Protein 7KHF (pdb70)

Organism: Plasmodium falciparum (isolate 3D7) (NCBI:txid36329)

B-factor: mean 60.52, std 22.47, range [22.82, 126.0]

Solvent-accessible surface area: 70057 Å² total; per-residue (Å²): 187,41,61,7,119,23,67,35,65,68,126,19,103,57,95,96,77,0,56,0,27,0,46,4,54,60,25,46,1,68,73,52,17,28,0,0,0,0,0,21,20,16,97,83,135,28,7,52,3,0,0,0,0,1,22,25,57,10,43,33,11,38,82,87,29,134,59,45,1,37,1,56,54,61,56,101,122,49,83,0,37,0,31,4,48,52,0,24,50,117,13,23,1,38,0,6,0,0,12,0,23,19,22,30,13,20,24,5,0,0,25,0,92,83,26,1,130,45,17,114,2,45,18,29,22,23,47,39,55,18,2,48,23,58,10,99,108,15,16,26,16,41,47,138,89,79,0,51,0,34,0,14,9,91,14,20,0,39,28,0,0,0,17,29,74,65,64,131,72,5,48,25,4,1,4,15,122,53,142,116,44,104,4,90,4,76,0,64,14,31,107,7,56,132,83,70,18,7,49,1,52,0,16,0,0,55,68,12,45,40,120,10,6,36,57,2,33,31,25,48,0,7,0,2,34,31,47,216,40,150,10,67,18,57,21,140,48,42,60,109,18,58,36,58,92,120,2,33,1,32,0,55,8,104,28,139,0,54,24,0,0,3,23,66,98,93,36,65,100,49,22,33,71,12,117,22,80,135,90,97,128,66,48,32,5,102,0,60,8,16,83,3,39,72,61,34,46,22,30,12,44,0,15,0,3,38,70,83,88,78,55,10,1,0,78,34,7,112,75,42,106,3,84,11,65,31,81,84,119,7,19,53,15,20,24,6,13,33,29,65,151,74,134,102,104,74,65,19,17,4,0,1,8,0,27,27,0,60,20,83,97,26,74,16,46,4,50,87,60,57,57,119,85,39,52,45,65,4,50,29,3,111,35,48,83,23,31,49,2,10,1,0,16,1,80,2,72,50,108,23,37,59,143,131,90,30,34,0,37,5,25,0,151,71,36,137,44,168,47,88,69,127,6,110,30,144,49,178,83,5,63,17,27,124,55,28,16,14,16,81,61,104,60,4,149,0,22,0,18,12,98,0,8,45,126,16,48,2,2,3,0,18,18,67,92,86,110,26,3,71,2,1,0,58,56,35,106,84,90,23,117,97,25,64,142,49,5,49,11,52,66,46,34,41,0,3,25,0,24,0,55,25,3,89,88,106,3,81,1,27,0,4,0,3,0,0,48,63,94,12,20,63,7,37,25,1,77,15,1,107,0,30,38,32,57,82,96,81,25,87,9,78,9,46,18,3,14,10,19,96,60,6,52,154,57,106,82,0,7,0,1,0,3,1,20,64,0,38,37,31,60,28,91,22,45,6,25,2,46,10,44,78,36,118,26,17,51,36,65,23,162,48,36,114,36,123,109,71,62,57,0,1,1,0,7,1,39,9,72,23,134,78,14,140,77,74,180,33,3,10,0,17,1,46,12,65,34,13,27,47,66,81,86,13,22,13,114,145,28,108,204,51,64,8,132,16,69,33,71,78,119,16,103,66,54,100,76,2,62,0,21,0,57,2,69,53,21,54,3,73,61,58,21,25,0,0,0,0,0,13,22,20,114,80,141,28,8,37,7,0,0,0,0,4,22,13,76,11,52,42,10,78,86,89,14,98,30,42,0,21,0,65,44,66,59,107,125,47,75,0,31,0,38,0,20,33,0,42,52,116,9,30,5,32,0,4,0,0,10,0,18,16,41,25,22,17,26,11,4,1,24,0,88,84,25,3,137,24,21,136,4,52,20,37,89,39,90,13,125,28,4,72,22,57,12,96,114,19,42,40,7,50,70,125,57,85,0,46,0,49,0,9,11,62,17,18,11,41,12,0,0,0,18,33,83,53,71,122,85,13,48,31,0,0,4,10,107,60,145,102,29,113,6,97,6,67,0,66,3,28,91,4,54,147,82,66,6,5,30,0,60,0,12,0,1,108,71,15,58,30,142,20,19,48,46,2,45,26,27,24,0,10,0,4,16,48,50,200,53,148,8,56,18,57,18,120,29,38,79,93,3,59,63,40,98,82,0,34,1,10,0,50,4,141,13,144,3,54,18,0,2,3,21,65,107,37,120,57,81,51,27,27,54,27,139,23,88,128,88,107,146,79,55,23,7,84,1,67,6,8,70,4,41,89,68,26,45,26,30,7,66,0,16,0,1,32,67,97,103,56,48,7,0,0,59,50,4,105,80,36,124,3,79,26,66,55,80,84,95,39,9,41,8,22,24,7,25,21,32,32,162,36,105,115,109,85,83,10,20,0,0,1,6,0,20,30,3,65,18,114,83,19,87,12,44,1,29,76,64,60,36,101,82,45,40,46,60,4,42,36,10,110,20,67,90,27,35,44,1,16,0,1,15,1,81,3,82,39,96,27,34,73,110,98,71,10,40,0,34,0,68,0,157,64,34,131,33,144,45,83,70,131,4,103,35,186,121,114,75,0,79,17,33,122,68,32,26,15,19,75,51,98,65,4,152,0,35,0,31,11,111,3,9,44,129,15,46,1,0,4,0,24,16,82,85,85,122,25,3,82,5,1,0,41,77,18,110,82,91,26,124,94,30,65,158,51,4,53,16,52,71,46,47,49,2,3,18,0,28,0,53,20,0,84,81,118,8,70,0,29,0,6,1,0,0,0,28,86,80,0,9,65,3,17,10,3,57,13,2,101,0,30,34,31,86,70,98,82,25,94,19,83,9,46,11,2,6,6,12,64,56,2,41,151,50,98,113,2,13,1,3,0,2,1,21,45,0,56,32,26,58,21,90,24,47,6,37,1,75,19,42,83,35,71,37,8,35,25,65,26,166,50,34,125,35,129,84,86,52,67,2,1,0,0,9,1,42,14,73,18,130,94,0,104,82,72,170,45,3,13,0,21,1,50,2,82,38,34,33,55,67,97,79,18,14,12,124,112,23,54,99,89,150,51,90,50,11,16,86,28,5,10,103,8,4,81,80,67,11,63,12,68,107,140,7,4,101,42,6,97,91,59,7,88,15,122,19,15,176,80,14,53,117,12,5,72,12,5,46,102,81,31,87,3,55,25,4,12,4,60,4,80,140,116,40,28,74,1,77,44,22,88,7,36,133,100,54,14,6,57,20,16,17,173,69,28,9,34,76,51,76,81,5,42,88,102,42,0,47,43,30,6,54,154,35,1,37,152,55,13,51,41,24,60,137,89,73,182,122,81,147,80,65,41,7,24,77,37,6,42,112,4,3,49,86,79,3,68,13,66,110,140,19,2,98,29,5,88,90,46,9,84,24,108,65,25,128,82,7,46,84,4,11,62,12,3,97,112,122,38,93,7,52,25,10,12,9,60,8,84,135,100,60,6,86,4,68,40,10,100,7,13,137,90,80,13,8,65,10,5,27,160,66,25,6,25,76,66,61,90,5,50,81,88,54,5,52,31,35,11,61,148,44,0,42,141,39,7,37,31,13,84,144,80,50,215

Radius of gyration: 41.98 Å; Cα contacts (8 Å, |Δi|>4): 3715; chains: 6; bounding box: 90×122×114 Å

Foldseek 3Di:
DKAKDKDFDAEDEQFAKTKIKIAIPDDAQCDPFKKKAKWWDAPPHDIDGAKMDHSDPDIDGDPVQPVFWDWDADRVHGMIIIMGGRHHQRRWGWMKMFMWGAPDPPDRDIDTDHIHDTDGHGYAHDQEWWWAKAWPDELEDEQFDKIWIKTKTFGQFFKKWKDFPPDDDTPDIDGFGRPPGMTMDTDIGDRHHQPPFGWMWMWTHNDPPDDIHDIYDTRTRAYEAPDDWDKAKDKPDDLEDAQFDWIKIKIKTADDFQKKWKDFGPDHDDTDIDGWDCDPNITMDMGTPHGGHQVPFGWMWMWTHHDV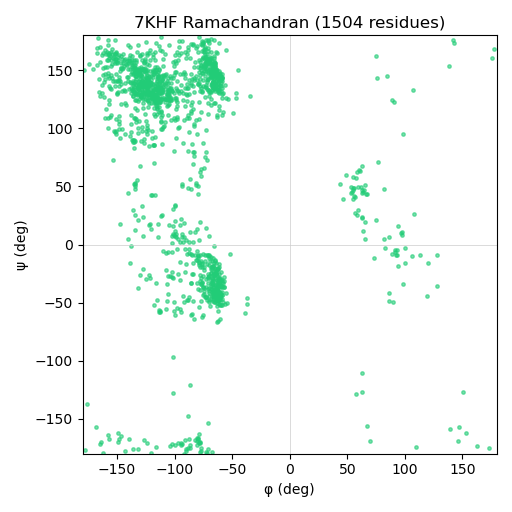DHRYIYHIYDIDGHGYDHDWDDWDKDWDFPLDLDPPDFKGKGWIKTQFGQDQDKDKDKPVNPPPPQKDKDHWDQDPVRTIMIMMIGIDTPVCQDPNWIKMWMADVVVGDIDIGTHRHD/DQAWEWQAADEAAFQAKDKIKTADPQQQPKWKWKWWDAPPGDIDTAAGGQFHGDDPHDPQWTKHDDHRMIMIIRGGDDQVRFTWMKMKICDNVRDHIHIHPTYTYHHDDPGFDDWDKDKDWFDPVQVVVQWTKIKIWTWFGPDFDKDKWKDFVNHTDDPAKDWDGWDADPVRGTIIMIMGIDGPVVLVPTAKMKIWMADSHDTDIDIDGSVPDD/DKAKDKDFDAEDEFQAKGKIKIAIPDDAQLDAFKKKAKKWDAVPDDIDGAWMQHNPGDIDGDVVQPPFWDKDDDGPRRMIIIIGGGDAQVRWGWMKMFMWGADDPPDRDTDTDHIHDTGTHGYDNDFDQAWAKDWPPDLEDEQFDKTKIKTWGQQQFFKKWKPFPPDDDTPDIGGFGCPVRITIDIDIHHTHHPPPWGWMKMWTHNDPPGDITDIHDTDTHAYEAPDDWAKAKDKPDDLEDEFFDWTKIKIWTQDDFFKKWKDFPPDDDDIDIDTWDDDDRTTMDIDTRHGDDQVPWGWMWMWTAHVVPRRYIHHIHDIRTRHYDHDFDAWDKDWDAQAQDPPPDFKGKTKIKTPFGAPPDKDKDKPPPPLPQAWDKAHWDQDPVRGIMTMIIRIGGPVCLVPPWIKMWMADPVVGDIDIGGYHHD/DFFKEWPAAAEAAAQAKDKTKIFGDQVQPKFKWKWWDAPPDDIDTADTRFADGDPPHDPQWGKHDDRGMIMIMRHRDHQVRFTWMKMKIAGNVRDDIHIYPTYTYHHDPDHWDDWDKDKDWFDPCVVVVQKTKIKIWIDFGPPFDKDKWKDFLNHTDDPAKDWDGWDQDPPRGTIIIIMGIDGVVVLQPTFKIKIWIADSRDIDIDMDGVVVDD/DVVQVQLLVQLLVLVCVQQVDDPVVSVVCCVPVHPVHLVALLVVLVVCCPVVVLVQQDWDADDPDHDTDRGPVPPPSRSVSVCPVAVDPPGDDDPVVVSVVSSVVSVVSSVVSSVVVD/DVLFVLLLVLLLVVCCVQQVDDPVPSCVVVVQDGDPCLLQLLSVLVVCVPPVVPVQQCWDADDPPHDIDGGDPNVDSSSVSCCVPQDDPPHDDDPVVVSVVVSVVSNVSSVVSVVPPD

Secondary structure (DSSP, 8-state):
--EEEEE--SEE-TT----EEEEEESS-TTSSS-EEEEEEE-SSS--EEEEEEESSS-EEE-GGGTTT--EEEETTTTEEEE------TT--EEEEEEEEEES-TTS--EEEEEE---EEEEE------S-EEEEES-SEE-SS-EEEEEEEESS---EEEEEETT-SS-SEEEE---BTTBEEEEEEEEE--GGG-EEEEEEEESSTTS---PPPPPEEEEE-S-SS--EEEEESS-SEEETTSEEEEEEEESS---EEEEEESSS-S--EEEE-EE-SSSEEEEEEEEE--SSS-EEEEE--B-TTSTTB--PPPPPEEEEEE------EEEEE-S-S---S-SEEEEEEEEEEE-SS-EEEEETTT---SS-EEPPPEE-TTS-EEEEEEEEEEHHHHHHS--EEEEEETTTTEEEEEE----/----B--S-EEE-TTS-EEEEEE-SSTTTS--EEEEE-SSS--EEEEETTTEE-TTS-TTEEEEEETTEEEEEETT--SS--SEEEEEEE-TTSSSEE----EEEEE-SS--B--EEEEEPPPTTTTTTT-EEEEEEEEEEBS-------EETTEE--SS-EEPPPB--SSSSEEEEEEEEE-HHHHHHSS-EEEEEEETTEEEEEEE-TTT--/--HHHHHHHHHHHHHHHHHT--HHHHTHHHHT--TTTSS-HHHHHHHHHHHT-GGGTS-B-SSSS---B--TTTTSHHHHHHHHHH-STTEE--TTHHHHHHHHHHHHHHHHHHHHH-/-THHHHHHHHHHHHHHHHHT--HHHHHHHHTTS-TTSSS-SHHHHHHHHHHTTGGGTS-B-SSSSS--B--S-SS-HHHHHHHHHHSSSS----TTTHHHHHHHHHHHHHHHHHHHH-/--EE------EE-TTS-EEEEE-EES--TTSTTEEEEEEE--TTS--EEEEEEESSS-EEE-GGGGGG--EEEETTTTEEEEEE-S--TTS-EE-EEEEEEEEETTEEEE---S-----EEEE---TTSPPEEEEES-SEE-TTS--EEEEEESS--SEEEEEETT-SS-SEEEE----SS-EEE--B--S--GGG-EEEEEEEESSTTS---PPPPPEEEEEE---SSBEEEEESS-SEE-SSS-EEEEEEESS----EEEEETT--SPPEEE--EEETTEEEEEEEEES--TTS-EEEEEE-B-SSSTTEE-BPPPPEEEEE-PPP----EEEE--S---SS-SB--EEEEEEEE-SS--EEEETTT---SSEEEEEEEE-TTS-EEEEEEE--BTTTSSS---EEEEE-GGG--EEEEE----/----B--S-EEE-TTS-EEEEEE-GGGGSS--EEEEE-TTS--EEEEESSS-B-SSS-SSEEEEEETTEEEEEE-S--TT--BEEEEEEE-SSS-SEEE-----EEE-SSPPB--EEEEEPPPHHHHHTT-EEEEEEEEEEBSS--EEEEEETTEE--SS-EEPPPB--TTS-EEEEEEEEE-HHHHTTSS-EEEEEE-TT--EEEEE-TTT--

InterPro domains:
  IPR006373 Variant surface antigen Rifin [PF02009] (32-377)
  IPR006373 Variant surface antigen Rifin [TIGR01477] (1-377)

CATH classification: 2.60.40.10 (+3 more: 2.60.40.10, 2.60.40.10, 2.60.40.10)

Nearest PDB structures (foldseek):
  7khf-assembly1_A  TM=1.002E+00  e=4.729E-77  Homo sapiens
  7kfk-assembly2_B  TM=9.580E-01  e=9.084E-27  Homo sapiens
  4ll9-assembly3_C  TM=9.289E-01  e=1.001E-25  Homo sapiens
  4lla-assembly3_C  TM=9.241E-01  e=3.419E-23  Homo sapiens
  6aed-assembly1_A  TM=6.465E-01  e=2.334E-25  Homo sapiens

Structure (mmCIF, N/CA/C/O backbone):
data_7KHF
#
_entry.id   7KHF
#
_cell.length_a   1.00
_cell.length_b   1.00
_cell.length_c   1.00
_cell.angle_alpha   90.00
_cell.angle_beta   90.00
_cell.angle_gamma   90.00
#
_symmetry.space_group_name_H-M   'P 1'
#
loop_
_entity.id
_entity.type
_entity.pdbx_description
1 polymer 'MDB1 Fab heavy chain'
2 polymer 'MDB1 Fab light chain'
3 polymer Rifin
4 branched 2-acetamido-2-deoxy-beta-D-glucopyranose-(1-4)-2-acetamido-2-deoxy-beta-D-glucopyranose
5 non-polymer 2-acetamido-2-deoxy-beta-D-glucopyranose
#
loop_
_atom_site.group_PDB
_atom_site.id
_atom_site.type_symbol
_atom_site.label_atom_id
_atom_site.label_alt_id
_atom_site.label_comp_id
_atom_site.label_asym_id
_atom_site.label_entity_id
_atom_site.label_seq_id
_atom_site.pdbx_PDB_ins_code
_atom_site.Cartn_x
_atom_site.Cartn_y
_atom_site.Cartn_z
_atom_site.occupancy
_atom_site.B_iso_or_equiv
_atom_site.auth_seq_id
_atom_site.auth_comp_id
_atom_site.auth_asym_id
_atom_site.auth_atom_id
_atom_site.pdbx_PDB_model_num
ATOM 1 N N . GLN A 1 1 ? 202.657 179.157 198.907 1.00 64.18 1 GLN H N 1
ATOM 2 C CA . GLN A 1 1 ? 203.005 177.802 198.502 1.00 64.18 1 GLN H CA 1
ATOM 3 C C . GLN A 1 1 ? 201.767 176.922 198.457 1.00 64.18 1 GLN H C 1
ATOM 4 O O . GLN A 1 1 ? 201.855 175.705 198.603 1.00 64.18 1 GLN H O 1
ATOM 10 N N . ILE A 1 2 ? 200.611 177.546 198.247 1.00 52.13 2 ILE H N 1
ATOM 11 C CA . ILE A 1 2 ? 199.352 176.813 198.231 1.00 52.13 2 ILE H CA 1
ATOM 12 C C . ILE A 1 2 ? 199.312 175.923 196.999 1.00 52.13 2 ILE H C 1
ATOM 13 O O . ILE A 1 2 ? 199.387 176.405 195.863 1.00 52.13 2 ILE H O 1
ATOM 18 N N . THR A 1 3 ? 199.196 174.619 197.216 1.00 52.35 3 THR H N 1
ATOM 19 C CA . THR A 1 3 ? 199.132 173.652 196.133 1.00 52.35 3 THR H CA 1
ATOM 20 C C . THR A 1 3 ? 197.952 172.722 196.354 1.00 52.35 3 THR H C 1
ATOM 21 O O . THR A 1 3 ? 197.573 172.431 197.491 1.00 52.35 3 THR H O 1
ATOM 25 N N . LEU A 1 4 ? 197.373 172.261 195.251 1.00 45.28 4 LEU H N 1
ATOM 26 C CA . LEU A 1 4 ? 196.289 171.291 195.274 1.00 45.28 4 LEU H CA 1
ATOM 27 C C . LEU A 1 4 ? 196.595 170.212 194.249 1.00 45.28 4 LEU H C 1
ATOM 28 O O . LEU A 1 4 ? 196.906 170.522 193.096 1.00 45.28 4 LEU H O 1
ATOM 33 N N . LYS A 1 5 ? 196.519 168.954 194.668 1.00 46.00 5 LYS H N 1
ATOM 34 C CA . LYS A 1 5 ? 196.884 167.821 193.822 1.00 46.00 5 LYS H CA 1
ATOM 35 C C . LYS A 1 5 ? 195.691 166.878 193.736 1.00 46.00 5 LYS H C 1
ATOM 36 O O . LYS A 1 5 ? 195.448 166.094 194.657 1.00 46.00 5 LYS H O 1
ATOM 42 N N . GLU A 1 6 ? 194.950 166.947 192.638 1.00 44.75 6 GLU H N 1
ATOM 43 C CA . GLU A 1 6 ? 193.845 166.024 192.440 1.00 44.75 6 GLU H CA 1
ATOM 44 C C . GLU A 1 6 ? 194.368 164.647 192.056 1.00 44.75 6 GLU H C 1
ATOM 45 O O . GLU A 1 6 ? 195.457 164.505 191.498 1.00 44.75 6 GLU H O 1
ATOM 51 N N . SER A 1 7 ? 193.575 163.626 192.366 1.00 50.86 7 SER H N 1
ATOM 52 C CA . SER A 1 7 ? 193.946 162.252 192.057 1.00 50.86 7 SER H CA 1
ATOM 53 C C . SER A 1 7 ? 192.708 161.380 192.175 1.00 50.86 7 SER H C 1
ATOM 54 O O . SER A 1 7 ? 192.025 161.413 193.201 1.00 50.86 7 SER H O 1
ATOM 57 N N . GLY A 1 8 ? 192.428 160.604 191.135 1.00 59.58 8 GLY H N 1
ATOM 58 C CA . GLY A 1 8 ? 191.276 159.737 191.134 1.00 59.58 8 GLY H CA 1
ATOM 59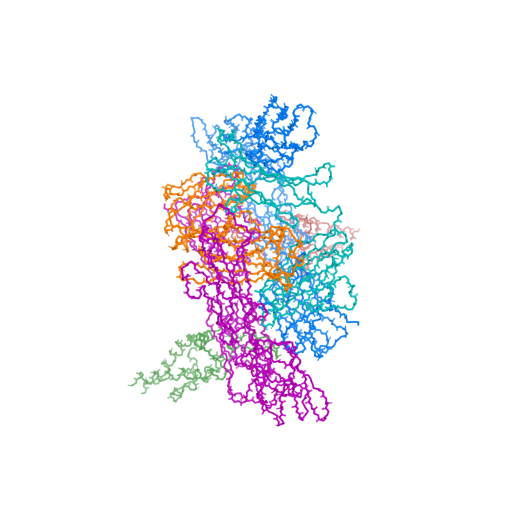 C C . GLY A 1 8 ? 191.182 158.899 189.878 1.00 59.58 8 GLY H C 1
ATOM 60 O O . GLY A 1 8 ? 192.058 158.940 189.009 1.00 59.58 8 GLY H O 1
ATOM 61 N N . PRO A 1 9 ? 190.116 158.110 189.765 1.00 58.07 9 PRO H N 1
ATOM 62 C CA . PRO A 1 9 ? 189.941 157.274 188.573 1.00 58.07 9 PRO H CA 1
ATOM 63 C C . PRO A 1 9 ? 189.858 158.116 187.310 1.00 58.07 9 PRO H C 1
ATOM 64 O O . PRO A 1 9 ? 189.273 159.200 187.299 1.00 58.07 9 PRO H O 1
ATOM 68 N N . THR A 1 10 ? 190.453 157.602 186.240 1.00 56.55 10 THR H N 1
ATOM 69 C CA . THR A 1 10 ? 190.450 158.273 184.948 1.00 56.55 10 THR H CA 1
ATOM 70 C C . THR A 1 10 ? 189.503 157.619 183.951 1.00 56.55 10 THR H C 1
ATOM 71 O O . THR A 1 10 ? 188.778 158.321 183.241 1.00 56.55 10 THR H O 1
ATOM 75 N N . LEU A 1 11 ? 189.478 156.292 183.889 1.00 61.73 11 LEU H N 1
ATOM 76 C CA . LEU A 1 11 ? 188.565 155.560 183.024 1.00 61.73 11 LEU H CA 1
ATOM 77 C C . LEU A 1 11 ? 187.449 154.962 183.867 1.00 61.73 11 LEU H C 1
ATOM 78 O O . LEU A 1 11 ? 187.713 154.346 184.904 1.00 61.73 11 LEU H O 1
ATOM 83 N N . VAL A 1 12 ? 186.209 155.143 183.421 1.00 64.23 12 VAL H N 1
ATOM 84 C CA . VAL A 1 12 ? 185.037 154.732 184.181 1.00 64.23 12 VAL H CA 1
ATOM 85 C C . VAL A 1 12 ? 183.910 154.385 183.217 1.00 64.23 12 VAL H C 1
ATOM 86 O O . VAL A 1 12 ? 183.782 154.978 182.142 1.00 64.23 12 VAL H O 1
ATOM 90 N N . GLU A 1 13 ? 183.092 153.410 183.605 1.00 70.21 13 GLU H N 1
ATOM 91 C CA . GLU A 1 13 ? 182.028 152.926 182.741 1.00 70.21 13 GLU H CA 1
ATOM 92 C C . GLU A 1 13 ? 180.909 153.959 182.628 1.00 70.21 13 GLU H C 1
ATOM 93 O O . GLU A 1 13 ? 180.962 155.046 183.206 1.00 70.21 13 GLU H O 1
ATOM 99 N N . ARG A 1 14 ? 179.876 153.599 181.867 1.00 66.59 14 ARG H N 1
ATOM 100 C CA . ARG A 1 14 ? 178.831 154.542 181.492 1.00 66.59 14 ARG H CA 1
ATOM 101 C C . ARG A 1 14 ? 177.733 154.697 182.533 1.00 66.59 14 ARG H C 1
ATOM 102 O O . ARG A 1 14 ? 176.875 155.567 182.369 1.00 66.59 14 ARG H O 1
ATOM 110 N N . THR A 1 15 ? 177.692 153.869 183.569 1.00 68.05 15 THR H N 1
ATOM 111 C CA . THR A 1 15 ? 176.681 154.034 184.608 1.00 68.05 15 THR H CA 1
ATOM 112 C C . THR A 1 15 ? 177.296 153.771 185.979 1.00 68.05 15 THR H C 1
ATOM 113 O O . THR A 1 15 ? 176.730 153.078 186.825 1.00 68.05 15 THR H O 1
ATOM 117 N N . GLN A 1 16 ? 178.481 154.320 186.212 1.00 65.19 16 GLN H N 1
ATOM 118 C CA . GLN A 1 16 ? 179.156 154.170 187.488 1.00 65.19 16 GLN H CA 1
ATOM 119 C C . GLN A 1 16 ? 179.483 155.549 188.038 1.00 65.19 16 GLN H C 1
ATOM 120 O O . GLN A 1 16 ? 179.283 156.569 187.378 1.00 65.19 16 GLN H O 1
ATOM 126 N N . THR A 1 17 ? 179.995 155.573 189.262 1.00 54.36 17 THR H N 1
ATOM 127 C CA . THR A 1 17 ? 180.204 156.814 189.990 1.00 54.36 17 THR H CA 1
ATOM 128 C C . THR A 1 17 ? 181.682 157.169 190.020 1.00 54.36 17 THR H C 1
ATOM 129 O O . THR A 1 17 ? 182.523 156.330 190.353 1.00 54.36 17 THR H O 1
ATOM 133 N N . LEU A 1 18 ? 181.987 158.414 189.676 1.00 48.55 18 LEU H N 1
ATOM 134 C CA . LEU A 1 18 ? 183.332 158.955 189.780 1.00 48.55 18 LEU H CA 1
ATOM 135 C C . LEU A 1 18 ? 183.587 159.422 191.204 1.00 48.55 18 LEU H C 1
ATOM 136 O O . LEU A 1 18 ? 182.694 159.964 191.856 1.00 48.55 18 LEU H O 1
ATOM 141 N N . THR A 1 19 ? 184.808 159.203 191.691 1.00 45.57 19 THR H N 1
ATOM 142 C CA . THR A 1 19 ? 185.193 159.644 193.036 1.00 45.57 19 THR H CA 1
ATOM 143 C C . THR A 1 19 ? 186.576 160.283 192.954 1.00 45.57 19 THR H C 1
ATOM 144 O O . THR A 1 19 ? 187.590 159.604 193.124 1.00 45.57 19 THR H O 1
ATOM 148 N N . LEU A 1 20 ? 186.613 161.587 192.710 1.00 40.50 20 LEU H N 1
ATOM 149 C CA . LEU A 1 20 ? 187.874 162.299 192.789 1.00 40.50 20 LEU H CA 1
ATOM 150 C C . LEU A 1 20 ? 188.210 162.602 194.245 1.00 40.50 20 LEU H C 1
ATOM 151 O O . LEU A 1 20 ? 187.368 162.501 195.138 1.00 40.50 20 LEU H O 1
ATOM 156 N N . THR A 1 21 ? 189.466 162.974 194.488 1.00 43.15 21 THR H N 1
ATOM 157 C CA . THR A 1 21 ? 189.910 163.250 195.852 1.00 43.15 21 THR H CA 1
ATOM 158 C C . THR A 1 21 ? 190.979 164.336 195.794 1.00 43.15 21 THR H C 1
ATOM 159 O O . THR A 1 21 ? 192.143 164.048 195.511 1.00 43.15 21 THR H O 1
ATOM 163 N N . CYS A 1 22 ? 190.579 165.571 196.069 1.00 45.09 22 CYS H N 1
ATOM 164 C CA . CYS A 1 22 ? 191.533 166.661 196.157 1.00 45.09 22 CYS H CA 1
ATOM 165 C C . CYS A 1 22 ? 192.399 166.499 197.399 1.00 45.09 22 CYS H C 1
ATOM 166 O O . CYS A 1 22 ? 192.036 165.814 198.356 1.00 45.09 22 CYS H O 1
ATOM 169 N N . THR A 1 23 ? 193.567 167.133 197.374 1.00 46.31 23 THR H N 1
ATOM 170 C CA . THR A 1 23 ? 194.474 167.101 198.518 1.00 46.31 23 THR H CA 1
ATOM 171 C C . THR A 1 23 ? 195.233 168.417 198.541 1.00 46.31 23 THR H C 1
ATOM 172 O O . THR A 1 23 ? 196.075 168.660 197.674 1.00 46.31 23 THR H O 1
ATOM 176 N N . PHE A 1 24 ? 194.940 169.257 199.526 1.00 48.24 24 PHE H N 1
ATOM 177 C CA . PHE A 1 24 ? 195.473 170.608 199.587 1.00 48.24 24 PHE H CA 1
ATOM 178 C C . PHE A 1 24 ? 196.382 170.766 200.794 1.00 48.24 24 PHE H C 1
ATOM 179 O O . PHE A 1 24 ? 196.075 170.275 201.884 1.00 48.24 24 PHE H O 1
ATOM 187 N N . SER A 1 25 ? 197.503 171.453 200.592 1.00 49.45 25 SER H N 1
ATOM 188 C CA . SER A 1 25 ? 198.466 171.715 201.651 1.00 49.45 25 SER H CA 1
ATOM 189 C C . SER A 1 25 ? 198.825 173.189 201.641 1.00 49.45 25 SER H C 1
ATOM 190 O O . SER A 1 25 ? 199.114 173.751 200.580 1.00 49.45 25 SER H O 1
ATOM 193 N N . GLY A 1 26 ? 198.820 173.809 202.816 1.00 45.84 26 GLY H N 1
ATOM 194 C CA . GLY A 1 26 ? 199.178 175.208 202.924 1.00 45.84 26 GLY H CA 1
ATOM 195 C C . GLY A 1 26 ? 198.145 176.037 203.655 1.00 45.84 26 GLY H C 1
ATOM 196 O O . GLY A 1 26 ? 198.490 176.974 204.378 1.00 45.84 26 GLY H O 1
ATOM 197 N N . PHE A 1 27 ? 196.871 175.704 203.474 1.00 42.41 27 PHE H N 1
ATOM 198 C CA . PHE A 1 27 ? 195.779 176.389 204.143 1.00 42.41 27 PHE H CA 1
ATOM 199 C C . PHE A 1 27 ? 194.839 175.359 204.744 1.00 42.41 27 PHE H C 1
ATOM 200 O O . PHE A 1 27 ? 194.698 174.250 204.226 1.00 42.41 27 PHE H O 1
ATOM 208 N N . SER A 1 28 ? 194.190 175.737 205.838 1.00 44.65 28 SER H N 1
ATOM 209 C CA . SER A 1 28 ? 193.273 174.856 206.542 1.00 44.65 28 SER H CA 1
ATOM 210 C C . SER A 1 28 ? 191.854 175.391 206.426 1.00 44.65 28 SER H C 1
ATOM 211 O O . SER A 1 28 ? 191.624 176.598 206.544 1.00 44.65 28 SER H O 1
ATOM 214 N N . LEU A 1 29 ? 190.901 174.484 206.207 1.00 40.02 29 LEU H N 1
ATOM 215 C CA . LEU A 1 29 ? 189.516 174.886 206.006 1.00 40.02 29 LEU H CA 1
ATOM 216 C C . LEU A 1 29 ? 188.884 175.488 207.250 1.00 40.02 29 LEU H C 1
ATOM 217 O O . LEU A 1 29 ? 187.795 176.059 207.151 1.00 40.02 29 LEU H O 1
ATOM 222 N N . THR A 1 30 ? 189.523 175.379 208.407 1.00 44.59 30 THR H N 1
ATOM 223 C CA . THR A 1 30 ? 188.989 175.986 209.614 1.00 44.59 30 THR H CA 1
ATOM 224 C C . THR A 1 30 ? 189.254 177.480 209.683 1.00 44.59 30 THR H C 1
ATOM 225 O O . THR A 1 30 ? 188.912 178.107 210.689 1.00 44.59 30 THR H O 1
ATOM 229 N N . THR A 1 31 ? 189.850 178.059 208.647 1.00 42.90 31 THR H N 1
ATOM 230 C CA . THR A 1 31 ? 190.112 179.489 208.588 1.00 42.90 31 THR H CA 1
ATOM 231 C C . THR A 1 31 ? 188.914 180.182 207.958 1.00 42.90 31 THR H C 1
ATOM 232 O O . THR A 1 31 ? 188.391 179.719 206.942 1.00 42.90 31 THR H O 1
ATOM 236 N N . ASP A 1 32 ? 188.481 181.281 208.566 1.00 44.68 32 ASP H N 1
ATOM 237 C CA . ASP A 1 32 ? 187.259 181.942 208.131 1.00 44.68 32 ASP H CA 1
ATOM 238 C C . ASP A 1 32 ? 187.406 182.520 206.730 1.00 44.68 32 ASP H C 1
ATOM 239 O O . ASP A 1 32 ? 188.447 183.078 206.374 1.00 44.68 32 ASP H O 1
ATOM 244 N N . GLY A 1 33 ? 186.347 182.386 205.935 1.00 35.51 33 GLY H N 1
ATOM 245 C CA . GLY A 1 33 ? 186.285 182.968 204.614 1.00 35.51 33 GLY H CA 1
ATOM 246 C C . GLY A 1 33 ? 186.774 182.084 203.487 1.00 35.51 33 GLY H C 1
ATOM 247 O O . GLY A 1 33 ? 186.665 182.485 202.325 1.00 35.51 33 GLY H O 1
ATOM 248 N N . LEU A 1 34 ? 187.300 180.903 203.784 1.00 31.95 34 LEU H N 1
ATOM 249 C CA . LEU A 1 34 ? 187.869 180.054 202.754 1.00 31.95 34 LEU H CA 1
ATOM 250 C C . LEU A 1 34 ? 186.812 179.118 202.178 1.00 31.95 34 LEU H C 1
ATOM 251 O O . LEU A 1 34 ? 185.631 179.181 202.521 1.00 31.95 34 LEU H O 1
ATOM 256 N N . GLY A 1 35 ? 187.247 178.242 201.285 1.00 28.45 35 GLY H N 1
ATOM 257 C CA . GLY A 1 35 ? 186.353 177.279 200.675 1.00 28.45 35 GLY H CA 1
ATOM 258 C C . GLY A 1 35 ? 187.100 176.486 199.626 1.00 28.45 35 GLY H C 1
ATOM 259 O O . GLY A 1 35 ? 188.154 176.901 199.137 1.00 28.45 35 GLY H O 1
ATOM 260 N N . VAL A 1 36 ? 186.536 175.332 199.292 1.00 26.37 36 VAL H N 1
ATOM 261 C CA . VAL A 1 36 ? 187.119 174.432 198.305 1.00 26.37 36 VAL H CA 1
ATOM 262 C C . VAL A 1 36 ? 186.008 173.939 197.392 1.00 26.37 36 VAL H C 1
ATOM 263 O O . VAL A 1 36 ? 184.914 173.611 197.859 1.00 26.37 36 VAL H O 1
ATOM 267 N N . GLY A 1 37 ? 186.278 173.898 196.090 1.00 26.70 37 GLY H N 1
ATOM 268 C CA . GLY A 1 37 ? 185.271 173.473 195.141 1.00 26.70 37 GLY H CA 1
ATOM 269 C C . GLY A 1 37 ? 185.897 172.844 193.918 1.00 26.70 37 GLY H C 1
ATOM 270 O O . GLY A 1 37 ? 187.119 172.813 193.769 1.00 26.70 37 GLY H O 1
ATOM 271 N N . TRP A 1 38 ? 185.040 172.348 193.031 1.00 30.08 38 TRP H N 1
ATOM 272 C CA . TRP A 1 38 ? 185.457 171.662 191.817 1.00 30.08 38 TRP H CA 1
ATOM 273 C C . TRP A 1 38 ? 184.909 172.376 190.593 1.00 30.08 38 TRP H C 1
ATOM 274 O O . TRP A 1 38 ? 183.746 172.780 190.570 1.00 30.08 38 TRP H O 1
ATOM 285 N N . ILE A 1 39 ? 185.748 172.519 189.573 1.00 29.51 39 ILE H N 1
ATOM 286 C CA . ILE A 1 39 ? 185.375 173.145 188.313 1.00 29.51 39 ILE H CA 1
ATOM 287 C C . ILE A 1 39 ? 185.644 172.160 187.187 1.00 29.51 39 ILE H C 1
ATOM 288 O O . ILE A 1 39 ? 186.688 171.501 187.165 1.00 29.51 39 ILE H O 1
ATOM 293 N N . ARG A 1 40 ? 184.707 172.065 186.254 1.00 35.23 40 ARG H N 1
ATOM 294 C CA . ARG A 1 40 ? 184.776 171.118 185.154 1.00 35.23 40 ARG H CA 1
ATOM 295 C C . ARG A 1 40 ? 184.946 171.863 183.842 1.00 35.23 40 ARG H C 1
ATOM 296 O O . ARG A 1 40 ? 184.331 172.910 183.635 1.00 35.23 40 ARG H O 1
ATOM 304 N N . GLN A 1 41 ? 185.780 171.328 182.960 1.00 39.06 41 GLN H N 1
ATOM 305 C CA . GLN A 1 41 ? 185.969 171.895 181.626 1.00 39.06 41 GLN H CA 1
ATOM 306 C C . GLN A 1 41 ? 185.963 170.784 180.591 1.00 39.06 41 GLN H C 1
ATOM 307 O O . GLN A 1 41 ? 186.929 169.997 180.528 1.00 39.06 41 GLN H O 1
ATOM 313 N N . PRO A 1 42 ? 184.927 170.678 179.767 1.00 42.77 42 PRO H N 1
ATOM 314 C CA . PRO A 1 42 ? 184.947 169.716 178.669 1.00 42.77 42 PRO H CA 1
ATOM 315 C C . PRO A 1 42 ? 186.047 170.061 177.685 1.00 42.77 42 PRO H C 1
ATOM 316 O O . PRO A 1 42 ? 186.593 171.173 177.728 1.00 42.77 42 PRO H O 1
ATOM 320 N N . PRO A 1 43 ? 186.421 169.138 176.800 1.00 45.59 43 PRO H N 1
ATOM 321 C CA . PRO A 1 43 ? 187.519 169.420 175.864 1.00 45.59 43 PRO H CA 1
ATOM 322 C C . PRO A 1 43 ? 187.200 170.602 174.963 1.00 45.59 43 PRO H C 1
ATOM 323 O O . PRO A 1 43 ? 186.266 170.560 174.159 1.00 45.59 43 PRO H O 1
ATOM 327 N N . GLY A 1 44 ? 187.990 171.663 175.103 1.00 48.88 44 GLY H N 1
ATOM 328 C CA . GLY A 1 44 ? 187.862 172.839 174.264 1.00 48.88 44 GLY H CA 1
ATOM 329 C C . GLY A 1 44 ? 186.548 173.581 174.393 1.00 48.88 44 GLY H C 1
ATOM 330 O O . GLY A 1 44 ? 185.946 173.956 173.384 1.00 48.88 44 GLY H O 1
ATOM 331 N N . LYS A 1 45 ? 186.090 173.804 175.622 1.00 49.18 45 LYS H N 1
ATOM 332 C CA . LYS A 1 45 ? 184.843 174.512 175.865 1.00 49.18 45 LYS H CA 1
ATOM 333 C C . LYS A 1 45 ? 185.001 175.382 177.105 1.00 49.18 45 LYS H C 1
ATOM 334 O O . LYS A 1 45 ? 186.072 175.446 177.714 1.00 49.18 45 LYS H O 1
ATOM 340 N N . ALA A 1 46 ? 183.918 176.054 177.479 1.00 43.72 46 ALA H N 1
ATOM 341 C CA . ALA A 1 46 ? 183.942 176.983 178.594 1.00 43.72 46 ALA H CA 1
ATOM 342 C C . ALA A 1 46 ? 183.878 176.243 179.924 1.00 43.72 46 ALA H C 1
ATOM 343 O O . ALA A 1 46 ? 183.430 175.098 180.008 1.00 43.72 46 ALA H O 1
ATOM 345 N N . LEU A 1 47 ? 184.327 176.921 180.973 1.00 35.74 47 LEU H N 1
ATOM 346 C CA . LEU A 1 47 ? 184.337 176.328 182.299 1.00 35.74 47 LEU H CA 1
ATOM 347 C C . LEU A 1 47 ? 182.923 176.226 182.855 1.00 35.74 47 LEU H C 1
ATOM 348 O O . LEU A 1 47 ? 182.048 177.034 182.542 1.00 35.74 47 LEU H O 1
ATOM 353 N N . GLU A 1 48 ? 182.704 175.206 183.680 1.00 37.04 48 GLU H N 1
ATOM 354 C CA . GLU A 1 48 ? 181.428 174.987 184.345 1.00 37.04 48 GLU H CA 1
ATOM 355 C C . GLU A 1 48 ? 181.681 174.739 185.821 1.00 37.04 48 GLU H C 1
ATOM 356 O O . GLU A 1 48 ? 182.514 173.902 186.176 1.00 37.04 48 GLU H O 1
ATOM 362 N N . TRP A 1 49 ? 180.970 175.464 186.673 1.00 34.00 49 TRP H N 1
ATOM 363 C CA . TRP A 1 49 ? 181.092 175.279 188.109 1.00 34.00 49 TRP H CA 1
ATOM 364 C C . TRP A 1 49 ? 180.289 174.061 188.541 1.00 34.00 49 TRP H C 1
ATOM 365 O O . TRP A 1 49 ? 179.173 173.844 188.067 1.00 34.00 49 TRP H O 1
ATOM 376 N N . LEU A 1 50 ? 180.859 173.256 189.438 1.00 32.99 50 LEU H N 1
ATOM 377 C CA . LEU A 1 50 ? 180.247 171.992 189.832 1.00 32.99 50 LEU H CA 1
ATOM 378 C C . LEU A 1 50 ? 179.778 171.982 191.281 1.00 32.99 50 LEU H C 1
ATOM 379 O O . LEU A 1 50 ? 178.597 171.747 191.543 1.00 32.99 50 LEU H O 1
ATOM 384 N N . ALA A 1 51 ? 180.671 172.220 192.233 1.00 29.58 51 ALA H N 1
ATOM 385 C CA . ALA A 1 51 ? 180.312 172.136 193.641 1.00 29.58 51 ALA H CA 1
ATOM 386 C C . ALA A 1 51 ? 181.286 172.983 194.437 1.00 29.58 51 ALA H C 1
ATOM 387 O O . ALA A 1 51 ? 182.347 173.366 193.946 1.00 29.58 51 ALA H O 1
ATOM 389 N N . LEU A 1 52 ? 180.913 173.269 195.680 1.00 27.71 52 LEU H N 1
ATOM 390 C CA . LEU A 1 52 ? 181.749 174.092 196.538 1.00 27.71 52 LEU H CA 1
ATOM 391 C C . LEU A 1 52 ? 181.338 173.873 197.983 1.00 27.71 52 LEU H C 1
ATOM 392 O O . LEU A 1 52 ? 180.148 173.761 198.280 1.00 27.71 52 LEU H O 1
ATOM 397 N N . ILE A 1 53 ? 182.324 173.807 198.871 1.00 28.37 53 ILE H N 1
ATOM 398 C CA . ILE A 1 53 ? 182.087 173.674 200.301 1.00 28.37 53 ILE H CA 1
ATOM 399 C C . ILE A 1 53 ? 182.898 174.738 201.025 1.00 28.37 53 ILE H C 1
ATOM 400 O O . ILE A 1 53 ? 184.097 174.894 200.770 1.00 28.37 53 ILE H O 1
ATOM 405 N N . TYR A 1 54 ? 182.244 175.483 201.907 1.00 30.36 54 TYR H N 1
ATOM 406 C CA . TYR A 1 54 ? 182.867 176.620 202.563 1.00 30.36 54 TYR H CA 1
ATOM 407 C C . TYR A 1 54 ? 183.523 176.181 203.867 1.00 30.36 54 TYR H C 1
ATOM 408 O O . TYR A 1 54 ? 183.672 174.990 204.146 1.00 30.36 54 TYR H O 1
ATOM 417 N N . TYR A 1 55 ? 183.911 177.151 204.692 1.00 36.46 55 TYR H N 1
ATOM 418 C CA . TYR A 1 55 ? 184.520 176.867 205.984 1.00 36.46 55 TYR H CA 1
ATOM 419 C C . TYR A 1 55 ? 183.428 176.527 206.983 1.00 36.46 55 TYR H C 1
ATOM 420 O O . TYR A 1 55 ? 183.397 177.057 208.096 1.00 36.46 55 TYR H O 1
ATOM 429 N N . ASP A 1 56 ? 182.551 175.609 206.609 1.00 42.19 56 ASP H N 1
ATOM 430 C CA . ASP A 1 56 ? 181.326 175.375 207.352 1.00 42.19 56 ASP H CA 1
ATOM 431 C C . ASP A 1 56 ? 180.748 174.044 206.895 1.00 42.19 56 ASP H C 1
ATOM 432 O O . ASP A 1 56 ? 181.383 173.294 206.147 1.00 42.19 56 ASP H O 1
ATOM 437 N N . ASP A 1 57 ? 179.534 173.748 207.346 1.00 46.84 57 ASP H N 1
ATOM 438 C CA . ASP A 1 57 ? 178.822 172.553 206.923 1.00 46.84 57 ASP H CA 1
ATOM 439 C C . ASP A 1 57 ? 177.885 172.839 205.758 1.00 46.84 57 ASP H C 1
ATOM 440 O O . ASP A 1 57 ? 176.931 172.089 205.529 1.00 46.84 57 ASP H O 1
ATOM 445 N N . VAL A 1 58 ? 178.140 173.911 205.015 1.00 36.31 58 VAL H N 1
ATOM 446 C CA . VAL A 1 58 ? 177.256 174.364 203.951 1.00 36.31 58 VAL H CA 1
ATOM 447 C C . VAL A 1 58 ? 177.854 173.960 202.614 1.00 36.31 58 VAL H C 1
ATOM 448 O O . VAL A 1 58 ? 179.056 174.127 202.384 1.00 36.31 58 VAL H O 1
ATOM 452 N N . ARG A 1 59 ? 177.023 173.392 201.750 1.00 33.87 59 ARG H N 1
ATOM 453 C CA . ARG A 1 59 ? 177.432 172.936 200.432 1.00 33.87 59 ARG H CA 1
ATOM 454 C C . ARG A 1 59 ? 176.528 173.576 199.396 1.00 33.87 59 ARG H C 1
ATOM 455 O O . ARG A 1 59 ? 175.310 173.629 199.582 1.00 33.87 59 ARG H O 1
ATOM 463 N N . ARG A 1 60 ? 177.116 174.058 198.309 1.00 36.92 60 ARG H N 1
ATOM 464 C CA . ARG A 1 60 ? 176.361 174.644 197.213 1.00 36.92 60 ARG H CA 1
ATOM 465 C C . ARG A 1 60 ? 176.636 173.857 195.944 1.00 36.92 60 ARG H C 1
ATOM 466 O O . ARG A 1 60 ? 177.795 173.601 195.611 1.00 36.92 60 ARG H O 1
ATOM 474 N N . TYR A 1 61 ? 175.575 173.474 195.244 1.00 34.97 61 TYR H N 1
ATOM 475 C CA . TYR A 1 61 ? 175.687 172.670 194.041 1.00 34.97 61 TYR H CA 1
ATOM 476 C C . TYR A 1 61 ? 175.162 173.437 192.839 1.00 34.97 61 TYR H C 1
ATOM 477 O O . TYR A 1 61 ? 174.386 174.385 192.969 1.00 34.97 61 TYR H O 1
ATOM 486 N N . ARG A 1 62 ? 175.594 173.010 191.664 1.00 37.73 62 ARG H N 1
ATOM 487 C CA . ARG A 1 62 ? 175.031 173.537 190.436 1.00 37.73 62 ARG H CA 1
ATOM 488 C C . ARG A 1 62 ? 173.547 173.197 190.386 1.00 37.73 62 ARG H C 1
ATOM 489 O O . ARG A 1 62 ? 173.176 172.043 190.632 1.00 37.73 62 ARG H O 1
ATOM 497 N N . PRO A 1 63 ? 172.672 174.158 190.087 1.00 37.43 63 PRO H N 1
ATOM 498 C CA . PRO A 1 63 ? 171.228 173.886 190.194 1.00 37.43 63 PRO H CA 1
ATOM 499 C C . PRO A 1 63 ? 170.747 172.747 189.316 1.00 37.43 63 PRO H C 1
ATOM 500 O O . PRO A 1 63 ? 169.852 171.998 189.721 1.00 37.43 63 PRO H O 1
ATOM 504 N N . SER A 1 64 ? 171.311 172.592 188.123 1.00 39.06 64 SER H N 1
ATOM 505 C CA . SER A 1 64 ? 170.862 171.559 187.202 1.00 39.06 64 SER H CA 1
ATOM 506 C C . SER A 1 64 ? 171.530 170.213 187.440 1.00 39.06 64 SER H C 1
ATOM 507 O O . SER A 1 64 ? 171.131 169.225 186.817 1.00 39.06 64 SER H O 1
ATOM 510 N N . LEU A 1 65 ? 172.533 170.148 188.314 1.00 40.91 65 LEU H N 1
ATOM 511 C CA . LEU A 1 65 ? 173.211 168.898 188.636 1.00 40.91 65 LEU H CA 1
ATOM 512 C C . LEU A 1 65 ? 173.125 168.576 190.121 1.00 40.91 65 LEU H C 1
ATOM 513 O O . LEU A 1 65 ? 173.899 167.755 190.618 1.00 40.91 65 LEU H O 1
ATOM 518 N N . LYS A 1 66 ? 172.197 169.205 190.839 1.00 42.35 66 LYS H N 1
ATOM 519 C CA . LYS A 1 66 ? 172.116 169.007 192.280 1.00 42.35 66 LYS H CA 1
ATOM 520 C C . LYS A 1 66 ? 171.734 167.579 192.631 1.00 42.35 66 LYS H C 1
ATOM 521 O O . LYS A 1 66 ? 172.046 167.106 193.728 1.00 42.35 66 LYS H O 1
ATOM 527 N N . SER A 1 67 ? 171.072 166.876 191.716 1.00 47.80 67 SER H N 1
ATOM 528 C CA . SER A 1 67 ? 170.542 165.555 192.018 1.00 47.80 67 SER H CA 1
ATOM 529 C C . SER A 1 67 ? 171.595 164.457 191.980 1.00 47.80 67 SER H C 1
ATOM 530 O O . SER A 1 67 ? 171.351 163.370 192.511 1.00 47.80 67 SER H O 1
ATOM 533 N N . ARG A 1 68 ? 172.754 164.710 191.380 1.00 48.76 68 ARG H N 1
ATOM 534 C CA . ARG A 1 68 ? 173.766 163.684 191.154 1.00 48.76 68 ARG H CA 1
ATOM 535 C C . ARG A 1 68 ? 175.146 164.191 191.540 1.00 48.76 68 ARG H C 1
ATOM 536 O O . ARG A 1 68 ? 176.119 164.043 190.801 1.00 48.76 68 ARG H O 1
ATOM 544 N N . LEU A 1 69 ? 175.250 164.801 192.716 1.00 40.23 69 LEU H N 1
ATOM 545 C CA . LEU A 1 69 ? 176.527 165.280 193.217 1.00 40.23 69 LEU H CA 1
ATOM 546 C C . LEU A 1 69 ? 176.547 165.113 194.726 1.00 40.23 69 LEU H C 1
ATOM 547 O O . LEU A 1 69 ? 175.500 165.127 195.376 1.00 40.23 69 LEU H O 1
ATOM 552 N N . THR A 1 70 ? 177.747 164.943 195.280 1.00 39.88 70 THR H N 1
ATOM 553 C CA . THR A 1 70 ? 177.900 164.844 196.731 1.00 39.88 70 THR H CA 1
ATOM 554 C C . THR A 1 70 ? 179.332 165.246 197.068 1.00 39.88 70 THR H C 1
ATOM 555 O O . THR A 1 70 ? 180.268 164.504 196.764 1.00 39.88 70 THR H O 1
ATOM 559 N N . ILE A 1 71 ? 179.487 166.401 197.693 1.00 33.03 71 ILE H N 1
ATOM 560 C CA . ILE A 1 71 ? 180.792 166.896 198.110 1.00 33.03 71 ILE H CA 1
ATOM 561 C C . ILE A 1 71 ? 180.915 166.750 199.616 1.00 33.03 71 ILE H C 1
ATOM 562 O O . ILE A 1 71 ? 179.974 167.043 200.363 1.00 33.03 71 ILE H O 1
ATOM 567 N N . THR A 1 72 ? 182.068 166.270 200.067 1.00 36.63 72 THR H N 1
ATOM 568 C CA . THR A 1 72 ? 182.301 166.082 201.487 1.00 36.63 72 THR H CA 1
ATOM 569 C C . THR A 1 72 ? 183.721 166.503 201.816 1.00 36.63 72 THR H C 1
ATOM 570 O O . THR A 1 72 ? 184.595 166.547 200.949 1.00 36.63 72 THR H O 1
ATOM 574 N N . LYS A 1 73 ? 183.942 166.810 203.087 1.00 44.04 73 LYS H N 1
ATOM 575 C CA . LYS A 1 73 ? 185.221 167.312 203.553 1.00 44.04 73 LYS H CA 1
ATOM 576 C C . LYS A 1 73 ? 185.716 166.446 204.698 1.00 44.04 73 LYS H C 1
ATOM 577 O O . LYS A 1 73 ? 184.947 165.730 205.342 1.00 44.04 73 LYS H O 1
ATOM 583 N N . ASP A 1 74 ? 187.022 166.511 204.934 1.00 59.28 74 ASP H N 1
ATOM 584 C CA . ASP A 1 74 ? 187.640 165.873 206.094 1.00 59.28 74 ASP H CA 1
ATOM 585 C C . ASP A 1 74 ? 188.751 166.808 206.561 1.00 59.28 74 ASP H C 1
ATOM 586 O O . ASP A 1 74 ? 189.870 166.760 206.045 1.00 59.28 74 ASP H O 1
ATOM 591 N N . THR A 1 75 ? 188.432 167.664 207.532 1.00 66.84 75 THR H N 1
ATOM 592 C CA . THR A 1 75 ? 189.372 168.704 207.933 1.00 66.84 75 THR H CA 1
ATOM 593 C C . THR A 1 75 ? 190.577 168.138 208.677 1.00 66.84 75 THR H C 1
ATOM 594 O O . THR A 1 75 ? 191.661 168.730 208.628 1.00 66.84 75 THR H O 1
ATOM 598 N N . SER A 1 76 ? 190.414 167.006 209.368 1.00 68.41 76 SER H N 1
ATOM 599 C CA . SER A 1 76 ? 191.532 166.417 210.101 1.00 68.41 76 SER H CA 1
ATOM 600 C C . SER A 1 76 ? 192.650 166.011 209.153 1.00 68.41 76 SER H C 1
ATOM 601 O O . SER A 1 76 ? 193.829 166.285 209.406 1.00 68.41 76 SER H O 1
ATOM 604 N N . LYS A 1 77 ? 192.294 165.361 208.053 1.00 61.51 77 LYS H N 1
ATOM 605 C CA . LYS A 1 77 ? 193.232 164.951 207.015 1.00 61.51 77 LYS H CA 1
ATOM 606 C C . LYS A 1 77 ? 192.794 165.653 205.737 1.00 61.51 77 LYS H C 1
ATOM 607 O O . LYS A 1 77 ? 191.882 165.183 205.051 1.00 61.51 77 LYS H O 1
ATOM 613 N N . ASN A 1 78 ? 193.445 166.775 205.427 1.00 54.78 78 ASN H N 1
ATOM 614 C CA . ASN A 1 78 ? 193.001 167.685 204.377 1.00 54.78 78 ASN H CA 1
ATOM 615 C C . ASN A 1 78 ? 192.691 166.954 203.078 1.00 54.78 78 ASN H C 1
ATOM 616 O O . ASN A 1 78 ? 193.598 166.421 202.434 1.00 54.78 78 ASN H O 1
ATOM 621 N N . ARG A 1 79 ? 191.421 166.941 202.682 1.00 47.28 79 ARG H N 1
ATOM 622 C CA . ARG A 1 79 ? 191.001 166.320 201.434 1.00 47.28 79 ARG H CA 1
ATOM 623 C C . ARG A 1 79 ? 189.523 166.598 201.220 1.00 47.28 79 ARG H C 1
ATOM 624 O O . ARG A 1 79 ? 188.780 166.835 202.174 1.00 47.28 79 ARG H O 1
ATOM 632 N N . VAL A 1 80 ? 189.112 166.569 199.956 1.00 39.22 80 VAL H N 1
ATOM 633 C CA . VAL A 1 80 ? 187.729 166.794 199.560 1.00 39.22 80 VAL H CA 1
ATOM 634 C C . VAL A 1 80 ? 187.359 165.736 198.532 1.00 39.22 80 VAL H C 1
ATOM 635 O O . VAL A 1 80 ? 188.139 165.463 197.614 1.00 39.22 80 VAL H O 1
ATOM 639 N N . VAL A 1 81 ? 186.183 165.139 198.685 1.00 37.04 81 VAL H N 1
ATOM 640 C CA . VAL A 1 81 ? 185.746 164.033 197.842 1.00 37.04 81 VAL H CA 1
ATOM 641 C C . VAL A 1 81 ? 184.504 164.464 197.080 1.00 37.04 81 VAL H C 1
ATOM 642 O O . VAL A 1 81 ? 183.509 164.874 197.688 1.00 37.04 81 VAL H O 1
ATOM 646 N N . LEU A 1 82 ? 184.555 164.357 195.758 1.00 36.63 82 LEU H N 1
ATOM 647 C CA . LEU A 1 82 ? 183.423 164.644 194.891 1.00 36.63 82 LEU H CA 1
ATOM 648 C C . LEU A 1 82 ? 182.964 163.358 194.224 1.00 36.63 82 LEU H C 1
ATOM 649 O O . LEU A 1 82 ? 183.789 162.571 193.754 1.00 36.63 82 LEU H O 1
ATOM 654 N N . THR A 1 83 ? 181.652 163.136 194.187 1.00 43.60 83 THR H N 1
ATOM 655 C CA . THR A 1 83 ? 181.088 161.903 193.636 1.00 43.60 83 THR H CA 1
ATOM 656 C C . THR A 1 83 ? 179.967 162.238 192.660 1.00 43.60 83 THR H C 1
ATOM 657 O O . THR A 1 83 ? 178.871 162.619 193.076 1.00 43.60 83 THR H O 1
ATOM 661 N N . VAL A 1 84 ? 180.237 162.084 191.370 1.00 49.37 84 VAL H N 1
ATOM 662 C CA . VAL A 1 84 ? 179.196 162.155 190.352 1.00 49.37 84 VAL H CA 1
ATOM 663 C C . VAL A 1 84 ? 178.633 160.755 190.153 1.00 49.37 84 VAL H C 1
ATOM 664 O O . VAL A 1 84 ? 179.383 159.776 190.123 1.00 49.37 84 VAL H O 1
ATOM 668 N N . THR A 1 85 ? 177.312 160.644 190.020 1.00 57.44 85 THR H N 1
ATOM 669 C CA . THR A 1 85 ? 176.651 159.352 190.157 1.00 57.44 85 THR H CA 1
ATOM 670 C C . THR A 1 85 ? 176.208 158.706 188.854 1.00 57.44 85 THR H C 1
ATOM 671 O O . THR A 1 85 ? 176.105 157.480 188.805 1.00 57.44 85 THR H O 1
ATOM 675 N N . ASP A 1 86 ? 175.920 159.473 187.809 1.00 65.95 86 ASP H N 1
ATOM 676 C CA . ASP A 1 86 ? 175.284 158.930 186.610 1.00 65.95 86 ASP H CA 1
ATOM 677 C C . ASP A 1 86 ? 175.969 159.432 185.347 1.00 65.95 86 ASP H C 1
ATOM 678 O O . ASP A 1 86 ? 175.327 159.933 184.423 1.00 65.95 86 ASP H O 1
ATOM 683 N N . MET A 1 87 ? 177.293 159.309 185.294 1.00 65.17 87 MET H N 1
ATOM 684 C CA . MET A 1 87 ? 178.054 159.902 184.201 1.00 65.17 87 MET H CA 1
ATOM 685 C C . MET A 1 87 ? 177.654 159.339 182.845 1.00 65.17 87 MET H C 1
ATOM 686 O O . MET A 1 87 ? 177.327 158.161 182.710 1.00 65.17 87 MET H O 1
ATOM 691 N N . ASP A 1 88 ? 177.687 160.208 181.842 1.00 67.04 88 ASP H N 1
ATOM 692 C CA . ASP A 1 88 ? 177.404 159.907 180.448 1.00 67.04 88 ASP H CA 1
ATOM 693 C C . ASP A 1 88 ? 178.633 160.278 179.628 1.00 67.04 88 ASP H C 1
ATOM 694 O O . ASP A 1 88 ? 179.529 160.955 180.145 1.00 67.04 88 ASP H O 1
ATOM 699 N N . PRO A 1 89 ? 178.730 159.864 178.364 1.00 66.44 89 PRO H N 1
ATOM 700 C CA . PRO A 1 89 ? 179.914 160.223 177.571 1.00 66.44 89 PRO H CA 1
ATOM 701 C C . PRO A 1 89 ? 180.041 161.713 177.292 1.00 66.44 89 PRO H C 1
ATOM 702 O O . PRO A 1 89 ? 181.001 162.135 176.641 1.00 66.44 89 PRO H O 1
ATOM 706 N N . VAL A 1 90 ? 179.088 162.521 177.760 1.00 61.27 90 VAL H N 1
ATOM 707 C CA . VAL A 1 90 ? 179.198 163.972 177.643 1.00 61.27 90 VAL H CA 1
ATOM 708 C C . VAL A 1 90 ? 179.780 164.616 178.891 1.00 61.27 90 VAL H C 1
ATOM 709 O O . VAL A 1 90 ? 180.177 165.791 178.837 1.00 61.27 90 VAL H O 1
ATOM 713 N N . ASP A 1 91 ? 179.835 163.900 180.010 1.00 55.24 91 ASP H N 1
ATOM 714 C CA . ASP A 1 91 ? 180.426 164.422 181.242 1.00 55.24 91 ASP H CA 1
ATOM 715 C C . ASP A 1 91 ? 181.896 164.041 181.361 1.00 55.24 91 ASP H C 1
ATOM 716 O O . ASP A 1 91 ? 182.340 163.509 182.374 1.00 55.24 91 ASP H O 1
ATOM 721 N N . ALA A 1 92 ? 182.664 164.323 180.317 1.00 49.15 92 ALA H N 1
ATOM 722 C CA . ALA A 1 92 ? 184.087 164.030 180.283 1.00 49.15 92 ALA H CA 1
ATOM 723 C C . ALA A 1 92 ? 184.854 165.317 180.033 1.00 49.15 92 ALA H C 1
ATOM 724 O O . ALA A 1 92 ? 184.460 166.127 179.190 1.00 49.15 92 ALA H O 1
ATOM 726 N N . GLY A 1 93 ? 185.947 165.502 180.762 1.00 41.18 93 GLY H N 1
ATOM 727 C CA . GLY A 1 93 ? 186.715 166.719 180.624 1.00 41.18 93 GLY H CA 1
ATOM 728 C C . GLY A 1 93 ? 187.978 166.732 181.452 1.00 41.18 93 GLY H C 1
ATOM 729 O O . GLY A 1 93 ? 188.702 165.736 181.505 1.00 41.18 93 GLY H O 1
ATOM 730 N N . THR A 1 94 ? 188.254 167.858 182.103 1.00 36.87 94 THR H N 1
ATOM 731 C CA . THR A 1 94 ? 189.479 168.037 182.881 1.00 36.87 94 THR H CA 1
ATOM 732 C C . THR A 1 94 ? 189.078 168.695 184.198 1.00 36.87 94 THR H C 1
ATOM 733 O O . THR A 1 94 ? 189.091 169.922 184.313 1.00 36.87 94 THR H O 1
ATOM 737 N N . TYR A 1 95 ? 188.726 167.882 185.188 1.00 34.41 95 TYR H N 1
ATOM 738 C CA . TYR A 1 95 ? 188.185 168.436 186.420 1.00 34.41 95 TYR H CA 1
ATOM 739 C C . TYR A 1 95 ? 189.283 169.114 187.226 1.00 34.41 95 TYR H C 1
ATOM 740 O O . TYR A 1 95 ? 190.383 168.580 187.381 1.00 34.41 95 TYR H O 1
ATOM 749 N N . PHE A 1 96 ? 188.975 170.295 187.746 1.00 29.37 96 PHE H N 1
ATOM 750 C CA . PHE A 1 96 ? 189.906 171.081 188.538 1.00 29.37 96 PHE H CA 1
ATOM 751 C C . PHE A 1 96 ? 189.455 171.107 189.988 1.00 29.37 96 PHE H C 1
ATOM 752 O O . PHE A 1 96 ? 188.258 171.115 190.278 1.00 29.37 96 PHE H O 1
ATOM 760 N N . CYS A 1 97 ? 190.420 171.112 190.900 1.00 32.48 97 CYS H N 1
ATOM 761 C CA . CYS A 1 97 ? 190.169 171.401 192.303 1.00 32.48 97 CYS H CA 1
ATOM 762 C C . CYS A 1 97 ? 190.733 172.776 192.602 1.00 32.48 97 CYS H C 1
ATOM 763 O O . CYS A 1 97 ? 191.912 173.029 192.348 1.00 32.48 97 CYS H O 1
ATOM 766 N N . VAL A 1 98 ? 189.899 173.662 193.136 1.00 28.08 98 VAL H N 1
ATOM 767 C CA . VAL A 1 98 ? 190.266 175.064 193.256 1.00 28.08 98 VAL H CA 1
ATOM 768 C C . VAL A 1 98 ? 190.092 175.550 194.684 1.00 28.08 98 VAL H C 1
ATOM 769 O O . VAL A 1 98 ? 189.255 175.053 195.442 1.00 28.08 98 VAL H O 1
ATOM 773 N N . HIS A 1 99 ? 190.905 176.535 195.041 1.00 29.71 99 HIS H N 1
ATOM 774 C CA . HIS A 1 99 ? 190.734 177.308 196.254 1.00 29.71 99 HIS H CA 1
ATOM 775 C C . HIS A 1 99 ? 189.512 178.210 196.109 1.00 29.71 99 HIS H C 1
ATOM 776 O O . HIS A 1 99 ? 188.881 178.276 195.053 1.00 29.71 99 HIS H O 1
ATOM 783 N N . ALA A 1 100 ? 189.165 178.907 197.185 1.00 28.68 100 ALA H N 1
ATOM 784 C CA . ALA A 1 100 ? 188.052 179.843 197.146 1.00 28.68 100 ALA H CA 1
ATOM 785 C C . ALA A 1 100 ? 188.267 180.904 198.210 1.00 28.68 100 ALA H C 1
ATOM 786 O O . ALA A 1 100 ? 189.143 180.783 199.066 1.00 28.68 100 ALA H O 1
ATOM 788 N N . SER A 1 101 ? 187.464 181.961 198.138 1.00 28.74 101 SER H N 1
ATOM 789 C CA . SER A 1 101 ? 187.501 183.011 199.146 1.00 28.74 101 SER H CA 1
ATOM 790 C C . SER A 1 101 ? 186.277 183.903 199.033 1.00 28.74 101 SER H C 1
ATOM 791 O O . SER A 1 101 ? 185.934 184.350 197.937 1.00 28.74 101 SER H O 1
ATOM 794 N N . LEU A 1 102 ? 185.612 184.168 200.149 1.00 29.39 102 LEU H N 1
ATOM 795 C CA . LEU A 1 102 ? 184.445 185.034 200.134 1.00 29.39 102 LEU H CA 1
ATOM 796 C C . LEU A 1 102 ? 184.862 186.481 199.923 1.00 29.39 102 LEU H C 1
ATOM 797 O O . LEU A 1 102 ? 185.851 186.948 200.495 1.00 29.39 102 LEU H O 1
ATOM 802 N N . PHE A 1 103 ? 184.112 187.187 199.077 1.00 33.06 103 PHE H N 1
ATOM 803 C CA . PHE A 1 103 ? 184.331 188.620 198.926 1.00 33.06 103 PHE H CA 1
ATOM 804 C C . PHE A 1 103 ? 184.052 189.344 200.231 1.00 33.06 103 PHE H C 1
ATOM 805 O O . PHE A 1 103 ? 184.896 190.086 200.743 1.00 33.06 103 PHE H O 1
ATOM 813 N N . ASN A 1 104 ? 182.874 189.111 200.795 1.00 41.31 104 ASN H N 1
ATOM 814 C CA . ASN A 1 104 ? 182.401 189.757 202.005 1.00 41.31 104 ASN H CA 1
ATOM 815 C C . ASN A 1 104 ? 181.124 189.059 202.430 1.00 41.31 104 ASN H C 1
ATOM 816 O O . ASN A 1 104 ? 180.402 188.512 201.594 1.00 41.31 104 ASN H O 1
ATOM 821 N N . LEU A 1 105 ? 180.861 189.063 203.729 1.00 45.36 105 LEU H N 1
ATOM 822 C CA . LEU A 1 105 ? 179.674 188.391 204.225 1.00 45.36 105 LEU H CA 1
ATOM 823 C C . LEU A 1 105 ? 178.423 189.109 203.737 1.00 45.36 105 LEU H C 1
ATOM 824 O O . LEU A 1 105 ? 178.427 190.317 203.496 1.00 45.36 105 LEU H O 1
ATOM 829 N N . GLY A 1 106 ? 177.344 188.352 203.580 1.00 47.60 106 GLY H N 1
ATOM 830 C CA . GLY A 1 106 ? 176.102 188.865 203.047 1.00 47.60 106 GLY H CA 1
ATOM 831 C C . GLY A 1 106 ? 175.806 188.425 201.632 1.00 47.60 106 GLY H C 1
ATOM 832 O O . GLY A 1 106 ? 174.693 188.659 201.146 1.00 47.60 106 GLY H O 1
ATOM 833 N N . SER A 1 107 ? 176.767 187.805 200.954 1.00 45.71 107 SER H N 1
ATOM 834 C CA . SER A 1 107 ? 176.532 187.229 199.635 1.00 45.71 107 SER H CA 1
ATOM 835 C C . SER A 1 107 ? 177.612 186.197 199.375 1.00 45.71 107 SER H C 1
ATOM 836 O O . SER A 1 107 ? 178.794 186.542 199.303 1.00 45.71 107 SER H O 1
ATOM 839 N N . ARG A 1 108 ? 177.214 184.936 199.227 1.00 41.94 108 ARG H N 1
ATOM 840 C CA . ARG A 1 108 ? 178.172 183.849 199.046 1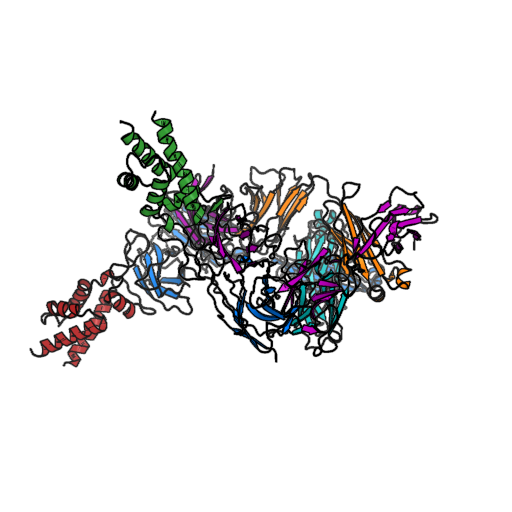.00 41.94 108 ARG H CA 1
ATOM 841 C C . ARG A 1 108 ? 178.697 183.823 197.610 1.00 41.94 108 ARG H C 1
ATOM 842 O O . ARG A 1 108 ? 178.521 182.867 196.857 1.00 41.94 108 ARG H O 1
ATOM 850 N N . ASN A 1 109 ? 179.357 184.912 197.244 1.00 38.15 109 ASN H N 1
ATOM 851 C CA . ASN A 1 109 ? 180.079 185.015 195.988 1.00 38.15 109 ASN H CA 1
ATOM 852 C C . ASN A 1 109 ? 181.568 184.921 196.270 1.00 38.15 109 ASN H C 1
ATOM 853 O O . ASN A 1 109 ? 182.077 185.589 197.172 1.00 38.15 109 ASN H O 1
ATOM 858 N N . VAL A 1 110 ? 182.266 184.085 195.506 1.00 30.47 110 VAL H N 1
ATOM 859 C CA . VAL A 1 110 ? 183.670 183.809 195.763 1.00 30.47 110 VAL H CA 1
ATOM 860 C C . VAL A 1 110 ? 184.474 183.979 194.485 1.00 30.47 110 VAL H C 1
ATOM 861 O O . VAL A 1 110 ? 183.934 184.006 193.379 1.00 30.47 110 VAL H O 1
ATOM 865 N N . TYR A 1 111 ? 185.787 184.108 194.655 1.00 30.10 111 TYR H N 1
ATOM 866 C CA . TYR A 1 111 ? 186.720 184.144 193.539 1.00 30.10 111 TYR H CA 1
ATOM 867 C C . TYR A 1 111 ? 187.789 183.085 193.754 1.00 30.10 111 TYR H C 1
ATOM 868 O O . TYR A 1 111 ? 188.451 183.071 194.794 1.00 30.10 111 TYR H O 1
ATOM 877 N N . PHE A 1 112 ? 187.955 182.205 192.774 1.00 28.06 112 PHE H N 1
ATOM 878 C CA . PHE A 1 112 ? 188.879 181.087 192.899 1.00 28.06 112 PHE H CA 1
ATOM 879 C C . PHE A 1 112 ? 190.284 181.543 192.538 1.00 28.06 112 PHE H C 1
ATOM 880 O O . PHE A 1 112 ? 190.539 181.929 191.395 1.00 28.06 112 PHE H O 1
ATOM 888 N N . ARG A 1 113 ? 191.203 181.486 193.502 1.00 31.66 113 ARG H N 1
ATOM 889 C CA . ARG A 1 113 ? 192.533 182.054 193.319 1.00 31.66 113 ARG H CA 1
ATOM 890 C C . ARG A 1 113 ? 193.588 181.009 192.971 1.00 31.66 113 ARG H C 1
ATOM 891 O O . ARG A 1 113 ? 194.209 181.087 191.909 1.00 31.66 113 ARG H O 1
ATOM 899 N N . TYR A 1 114 ? 193.809 180.030 193.843 1.00 32.79 114 TYR H N 1
ATOM 900 C CA . TYR A 1 114 ? 194.861 179.033 193.645 1.00 32.79 114 TYR H CA 1
ATOM 901 C C . TYR A 1 114 ? 194.246 177.791 193.018 1.00 32.79 114 TYR H C 1
ATOM 902 O O . TYR A 1 114 ? 193.640 176.969 193.708 1.00 32.79 114 TYR H O 1
ATOM 911 N N . TRP A 1 115 ? 194.419 177.645 191.711 1.00 29.37 115 TRP H N 1
ATOM 912 C CA . TRP A 1 115 ? 193.859 176.504 191.013 1.00 29.37 115 TRP H CA 1
ATOM 913 C C . TRP A 1 115 ? 194.793 175.306 191.117 1.00 29.37 115 TRP H C 1
ATOM 914 O O . TRP A 1 115 ? 195.920 175.398 191.603 1.00 29.37 115 TRP H O 1
ATOM 925 N N . GLY A 1 116 ? 194.302 174.157 190.648 1.00 33.11 116 GLY H N 1
ATOM 926 C CA . GLY A 1 116 ? 195.070 172.937 190.633 1.00 33.11 116 GLY H CA 1
ATOM 927 C C . GLY A 1 116 ? 195.361 172.512 189.204 1.00 33.11 116 GLY H C 1
ATOM 928 O O . GLY A 1 116 ? 194.835 173.078 188.242 1.00 33.11 116 GLY H O 1
ATOM 929 N N . GLN A 1 117 ? 196.218 171.507 189.075 1.00 39.08 117 GLN H N 1
ATOM 930 C CA . GLN A 1 117 ? 196.549 171.008 187.754 1.00 39.08 117 GLN H CA 1
ATOM 931 C C . GLN A 1 117 ? 195.379 170.211 187.187 1.00 39.08 117 GLN H C 1
ATOM 932 O O . GLN A 1 117 ? 194.410 169.896 187.879 1.00 39.08 117 GLN H O 1
ATOM 938 N N . GLY A 1 118 ? 195.476 169.884 185.904 1.00 40.37 118 GLY H N 1
ATOM 939 C CA . GLY A 1 118 ? 194.406 169.163 185.253 1.00 40.37 118 GLY H CA 1
ATOM 940 C C . GLY A 1 118 ? 194.228 167.762 185.805 1.00 40.37 118 GLY H C 1
ATOM 941 O O . GLY A 1 118 ? 195.096 167.203 186.474 1.00 40.37 118 GLY H O 1
ATOM 942 N N . THR A 1 119 ? 193.057 167.192 185.527 1.00 40.79 119 THR H N 1
ATOM 943 C CA . THR A 1 119 ? 192.760 165.814 185.922 1.00 40.79 119 THR H CA 1
ATOM 944 C C . THR A 1 119 ? 191.833 165.231 184.856 1.00 40.79 119 THR H C 1
ATOM 945 O O . THR A 1 119 ? 190.610 165.341 184.954 1.00 40.79 119 THR H O 1
ATOM 949 N N . LEU A 1 120 ? 192.428 164.596 183.854 1.00 42.08 120 LEU H N 1
ATOM 950 C CA . LEU A 1 120 ? 191.656 164.129 182.714 1.00 42.08 120 LEU H CA 1
ATOM 951 C C . LEU A 1 120 ? 190.759 162.971 183.123 1.00 42.08 120 LEU H C 1
ATOM 952 O O . LEU A 1 120 ? 191.201 162.038 183.796 1.00 42.08 120 LEU H O 1
ATOM 957 N N . VAL A 1 121 ? 189.492 163.037 182.725 1.00 46.10 121 VAL H N 1
ATOM 958 C CA . VAL A 1 121 ? 188.517 161.995 183.013 1.00 46.10 121 VAL H CA 1
ATOM 959 C C . VAL A 1 121 ? 187.825 161.611 181.716 1.00 46.10 121 VAL H C 1
ATOM 960 O O . VAL A 1 121 ? 187.306 162.478 181.006 1.00 46.10 121 VAL H O 1
ATOM 964 N N . SER A 1 122 ? 187.809 160.317 181.413 1.00 54.68 122 SER H N 1
ATOM 965 C CA . SER A 1 122 ? 187.192 159.806 180.200 1.00 54.68 122 SER H CA 1
ATOM 966 C C . SER A 1 122 ? 186.202 158.709 180.555 1.00 54.68 122 SER H C 1
ATOM 967 O O . SER A 1 122 ? 186.446 157.911 181.464 1.00 54.68 122 SER H O 1
ATOM 970 N N . VAL A 1 123 ? 185.085 158.676 179.835 1.00 60.62 123 VAL H N 1
ATOM 971 C CA . VAL A 1 123 ? 184.016 157.711 180.059 1.00 60.62 123 VAL H CA 1
ATOM 972 C C . VAL A 1 123 ? 183.879 156.841 178.820 1.00 60.62 123 VAL H C 1
ATOM 973 O O . VAL A 1 123 ? 183.751 157.356 177.703 1.00 60.62 123 VAL H O 1
ATOM 977 N N . SER A 1 124 ? 183.901 155.527 179.016 1.00 63.94 124 SER H N 1
ATOM 978 C CA . SER A 1 124 ? 183.786 154.591 177.907 1.00 63.94 124 SER H CA 1
ATOM 979 C C . SER A 1 124 ? 182.342 154.512 177.437 1.00 63.94 124 SER H C 1
ATOM 980 O O . SER A 1 124 ? 181.424 154.361 178.247 1.00 63.94 124 SER H O 1
ATOM 983 N N . SER A 1 125 ? 182.143 154.614 176.127 1.00 61.91 125 SER H N 1
ATOM 984 C CA . SER A 1 125 ? 180.805 154.495 175.569 1.00 61.91 125 SER H CA 1
ATOM 985 C C . SER A 1 125 ? 180.282 153.077 175.741 1.00 61.91 125 SER H C 1
ATOM 986 O O . SER A 1 125 ? 181.006 152.099 175.537 1.00 61.91 125 SER H O 1
ATOM 989 N N . GLY A 1 126 ? 179.015 152.970 176.117 1.00 58.56 126 GLY H N 1
ATOM 990 C CA . GLY A 1 126 ? 178.394 151.676 176.279 1.00 58.56 126 GLY H CA 1
ATOM 991 C C . GLY A 1 126 ? 178.074 151.037 174.945 1.00 58.56 126 GLY H C 1
ATOM 992 O O . GLY A 1 126 ? 178.229 151.627 173.876 1.00 58.56 126 GLY H O 1
ATOM 993 N N . VAL A 1 127 ? 177.606 149.795 175.014 1.00 53.01 127 VAL H N 1
ATOM 994 C CA . VAL A 1 127 ? 177.329 149.016 173.800 1.00 53.01 127 VAL H CA 1
ATOM 995 C C . VAL A 1 127 ? 175.894 149.341 173.397 1.00 53.01 127 VAL H C 1
ATOM 996 O O . VAL A 1 127 ? 174.942 148.599 173.642 1.00 53.01 127 VAL H O 1
ATOM 1000 N N . SER A 1 128 ? 175.744 150.472 172.739 1.00 48.81 128 SER H N 1
ATOM 1001 C CA . SER A 1 128 ? 174.472 150.889 172.163 1.00 48.81 128 SER H CA 1
ATOM 1002 C C . SER A 1 128 ? 174.616 151.351 170.725 1.00 48.81 128 SER H C 1
ATOM 1003 O O . SER A 1 128 ? 173.733 151.086 169.908 1.00 48.81 128 SER H O 1
ATOM 1006 N N . LYS A 1 129 ? 175.706 152.033 170.396 1.00 46.11 129 LYS H N 1
ATOM 1007 C CA . LYS A 1 129 ? 175.928 152.473 169.029 1.00 46.11 129 LYS H CA 1
ATOM 1008 C C . LYS A 1 129 ? 176.260 151.285 168.142 1.00 46.11 129 LYS H C 1
ATOM 1009 O O . LYS A 1 129 ? 176.993 150.377 168.541 1.00 46.11 129 LYS H O 1
ATOM 1015 N N . LYS A 1 130 ? 175.737 151.295 166.968 1.00 40.26 130 LYS H N 1
ATOM 1016 C CA . LYS A 1 130 ? 175.973 150.170 166.086 1.00 40.26 130 LYS H CA 1
ATOM 1017 C C . LYS A 1 130 ? 177.062 150.492 165.073 1.00 40.26 130 LYS H C 1
ATOM 1018 O O . LYS A 1 130 ? 177.200 151.638 164.639 1.00 40.26 130 LYS H O 1
ATOM 1024 N N . PRO A 1 131 ? 177.858 149.503 164.687 1.00 40.04 131 PRO H N 1
ATOM 1025 C CA . PRO A 1 131 ? 178.870 149.731 163.655 1.00 40.04 131 PRO H CA 1
ATOM 1026 C C . PRO A 1 131 ? 178.228 149.958 162.299 1.00 40.04 131 PRO H C 1
ATOM 1027 O O . PRO A 1 131 ? 177.096 149.550 162.037 1.00 40.04 131 PRO H O 1
ATOM 1031 N N . SER A 1 132 ? 178.973 150.623 161.427 1.00 42.40 132 SER H N 1
ATOM 1032 C CA . SER A 1 132 ? 178.544 150.872 160.059 1.00 42.40 132 SER H CA 1
ATOM 1033 C C . SER A 1 132 ? 179.370 150.009 159.120 1.00 42.40 132 SER H C 1
ATOM 1034 O O . SER A 1 132 ? 180.602 150.061 159.150 1.00 42.40 132 SER H O 1
ATOM 1037 N N . LEU A 1 133 ? 178.695 149.223 158.291 1.00 40.50 133 LEU H N 1
ATOM 1038 C CA . LEU A 1 133 ? 179.349 148.306 157.370 1.00 40.50 133 LEU H CA 1
ATOM 1039 C C . LEU A 1 133 ? 179.278 148.873 155.962 1.00 40.50 133 LEU H C 1
ATOM 1040 O O . LEU A 1 133 ? 178.188 149.166 155.463 1.00 40.50 133 LEU H O 1
ATOM 1045 N N . SER A 1 134 ? 180.436 149.029 155.327 1.00 45.95 134 SER H N 1
ATOM 1046 C CA . SER A 1 134 ? 180.510 149.537 153.968 1.00 45.95 134 SER H CA 1
ATOM 1047 C C . SER A 1 134 ? 181.505 148.705 153.178 1.00 45.95 134 SER H C 1
ATOM 1048 O O . SER A 1 134 ? 182.470 148.175 153.733 1.00 45.95 134 SER H O 1
ATOM 1051 N N . VAL A 1 135 ? 181.273 148.611 151.873 1.00 46.67 135 VAL H N 1
ATOM 1052 C CA . VAL A 1 135 ? 182.049 147.754 150.988 1.00 46.67 135 VAL H CA 1
ATOM 1053 C C . VAL A 1 135 ? 182.613 148.592 149.853 1.00 46.67 135 VAL H C 1
ATOM 1054 O O . VAL A 1 135 ? 181.963 149.529 149.378 1.00 46.67 135 VAL H O 1
ATOM 1058 N N . GLN A 1 136 ? 183.834 148.272 149.441 1.00 52.97 136 GLN H N 1
ATOM 1059 C CA . GLN A 1 136 ? 184.464 148.875 148.280 1.00 52.97 136 GLN H CA 1
ATOM 1060 C C . GLN A 1 136 ? 185.032 147.782 147.389 1.00 52.97 136 GLN H C 1
ATOM 1061 O O . GLN A 1 136 ? 185.476 146.744 147.888 1.00 52.97 136 GLN H O 1
ATOM 1067 N N . PRO A 1 137 ? 185.043 147.986 146.063 1.00 53.59 137 PRO H N 1
ATOM 1068 C CA . PRO A 1 137 ? 184.613 149.170 145.311 1.00 53.59 137 PRO H CA 1
ATOM 1069 C C . PRO A 1 137 ? 183.101 149.313 145.202 1.00 53.59 137 PRO H C 1
ATOM 1070 O O . PRO A 1 137 ? 182.587 150.428 145.239 1.00 53.59 137 PRO H O 1
ATOM 1074 N N . GLY A 1 138 ? 182.399 148.195 145.059 1.00 47.88 138 GLY H N 1
ATOM 1075 C CA . GLY A 1 138 ? 180.965 148.218 144.913 1.00 47.88 138 GLY H CA 1
ATOM 1076 C C . GLY A 1 138 ? 180.324 146.919 145.350 1.00 47.88 138 GLY H C 1
ATOM 1077 O O . GLY A 1 138 ? 180.965 145.866 145.390 1.00 47.88 138 GLY H O 1
ATOM 1078 N N . PRO A 1 139 ? 179.034 146.970 145.679 1.00 41.89 139 PRO H N 1
ATOM 1079 C CA . PRO A 1 139 ? 178.366 145.774 146.209 1.00 41.89 139 PRO H CA 1
ATOM 1080 C C . PRO A 1 139 ? 178.326 144.611 145.242 1.00 41.89 139 PRO H C 1
ATOM 1081 O O . PRO A 1 139 ? 178.135 143.474 145.685 1.00 41.89 139 PRO H O 1
ATOM 1085 N N . ILE A 1 140 ? 178.490 144.845 143.945 1.00 41.99 140 ILE H N 1
ATOM 1086 C CA . ILE A 1 140 ? 178.426 143.791 142.939 1.00 41.99 140 ILE H CA 1
ATOM 1087 C C . ILE A 1 140 ? 179.815 143.587 142.354 1.00 41.99 140 ILE H C 1
ATOM 1088 O O . ILE A 1 140 ? 180.496 144.555 141.997 1.00 41.99 140 ILE H O 1
ATOM 1093 N N . VAL A 1 141 ? 180.248 142.330 142.287 1.00 49.54 141 VAL H N 1
ATOM 1094 C CA . VAL A 1 141 ? 181.593 141.994 141.842 1.00 49.54 141 VAL H CA 1
ATOM 1095 C C . VAL A 1 141 ? 181.533 140.838 140.858 1.00 49.54 141 VAL H C 1
ATOM 1096 O O . VAL A 1 141 ? 180.625 140.004 140.902 1.00 49.54 141 VAL H O 1
ATOM 1100 N N . ALA A 1 142 ? 182.516 140.795 139.965 1.00 60.23 142 ALA H N 1
ATOM 1101 C CA . ALA A 1 142 ? 182.677 139.649 139.091 1.00 60.23 142 ALA H CA 1
ATOM 1102 C C . ALA A 1 142 ? 183.193 138.463 139.902 1.00 60.23 142 ALA H C 1
ATOM 1103 O O . ALA A 1 142 ? 183.821 138.645 140.946 1.00 60.23 142 ALA H O 1
ATOM 1105 N N . PRO A 1 143 ? 182.940 137.236 139.454 1.00 62.85 143 PRO H N 1
ATOM 1106 C CA . PRO A 1 143 ? 183.300 136.085 140.286 1.00 62.85 143 PRO H CA 1
ATOM 1107 C C . PRO A 1 143 ? 184.776 135.746 140.209 1.00 62.85 143 PRO H C 1
ATOM 1108 O O . PRO A 1 143 ? 185.136 134.571 140.098 1.00 62.85 143 PRO H O 1
ATOM 1112 N N . GLU A 1 144 ? 185.643 136.756 140.258 1.00 70.98 144 GLU H N 1
ATOM 1113 C CA . GLU A 1 144 ? 187.076 136.498 140.283 1.00 70.98 144 GLU H CA 1
ATOM 1114 C C . GLU A 1 144 ? 187.861 137.381 141.241 1.00 70.98 144 GLU H C 1
ATOM 1115 O O . GLU A 1 144 ? 189.007 137.042 141.544 1.00 70.98 144 GLU H O 1
ATOM 1121 N N . GLU A 1 145 ? 187.302 138.484 141.730 1.00 72.66 145 GLU H N 1
ATOM 1122 C CA . GLU A 1 145 ? 188.055 139.444 142.523 1.00 72.66 145 GLU H CA 1
ATOM 1123 C C . GLU A 1 145 ? 187.901 139.147 144.013 1.00 72.66 145 GLU H C 1
ATOM 1124 O O . GLU A 1 145 ? 187.357 138.117 144.417 1.00 72.66 145 GLU H O 1
ATOM 1130 N N . THR A 1 146 ? 188.393 140.060 144.844 1.00 71.74 146 THR H N 1
ATOM 1131 C CA . THR A 1 146 ? 188.294 139.956 146.290 1.00 71.74 146 THR H CA 1
ATOM 1132 C C . THR A 1 146 ? 187.712 141.248 146.837 1.00 71.74 146 THR H C 1
ATOM 1133 O O . THR A 1 146 ? 187.934 142.324 146.276 1.00 71.74 146 THR H O 1
ATOM 1137 N N . LEU A 1 147 ? 186.971 141.139 147.932 1.00 61.36 147 LEU H N 1
ATOM 1138 C CA . LEU A 1 147 ? 186.288 142.272 148.531 1.00 61.36 147 LEU H CA 1
ATOM 1139 C C . LEU A 1 147 ? 186.851 142.560 149.914 1.00 61.36 147 LEU H C 1
ATOM 1140 O O . LEU A 1 147 ? 187.360 141.666 150.595 1.00 61.36 147 LEU H O 1
ATOM 1145 N N . THR A 1 148 ? 186.755 143.823 150.326 1.00 58.47 148 THR H N 1
ATOM 1146 C CA . THR A 1 148 ? 187.253 144.273 151.625 1.00 58.47 148 THR H CA 1
ATOM 1147 C C . THR A 1 148 ? 186.140 145.051 152.318 1.00 58.47 148 THR H C 1
ATOM 1148 O O . THR A 1 148 ? 186.050 146.272 152.177 1.00 58.47 148 THR H O 1
ATOM 1152 N N . LEU A 1 149 ? 185.296 144.347 153.068 1.00 51.67 149 LEU H N 1
ATOM 1153 C CA . LEU A 1 149 ? 184.269 145.018 153.848 1.00 51.67 149 LEU H CA 1
ATOM 1154 C C . LEU A 1 149 ? 184.915 145.823 154.963 1.00 51.67 149 LEU H C 1
ATOM 1155 O O . LEU A 1 149 ? 185.861 145.369 155.608 1.00 51.67 149 LEU H O 1
ATOM 1160 N N . GLN A 1 150 ? 184.402 147.026 155.191 1.00 53.41 150 GLN H N 1
ATOM 1161 C CA . GLN A 1 150 ? 184.934 147.922 156.211 1.00 53.41 150 GLN H CA 1
ATOM 1162 C C . GLN A 1 150 ? 183.866 148.133 157.272 1.00 53.41 150 GLN H C 1
ATOM 1163 O O . GLN A 1 150 ? 182.779 148.635 156.970 1.00 53.41 150 GLN H O 1
ATOM 1169 N N . CYS A 1 151 ? 184.169 147.755 158.507 1.00 54.38 151 CYS H N 1
ATOM 1170 C CA . CYS A 1 151 ? 183.290 148.016 159.637 1.00 54.38 151 CYS H CA 1
ATOM 1171 C C . CYS A 1 151 ? 183.897 149.142 160.457 1.00 54.38 151 CYS H C 1
ATOM 1172 O O . CYS A 1 151 ? 185.020 149.015 160.953 1.00 54.38 151 CYS H O 1
ATOM 1175 N N . GLY A 1 152 ? 183.163 150.239 160.591 1.00 56.02 152 GLY H N 1
ATOM 1176 C CA . GLY A 1 152 ? 183.640 151.361 161.371 1.00 56.02 152 GLY H CA 1
ATOM 1177 C C . GLY A 1 152 ? 182.689 151.700 162.495 1.00 56.02 152 GLY H C 1
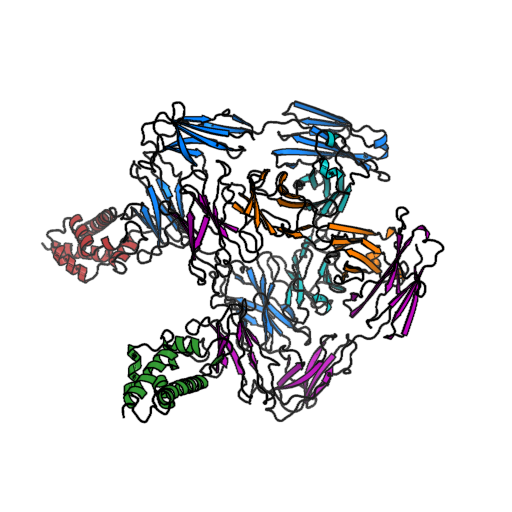ATOM 1178 O O . GLY A 1 152 ? 181.510 151.344 162.440 1.00 56.02 152 GLY H O 1
ATOM 1179 N N . SER A 1 153 ? 183.181 152.381 163.524 1.00 58.46 153 SER H N 1
ATOM 1180 C CA . SER A 1 153 ? 182.332 152.738 164.646 1.00 58.46 153 SER H CA 1
ATOM 1181 C C . SER A 1 153 ? 182.818 154.041 165.250 1.00 58.46 153 SER H C 1
ATOM 1182 O O . SER A 1 153 ? 183.975 154.433 165.088 1.00 58.46 153 SER H O 1
ATOM 1185 N N . ASP A 1 154 ? 181.913 154.705 165.963 1.00 62.59 154 ASP H N 1
ATOM 1186 C CA . ASP A 1 154 ? 182.228 155.978 166.593 1.00 62.59 154 ASP H CA 1
ATOM 1187 C C . ASP A 1 154 ? 182.051 155.833 168.099 1.00 62.59 154 ASP H C 1
ATOM 1188 O O . ASP A 1 154 ? 181.483 156.708 168.759 1.00 62.59 154 ASP H O 1
ATOM 1193 N N . ALA A 1 155 ? 182.513 154.713 168.647 1.00 60.42 155 ALA H N 1
ATOM 1194 C CA . ALA A 1 155 ? 182.430 154.489 170.081 1.00 60.42 155 ALA H CA 1
ATOM 1195 C C . ALA A 1 155 ? 183.687 153.868 170.669 1.00 60.42 155 ALA H C 1
ATOM 1196 O O . ALA A 1 155 ? 183.738 153.663 171.885 1.00 60.42 155 ALA H O 1
ATOM 1198 N N . GLY A 1 156 ? 184.696 153.566 169.859 1.00 58.53 156 GLY H N 1
ATOM 1199 C CA . GLY A 1 156 ? 185.926 153.000 170.371 1.00 58.53 156 GLY H CA 1
ATOM 1200 C C . GLY A 1 156 ? 185.862 151.505 170.599 1.00 58.53 156 GLY H C 1
ATOM 1201 O O . GLY A 1 156 ? 186.264 151.018 171.658 1.00 58.53 156 GLY H O 1
ATOM 1202 N N . TYR A 1 157 ? 185.356 150.765 169.620 1.00 51.02 157 TYR H N 1
ATOM 1203 C CA . TYR A 1 157 ? 185.338 149.315 169.711 1.00 51.02 157 TYR H CA 1
ATOM 1204 C C . TYR A 1 157 ? 186.711 148.753 169.375 1.00 51.02 157 TYR H C 1
ATOM 1205 O O . TYR A 1 157 ? 187.375 149.215 168.445 1.00 51.02 157 TYR H O 1
ATOM 1214 N N . ASN A 1 158 ? 187.134 147.748 170.136 1.00 55.49 158 ASN H N 1
ATOM 1215 C CA . ASN A 1 158 ? 188.434 147.127 169.928 1.00 55.49 158 ASN H CA 1
ATOM 1216 C C . ASN A 1 158 ? 188.381 145.883 169.059 1.00 55.49 158 ASN H C 1
ATOM 1217 O O . ASN A 1 158 ? 189.357 145.587 168.366 1.00 55.49 158 ASN H O 1
ATOM 1222 N N . ARG A 1 159 ? 187.281 145.139 169.084 1.00 54.71 159 ARG H N 1
ATOM 1223 C CA . ARG A 1 159 ? 187.169 143.905 168.325 1.00 54.71 159 ARG H CA 1
ATOM 1224 C C . ARG A 1 159 ? 185.889 143.913 167.508 1.00 54.71 159 ARG H C 1
ATOM 1225 O O . ARG A 1 159 ? 184.830 144.303 168.003 1.00 54.71 159 ARG H O 1
ATOM 1233 N N . PHE A 1 160 ? 185.993 143.467 166.261 1.00 47.52 160 PHE H N 1
ATOM 1234 C CA . PHE A 1 160 ? 184.866 143.387 165.346 1.00 47.52 160 PHE H CA 1
ATOM 1235 C C . PHE A 1 160 ? 184.713 141.960 164.848 1.00 47.52 160 PHE H C 1
ATOM 1236 O O . PHE A 1 160 ? 185.706 141.279 164.583 1.00 47.52 160 PHE H O 1
ATOM 1244 N N . VAL A 1 161 ? 183.470 141.510 164.719 1.00 44.03 161 VAL H N 1
ATOM 1245 C CA . VAL A 1 161 ? 183.171 140.175 164.224 1.00 44.03 161 VAL H CA 1
ATOM 1246 C C . VAL A 1 161 ? 182.158 140.285 163.096 1.00 44.03 161 VAL H C 1
ATOM 1247 O O . VAL A 1 161 ? 181.184 141.036 163.196 1.00 44.03 161 VAL H O 1
ATOM 1251 N N . LEU A 1 162 ? 182.401 139.552 162.014 1.00 44.62 162 LEU H N 1
ATOM 1252 C CA . LEU A 1 162 ? 181.588 139.602 160.806 1.00 44.62 162 LEU H CA 1
ATOM 1253 C C . LEU A 1 162 ? 180.733 138.349 160.707 1.00 44.62 162 LEU H C 1
ATOM 1254 O O . LEU A 1 162 ? 181.251 137.234 160.804 1.00 44.62 162 LEU H O 1
ATOM 1259 N N . TYR A 1 163 ? 179.438 138.529 160.480 1.00 46.51 163 TYR H N 1
ATOM 1260 C CA . TYR A 1 163 ? 178.495 137.424 160.405 1.00 46.51 163 TYR H CA 1
ATOM 1261 C C . TYR A 1 163 ? 177.789 137.450 159.063 1.00 46.51 163 TYR H C 1
ATOM 1262 O O . TYR A 1 163 ? 177.285 138.496 158.648 1.00 46.51 163 TYR H O 1
ATOM 1271 N N . LYS A 1 164 ? 177.738 136.304 158.396 1.00 46.94 164 LYS H N 1
ATOM 1272 C CA . LYS A 1 164 ? 176.955 136.145 157.179 1.00 46.94 164 LYS H CA 1
ATOM 1273 C C . LYS A 1 164 ? 175.719 135.335 157.521 1.00 46.94 164 LYS H C 1
ATOM 1274 O O . LYS A 1 164 ? 175.833 134.232 158.063 1.00 46.94 164 LYS H O 1
ATOM 1280 N N . ASP A 1 165 ? 174.547 135.876 157.212 1.00 50.28 165 ASP H N 1
ATOM 1281 C CA . ASP A 1 165 ? 173.318 135.159 157.509 1.00 50.28 165 ASP H CA 1
ATOM 1282 C C . ASP A 1 165 ? 173.215 133.913 156.646 1.00 50.28 165 ASP H C 1
ATOM 1283 O O . ASP A 1 165 ? 173.670 133.890 155.500 1.00 50.28 165 ASP H O 1
ATOM 1288 N N . GLY A 1 166 ? 172.615 132.871 157.207 1.00 55.87 166 GLY H N 1
ATOM 1289 C CA . GLY A 1 166 ? 172.585 131.567 156.598 1.00 55.87 166 GLY H CA 1
ATOM 1290 C C . GLY A 1 166 ? 173.607 130.602 157.158 1.00 55.87 166 GLY H C 1
ATOM 1291 O O . GLY A 1 166 ? 173.483 129.393 156.938 1.00 55.87 166 GLY H O 1
ATOM 1292 N N . GLU A 1 167 ? 174.606 131.102 157.875 1.00 61.45 167 GLU H N 1
ATOM 1293 C CA . GLU A 1 167 ? 175.615 130.270 158.506 1.00 61.45 167 GLU H CA 1
ATOM 1294 C C . GLU A 1 167 ? 175.497 130.363 160.021 1.00 61.45 167 GLU H C 1
ATOM 1295 O O . GLU A 1 167 ? 175.073 131.379 160.578 1.00 61.45 167 GLU H O 1
ATOM 1301 N N . ARG A 1 168 ? 175.882 129.276 160.683 1.00 73.24 168 ARG H N 1
ATOM 1302 C CA . ARG A 1 168 ? 175.692 129.142 162.120 1.00 73.24 168 ARG H CA 1
ATOM 1303 C C . ARG A 1 168 ? 176.738 129.888 162.935 1.00 73.24 168 ARG H C 1
ATOM 1304 O O . ARG A 1 168 ? 176.398 130.481 163.963 1.00 73.24 168 ARG H O 1
ATOM 1312 N N . ASP A 1 169 ? 177.993 129.888 162.503 1.00 66.52 169 ASP H N 1
ATOM 1313 C CA . ASP A 1 169 ? 179.077 130.476 163.274 1.00 66.52 169 ASP H CA 1
ATOM 1314 C C . ASP A 1 169 ? 179.629 131.703 162.563 1.00 66.52 169 ASP H C 1
ATOM 1315 O O . ASP A 1 169 ? 179.336 131.962 161.394 1.00 66.52 169 ASP H O 1
ATOM 1320 N N . PHE A 1 170 ? 180.441 132.460 163.293 1.00 55.11 170 PHE H N 1
ATOM 1321 C CA . PHE A 1 170 ? 180.985 133.703 162.770 1.00 55.11 170 PHE H CA 1
ATOM 1322 C C . PHE A 1 170 ? 181.958 133.436 161.631 1.00 55.11 170 PHE H C 1
ATOM 1323 O O . PHE A 1 170 ? 182.773 132.513 161.688 1.00 55.11 170 PHE H O 1
ATOM 1331 N N . LEU A 1 171 ? 181.867 134.257 160.585 1.00 50.15 171 LEU H N 1
ATOM 1332 C CA . LEU A 1 171 ? 182.700 134.048 159.408 1.00 50.15 171 LEU H CA 1
ATOM 1333 C C . LEU A 1 171 ? 184.141 134.466 159.662 1.00 50.15 171 LEU H C 1
ATOM 1334 O O . LEU A 1 171 ? 185.074 133.791 159.217 1.00 50.15 171 LEU H O 1
ATOM 1339 N N . GLN A 1 172 ? 184.343 135.574 160.366 1.00 51.67 172 GLN H N 1
ATOM 1340 C CA . GLN A 1 172 ? 185.680 136.108 160.575 1.00 51.67 172 GLN H CA 1
ATOM 1341 C C . GLN A 1 172 ? 185.658 136.995 161.808 1.00 51.67 172 GLN H C 1
ATOM 1342 O O . GLN A 1 172 ? 184.605 137.476 162.227 1.00 51.67 172 GLN H O 1
ATOM 1348 N N . LEU A 1 173 ? 186.834 137.201 162.390 1.00 53.70 173 LEU H N 1
ATOM 1349 C CA . LEU A 1 173 ? 186.969 138.037 163.572 1.00 53.70 173 LEU H CA 1
ATOM 1350 C C . LEU A 1 173 ? 188.272 138.809 163.474 1.00 53.70 173 LEU H C 1
ATOM 1351 O O . LEU A 1 173 ? 189.297 138.255 163.073 1.00 53.70 173 LEU H O 1
ATOM 1356 N N . ALA A 1 174 ? 188.233 140.084 163.850 1.00 53.55 174 ALA H N 1
ATOM 1357 C CA . ALA A 1 174 ? 189.408 140.933 163.731 1.00 53.55 174 ALA H CA 1
ATOM 1358 C C . ALA A 1 174 ? 189.330 142.051 164.753 1.00 53.55 174 ALA H C 1
ATOM 1359 O O . ALA A 1 174 ? 188.269 142.337 165.309 1.00 53.55 174 ALA H O 1
ATOM 1361 N N . GLY A 1 175 ? 190.468 142.686 164.984 1.00 57.89 175 GLY H N 1
ATOM 1362 C CA . GLY A 1 175 ? 190.543 143.780 165.932 1.00 57.89 175 GLY H CA 1
ATOM 1363 C C . GLY A 1 175 ? 191.321 144.938 165.352 1.00 57.89 175 GLY H C 1
ATOM 1364 O O . GLY A 1 175 ? 192.204 144.763 164.512 1.00 57.89 175 GLY H O 1
ATOM 1365 N N . ALA A 1 176 ? 190.976 146.136 165.810 1.00 62.96 176 ALA H N 1
ATOM 1366 C CA . ALA A 1 176 ? 191.643 147.352 165.375 1.00 62.96 176 ALA H CA 1
ATOM 1367 C C . ALA A 1 176 ? 191.855 148.257 166.575 1.00 62.96 176 ALA H C 1
ATOM 1368 O O . ALA A 1 176 ? 190.981 148.368 167.437 1.00 62.96 176 ALA H O 1
ATOM 1370 N N . GLN A 1 177 ? 193.017 148.898 166.625 1.00 72.30 177 GLN H N 1
ATOM 1371 C CA . GLN A 1 177 ? 193.330 149.766 167.748 1.00 72.30 177 GLN H CA 1
ATOM 1372 C C . GLN A 1 177 ? 192.426 150.995 167.735 1.00 72.30 177 GLN H C 1
ATOM 1373 O O . GLN A 1 177 ? 192.216 151.604 166.683 1.00 72.30 177 GLN H O 1
ATOM 1379 N N . PRO A 1 178 ? 191.892 151.387 168.881 1.00 73.85 178 PRO H N 1
ATOM 1380 C CA . PRO A 1 178 ? 190.954 152.513 168.919 1.00 73.85 178 PRO H CA 1
ATOM 1381 C C . PRO A 1 178 ? 191.646 153.854 168.764 1.00 73.85 178 PRO H C 1
ATOM 1382 O O . PRO A 1 178 ? 192.013 154.482 169.761 1.00 73.85 178 PRO H O 1
ATOM 1386 N N . GLN A 1 179 ? 191.841 154.294 167.521 1.00 83.59 179 GLN H N 1
ATOM 1387 C CA . GLN A 1 179 ? 192.390 155.618 167.251 1.00 83.59 179 GLN H CA 1
ATOM 1388 C C . GLN A 1 179 ? 191.545 156.686 167.937 1.00 83.59 179 GLN H C 1
ATOM 1389 O O . GLN A 1 179 ? 190.436 156.397 168.396 1.00 83.59 179 GLN H O 1
ATOM 1395 N N . ALA A 1 180 ? 192.066 157.917 167.998 1.00 87.84 180 ALA H N 1
ATOM 1396 C CA . ALA A 1 180 ? 191.503 158.987 168.821 1.00 87.84 180 ALA H CA 1
ATOM 1397 C C . ALA A 1 180 ? 189.979 158.985 168.876 1.00 87.84 180 ALA H C 1
ATOM 1398 O O . ALA A 1 180 ? 189.387 159.020 169.960 1.00 87.84 180 ALA H O 1
ATOM 1400 N N . GLY A 1 181 ? 189.325 158.935 167.720 1.00 82.62 181 GLY H N 1
ATOM 1401 C CA . GLY A 1 181 ? 187.877 158.917 167.714 1.00 82.62 181 GLY H CA 1
ATOM 1402 C C . GLY A 1 181 ? 187.248 157.717 167.038 1.00 82.62 181 GLY H C 1
ATOM 1403 O O . GLY A 1 181 ? 186.152 157.294 167.416 1.00 82.62 181 GLY H O 1
ATOM 1404 N N . LEU A 1 182 ? 187.933 157.142 166.055 1.00 74.51 182 LEU H N 1
ATOM 1405 C CA . LEU A 1 182 ? 187.344 156.120 165.207 1.00 74.51 182 LEU H CA 1
ATOM 1406 C C . LEU A 1 182 ? 188.231 154.886 165.168 1.00 74.51 182 LEU H C 1
ATOM 1407 O O . LEU A 1 182 ? 189.452 154.971 165.309 1.00 74.51 182 LEU H O 1
ATOM 1412 N N . SER A 1 183 ? 187.595 153.737 164.972 1.00 62.43 183 SER H N 1
ATOM 1413 C CA . SER A 1 183 ? 188.284 152.476 164.761 1.00 62.43 183 SER H CA 1
ATOM 1414 C C . SER A 1 183 ? 187.646 151.772 163.577 1.00 62.43 183 SER H C 1
ATOM 1415 O O . SER A 1 183 ? 186.445 151.905 163.335 1.00 62.43 183 SER H O 1
ATOM 1418 N N . GLN A 1 184 ? 188.455 151.023 162.835 1.00 61.26 184 GLN H N 1
ATOM 1419 C CA . GLN A 1 184 ? 187.971 150.423 161.601 1.00 61.26 184 GLN H CA 1
ATOM 1420 C C . GLN A 1 184 ? 188.697 149.117 161.331 1.00 61.26 184 GLN H C 1
ATOM 1421 O O . GLN A 1 184 ? 189.929 149.072 161.361 1.00 61.26 184 GLN H O 1
ATOM 1427 N N . ALA A 1 185 ? 187.932 148.066 161.064 1.00 59.45 185 ALA H N 1
ATOM 1428 C CA . ALA A 1 185 ? 188.466 146.778 160.655 1.00 59.45 185 ALA H CA 1
ATOM 1429 C C . ALA A 1 185 ? 188.363 146.632 159.143 1.00 59.45 185 ALA H C 1
ATOM 1430 O O . ALA A 1 185 ? 187.628 147.361 158.476 1.00 59.45 185 ALA H O 1
ATOM 1432 N N . ASN A 1 186 ? 189.116 145.681 158.604 1.00 69.00 186 ASN H N 1
ATOM 1433 C CA . ASN A 1 186 ? 189.266 145.549 157.159 1.00 69.00 186 ASN H CA 1
ATOM 1434 C C . ASN A 1 186 ? 189.143 144.092 156.729 1.00 69.00 186 ASN H C 1
ATOM 1435 O O . ASN A 1 186 ? 190.024 143.546 156.065 1.00 69.00 186 ASN H O 1
ATOM 1440 N N . PHE A 1 187 ? 188.061 143.435 157.145 1.00 56.80 187 PHE H N 1
ATOM 1441 C CA . PHE A 1 187 ? 187.798 142.059 156.734 1.00 56.80 187 PHE H CA 1
ATOM 1442 C C . PHE A 1 187 ? 187.985 141.892 155.234 1.00 56.80 187 PHE H C 1
ATOM 1443 O O . PHE A 1 187 ? 187.389 142.620 154.437 1.00 56.80 187 PHE H O 1
ATOM 1451 N N . THR A 1 188 ? 188.812 140.925 154.851 1.00 61.47 188 THR H N 1
ATOM 1452 C CA . THR A 1 188 ? 189.112 140.653 153.451 1.00 61.47 188 THR H CA 1
ATOM 1453 C C . THR A 1 188 ? 188.507 139.307 153.082 1.00 61.47 188 THR H C 1
ATOM 1454 O O . THR A 1 188 ? 188.918 138.271 153.612 1.00 61.47 188 THR H O 1
ATOM 1458 N N . LEU A 1 189 ? 187.537 139.324 152.176 1.00 65.62 189 LEU H N 1
ATOM 1459 C CA . LEU A 1 189 ? 187.004 138.082 151.649 1.00 65.62 189 LEU H CA 1
ATOM 1460 C C . LEU A 1 189 ? 188.017 137.434 150.712 1.00 65.62 189 LEU H C 1
ATOM 1461 O O . LEU A 1 189 ? 188.906 138.089 150.165 1.00 65.62 189 LEU H O 1
ATOM 1466 N N . GLY A 1 190 ? 187.876 136.126 150.532 1.00 77.04 190 GLY H N 1
ATOM 1467 C CA . GLY A 1 190 ? 188.731 135.401 149.624 1.00 77.04 190 GLY H CA 1
ATOM 1468 C C . GLY A 1 190 ? 188.297 135.609 148.190 1.00 77.04 190 GLY H C 1
ATOM 1469 O O . GLY A 1 190 ? 187.464 136.470 147.892 1.00 77.04 190 GLY H O 1
ATOM 1470 N N . PRO A 1 191 ? 188.867 134.838 147.266 1.00 79.09 191 PRO H N 1
ATOM 1471 C CA . PRO A 1 191 ? 188.393 134.888 145.875 1.00 79.09 191 PRO H CA 1
ATOM 1472 C C . PRO A 1 191 ? 186.937 134.457 145.802 1.00 79.09 191 PRO H C 1
ATOM 1473 O O . PRO A 1 191 ? 186.585 133.331 146.159 1.00 79.09 191 PRO H O 1
ATOM 1477 N N . VAL A 1 192 ? 186.084 135.371 145.335 1.00 69.44 192 VAL H N 1
ATOM 1478 C CA . VAL A 1 192 ? 184.648 135.150 145.421 1.00 69.44 192 VAL H CA 1
ATOM 1479 C C . VAL A 1 192 ? 184.222 134.023 144.488 1.00 69.44 192 VAL H C 1
ATOM 1480 O O . VAL A 1 192 ? 184.922 133.652 143.540 1.00 69.44 192 VAL H O 1
ATOM 1484 N N . SER A 1 193 ? 183.052 133.468 144.775 1.00 66.50 193 SER H N 1
ATOM 1485 C CA . SER A 1 193 ? 182.463 132.413 143.964 1.00 66.50 193 SER H CA 1
ATOM 1486 C C . SER A 1 193 ? 180.950 132.588 144.012 1.00 66.50 193 SER H C 1
ATOM 1487 O O . SER A 1 193 ? 180.449 133.639 144.423 1.00 66.50 193 SER H O 1
ATOM 1490 N N . ARG A 1 194 ? 180.215 131.558 143.594 1.00 65.00 194 ARG H N 1
ATOM 1491 C CA . ARG A 1 194 ? 178.761 131.662 143.575 1.00 65.00 194 ARG H CA 1
ATOM 1492 C C . ARG A 1 194 ? 178.200 131.844 144.978 1.00 65.00 194 ARG H C 1
ATOM 1493 O O . ARG A 1 194 ? 177.282 132.643 145.188 1.00 65.00 194 ARG H O 1
ATOM 1501 N N . SER A 1 195 ? 178.731 131.113 145.951 1.00 63.17 195 SER H N 1
ATOM 1502 C CA . SER A 1 195 ? 178.132 131.081 147.283 1.00 63.17 195 SER H CA 1
ATOM 1503 C C . SER A 1 195 ? 178.749 132.104 148.231 1.00 63.17 195 SER H C 1
ATOM 1504 O O . SER A 1 195 ? 179.132 131.773 149.350 1.00 63.17 195 SER H O 1
ATOM 1507 N N . TYR A 1 196 ? 178.833 133.362 147.794 1.00 59.00 196 TYR H N 1
ATOM 1508 C CA . TYR A 1 196 ? 179.101 134.488 148.685 1.00 59.00 196 TYR H CA 1
ATOM 1509 C C . TYR A 1 196 ? 177.990 135.525 148.653 1.00 59.00 196 TYR H C 1
ATOM 1510 O O . TYR A 1 196 ? 178.177 136.637 149.148 1.00 59.00 196 TYR H O 1
ATOM 1519 N N . GLY A 1 197 ? 176.841 135.195 148.084 1.00 52.46 197 GLY H N 1
ATOM 1520 C CA . GLY A 1 197 ? 175.702 136.079 148.145 1.00 52.46 197 GLY H CA 1
ATOM 1521 C C . GLY A 1 197 ? 175.014 135.979 149.493 1.00 52.46 197 GLY H C 1
ATOM 1522 O O . GLY A 1 197 ? 175.017 134.934 150.132 1.00 52.46 197 GLY H O 1
ATOM 1523 N N . GLY A 1 198 ? 174.439 137.084 149.929 1.00 47.24 198 GLY H N 1
ATOM 1524 C CA . GLY A 1 198 ? 173.709 137.102 151.177 1.00 47.24 198 GLY H CA 1
ATOM 1525 C C . GLY A 1 198 ? 173.858 138.440 151.869 1.00 47.24 198 GLY H C 1
ATOM 1526 O O . GLY A 1 198 ? 174.363 139.402 151.302 1.00 47.24 198 GLY H O 1
ATOM 1527 N N . GLN A 1 199 ? 173.410 138.471 153.117 1.00 44.25 199 GLN H N 1
ATOM 1528 C CA . GLN A 1 199 ? 173.386 139.683 153.926 1.00 44.25 199 GLN H CA 1
ATOM 1529 C C . GLN A 1 199 ? 174.451 139.565 155.009 1.00 44.25 199 GLN H C 1
ATOM 1530 O O . GLN A 1 199 ? 174.254 138.877 156.012 1.00 44.25 199 GLN H O 1
ATOM 1536 N N . TYR A 1 200 ? 175.576 140.239 154.803 1.00 42.15 200 TYR H N 1
ATOM 1537 C CA . TYR A 1 200 ? 176.623 140.293 155.809 1.00 42.15 200 TYR H CA 1
ATOM 1538 C C . TYR A 1 200 ? 176.314 141.377 156.830 1.00 42.15 200 TYR H C 1
ATOM 1539 O O . TYR A 1 200 ? 175.776 142.432 156.490 1.00 42.15 200 TYR H O 1
ATOM 1548 N N . ARG A 1 201 ? 176.648 141.110 158.088 1.00 41.25 201 ARG H N 1
ATOM 1549 C CA . ARG A 1 201 ? 176.509 142.099 159.143 1.00 41.25 201 ARG H CA 1
ATOM 1550 C C . ARG A 1 201 ? 177.634 141.889 160.141 1.00 41.25 201 ARG H C 1
ATOM 1551 O O . ARG A 1 201 ? 178.139 140.775 160.288 1.00 41.25 201 ARG H O 1
ATOM 1559 N N . CYS A 1 202 ? 178.037 142.963 160.819 1.00 42.74 202 CYS H N 1
ATOM 1560 C CA . CYS A 1 202 ? 179.121 142.876 161.786 1.00 42.74 202 CYS H CA 1
ATOM 1561 C C . CYS A 1 202 ? 178.755 143.593 163.074 1.00 42.74 202 CYS H C 1
ATOM 1562 O O . CYS A 1 202 ? 178.118 144.647 163.051 1.00 42.74 202 CYS H O 1
ATOM 1565 N N . TYR A 1 203 ? 179.178 143.017 164.194 1.00 41.53 203 TYR H N 1
ATOM 1566 C CA . TYR A 1 203 ? 178.919 143.534 165.525 1.00 41.53 203 TYR H CA 1
ATOM 1567 C C . TYR A 1 203 ? 180.182 144.198 166.067 1.00 41.53 203 TYR H C 1
ATOM 1568 O O . TYR A 1 203 ? 181.178 144.353 165.359 1.00 41.53 203 TYR H O 1
ATOM 1577 N N . GLY A 1 204 ? 180.151 144.599 167.334 1.00 47.64 204 GLY H N 1
ATOM 1578 C CA . GLY A 1 204 ? 181.318 145.204 167.949 1.00 47.64 204 GLY H CA 1
ATOM 1579 C C . GLY A 1 204 ? 181.315 145.013 169.449 1.00 47.64 204 GLY H C 1
ATOM 1580 O O . GLY A 1 204 ? 180.265 144.824 170.070 1.00 47.64 204 GLY H O 1
ATOM 1581 N N . ALA A 1 205 ? 182.512 145.059 170.030 1.00 53.69 205 ALA H N 1
ATOM 1582 C CA . ALA A 1 205 ? 182.660 144.906 171.470 1.00 53.69 205 ALA H CA 1
ATOM 1583 C C . ALA A 1 205 ? 183.988 145.501 171.904 1.00 53.69 205 ALA H C 1
ATOM 1584 O O . ALA A 1 205 ? 184.916 145.643 171.105 1.00 53.69 205 ALA H O 1
ATOM 1586 N N . HIS A 1 206 ? 184.068 145.839 173.193 1.00 58.69 206 HIS H N 1
ATOM 1587 C CA . HIS A 1 206 ? 185.275 146.454 173.733 1.00 58.69 206 HIS H CA 1
ATOM 1588 C C . HIS A 1 206 ? 186.382 145.438 173.977 1.00 58.69 206 HIS H C 1
ATOM 1589 O O . HIS A 1 206 ? 187.561 145.803 173.977 1.00 58.69 206 HIS H O 1
ATOM 1596 N N . ASN A 1 207 ? 186.026 144.180 174.202 1.00 68.88 207 ASN H N 1
ATOM 1597 C CA . ASN A 1 207 ? 186.986 143.085 174.251 1.00 68.88 207 ASN H CA 1
ATOM 1598 C C . ASN A 1 207 ? 186.217 141.802 173.973 1.00 68.88 207 ASN H C 1
ATOM 1599 O O . ASN A 1 207 ? 184.985 141.797 173.926 1.00 68.88 207 ASN H O 1
ATOM 1604 N N . LEU A 1 208 ? 186.944 140.702 173.806 1.00 66.75 208 LEU H N 1
ATOM 1605 C CA . LEU A 1 208 ? 186.307 139.449 173.424 1.00 66.75 208 LEU H CA 1
ATOM 1606 C C . LEU A 1 208 ? 185.625 138.754 174.590 1.00 66.75 208 LEU H C 1
ATOM 1607 O O . LEU A 1 208 ? 185.376 137.547 174.512 1.00 66.75 208 LEU H O 1
ATOM 1609 N N . SER A 1 209 ? 185.327 139.481 175.669 1.00 69.84 209 SER H N 1
ATOM 1610 C CA . SER A 1 209 ? 184.648 138.905 176.821 1.00 69.84 209 SER H CA 1
ATOM 1611 C C . SER A 1 209 ? 183.550 139.822 177.347 1.00 69.84 209 SER H C 1
ATOM 1612 O O . SER A 1 209 ? 183.247 139.804 178.544 1.00 69.84 209 SER H O 1
ATOM 1615 N N . SER A 1 210 ? 182.942 140.625 176.477 1.00 67.09 210 SER H N 1
ATOM 1616 C CA . SER A 1 210 ? 181.910 141.568 176.881 1.00 67.09 210 SER H CA 1
ATOM 1617 C C . SER A 1 210 ? 180.712 141.451 175.953 1.00 67.09 210 SER H C 1
ATOM 1618 O O . SER A 1 210 ? 180.754 140.766 174.930 1.00 67.09 210 SER H O 1
ATOM 1621 N N . GLU A 1 211 ? 179.633 142.135 176.323 1.00 60.36 211 GLU H N 1
ATOM 1622 C CA . GLU A 1 211 ? 178.410 142.079 175.537 1.00 60.36 211 GLU H CA 1
ATOM 1623 C C . GLU A 1 211 ? 178.601 142.797 174.209 1.00 60.36 211 GLU H C 1
ATOM 1624 O O . GLU A 1 211 ? 179.095 143.927 174.169 1.00 60.36 211 GLU H O 1
ATOM 1630 N N . TRP A 1 212 ? 178.207 142.140 173.124 1.00 51.59 212 TRP H N 1
ATOM 1631 C CA . TRP A 1 212 ? 178.336 142.719 171.798 1.00 51.59 212 TRP H CA 1
ATOM 1632 C C . TRP A 1 212 ? 177.242 143.748 171.555 1.00 51.59 212 TRP H C 1
ATOM 1633 O O . TRP A 1 212 ? 176.157 143.683 172.137 1.00 51.59 212 TRP H O 1
ATOM 1644 N N . SER A 1 213 ? 177.535 144.700 170.677 1.00 44.04 213 SER H N 1
ATOM 1645 C CA . SER A 1 213 ? 176.630 145.806 170.423 1.00 44.04 213 SER H CA 1
ATOM 1646 C C . SER A 1 213 ? 175.473 145.365 169.536 1.00 44.04 213 SER H C 1
ATOM 1647 O O . SER A 1 213 ? 175.327 144.192 169.188 1.00 44.04 213 SER H O 1
ATOM 1650 N N . ALA A 1 214 ? 174.639 146.328 169.165 1.00 39.88 214 ALA H N 1
ATOM 1651 C CA . ALA A 1 214 ? 173.530 146.052 168.275 1.00 39.88 214 ALA H CA 1
ATOM 1652 C C . ALA A 1 214 ? 174.055 145.720 166.881 1.00 39.88 214 ALA H C 1
ATOM 1653 O O . ALA A 1 214 ? 175.114 146.205 166.480 1.00 39.88 214 ALA H O 1
ATOM 1655 N N . PRO A 1 215 ? 173.340 144.888 166.128 1.00 36.46 215 PRO H N 1
ATOM 1656 C CA . PRO A 1 215 ? 173.843 144.475 164.817 1.00 36.46 215 PRO H CA 1
ATOM 1657 C C . PRO A 1 215 ? 173.941 145.649 163.863 1.00 36.46 215 PRO H C 1
ATOM 1658 O O . PRO A 1 215 ? 173.154 146.593 163.923 1.00 36.46 215 PRO H O 1
ATOM 1662 N N . SER A 1 216 ? 174.925 145.583 162.977 1.00 37.34 216 SER H N 1
ATOM 1663 C CA . SER A 1 216 ? 175.004 146.550 161.899 1.00 37.34 216 SER H CA 1
ATOM 1664 C C . SER A 1 216 ? 173.905 146.287 160.882 1.00 37.34 216 SER H C 1
ATOM 1665 O O . SER A 1 216 ? 173.340 145.195 160.815 1.00 37.34 216 SER H O 1
ATOM 1668 N N . ASP A 1 217 ? 173.594 147.306 160.096 1.00 37.35 217 ASP H N 1
ATOM 1669 C CA . ASP A 1 217 ? 172.583 147.143 159.066 1.00 37.35 217 ASP H CA 1
ATOM 1670 C C . ASP A 1 217 ? 173.080 146.169 158.002 1.00 37.35 217 ASP H C 1
ATOM 1671 O O . ASP A 1 217 ? 174.248 146.227 157.606 1.00 37.35 217 ASP H O 1
ATOM 1676 N N . PRO A 1 218 ? 172.228 145.266 157.523 1.00 36.35 218 PRO H N 1
ATOM 1677 C CA . PRO A 1 218 ? 172.680 144.272 156.547 1.00 36.35 218 PRO H CA 1
ATOM 1678 C C . PRO A 1 218 ? 173.230 144.928 155.294 1.00 36.35 218 PRO H C 1
ATOM 1679 O O . PRO A 1 218 ? 172.736 145.958 154.836 1.00 36.35 218 PRO H O 1
ATOM 1683 N N . LEU A 1 219 ? 174.273 144.317 154.749 1.00 38.32 219 LEU H N 1
ATOM 1684 C CA . LEU A 1 219 ? 174.881 144.744 153.500 1.00 38.32 219 LEU H CA 1
ATOM 1685 C C . LEU A 1 219 ? 174.691 143.652 152.462 1.00 38.32 219 LEU H C 1
ATOM 1686 O O . LEU A 1 219 ? 175.044 142.495 152.705 1.00 38.32 219 LEU H O 1
ATOM 1691 N N . ASP A 1 220 ? 174.138 144.015 151.311 1.00 42.25 220 ASP H N 1
ATOM 1692 C CA . ASP A 1 220 ? 173.853 143.053 150.256 1.00 42.25 220 ASP H CA 1
ATOM 1693 C C . ASP A 1 220 ? 175.046 142.959 149.317 1.00 42.25 220 ASP H C 1
ATOM 1694 O O . ASP A 1 220 ? 175.421 143.949 148.683 1.00 42.25 220 ASP H O 1
ATOM 1699 N N . ILE A 1 221 ? 175.634 141.771 149.222 1.00 42.96 221 ILE H N 1
ATOM 1700 C CA . ILE A 1 221 ? 176.703 141.492 148.274 1.00 42.96 221 ILE H CA 1
ATOM 1701 C C . ILE A 1 221 ? 176.120 140.629 147.169 1.00 42.96 221 ILE H C 1
ATOM 1702 O O . ILE A 1 221 ? 175.635 139.523 147.429 1.00 42.96 221 ILE H O 1
ATOM 1707 N N . LEU A 1 222 ? 176.164 141.129 145.942 1.00 44.19 222 LEU H N 1
ATOM 1708 C CA . LEU A 1 222 ? 175.657 140.412 144.784 1.00 44.19 222 LEU H CA 1
ATOM 1709 C C . LEU A 1 222 ? 176.821 139.999 143.900 1.00 44.19 222 LEU H C 1
ATOM 1710 O O . LEU A 1 222 ? 177.763 140.770 143.700 1.00 44.19 222 LEU H O 1
ATOM 1715 N N . ILE A 1 223 ? 176.761 138.781 143.374 1.00 49.26 223 ILE H N 1
ATOM 1716 C CA . ILE A 1 223 ? 177.811 138.239 142.523 1.00 49.26 223 ILE H CA 1
ATOM 1717 C C . ILE A 1 223 ? 177.247 138.048 141.127 1.00 49.26 223 ILE H C 1
ATOM 1718 O O . ILE A 1 223 ? 176.202 137.412 140.956 1.00 49.26 223 ILE H O 1
ATOM 1723 N N . ALA A 1 224 ? 177.935 138.600 140.135 1.00 50.00 224 ALA H N 1
ATOM 1724 C CA . ALA A 1 224 ? 177.486 138.581 138.752 1.00 50.00 224 ALA H CA 1
ATOM 1725 C C . ALA A 1 224 ? 178.131 137.435 137.984 1.00 50.00 224 ALA H C 1
ATOM 1726 O O . ALA A 1 224 ? 179.124 136.849 138.414 1.00 50.00 224 ALA H O 1
ATOM 1728 N N . GLY A 1 225 ? 177.545 137.119 136.834 1.00 52.32 225 GLY H N 1
ATOM 1729 C CA . GLY A 1 225 ? 178.125 136.140 135.940 1.00 52.32 225 GLY H CA 1
ATOM 1730 C C . GLY A 1 225 ? 177.629 134.722 136.087 1.00 52.32 225 GLY H C 1
ATOM 1731 O O . GLY A 1 225 ? 178.280 133.804 135.581 1.00 52.32 225 GLY H O 1
ATOM 1732 N N . GLN A 1 226 ? 176.504 134.501 136.762 1.00 55.99 226 GLN H N 1
ATOM 1733 C CA . GLN A 1 226 ? 175.969 133.158 136.941 1.00 55.99 226 GLN H CA 1
ATOM 1734 C C . GLN A 1 226 ? 174.670 132.930 136.182 1.00 55.99 226 GLN H C 1
ATOM 1735 O O . GLN A 1 226 ? 173.880 132.064 136.563 1.00 55.99 226 GLN H O 1
ATOM 1741 N N . PHE A 1 227 ? 174.439 133.681 135.112 1.00 60.50 227 PHE H N 1
ATOM 1742 C CA . PHE A 1 227 ? 173.301 133.463 134.236 1.00 60.50 227 PHE H CA 1
ATOM 1743 C C . PHE A 1 227 ? 173.789 133.471 132.796 1.00 60.50 227 PHE H C 1
ATOM 1744 O O . PHE A 1 227 ? 174.774 134.129 132.457 1.00 60.50 227 PHE H O 1
ATOM 1752 N N . TYR A 1 228 ? 173.089 132.726 131.943 1.00 74.36 228 TYR H N 1
ATOM 1753 C CA . TYR A 1 228 ? 173.566 132.519 130.580 1.00 74.36 228 TYR H CA 1
ATOM 1754 C C . TYR A 1 228 ? 173.274 133.719 129.682 1.00 74.36 228 TYR H C 1
ATOM 1755 O O . TYR A 1 228 ? 174.183 134.255 129.041 1.00 74.36 228 TYR H O 1
ATOM 1764 N N . ASP A 1 229 ? 172.015 134.145 129.621 1.00 67.40 229 ASP H N 1
ATOM 1765 C CA . ASP A 1 229 ? 171.624 135.218 128.717 1.00 67.40 229 ASP H CA 1
ATOM 1766 C C . ASP A 1 229 ? 172.232 136.553 129.137 1.00 67.40 229 ASP H C 1
ATOM 1767 O O . ASP A 1 229 ? 172.628 136.747 130.287 1.00 67.40 229 ASP H O 1
ATOM 1772 N N . ARG A 1 230 ? 172.321 137.471 128.181 1.00 57.79 230 ARG H N 1
ATOM 1773 C CA . ARG A 1 230 ? 172.954 138.762 128.400 1.00 57.79 230 ARG H CA 1
ATOM 1774 C C . ARG A 1 230 ? 171.952 139.898 128.231 1.00 57.79 230 ARG H C 1
ATOM 1775 O O . ARG A 1 230 ? 170.858 139.726 127.693 1.00 57.79 230 ARG H O 1
ATOM 1783 N N . VAL A 1 231 ? 172.350 141.080 128.696 1.00 48.32 231 VAL H N 1
ATOM 1784 C CA . VAL A 1 231 ? 171.525 142.276 128.616 1.00 48.32 231 VAL H CA 1
ATOM 1785 C C . VAL A 1 231 ? 172.318 143.375 127.924 1.00 48.32 231 VAL H C 1
ATOM 1786 O O . VAL A 1 231 ? 173.550 143.353 127.877 1.00 48.32 231 VAL H O 1
ATOM 1790 N N . SER A 1 232 ? 171.593 144.347 127.378 1.00 49.59 232 SER H N 1
ATOM 1791 C CA . SER A 1 232 ? 172.199 145.455 126.656 1.00 49.59 232 SER H CA 1
ATOM 1792 C C . SER A 1 232 ? 171.582 146.768 127.109 1.00 49.59 232 SER H C 1
ATOM 1793 O O . SER A 1 232 ? 170.410 146.822 127.486 1.00 49.59 232 SER H O 1
ATOM 1796 N N . LEU A 1 233 ? 172.380 147.829 127.058 1.00 45.50 233 LEU H N 1
ATOM 1797 C CA . LEU A 1 233 ? 171.975 149.142 127.537 1.00 45.50 233 LEU H CA 1
ATOM 1798 C C . LEU A 1 233 ? 172.120 150.174 126.430 1.00 45.50 233 LEU H C 1
ATOM 1799 O O . LEU A 1 233 ? 173.055 150.112 125.629 1.00 45.50 233 LEU H O 1
ATOM 1804 N N . SER A 1 234 ? 171.189 151.122 126.392 1.00 52.02 234 SER H N 1
ATOM 1805 C CA . SER A 1 234 ? 171.214 152.190 125.406 1.00 52.02 234 SER H CA 1
ATOM 1806 C C . SER A 1 234 ? 170.386 153.355 125.927 1.00 52.02 234 SER H C 1
ATOM 1807 O O . SER A 1 234 ? 169.454 153.162 126.709 1.00 52.02 234 SER H O 1
ATOM 1810 N N . VAL A 1 235 ? 170.726 154.560 125.478 1.00 55.18 235 VAL H N 1
ATOM 1811 C CA . VAL A 1 235 ? 170.079 155.785 125.934 1.00 55.18 235 VAL H CA 1
ATOM 1812 C C . VAL A 1 235 ? 169.217 156.343 124.813 1.00 55.18 235 VAL H C 1
ATOM 1813 O O . VAL A 1 235 ? 169.614 156.325 123.643 1.00 55.18 235 VAL H O 1
ATOM 1817 N N . GLN A 1 236 ? 168.022 156.816 125.170 1.00 65.56 236 GLN H N 1
ATOM 1818 C CA . GLN A 1 236 ? 167.095 157.321 124.158 1.00 65.56 236 GLN H CA 1
ATOM 1819 C C . GLN A 1 236 ? 167.613 158.561 123.439 1.00 65.56 236 GLN H C 1
ATOM 1820 O O . GLN A 1 236 ? 167.587 158.576 122.197 1.00 65.56 236 GLN H O 1
ATOM 1826 N N . PRO A 1 237 ? 168.082 159.608 124.110 1.00 66.31 237 PRO H N 1
ATOM 1827 C CA . PRO A 1 237 ? 168.743 160.701 123.395 1.00 66.31 237 PRO H CA 1
ATOM 1828 C C . PRO A 1 237 ? 170.164 160.290 123.023 1.00 66.31 237 PRO H C 1
ATOM 1829 O O . PRO A 1 237 ? 170.596 159.166 123.266 1.00 66.31 237 PRO H O 1
ATOM 1833 N N . GLY A 1 238 ? 170.888 161.223 122.418 1.00 77.25 238 GLY H N 1
ATOM 1834 C CA . GLY A 1 238 ? 172.281 160.975 122.093 1.00 77.25 238 GLY H CA 1
ATOM 1835 C C . GLY A 1 238 ? 173.115 160.905 123.371 1.00 77.25 238 GLY H C 1
ATOM 1836 O O . GLY A 1 238 ? 172.769 161.524 124.380 1.00 77.25 238 GLY H O 1
ATOM 1837 N N . PRO A 1 239 ? 174.212 160.144 123.359 1.00 74.43 239 PRO H N 1
ATOM 1838 C CA . PRO A 1 239 ? 175.052 160.070 124.565 1.00 74.43 239 PRO H CA 1
ATOM 1839 C C . PRO A 1 239 ? 175.553 161.422 125.035 1.00 74.43 239 PRO H C 1
ATOM 1840 O O . PRO A 1 239 ? 175.643 161.654 126.246 1.00 74.43 239 PRO H O 1
ATOM 1844 N N . THR A 1 240 ? 175.881 162.327 124.120 1.00 80.21 240 THR H N 1
ATOM 1845 C CA . THR A 1 240 ? 176.257 163.677 124.510 1.00 80.21 240 THR H CA 1
ATOM 1846 C C . THR A 1 240 ? 175.002 164.513 124.715 1.00 80.21 240 THR H C 1
ATOM 1847 O O . THR A 1 240 ? 174.105 164.517 123.868 1.00 80.21 240 THR H O 1
ATOM 1851 N N . VAL A 1 241 ? 174.940 165.222 125.841 1.00 72.35 241 VAL H N 1
ATOM 1852 C CA . VAL A 1 241 ? 173.766 165.995 126.209 1.00 72.35 241 VAL H CA 1
ATOM 1853 C C . VAL A 1 241 ? 174.214 167.377 126.665 1.00 72.35 241 VAL H C 1
ATOM 1854 O O . VAL A 1 241 ? 175.367 167.589 127.046 1.00 72.35 241 VAL H O 1
ATOM 1858 N N . ALA A 1 242 ? 173.283 168.330 126.612 1.00 70.82 242 ALA H N 1
ATOM 1859 C CA . ALA A 1 242 ? 173.579 169.737 126.852 1.00 70.82 242 ALA H CA 1
ATOM 1860 C C . ALA A 1 242 ? 173.216 170.188 128.264 1.00 70.82 242 ALA H C 1
ATOM 1861 O O . ALA A 1 242 ? 172.808 171.337 128.458 1.00 70.82 242 ALA H O 1
ATOM 1863 N N . SER A 1 243 ? 173.334 169.304 129.248 1.00 66.70 243 SER H N 1
ATOM 1864 C CA . SER A 1 243 ? 173.211 169.631 130.665 1.00 66.70 243 SER H CA 1
ATOM 1865 C C . SER A 1 243 ? 171.833 170.146 131.058 1.00 66.70 243 SER H C 1
ATOM 1866 O O . SER A 1 243 ? 171.671 170.669 132.165 1.00 66.70 243 SER H O 1
ATOM 1869 N N . GLY A 1 244 ? 170.836 170.032 130.187 1.00 66.02 244 GLY H N 1
ATOM 1870 C CA . GLY A 1 244 ? 169.501 170.459 130.555 1.00 66.02 244 GLY H CA 1
ATOM 1871 C C . GLY A 1 244 ? 168.385 169.649 129.932 1.00 66.02 244 GLY H C 1
ATOM 1872 O O . GLY A 1 244 ? 167.238 170.102 129.904 1.00 66.02 244 GLY H O 1
ATOM 1873 N N . GLU A 1 245 ? 168.690 168.453 129.438 1.00 68.36 245 GLU H N 1
ATOM 1874 C CA . GLU A 1 245 ? 167.748 167.693 128.634 1.00 68.36 245 GLU H CA 1
ATOM 1875 C C . GLU A 1 245 ? 167.318 166.419 129.346 1.00 68.36 245 GLU H C 1
ATOM 1876 O O . GLU A 1 245 ? 168.076 165.828 130.118 1.00 68.36 245 GLU H O 1
ATOM 1882 N N . ASN A 1 246 ? 166.082 166.015 129.073 1.00 78.20 246 ASN H N 1
ATOM 1883 C CA . ASN A 1 246 ? 165.563 164.723 129.499 1.00 78.20 246 ASN H CA 1
ATOM 1884 C C . ASN A 1 246 ? 166.477 163.617 129.001 1.00 78.20 246 ASN H C 1
ATOM 1885 O O . ASN A 1 246 ? 166.765 163.535 127.805 1.00 78.20 246 ASN H O 1
ATOM 1890 N N . VAL A 1 247 ? 166.938 162.763 129.907 1.00 56.09 247 VAL H N 1
ATOM 1891 C CA . VAL A 1 247 ? 167.734 161.602 129.532 1.00 56.09 247 VAL H CA 1
ATOM 1892 C C . VAL A 1 247 ? 167.112 160.373 130.174 1.00 56.09 247 VAL H C 1
ATOM 1893 O O . VAL A 1 247 ? 166.751 160.400 131.354 1.00 56.09 247 VAL H O 1
ATOM 1897 N N . THR A 1 248 ? 166.968 159.305 129.394 1.00 48.52 248 THR H N 1
ATOM 1898 C CA . THR A 1 248 ? 166.231 158.123 129.835 1.00 48.52 248 THR H CA 1
ATOM 1899 C C . THR A 1 248 ? 167.004 156.879 129.414 1.00 48.52 248 THR H C 1
ATOM 1900 O O . THR A 1 248 ? 166.879 156.421 128.277 1.00 48.52 248 THR H O 1
ATOM 1904 N N . LEU A 1 249 ? 167.790 156.334 130.335 1.00 45.79 249 LEU H N 1
ATOM 1905 C CA . LEU A 1 249 ? 168.507 155.100 130.069 1.00 45.79 249 LEU H CA 1
ATOM 1906 C C . LEU A 1 249 ? 167.531 153.939 129.942 1.00 45.79 249 LEU H C 1
ATOM 1907 O O . LEU A 1 249 ? 166.506 153.882 130.624 1.00 45.79 249 LEU H O 1
ATOM 1912 N N . LEU A 1 250 ? 167.858 153.008 129.054 1.00 49.83 250 LEU H N 1
ATOM 1913 C CA . LEU A 1 250 ? 167.008 151.864 128.768 1.00 49.83 250 LEU H CA 1
ATOM 1914 C C . LEU A 1 250 ? 167.813 150.584 128.905 1.00 49.83 250 LEU H C 1
ATOM 1915 O O . LEU A 1 250 ? 168.971 150.524 128.486 1.00 49.83 250 LEU H O 1
ATOM 1920 N N . CYS A 1 251 ? 167.200 149.567 129.501 1.00 57.61 251 CYS H N 1
ATOM 1921 C CA . CYS A 1 251 ? 167.789 148.237 129.595 1.00 57.61 251 CYS H CA 1
ATOM 1922 C C . CYS A 1 251 ? 166.861 147.253 128.902 1.00 57.61 251 CYS H C 1
ATOM 1923 O O . CYS A 1 251 ? 165.693 147.129 129.279 1.00 57.61 251 CYS H O 1
ATOM 1926 N N . GLN A 1 252 ? 167.380 146.553 127.898 1.00 62.48 252 GLN H N 1
ATOM 1927 C CA . GLN A 1 252 ? 166.578 145.668 127.070 1.00 62.48 252 GLN H CA 1
ATOM 1928 C C . GLN A 1 252 ? 167.336 144.372 126.852 1.00 62.48 252 GLN H C 1
ATOM 1929 O O . GLN A 1 252 ? 168.553 144.389 126.660 1.00 62.48 252 GLN H O 1
ATOM 1935 N N . SER A 1 253 ? 166.616 143.255 126.881 1.00 65.90 253 SER H N 1
ATOM 1936 C CA . SER A 1 253 ? 167.243 141.950 126.716 1.00 65.90 253 SER H CA 1
ATOM 1937 C C . SER A 1 253 ? 166.167 140.904 126.481 1.00 65.90 253 SER H C 1
ATOM 1938 O O . SER A 1 253 ? 164.982 141.135 126.732 1.00 65.90 253 SER H O 1
ATOM 1941 N N . GLN A 1 254 ? 166.602 139.738 126.012 1.00 64.12 254 GLN H N 1
ATOM 1942 C CA . GLN A 1 254 ? 165.764 138.548 126.013 1.00 64.12 254 GLN H CA 1
ATOM 1943 C C . GLN A 1 254 ? 165.779 137.948 127.413 1.00 64.12 254 GLN H C 1
ATOM 1944 O O . GLN A 1 254 ? 166.218 138.576 128.378 1.00 64.12 254 GLN H O 1
ATOM 1950 N N . GLY A 1 255 ? 165.286 136.727 127.543 1.00 69.43 255 GLY H N 1
ATOM 1951 C CA . GLY A 1 255 ? 165.328 136.031 128.808 1.00 69.43 255 GLY H CA 1
ATOM 1952 C C . GLY A 1 255 ? 164.300 136.558 129.793 1.00 69.43 255 GLY H C 1
ATOM 1953 O O . GLY A 1 255 ? 163.762 137.654 129.658 1.00 69.43 255 GLY H O 1
ATOM 1954 N N . TRP A 1 256 ? 164.026 135.745 130.807 1.00 65.45 256 TRP H N 1
ATOM 1955 C CA . TRP A 1 256 ? 163.021 136.085 131.808 1.00 65.45 256 TRP H CA 1
ATOM 1956 C C . TRP A 1 256 ? 163.695 136.609 133.075 1.00 65.45 256 TRP H C 1
ATOM 1957 O O . TRP A 1 256 ? 163.894 135.898 134.058 1.00 65.45 256 TRP H O 1
ATOM 1968 N N . MET A 1 257 ? 164.060 137.888 133.027 1.00 59.53 257 MET H N 1
ATOM 1969 C CA . MET A 1 257 ? 164.565 138.605 134.190 1.00 59.53 257 MET H CA 1
ATOM 1970 C C . MET A 1 257 ? 163.508 139.590 134.664 1.00 59.53 257 MET H C 1
ATOM 1971 O O . MET A 1 257 ? 163.014 140.401 133.877 1.00 59.53 257 MET H O 1
ATOM 1976 N N . GLN A 1 258 ? 163.169 139.522 135.950 1.00 53.86 258 GLN H N 1
ATOM 1977 C CA . GLN A 1 258 ? 162.128 140.362 136.520 1.00 53.86 258 GLN H CA 1
ATOM 1978 C C . GLN A 1 258 ? 162.687 141.496 137.369 1.00 53.86 258 GLN H C 1
ATOM 1979 O O . GLN A 1 258 ? 161.950 142.087 138.162 1.00 53.86 258 GLN H O 1
ATOM 1985 N N . THR A 1 259 ? 163.970 141.811 137.224 1.00 46.45 259 THR H N 1
ATOM 1986 C CA . THR A 1 259 ? 164.584 142.852 138.035 1.00 46.45 259 THR H CA 1
ATOM 1987 C C . THR A 1 259 ? 165.865 143.308 137.360 1.00 46.45 259 THR H C 1
ATOM 1988 O O . THR A 1 259 ? 166.723 142.482 137.043 1.00 46.45 259 THR H O 1
ATOM 1992 N N . PHE A 1 260 ? 165.995 144.612 137.148 1.00 41.44 260 PHE H N 1
ATOM 1993 C CA . PHE A 1 260 ? 167.153 145.177 136.477 1.00 41.44 260 PHE H CA 1
ATOM 1994 C C . PHE A 1 260 ? 167.893 146.117 137.414 1.00 41.44 260 PHE H C 1
ATOM 1995 O O . PHE A 1 260 ? 167.293 146.742 138.290 1.00 41.44 260 PHE H O 1
ATOM 2003 N N . LEU A 1 261 ? 169.205 146.205 137.230 1.00 37.22 261 LEU H N 1
ATOM 2004 C CA . LEU A 1 261 ? 170.042 147.098 138.013 1.00 37.22 261 LEU H CA 1
ATOM 2005 C C . LEU A 1 261 ? 170.835 148.009 137.094 1.00 37.22 261 LEU H C 1
ATOM 2006 O O . LEU A 1 261 ? 171.190 147.634 135.975 1.00 37.22 261 LEU H O 1
ATOM 2011 N N . LEU A 1 262 ? 171.114 149.212 137.583 1.00 39.78 262 LEU H N 1
ATOM 2012 C CA . LEU A 1 262 ? 171.851 150.220 136.828 1.00 39.78 262 LEU H CA 1
ATOM 2013 C C . LEU A 1 262 ? 172.896 150.815 137.756 1.00 39.78 262 LEU H C 1
ATOM 2014 O O . LEU A 1 262 ? 172.546 151.427 138.767 1.00 39.78 262 LEU H O 1
ATOM 2019 N N . THR A 1 263 ? 174.168 150.648 137.418 1.00 42.18 263 THR H N 1
ATOM 2020 C CA . THR A 1 263 ? 175.263 151.074 138.276 1.00 42.18 263 THR H CA 1
ATOM 2021 C C . THR A 1 263 ? 176.165 152.047 137.535 1.00 42.18 263 THR H C 1
ATOM 2022 O O . THR A 1 263 ? 176.396 151.901 136.332 1.00 42.18 263 THR H O 1
ATOM 2026 N N . LYS A 1 264 ? 176.681 153.031 138.262 1.00 49.27 264 LYS H N 1
ATOM 2027 C CA . LYS A 1 264 ? 177.598 154.022 137.717 1.00 49.27 264 LYS H CA 1
ATOM 2028 C C . LYS A 1 264 ? 178.975 153.786 138.315 1.00 49.27 264 LYS H C 1
ATOM 2029 O O . LYS A 1 264 ? 179.122 153.760 139.541 1.00 49.27 264 LYS H O 1
ATOM 2035 N N . GLU A 1 265 ? 179.975 153.622 137.458 1.00 53.00 265 GLU H N 1
ATOM 2036 C CA . GLU A 1 265 ? 181.322 153.356 137.937 1.00 53.00 265 GLU H CA 1
ATOM 2037 C C . GLU A 1 265 ? 181.869 154.555 138.699 1.00 53.00 265 GLU H C 1
ATOM 2038 O O . GLU A 1 265 ? 181.610 155.707 138.348 1.00 53.00 265 GLU H O 1
ATOM 2044 N N . GLY A 1 266 ? 182.629 154.274 139.751 1.00 56.18 266 GLY H N 1
ATOM 2045 C CA . GLY A 1 266 ? 183.242 155.301 140.560 1.00 56.18 266 GLY H CA 1
ATOM 2046 C C . GLY A 1 266 ? 182.423 155.747 141.749 1.00 56.18 266 GLY H C 1
ATOM 2047 O O . GLY A 1 266 ? 182.940 156.495 142.587 1.00 56.18 266 GLY H O 1
ATOM 2048 N N . ALA A 1 267 ? 181.173 155.313 141.853 1.00 60.99 267 ALA H N 1
ATOM 2049 C CA . ALA A 1 267 ? 180.311 155.669 142.968 1.00 60.99 267 ALA H CA 1
ATOM 2050 C C . ALA A 1 267 ? 179.971 154.424 143.772 1.00 60.99 267 ALA H C 1
ATOM 2051 O O . ALA A 1 267 ? 179.672 153.369 143.205 1.00 60.99 267 ALA H O 1
ATOM 2053 N N . ALA A 1 268 ? 180.020 154.553 145.094 1.00 70.91 268 ALA H N 1
ATOM 2054 C CA . ALA A 1 268 ? 179.691 153.460 145.998 1.00 70.91 268 ALA H CA 1
ATOM 2055 C C . ALA A 1 268 ? 178.215 153.435 146.367 1.00 70.91 268 ALA H C 1
ATOM 2056 O O . ALA A 1 268 ? 177.807 152.608 147.188 1.00 70.91 268 ALA H O 1
ATOM 2058 N N . ASP A 1 269 ? 177.412 154.317 145.780 1.00 66.91 269 ASP H N 1
ATOM 2059 C CA . ASP A 1 269 ? 176.001 154.399 146.110 1.00 66.91 269 ASP H CA 1
ATOM 2060 C C . ASP A 1 269 ? 175.276 153.124 145.692 1.00 66.91 269 ASP H C 1
ATOM 2061 O O . ASP A 1 269 ? 175.731 152.368 144.831 1.00 66.91 269 ASP H O 1
ATOM 2066 N N . ASP A 1 270 ? 174.137 152.889 146.328 1.00 52.59 270 ASP H N 1
ATOM 2067 C CA . ASP A 1 270 ? 173.390 151.670 146.077 1.00 52.59 270 ASP H CA 1
ATOM 2068 C C . ASP A 1 270 ? 172.890 151.650 144.636 1.00 52.59 270 ASP H C 1
ATOM 2069 O O . ASP A 1 270 ? 172.548 152.699 144.081 1.00 52.59 270 ASP H O 1
ATOM 2074 N N . PRO A 1 271 ? 172.860 150.488 143.995 1.00 43.74 271 PRO H N 1
ATOM 2075 C CA . PRO A 1 271 ? 172.352 150.417 142.626 1.00 43.74 271 PRO H CA 1
ATOM 2076 C C . PRO A 1 271 ? 170.855 150.650 142.580 1.00 43.74 271 PRO H C 1
ATOM 2077 O O . PRO A 1 271 ? 170.125 150.350 143.526 1.00 43.74 271 PRO H O 1
ATOM 2081 N N . TRP A 1 272 ? 170.398 151.190 141.458 1.00 38.52 272 TRP H N 1
ATOM 2082 C CA . TRP A 1 272 ? 168.973 151.313 141.216 1.00 38.52 272 TRP H CA 1
ATOM 2083 C C . TRP A 1 272 ? 168.396 149.971 140.797 1.00 38.52 272 TRP H C 1
ATOM 2084 O O . TRP A 1 272 ? 169.057 149.172 140.134 1.00 38.52 272 TRP H O 1
ATOM 2095 N N . ARG A 1 273 ? 167.157 149.720 141.202 1.00 39.94 273 ARG H N 1
ATOM 2096 C CA . ARG A 1 273 ? 166.499 148.458 140.901 1.00 39.94 273 ARG H CA 1
ATOM 2097 C C . ARG A 1 273 ? 165.083 148.730 140.428 1.00 39.94 273 ARG H C 1
ATOM 2098 O O . ARG A 1 273 ? 164.369 149.522 141.046 1.00 39.94 273 ARG H O 1
ATOM 2106 N N . LEU A 1 274 ? 164.680 148.082 139.339 1.00 45.09 274 LEU H N 1
ATOM 2107 C CA . LEU A 1 274 ? 163.339 148.239 138.797 1.00 45.09 274 LEU H CA 1
ATOM 2108 C C . LEU A 1 274 ? 162.844 146.905 138.263 1.00 45.09 274 LEU H C 1
ATOM 2109 O O . LEU A 1 274 ? 163.628 146.001 137.971 1.00 45.09 274 LEU H O 1
ATOM 2114 N N . ARG A 1 275 ? 161.527 146.792 138.141 1.00 52.22 275 ARG H N 1
ATOM 2115 C CA . ARG A 1 275 ? 160.912 145.615 137.554 1.00 52.22 275 ARG H CA 1
ATOM 2116 C C . ARG A 1 275 ? 160.796 145.780 136.043 1.00 52.22 275 ARG H C 1
ATOM 2117 O O . ARG A 1 275 ? 161.014 146.858 135.491 1.00 52.22 275 ARG H O 1
ATOM 2125 N N . SER A 1 276 ? 160.440 144.690 135.371 1.00 56.97 276 SER H N 1
ATOM 2126 C CA . SER A 1 276 ? 160.436 144.637 133.919 1.00 56.97 276 SER H CA 1
ATOM 2127 C C . SER A 1 276 ? 159.028 144.410 133.393 1.00 56.97 276 SER H C 1
ATOM 2128 O O . SER A 1 276 ? 158.196 143.779 134.048 1.00 56.97 276 SER H O 1
ATOM 2131 N N . THR A 1 277 ? 158.774 144.929 132.196 1.00 65.71 277 THR H N 1
ATOM 2132 C CA . THR A 1 277 ? 157.491 144.791 131.525 1.00 65.71 277 THR H CA 1
ATOM 2133 C C . THR A 1 277 ? 157.704 144.208 130.138 1.00 65.71 277 THR H C 1
ATOM 2134 O O . THR A 1 277 ? 158.636 144.595 129.429 1.00 65.71 277 THR H O 1
ATOM 2138 N N . TYR A 1 278 ? 156.831 143.286 129.749 1.00 71.74 278 TYR H N 1
ATOM 2139 C CA . TYR A 1 278 ? 156.998 142.541 128.505 1.00 71.74 278 TYR H CA 1
ATOM 2140 C C . TYR A 1 278 ? 156.444 143.378 127.359 1.00 71.74 278 TYR H C 1
ATOM 2141 O O . TYR A 1 278 ? 155.230 143.477 127.180 1.00 71.74 278 TYR H O 1
ATOM 2150 N N . GLN A 1 279 ? 157.332 143.993 126.579 1.00 78.72 279 GLN H N 1
ATOM 2151 C CA . GLN A 1 279 ? 156.937 144.825 125.447 1.00 78.72 279 GLN H CA 1
ATOM 2152 C C . GLN A 1 279 ? 157.672 144.364 124.198 1.00 78.72 279 GLN H C 1
ATOM 2153 O O . GLN A 1 279 ? 158.906 144.311 124.188 1.00 78.72 279 GLN H O 1
ATOM 2159 N N . SER A 1 280 ? 156.913 144.049 123.147 1.00 85.70 280 SER H N 1
ATOM 2160 C CA . SER A 1 280 ? 157.465 143.716 121.831 1.00 85.70 280 SER H CA 1
ATOM 2161 C C . SER A 1 280 ? 158.468 142.565 121.906 1.00 85.70 280 SER H C 1
ATOM 2162 O O . SER A 1 280 ? 159.577 142.643 121.373 1.00 85.70 280 SER H O 1
ATOM 2165 N N . GLN A 1 281 ? 158.068 141.488 122.583 1.00 82.88 281 GLN H N 1
ATOM 2166 C CA . GLN A 1 281 ? 158.879 140.281 122.736 1.00 82.88 281 GLN H CA 1
ATOM 2167 C C . GLN A 1 281 ? 160.226 140.562 123.392 1.00 82.88 281 GLN H C 1
ATOM 2168 O O . GLN A 1 281 ? 161.189 139.820 123.178 1.00 82.88 281 GLN H O 1
ATOM 2174 N N . LYS A 1 282 ? 160.321 141.626 124.183 1.00 74.40 282 LYS H N 1
ATOM 2175 C CA . LYS A 1 282 ? 161.563 141.990 124.849 1.00 74.40 282 LYS H CA 1
ATOM 2176 C C . LYS A 1 282 ? 161.254 142.406 126.275 1.00 74.40 282 LYS H C 1
ATOM 2177 O O . LYS A 1 282 ? 160.306 143.159 126.508 1.00 74.40 282 LYS H O 1
ATOM 2183 N N . TYR A 1 283 ? 162.044 141.916 127.224 1.00 66.16 283 TYR H N 1
ATOM 2184 C CA . TYR A 1 283 ? 161.929 142.355 128.607 1.00 66.16 283 TYR H CA 1
ATOM 2185 C C . TYR A 1 283 ? 162.743 143.628 128.781 1.00 66.16 283 TYR H C 1
ATOM 2186 O O . TYR A 1 283 ? 163.948 143.636 128.511 1.00 66.16 283 TYR H O 1
ATOM 2195 N N . GLN A 1 284 ? 162.100 144.705 129.223 1.00 62.63 284 GLN H N 1
ATOM 2196 C CA . GLN A 1 284 ? 162.789 145.977 129.354 1.00 62.63 284 GLN H CA 1
ATOM 2197 C C . GLN A 1 284 ? 162.334 146.709 130.604 1.00 62.63 284 GLN H C 1
ATOM 2198 O O . GLN A 1 284 ? 161.228 146.497 131.104 1.00 62.63 284 GLN H O 1
ATOM 2204 N N . ALA A 1 285 ? 163.213 147.573 131.099 1.00 53.15 285 ALA H N 1
ATOM 2205 C CA . ALA A 1 285 ? 162.912 148.510 132.167 1.00 53.15 285 ALA H CA 1
ATOM 2206 C C . ALA A 1 285 ? 163.446 149.872 131.763 1.00 53.15 285 ALA H C 1
ATOM 2207 O O . ALA A 1 285 ? 164.488 149.965 131.111 1.00 53.15 285 ALA H O 1
ATOM 2209 N N . GLU A 1 286 ? 162.731 150.925 132.139 1.00 50.01 286 GLU H N 1
ATOM 2210 C CA . GLU A 1 286 ? 163.042 152.273 131.690 1.00 50.01 286 GLU H CA 1
ATOM 2211 C C . GLU A 1 286 ? 163.407 153.137 132.888 1.00 50.01 286 GLU H C 1
ATOM 2212 O O . GLU A 1 286 ? 162.647 153.211 133.857 1.00 50.01 286 GLU H O 1
ATOM 2218 N N . PHE A 1 287 ? 164.562 153.798 132.812 1.00 44.52 287 PHE H N 1
ATOM 2219 C CA . PHE A 1 287 ? 165.110 154.557 133.932 1.00 44.52 287 PHE H CA 1
ATOM 2220 C C . PHE A 1 287 ? 165.056 156.045 133.625 1.00 44.52 287 PHE H C 1
ATOM 2221 O O . PHE A 1 287 ? 165.938 156.565 132.927 1.00 44.52 287 PHE H O 1
ATOM 2229 N N . PRO A 1 288 ? 164.071 156.775 134.121 1.00 44.48 288 PRO H N 1
ATOM 2230 C CA . PRO A 1 288 ? 164.007 158.220 133.869 1.00 44.48 288 PRO H CA 1
ATOM 2231 C C . PRO A 1 288 ? 164.962 158.973 134.779 1.00 44.48 288 PRO H C 1
ATOM 2232 O O . PRO A 1 288 ? 164.726 159.096 135.985 1.00 44.48 288 PRO H O 1
ATOM 2236 N N . MET A 1 289 ? 166.048 159.483 134.204 1.00 46.57 289 MET H N 1
ATOM 2237 C CA . MET A 1 289 ? 166.993 160.276 134.977 1.00 46.57 289 MET H CA 1
ATOM 2238 C C . MET A 1 289 ? 166.531 161.710 135.190 1.00 46.57 289 MET H C 1
ATOM 2239 O O . MET A 1 289 ? 167.133 162.419 136.001 1.00 46.57 289 MET H O 1
ATOM 2244 N N . GLY A 1 290 ? 165.496 162.157 134.489 1.00 51.68 290 GLY H N 1
ATOM 2245 C CA . GLY A 1 290 ? 165.033 163.517 134.615 1.00 51.68 290 GLY H CA 1
ATOM 2246 C C . GLY A 1 290 ? 166.057 164.494 134.081 1.00 51.68 290 GLY H C 1
ATOM 2247 O O . GLY A 1 290 ? 166.887 164.148 133.239 1.00 51.68 290 GLY H O 1
ATOM 2248 N N . PRO A 1 291 ? 166.013 165.739 134.549 1.00 54.98 291 PRO H N 1
ATOM 2249 C CA . PRO A 1 291 ? 167.056 166.695 134.168 1.00 54.98 291 PRO H CA 1
ATOM 2250 C C . PRO A 1 291 ? 168.416 166.193 134.614 1.00 54.98 291 PRO H C 1
ATOM 2251 O O . PRO A 1 291 ? 168.555 165.593 135.679 1.00 54.98 291 PRO H O 1
ATOM 2255 N N . VAL A 1 292 ? 169.422 166.436 133.784 1.00 59.07 292 VAL H N 1
ATOM 2256 C CA . VAL A 1 292 ? 170.766 165.929 134.013 1.00 59.07 292 VAL H CA 1
ATOM 2257 C C . VAL A 1 292 ? 171.731 167.103 134.066 1.00 59.07 292 VAL H C 1
ATOM 2258 O O . VAL A 1 292 ? 171.606 168.058 133.293 1.00 59.07 292 VAL H O 1
ATOM 2262 N N . THR A 1 293 ? 172.676 167.038 134.994 1.00 60.29 293 THR H N 1
ATOM 2263 C CA . THR A 1 293 ? 173.731 168.028 135.134 1.00 60.29 293 THR H CA 1
ATOM 2264 C C . THR A 1 293 ? 175.083 167.324 135.056 1.00 60.29 293 THR H C 1
ATOM 2265 O O . THR A 1 293 ? 175.169 166.140 134.722 1.00 60.29 293 THR H O 1
ATOM 2269 N N . SER A 1 294 ? 176.148 168.063 135.364 1.00 62.37 294 SER H N 1
ATOM 2270 C CA . SER A 1 294 ? 177.487 167.501 135.244 1.00 62.37 294 SER H CA 1
ATOM 2271 C C . SER A 1 294 ? 177.719 166.346 136.207 1.00 62.37 294 SER H C 1
ATOM 2272 O O . SER A 1 294 ? 178.623 165.537 135.975 1.00 62.37 294 SER H O 1
ATOM 2275 N N . ALA A 1 295 ? 176.930 166.248 137.278 1.00 58.40 295 ALA H N 1
ATOM 2276 C CA . ALA A 1 295 ? 177.139 165.181 138.250 1.00 58.40 295 ALA H CA 1
ATOM 2277 C C . ALA A 1 295 ? 176.885 163.809 137.637 1.00 58.40 295 ALA H C 1
ATOM 2278 O O . ALA A 1 295 ? 177.649 162.867 137.873 1.00 58.40 295 ALA H O 1
ATOM 2280 N N . HIS A 1 296 ? 175.823 163.676 136.842 1.00 55.98 296 HIS H N 1
ATOM 2281 C CA . HIS A 1 296 ? 175.472 162.393 136.233 1.00 55.98 296 HIS H CA 1
ATOM 2282 C C . HIS A 1 296 ? 176.382 162.099 135.039 1.00 55.98 296 HIS H C 1
ATOM 2283 O O . HIS A 1 296 ? 175.942 161.917 133.906 1.00 55.98 296 HIS H O 1
ATOM 2290 N N . ALA A 1 297 ? 177.678 162.046 135.316 1.00 52.90 297 ALA H N 1
ATOM 2291 C CA . ALA A 1 297 ? 178.680 161.780 134.299 1.00 52.90 297 ALA H CA 1
ATOM 2292 C C . ALA A 1 297 ? 179.456 160.524 134.662 1.00 52.90 297 ALA H C 1
ATOM 2293 O O . ALA A 1 297 ? 179.710 160.249 135.838 1.00 52.90 297 ALA H O 1
ATOM 2295 N N . GLY A 1 298 ? 179.827 159.766 133.647 1.00 52.60 298 GLY H N 1
ATOM 2296 C CA . GLY A 1 298 ? 180.557 158.538 133.843 1.00 52.60 298 GLY H CA 1
ATOM 2297 C C . GLY A 1 298 ? 180.035 157.473 132.914 1.00 52.60 298 GLY H C 1
ATOM 2298 O O . GLY A 1 298 ? 179.417 157.769 131.894 1.00 52.60 298 GLY H O 1
ATOM 2299 N N . THR A 1 299 ? 180.289 156.221 133.276 1.00 50.44 299 THR H N 1
ATOM 2300 C CA . THR A 1 299 ? 179.864 155.072 132.492 1.00 50.44 299 THR H CA 1
ATOM 2301 C C . THR A 1 299 ? 178.826 154.285 133.276 1.00 50.44 299 THR H C 1
ATOM 2302 O O . THR A 1 299 ? 179.023 154.004 134.462 1.00 50.44 299 THR H O 1
ATOM 2306 N N . TYR A 1 300 ? 177.730 153.932 132.617 1.00 46.72 300 TYR H N 1
ATOM 2307 C CA . TYR A 1 300 ? 176.642 153.187 133.231 1.00 46.72 300 TYR H CA 1
ATOM 2308 C C . TYR A 1 300 ? 176.551 151.813 132.590 1.00 46.72 300 TYR H C 1
ATOM 2309 O O . TYR A 1 300 ? 176.616 151.695 131.364 1.00 46.72 300 TYR H O 1
ATOM 2318 N N . ARG A 1 301 ? 176.396 150.783 133.412 1.00 45.33 301 ARG H N 1
ATOM 2319 C CA . ARG A 1 301 ? 176.279 149.416 132.929 1.00 45.33 301 ARG H CA 1
ATOM 2320 C C . ARG A 1 301 ? 175.082 148.741 133.581 1.00 45.33 301 ARG H C 1
ATOM 2321 O O . ARG A 1 301 ? 174.814 148.944 134.767 1.00 45.33 301 ARG H O 1
ATOM 2329 N N . CYS A 1 302 ? 174.363 147.943 132.801 1.00 43.40 302 CYS H N 1
ATOM 2330 C CA . CYS A 1 302 ? 173.139 147.304 133.255 1.00 43.40 302 CYS H CA 1
ATOM 2331 C C . CYS A 1 302 ? 173.410 145.898 133.773 1.00 43.40 302 CYS H C 1
ATOM 2332 O O . CYS A 1 302 ? 174.463 145.310 133.527 1.00 43.40 302 CYS H O 1
ATOM 2335 N N . TYR A 1 303 ? 172.432 145.359 134.497 1.00 39.40 303 TYR H N 1
ATOM 2336 C CA . TYR A 1 303 ? 172.521 144.019 135.055 1.00 39.40 303 TYR H CA 1
ATOM 2337 C C . TYR A 1 303 ? 171.128 143.413 135.108 1.00 39.40 303 TYR H C 1
ATOM 2338 O O . TYR A 1 303 ? 170.148 144.109 135.376 1.00 39.40 303 TYR H O 1
ATOM 2347 N N . GLY A 1 304 ? 171.046 142.110 134.863 1.00 41.15 304 GLY H N 1
ATOM 2348 C CA . GLY A 1 304 ? 169.804 141.385 135.002 1.00 41.15 304 GLY H CA 1
ATOM 2349 C C . GLY A 1 304 ? 169.719 140.703 136.356 1.00 41.15 304 GLY H C 1
ATOM 2350 O O . GLY A 1 304 ? 170.683 140.648 137.108 1.00 41.15 304 GLY H O 1
ATOM 2351 N N . SER A 1 305 ? 168.532 140.185 136.663 1.00 47.31 305 SER H N 1
ATOM 2352 C CA . SER A 1 305 ? 168.345 139.476 137.921 1.00 47.31 305 SER H CA 1
ATOM 2353 C C . SER A 1 305 ? 167.127 138.575 137.831 1.00 47.31 305 SER H C 1
ATOM 2354 O O . SER A 1 305 ? 166.284 138.724 136.946 1.00 47.31 305 SER H O 1
ATOM 2357 N N . GLN A 1 306 ? 167.046 137.638 138.771 1.00 55.02 306 GLN H N 1
ATOM 2358 C CA . GLN A 1 306 ? 165.890 136.767 138.911 1.00 55.02 306 GLN H CA 1
ATOM 2359 C C . GLN A 1 306 ? 165.549 136.648 140.387 1.00 55.02 306 GLN H C 1
ATOM 2360 O O . GLN A 1 306 ? 166.394 136.862 141.257 1.00 55.02 306 GLN H O 1
ATOM 2366 N N . SER A 1 307 ? 164.293 136.310 140.666 1.00 62.42 307 SER H N 1
ATOM 2367 C CA . SER A 1 307 ? 163.838 136.207 142.045 1.00 62.42 307 SER H CA 1
ATOM 2368 C C . SER A 1 307 ? 164.127 134.855 142.676 1.00 62.42 307 SER H C 1
ATOM 2369 O O . SER A 1 307 ? 164.230 134.777 143.905 1.00 62.42 307 SER H O 1
ATOM 2372 N N . SER A 1 308 ? 164.252 133.793 141.877 1.00 67.57 308 SER H N 1
ATOM 2373 C CA . SER A 1 308 ? 164.545 132.481 142.446 1.00 67.57 308 SER H CA 1
ATOM 2374 C C . SER A 1 308 ? 165.890 132.486 143.157 1.00 67.57 308 SER H C 1
ATOM 2375 O O . SER A 1 308 ? 166.032 131.910 144.241 1.00 67.57 308 SER H O 1
ATOM 2378 N N . LYS A 1 309 ? 166.888 133.132 142.562 1.00 63.58 309 LYS H N 1
ATOM 2379 C CA . LYS A 1 309 ? 168.182 133.334 143.203 1.00 63.58 309 LYS H CA 1
ATOM 2380 C C . LYS A 1 309 ? 168.318 134.812 143.526 1.00 63.58 309 LYS H C 1
ATOM 2381 O O . LYS A 1 309 ? 168.619 135.617 142.633 1.00 63.58 309 LYS H O 1
ATOM 2387 N N . PRO A 1 310 ? 168.109 135.223 144.776 1.00 60.58 310 PRO H N 1
ATOM 2388 C CA . PRO A 1 310 ? 168.036 136.661 145.066 1.00 60.58 310 PRO H CA 1
ATOM 2389 C C . PRO A 1 310 ? 169.342 137.401 144.854 1.00 60.58 310 PRO H C 1
ATOM 2390 O O . PRO A 1 310 ? 169.314 138.594 144.533 1.00 60.58 310 PRO H O 1
ATOM 2394 N N . TYR A 1 311 ? 170.483 136.741 145.018 1.00 53.78 311 TYR H N 1
ATOM 2395 C CA . TYR A 1 311 ? 171.779 137.408 145.010 1.00 53.78 311 TYR H CA 1
ATOM 2396 C C . TYR A 1 311 ? 172.663 136.939 143.860 1.00 53.78 311 TYR H C 1
ATOM 2397 O O . TYR A 1 311 ? 173.861 136.719 144.030 1.00 53.78 311 TYR H O 1
ATOM 2406 N N . LEU A 1 312 ? 172.085 136.786 142.674 1.00 51.64 312 LEU H N 1
ATOM 2407 C CA . LEU A 1 312 ? 172.837 136.413 141.485 1.00 51.64 312 LEU H CA 1
ATOM 2408 C C . LEU A 1 312 ? 172.421 137.311 140.332 1.00 51.64 312 LEU H C 1
ATOM 2409 O O . LEU A 1 312 ? 171.226 137.478 140.075 1.00 51.64 312 LEU H O 1
ATOM 2414 N N . LEU A 1 313 ? 173.400 137.881 139.639 1.00 43.99 313 LEU H N 1
ATOM 2415 C CA . LEU A 1 313 ? 173.150 138.809 138.550 1.00 43.99 313 LEU H CA 1
ATOM 2416 C C . LEU A 1 313 ? 173.712 138.261 137.248 1.00 43.99 313 LEU H C 1
ATOM 2417 O O . LEU A 1 313 ? 174.708 137.536 137.242 1.00 43.99 313 LEU H O 1
ATOM 2422 N N . THR A 1 314 ? 173.076 138.633 136.141 1.00 47.08 314 THR H N 1
ATOM 2423 C CA . THR A 1 314 ? 173.551 138.223 134.831 1.00 47.08 314 THR H CA 1
ATOM 2424 C C . THR A 1 314 ? 174.879 138.901 134.522 1.00 47.08 314 THR H C 1
ATOM 2425 O O . THR A 1 314 ? 175.386 139.725 135.284 1.00 47.08 314 THR H O 1
ATOM 2429 N N . HIS A 1 315 ? 175.448 138.553 133.379 1.00 46.40 315 HIS H N 1
ATOM 2430 C CA . HIS A 1 315 ? 176.767 139.044 133.042 1.00 46.40 315 HIS H CA 1
ATOM 2431 C C . HIS A 1 315 ? 176.674 140.536 132.717 1.00 46.40 315 HIS H C 1
ATOM 2432 O O . HIS A 1 315 ? 175.690 140.984 132.127 1.00 46.40 315 HIS H O 1
ATOM 2439 N N . PRO A 1 316 ? 177.666 141.328 133.118 1.00 43.89 316 PRO H N 1
ATOM 2440 C CA . PRO A 1 316 ? 177.566 142.781 132.942 1.00 43.89 316 PRO H CA 1
ATOM 2441 C C . PRO A 1 316 ? 177.420 143.175 131.482 1.00 43.89 316 PRO H C 1
ATOM 2442 O O . PRO A 1 316 ? 177.973 142.540 130.584 1.00 43.89 316 PRO H O 1
ATOM 2446 N N . SER A 1 317 ? 176.662 144.239 131.252 1.00 44.91 317 SER H N 1
ATOM 2447 C CA . SER A 1 317 ? 176.398 144.713 129.906 1.00 44.91 317 SER H CA 1
ATOM 2448 C C . SER A 1 317 ? 177.503 145.644 129.420 1.00 44.91 317 SER H C 1
ATOM 2449 O O . SER A 1 317 ? 178.398 146.038 130.168 1.00 44.91 317 SER H O 1
ATOM 2452 N N . ASP A 1 318 ? 177.421 146.000 128.142 1.00 48.72 318 ASP H N 1
ATOM 2453 C CA . ASP A 1 318 ? 178.406 146.891 127.552 1.00 48.72 318 ASP H CA 1
ATOM 2454 C C . ASP A 1 318 ? 178.301 148.280 128.172 1.00 48.72 318 ASP H C 1
ATOM 2455 O O . ASP A 1 318 ? 177.198 148.801 128.343 1.00 48.72 318 ASP H O 1
ATOM 2460 N N . PRO A 1 319 ? 179.424 148.897 128.523 1.00 48.00 319 PRO H N 1
ATOM 2461 C CA . PRO A 1 319 ? 179.376 150.259 129.058 1.00 48.00 319 PRO H CA 1
ATOM 2462 C C . PRO A 1 319 ? 178.833 151.231 128.027 1.00 48.00 319 PRO H C 1
ATOM 2463 O O . PRO A 1 319 ? 178.979 151.036 126.820 1.00 48.00 319 PRO H O 1
ATOM 2467 N N . LEU A 1 320 ? 178.182 152.285 128.517 1.00 50.63 320 LEU H N 1
ATOM 2468 C CA . LEU A 1 320 ? 177.681 153.358 127.658 1.00 50.63 320 LEU H CA 1
ATOM 2469 C C . LEU A 1 320 ? 177.992 154.681 128.351 1.00 50.63 320 LEU H C 1
ATOM 2470 O O . LEU A 1 320 ? 177.181 155.192 129.126 1.00 50.63 320 LEU H O 1
ATOM 2475 N N . GLU A 1 321 ? 179.162 155.233 128.052 1.00 59.18 321 GLU H N 1
ATOM 2476 C CA . GLU A 1 321 ? 179.627 156.429 128.739 1.00 59.18 321 GLU H CA 1
ATOM 2477 C C . GLU A 1 321 ? 178.744 157.621 128.401 1.00 59.18 321 GLU H C 1
ATOM 2478 O O . GLU A 1 321 ? 178.404 157.849 127.238 1.00 59.18 321 GLU H O 1
ATOM 2484 N N . LEU A 1 322 ? 178.377 158.383 129.425 1.00 59.56 322 LEU H N 1
ATOM 2485 C CA . LEU A 1 322 ? 177.542 159.565 129.284 1.00 59.56 322 LEU H CA 1
ATOM 2486 C C . LEU A 1 322 ? 178.373 160.797 129.606 1.00 59.56 322 LEU H C 1
ATOM 2487 O O . LEU A 1 322 ? 178.969 160.879 130.684 1.00 59.56 322 LEU H O 1
ATOM 2492 N N . VAL A 1 323 ? 178.411 161.749 128.678 1.00 63.39 323 VAL H N 1
ATOM 2493 C CA . VAL A 1 323 ? 179.195 162.969 128.833 1.00 63.39 323 VAL H CA 1
ATOM 2494 C C . VAL A 1 323 ? 178.241 164.150 128.878 1.00 63.39 323 VAL H C 1
ATOM 2495 O O . VAL A 1 323 ? 177.473 164.373 127.935 1.00 63.39 323 VAL H O 1
ATOM 2499 N N . VAL A 1 324 ? 178.300 164.910 129.967 1.00 64.75 324 VAL H N 1
ATOM 2500 C CA . VAL A 1 324 ? 177.416 166.042 130.206 1.00 64.75 324 VAL H CA 1
ATOM 2501 C C . VAL A 1 324 ? 178.269 167.278 130.442 1.00 64.75 324 VAL H C 1
ATOM 2502 O O . VAL A 1 324 ? 179.117 167.289 131.341 1.00 64.75 324 VAL H O 1
ATOM 2506 N N . SER A 1 325 ? 178.036 168.318 129.646 1.00 68.81 325 SER H N 1
ATOM 2507 C CA . SER A 1 325 ? 178.757 169.573 129.799 1.00 68.81 325 SER H CA 1
ATOM 2508 C C . SER A 1 325 ? 177.967 170.677 129.119 1.00 68.81 325 SER H C 1
ATOM 2509 O O . SER A 1 325 ? 177.371 170.468 128.060 1.00 68.81 325 SER H O 1
ATOM 2512 N N . ALA A 1 326 ? 177.982 171.856 129.730 1.00 68.01 326 ALA H N 1
ATOM 2513 C CA . ALA A 1 326 ? 177.260 172.983 129.167 1.00 68.01 326 ALA H CA 1
ATOM 2514 C C . ALA A 1 326 ? 177.939 173.468 127.891 1.00 68.01 326 ALA H C 1
ATOM 2515 O O . ALA A 1 326 ? 179.122 173.218 127.647 1.00 68.01 326 ALA H O 1
ATOM 2517 N N . SER A 1 327 ? 177.167 174.162 127.067 1.00 70.77 327 SER H N 1
ATOM 2518 C CA . SER A 1 327 ? 177.631 174.651 125.780 1.00 70.77 327 SER H CA 1
ATOM 2519 C C . SER A 1 327 ? 178.211 176.051 125.921 1.00 70.77 327 SER H C 1
ATOM 2520 O O . SER A 1 327 ? 177.760 176.846 126.748 1.00 70.77 327 SER H O 1
ATOM 2523 N N . THR A 1 328 ? 179.219 176.344 125.102 1.00 69.43 328 THR H N 1
ATOM 2524 C CA . THR A 1 328 ? 179.844 177.659 125.129 1.00 69.43 328 THR H CA 1
ATOM 2525 C C . THR A 1 328 ? 178.832 178.734 124.760 1.00 69.43 328 THR H C 1
ATOM 2526 O O . THR A 1 328 ? 178.054 178.579 123.816 1.00 69.43 328 THR H O 1
ATOM 2530 N N . LYS A 1 329 ? 178.843 179.830 125.513 1.00 61.48 329 LYS H N 1
ATOM 2531 C CA . LYS A 1 329 ? 177.854 180.884 125.345 1.00 61.48 329 LYS H CA 1
ATOM 2532 C C . LYS A 1 329 ? 178.431 182.217 124.904 1.00 61.48 329 LYS H C 1
ATOM 2533 O O . LYS A 1 329 ? 177.763 182.946 124.170 1.00 61.48 329 LYS H O 1
ATOM 2539 N N . GLY A 1 330 ? 179.641 182.562 125.324 1.00 59.55 330 GLY H N 1
ATOM 2540 C CA . GLY A 1 330 ? 180.227 183.823 124.943 1.00 59.55 330 GLY H CA 1
ATOM 2541 C C . GLY A 1 330 ? 179.773 184.941 125.857 1.00 59.55 330 GLY H C 1
ATOM 2542 O O . GLY A 1 330 ? 178.612 185.005 126.266 1.00 59.55 330 GLY H O 1
ATOM 2543 N N . PRO A 1 331 ? 180.624 185.939 126.179 1.00 55.40 331 PRO H N 1
ATOM 2544 C CA . PRO A 1 331 ? 180.215 186.915 127.136 1.00 55.40 331 PRO H CA 1
ATOM 2545 C C . PRO A 1 331 ? 179.228 187.942 126.623 1.00 55.40 331 PRO H C 1
ATOM 2546 O O . PRO A 1 331 ? 179.075 188.058 125.447 1.00 55.40 331 PRO H O 1
ATOM 2550 N N . SER A 1 332 ? 178.531 188.589 127.539 1.00 54.96 332 SER H N 1
ATOM 2551 C CA . SER A 1 332 ? 177.652 189.719 127.173 1.00 54.96 332 SER H CA 1
ATOM 2552 C C . SER A 1 332 ? 178.136 190.881 128.053 1.00 54.96 332 SER H C 1
ATOM 2553 O O . SER A 1 332 ? 177.884 190.803 129.243 1.00 54.96 332 SER H O 1
ATOM 2556 N N . VAL A 1 333 ? 178.833 191.892 127.532 1.00 50.77 333 VAL H N 1
ATOM 2557 C CA . VAL A 1 333 ? 179.412 192.925 128.426 1.00 50.77 333 VAL H CA 1
ATOM 2558 C C . VAL A 1 333 ? 178.337 193.931 128.769 1.00 50.77 333 VAL H C 1
ATOM 2559 O O . VAL A 1 333 ? 177.394 194.018 128.015 1.00 50.77 333 VAL H O 1
ATOM 2563 N N . PHE A 1 334 ? 178.471 194.660 129.870 1.00 54.48 334 PHE H N 1
ATOM 2564 C CA . PHE A 1 334 ? 177.461 195.646 130.304 1.00 54.48 334 PHE H CA 1
ATOM 2565 C C . PHE A 1 334 ? 178.182 196.750 131.064 1.00 54.48 334 PHE H C 1
ATOM 2566 O O . PHE A 1 334 ? 178.963 196.424 131.929 1.00 54.48 334 PHE H O 1
ATOM 2574 N N . PRO A 1 335 ? 177.970 198.042 130.771 1.00 54.12 335 PRO H N 1
ATOM 2575 C CA . PRO A 1 335 ? 178.630 199.114 131.460 1.00 54.12 335 PRO H CA 1
ATOM 2576 C C . PRO A 1 335 ? 178.077 199.326 132.855 1.00 54.12 335 PRO H C 1
ATOM 2577 O O . PRO A 1 335 ? 177.024 198.831 133.126 1.00 54.12 335 PRO H O 1
ATOM 2581 N N . LEU A 1 336 ? 178.889 199.873 133.759 1.00 50.34 336 LEU H N 1
ATOM 2582 C CA . LEU A 1 336 ? 178.423 200.203 135.136 1.00 50.34 336 LEU H CA 1
ATOM 2583 C C . LEU A 1 336 ? 179.083 201.500 135.608 1.00 50.34 336 LEU H C 1
ATOM 2584 O O . LEU A 1 336 ? 180.283 201.618 135.438 1.00 50.34 336 LEU H O 1
ATOM 2589 N N . ALA A 1 337 ? 178.313 202.431 136.153 1.00 62.94 337 ALA H N 1
ATOM 2590 C CA . ALA A 1 337 ? 178.876 203.693 136.651 1.00 62.94 337 ALA H CA 1
ATOM 2591 C C . ALA A 1 337 ? 178.164 204.044 137.928 1.00 62.94 337 ALA H C 1
ATOM 2592 O O . ALA A 1 337 ? 176.984 203.696 138.057 1.00 62.94 337 ALA H O 1
ATOM 2594 N N . PRO A 1 338 ? 178.804 204.753 138.861 1.00 70.79 338 PRO H N 1
ATOM 2595 C CA . PRO A 1 338 ? 178.211 204.962 140.150 1.00 70.79 338 PRO H CA 1
ATOM 2596 C C . PRO A 1 338 ? 176.963 205.826 140.087 1.00 70.79 338 PRO H C 1
ATOM 2597 O O . PRO A 1 338 ? 176.446 205.856 141.181 1.00 70.79 338 PRO H O 1
ATOM 2601 N N . CYS A 1 339 ? 176.814 206.702 139.082 1.00 87.46 339 CYS H N 1
ATOM 2602 C CA . CYS A 1 339 ? 175.636 207.578 138.810 1.00 87.46 339 CYS H CA 1
ATOM 2603 C C . CYS A 1 339 ? 175.468 208.604 139.928 1.00 87.46 339 CYS H C 1
ATOM 2604 O O . CYS A 1 339 ? 174.497 209.386 139.878 1.00 87.46 339 CYS H O 1
ATOM 2607 N N . SER A 1 340 ? 176.395 208.635 140.879 1.00 92.93 340 SER H N 1
ATOM 2608 C CA . SER A 1 340 ? 176.405 209.669 141.939 1.00 92.93 340 SER H CA 1
ATOM 2609 C C . SER A 1 340 ? 177.838 210.173 142.088 1.00 92.93 340 SER H C 1
ATOM 2610 O O . SER A 1 340 ? 178.574 209.615 142.918 1.00 92.93 340 SER H O 1
ATOM 2613 N N . ARG A 1 341 ? 178.242 211.117 141.234 1.00 109.54 341 ARG H N 1
ATOM 2614 C CA . ARG A 1 341 ? 179.631 211.628 141.256 1.00 109.54 341 ARG H CA 1
ATOM 2615 C C . ARG A 1 341 ? 179.718 212.710 142.333 1.00 109.54 341 ARG H C 1
ATOM 2616 O O . ARG A 1 341 ? 179.695 213.906 141.975 1.00 109.54 341 ARG H O 1
ATOM 2624 N N . SER A 1 342 ? 179.828 212.290 143.596 1.00 111.55 342 SER H N 1
ATOM 2625 C CA . SER A 1 342 ? 179.991 213.271 144.687 1.00 111.55 342 SER H CA 1
ATOM 2626 C C . SER A 1 342 ? 181.289 214.039 144.473 1.00 111.55 342 SER H C 1
ATOM 2627 O O . SER A 1 342 ? 182.335 213.417 144.262 1.00 111.55 342 SER H O 1
ATOM 2630 N N . THR A 1 343 ? 181.224 215.357 144.587 1.00 121.07 343 THR H N 1
ATOM 2631 C CA . THR A 1 343 ? 182.408 216.220 144.372 1.00 121.07 343 THR H CA 1
ATOM 2632 C C . THR A 1 343 ? 183.407 216.038 145.515 1.00 121.07 343 THR H C 1
ATOM 2633 O O . THR A 1 343 ? 184.557 216.498 145.347 1.00 121.07 343 THR H O 1
ATOM 2637 N N . SER A 1 344 ? 182.962 215.478 146.648 1.00 119.24 344 SER H N 1
ATOM 2638 C CA . SER A 1 344 ? 183.861 215.306 147.818 1.00 119.24 344 SER H CA 1
ATOM 2639 C C . SER A 1 344 ? 184.607 213.970 147.722 1.00 119.24 344 SER H C 1
ATOM 2640 O O . SER A 1 344 ? 184.601 213.214 148.720 1.00 119.24 344 SER H O 1
ATOM 2643 N N . GLU A 1 345 ? 185.201 213.685 146.557 1.00 105.73 345 GLU H N 1
ATOM 2644 C CA . GLU A 1 345 ? 186.024 212.464 146.406 1.00 105.73 345 GLU H CA 1
ATOM 2645 C C . GLU A 1 345 ? 186.979 212.669 145.241 1.00 105.73 345 GLU H C 1
ATOM 2646 O O . GLU A 1 345 ? 186.571 213.329 144.279 1.00 105.73 345 GLU H O 1
ATOM 2652 N N . SER A 1 346 ? 188.159 212.074 145.322 1.00 92.31 346 SER H N 1
ATOM 2653 C CA . SER A 1 346 ? 189.175 212.301 144.281 1.00 92.31 346 SER H CA 1
ATOM 2654 C C . SER A 1 346 ? 189.159 211.191 143.249 1.00 92.31 346 SER H C 1
ATOM 2655 O O . SER A 1 346 ? 189.618 211.452 142.159 1.00 92.31 346 SER H O 1
ATOM 2658 N N . THR A 1 347 ? 188.696 209.998 143.603 1.00 85.20 347 THR H N 1
ATOM 2659 C CA . THR A 1 347 ? 188.798 208.864 142.662 1.00 85.20 347 THR H CA 1
ATOM 2660 C C . THR A 1 347 ? 187.434 208.248 142.398 1.00 85.20 347 THR H C 1
ATOM 2661 O O . THR A 1 347 ? 186.704 208.009 143.360 1.00 85.20 347 THR H O 1
ATOM 2665 N N . ALA A 1 348 ? 187.117 208.029 141.130 1.00 70.18 348 ALA H N 1
ATOM 2666 C CA . ALA A 1 348 ? 185.831 207.401 140.776 1.00 70.18 348 ALA H CA 1
ATOM 2667 C C . ALA A 1 348 ? 186.000 205.884 140.721 1.00 70.18 348 ALA H C 1
ATOM 2668 O O . ALA A 1 348 ? 187.110 205.402 141.014 1.00 70.18 348 ALA H O 1
ATOM 2670 N N . ALA A 1 349 ? 184.936 205.167 140.374 1.00 56.04 349 ALA H N 1
ATOM 2671 C CA . ALA A 1 349 ? 185.021 203.706 140.359 1.00 56.04 349 ALA H CA 1
ATOM 2672 C C . ALA A 1 349 ? 184.440 203.169 139.057 1.00 56.04 349 ALA H C 1
ATOM 2673 O O . ALA A 1 349 ? 183.598 202.299 139.114 1.00 56.04 349 ALA H O 1
ATOM 2675 N N . LEU A 1 350 ? 184.949 203.623 137.925 1.00 54.97 350 LEU H N 1
ATOM 2676 C CA . LEU A 1 350 ? 184.417 203.161 136.644 1.00 54.97 350 LEU H CA 1
ATOM 2677 C C . LEU A 1 350 ? 184.781 201.713 136.479 1.00 54.97 350 LEU H C 1
ATOM 2678 O O . LEU A 1 350 ? 185.842 201.312 136.962 1.00 54.97 350 LEU H O 1
ATOM 2683 N N . GLY A 1 351 ? 183.886 200.962 135.854 1.00 53.17 351 GLY H N 1
ATOM 2684 C CA . GLY A 1 351 ? 184.133 199.537 135.607 1.00 53.17 351 GLY H CA 1
ATOM 2685 C C . GLY A 1 351 ? 183.171 198.920 134.637 1.00 53.17 351 GLY H C 1
ATOM 2686 O O . GLY A 1 351 ? 182.220 199.591 134.310 1.00 53.17 351 GLY H O 1
ATOM 2687 N N . CYS A 1 352 ? 183.414 197.714 134.173 1.00 54.48 352 CYS H N 1
ATOM 2688 C CA . CYS A 1 352 ? 182.656 196.917 133.330 1.00 54.48 352 CYS H CA 1
ATOM 2689 C C . CYS A 1 352 ? 182.395 195.604 133.724 1.00 54.48 352 CYS H C 1
ATOM 2690 O O . CYS A 1 352 ? 183.200 195.073 134.409 1.00 54.48 352 CYS H O 1
ATOM 2693 N N . LEU A 1 353 ? 181.233 195.013 133.426 1.00 49.63 353 LEU H N 1
ATOM 2694 C CA . LEU A 1 353 ? 180.810 193.694 133.973 1.00 49.63 353 LEU H CA 1
ATOM 2695 C C . LEU A 1 353 ? 180.647 192.671 132.865 1.00 49.63 353 LEU H C 1
ATOM 2696 O O . LEU A 1 353 ? 180.097 193.026 131.837 1.00 49.63 353 LEU H O 1
ATOM 2701 N N . VAL A 1 354 ? 181.123 191.457 133.063 1.00 46.53 354 VAL H N 1
ATOM 2702 C CA . VAL A 1 354 ? 180.965 190.388 132.054 1.00 46.53 354 VAL H CA 1
ATOM 2703 C C . VAL A 1 354 ? 179.945 189.454 132.651 1.00 46.53 354 VAL H C 1
ATOM 2704 O O . VAL A 1 354 ? 180.217 188.911 133.731 1.00 46.53 354 VAL H O 1
ATOM 2708 N N . LYS A 1 355 ? 178.843 189.214 131.969 1.00 51.59 355 LYS H N 1
ATOM 2709 C CA . LYS A 1 355 ? 177.749 188.520 132.673 1.00 51.59 355 LYS H CA 1
ATOM 2710 C C . LYS A 1 355 ? 177.677 187.017 132.504 1.00 51.59 355 LYS H C 1
ATOM 2711 O O . LYS A 1 355 ? 177.684 186.347 133.539 1.00 51.59 355 LYS H O 1
ATOM 2717 N N . ASP A 1 356 ? 177.620 186.505 131.289 1.00 53.05 356 ASP H N 1
ATOM 2718 C CA . ASP A 1 356 ? 177.462 185.044 131.158 1.00 53.05 356 ASP H CA 1
ATOM 2719 C C . ASP A 1 356 ? 178.476 184.456 130.188 1.00 53.05 356 ASP H C 1
ATOM 2720 O O . ASP A 1 356 ? 178.602 185.011 129.099 1.00 53.05 356 ASP H O 1
ATOM 2725 N N . TYR A 1 357 ? 179.244 183.469 130.619 1.00 55.49 357 TYR H N 1
ATOM 2726 C CA . TYR A 1 357 ? 180.144 182.772 129.681 1.00 55.49 357 TYR H CA 1
ATOM 2727 C C . TYR A 1 357 ? 180.595 181.452 130.284 1.00 55.49 357 TYR H C 1
ATOM 2728 O O . TYR A 1 357 ? 180.943 181.503 131.471 1.00 55.49 357 TYR H O 1
ATOM 2737 N N . PHE A 1 358 ? 180.629 180.346 129.531 1.00 63.45 358 PHE H N 1
ATOM 2738 C CA . PHE A 1 358 ? 180.982 179.061 130.186 1.00 63.45 358 PHE H CA 1
ATOM 2739 C C . PHE A 1 358 ? 182.464 178.776 130.132 1.00 63.45 358 PHE H C 1
ATOM 2740 O O . PHE A 1 358 ? 183.045 178.537 131.201 1.00 63.45 358 PHE H O 1
ATOM 2748 N N . PRO A 1 359 ? 183.156 178.872 128.997 1.00 65.00 359 PRO H N 1
ATOM 2749 C CA . PRO A 1 359 ? 184.560 178.545 129.028 1.00 65.00 359 PRO H CA 1
ATOM 2750 C C . PRO A 1 359 ? 185.311 179.440 130.011 1.00 65.00 359 PRO H C 1
ATOM 2751 O O . PRO A 1 359 ? 185.249 180.639 129.885 1.00 65.00 359 PRO H O 1
ATOM 2755 N N . GLU A 1 360 ? 186.130 178.837 130.857 1.00 65.39 360 GLU H N 1
ATOM 2756 C CA . GLU A 1 360 ? 186.714 179.613 131.970 1.00 65.39 360 GLU H CA 1
ATOM 2757 C C . GLU A 1 360 ? 187.627 180.780 131.636 1.00 65.39 360 GLU H C 1
ATOM 2758 O O . GLU A 1 360 ? 187.352 181.867 132.161 1.00 65.39 360 GLU H O 1
ATOM 2764 N N . PRO A 1 361 ? 188.649 180.780 130.759 1.00 63.09 361 PRO H N 1
ATOM 2765 C CA . PRO A 1 361 ? 189.452 182.001 130.579 1.00 63.09 361 PRO H CA 1
ATOM 2766 C C . PRO A 1 361 ? 188.809 183.201 129.867 1.00 63.09 361 PRO H C 1
ATOM 2767 O O . PRO A 1 361 ? 188.390 182.997 128.768 1.00 63.09 361 PRO H O 1
ATOM 2771 N N . VAL A 1 362 ? 188.723 184.390 130.489 1.00 58.12 362 VAL H N 1
ATOM 2772 C CA . VAL A 1 362 ? 188.253 185.641 129.815 1.00 58.12 362 VAL H CA 1
ATOM 2773 C C . VAL A 1 362 ? 189.156 186.720 130.344 1.00 58.12 362 VAL H C 1
ATOM 2774 O O . VAL A 1 362 ? 189.583 186.585 131.475 1.00 58.12 362 VAL H O 1
ATOM 2778 N N . THR A 1 363 ? 189.512 187.697 129.533 1.00 61.64 363 THR H N 1
ATOM 2779 C CA . THR A 1 363 ? 190.498 188.698 129.998 1.00 61.64 363 THR H CA 1
ATOM 2780 C C . THR A 1 363 ? 189.948 190.094 129.769 1.00 61.64 363 THR H C 1
ATOM 2781 O O . THR A 1 363 ? 189.388 190.318 128.699 1.00 61.64 363 THR H O 1
ATOM 2785 N N . VAL A 1 364 ? 190.100 191.004 130.716 1.00 57.17 364 VAL H N 1
ATOM 2786 C CA . VAL A 1 364 ? 189.617 192.362 130.402 1.00 57.17 364 VAL H CA 1
ATOM 2787 C C . VAL A 1 364 ? 190.837 193.250 130.359 1.00 57.17 364 VAL H C 1
ATOM 2788 O O . VAL A 1 364 ? 191.650 193.130 131.248 1.00 57.17 364 VAL H O 1
ATOM 2792 N N . SER A 1 365 ? 190.980 194.064 129.330 1.00 63.50 365 SER H N 1
ATOM 2793 C CA . SER A 1 365 ? 192.077 195.045 129.307 1.00 63.50 365 SER H CA 1
ATOM 2794 C C . SER A 1 365 ? 191.518 196.399 128.905 1.00 63.50 365 SER H C 1
ATOM 2795 O O . SER A 1 365 ? 190.716 196.434 127.970 1.00 63.50 365 SER H O 1
ATOM 2798 N N . TRP A 1 366 ? 191.952 197.466 129.560 1.00 62.95 366 TRP H N 1
ATOM 2799 C CA . TRP A 1 366 ? 191.353 198.798 129.331 1.00 62.95 366 TRP H CA 1
ATOM 2800 C C . TRP A 1 366 ? 192.125 199.645 128.313 1.00 62.95 366 TRP H C 1
ATOM 2801 O O . TRP A 1 366 ? 193.342 199.519 128.290 1.00 62.95 366 TRP H O 1
ATOM 2812 N N . ASN A 1 367 ? 191.445 200.490 127.521 1.00 71.10 367 ASN H N 1
ATOM 2813 C CA . ASN A 1 367 ? 192.086 201.356 126.502 1.00 71.10 367 ASN H CA 1
ATOM 2814 C C . ASN A 1 367 ? 193.089 200.533 125.696 1.00 71.10 367 ASN H C 1
ATOM 2815 O O . ASN A 1 367 ? 194.119 201.085 125.328 1.00 71.10 367 ASN H O 1
ATOM 2820 N N . SER A 1 368 ? 192.746 199.293 125.375 1.00 69.47 368 SER H N 1
ATOM 2821 C CA . SER A 1 368 ? 193.613 198.447 124.529 1.00 69.47 368 SER H CA 1
ATOM 2822 C C . SER A 1 368 ? 195.007 198.278 125.111 1.00 69.47 368 SER H C 1
ATOM 2823 O O . SER A 1 368 ? 195.962 198.714 124.483 1.00 69.47 368 SER H O 1
ATOM 2826 N N . GLY A 1 369 ? 195.106 197.767 126.325 1.00 70.30 369 GLY H N 1
ATOM 2827 C CA . GLY A 1 369 ? 196.415 197.399 126.880 1.00 70.30 369 GLY H CA 1
ATOM 2828 C C . GLY A 1 369 ? 197.060 198.487 127.684 1.00 70.30 369 GLY H C 1
ATOM 2829 O O . GLY A 1 369 ? 198.043 198.210 128.363 1.00 70.30 369 GLY H O 1
ATOM 2830 N N . ALA A 1 370 ? 196.491 199.681 127.649 1.00 71.16 370 ALA H N 1
ATOM 2831 C CA . ALA A 1 370 ? 197.040 200.793 128.453 1.00 71.16 370 ALA H CA 1
ATOM 2832 C C . ALA A 1 370 ? 196.430 200.826 129.859 1.00 71.16 370 ALA H C 1
ATOM 2833 O O . ALA A 1 370 ? 195.683 199.902 130.191 1.00 71.16 370 ALA H O 1
ATOM 2835 N N . LEU A 1 371 ? 196.761 201.845 130.654 1.00 69.83 371 LEU H N 1
ATOM 2836 C CA . LEU A 1 371 ? 196.166 201.995 132.006 1.00 69.83 371 LEU H CA 1
ATOM 2837 C C . LEU A 1 371 ? 196.393 200.711 132.812 1.00 69.83 371 LEU H C 1
ATOM 2838 O O . LEU A 1 371 ? 195.469 200.209 133.412 1.00 69.83 371 LEU H O 1
ATOM 2843 N N . THR A 1 372 ? 197.616 200.211 132.826 1.00 70.41 372 THR H N 1
ATOM 2844 C CA . THR A 1 372 ? 197.938 198.977 133.572 1.00 70.41 372 THR H CA 1
ATOM 2845 C C . THR A 1 372 ? 197.820 199.214 135.076 1.00 70.41 372 THR H C 1
ATOM 2846 O O . THR A 1 372 ? 197.770 198.218 135.806 1.00 70.41 372 THR H O 1
ATOM 2850 N N . SER A 1 373 ? 197.861 200.464 135.519 1.00 69.52 373 SER H N 1
ATOM 2851 C CA . SER A 1 373 ? 197.826 200.735 136.973 1.00 69.52 373 SER H CA 1
ATOM 2852 C C . SER A 1 373 ? 196.428 201.165 137.391 1.00 69.52 373 SER H C 1
ATOM 2853 O O . SER A 1 373 ? 195.778 201.856 136.606 1.00 69.52 373 SER H O 1
ATOM 2856 N N . GLY A 1 374 ? 195.994 200.747 138.579 1.00 61.35 374 GLY H N 1
ATOM 2857 C CA . GLY A 1 374 ? 194.679 201.146 139.087 1.00 61.35 374 GLY H CA 1
ATOM 2858 C C . GLY A 1 374 ? 193.582 200.236 138.599 1.00 61.35 374 GLY H C 1
ATOM 2859 O O . GLY A 1 374 ? 192.426 200.539 138.872 1.00 61.35 374 GLY H O 1
ATOM 2860 N N . VAL A 1 375 ? 193.934 199.160 137.911 1.00 57.18 375 VAL H N 1
ATOM 2861 C CA . VAL A 1 375 ? 192.893 198.248 137.380 1.00 57.18 375 VAL H CA 1
ATOM 2862 C C . VAL A 1 375 ? 192.846 197.004 138.246 1.00 57.18 375 VAL H C 1
ATOM 2863 O O . VAL A 1 375 ? 193.923 196.519 138.614 1.00 57.18 375 VAL H O 1
ATOM 2867 N N . HIS A 1 376 ? 191.643 196.560 138.609 1.00 50.19 376 HIS H N 1
ATOM 2868 C CA . HIS A 1 376 ? 191.500 195.335 139.423 1.00 50.19 376 HIS H CA 1
ATOM 2869 C C . HIS A 1 376 ? 190.529 194.410 138.725 1.00 50.19 376 HIS H C 1
ATOM 2870 O O . HIS A 1 376 ? 189.544 194.924 138.191 1.00 50.19 376 HIS H O 1
ATOM 2877 N N . THR A 1 377 ? 190.828 193.115 138.705 1.00 42.38 377 THR H N 1
ATOM 2878 C CA . THR A 1 377 ? 189.924 192.137 138.075 1.00 42.38 377 THR H CA 1
ATOM 2879 C C . THR A 1 377 ? 189.602 191.055 139.091 1.00 42.38 377 THR H C 1
ATOM 2880 O O . THR A 1 377 ? 190.501 190.287 139.414 1.00 42.38 377 THR H O 1
ATOM 2884 N N . PHE A 1 378 ? 188.358 190.991 139.532 1.00 39.07 378 PHE H N 1
ATOM 2885 C CA . PHE A 1 378 ? 187.956 190.042 140.580 1.00 39.07 378 PHE H CA 1
ATOM 2886 C C . PHE A 1 378 ? 187.794 188.665 139.994 1.00 39.07 378 PHE H C 1
ATOM 2887 O O . PHE A 1 378 ? 187.579 188.540 138.810 1.00 39.07 378 PHE H O 1
ATOM 2895 N N . PRO A 1 379 ? 187.901 187.608 140.803 1.00 38.18 379 PRO H N 1
ATOM 2896 C CA . PRO A 1 379 ? 187.851 186.292 140.271 1.00 38.18 379 PRO H CA 1
ATOM 2897 C C . PRO A 1 379 ? 186.473 185.926 139.763 1.00 38.18 379 PRO H C 1
ATOM 2898 O O . PRO A 1 379 ? 185.552 186.565 140.103 1.00 38.18 379 PRO H O 1
ATOM 2902 N N . ALA A 1 380 ? 186.417 184.908 138.936 1.00 39.15 380 ALA H N 1
ATOM 2903 C CA . ALA A 1 380 ? 185.143 184.530 138.312 1.00 39.15 380 ALA H CA 1
ATOM 2904 C C . ALA A 1 380 ? 184.139 184.033 139.329 1.00 39.15 380 ALA H C 1
ATOM 2905 O O . ALA A 1 380 ? 184.550 183.492 140.331 1.00 39.15 380 ALA H O 1
ATOM 2907 N N . VAL A 1 381 ? 182.865 184.239 139.047 1.00 41.44 381 VAL H N 1
ATOM 2908 C CA . VAL A 1 381 ? 181.806 183.789 139.970 1.00 41.44 381 VAL H CA 1
ATOM 2909 C C . VAL A 1 381 ? 181.003 182.712 139.281 1.00 41.44 381 VAL H C 1
ATOM 2910 O O . VAL A 1 381 ? 180.504 182.970 138.189 1.00 41.44 381 VAL H O 1
ATOM 2914 N N . LEU A 1 382 ? 180.879 181.553 139.907 1.00 44.68 382 LEU H N 1
ATOM 2915 C CA . LEU A 1 382 ? 180.156 180.433 139.267 1.00 44.68 382 LEU H CA 1
ATOM 2916 C C . LEU A 1 382 ? 178.702 180.553 139.649 1.00 44.68 382 LEU H C 1
ATOM 2917 O O . LEU A 1 382 ? 178.364 180.263 140.791 1.00 44.68 382 LEU H O 1
ATOM 2922 N N . GLN A 1 383 ? 177.889 180.923 138.679 1.00 48.78 383 GLN H N 1
ATOM 2923 C CA . GLN A 1 383 ? 176.461 181.125 138.963 1.00 48.78 383 GLN H CA 1
ATOM 2924 C C . GLN A 1 383 ? 175.797 179.769 139.138 1.00 48.78 383 GLN H C 1
ATOM 2925 O O . GLN A 1 383 ? 176.396 178.766 138.764 1.00 48.78 383 GLN H O 1
ATOM 2931 N N . SER A 1 384 ? 174.605 179.753 139.710 1.00 52.91 384 SER H N 1
ATOM 2932 C CA . SER A 1 384 ? 173.874 178.494 139.923 1.00 52.91 384 SER H CA 1
ATOM 2933 C C . SER A 1 384 ? 173.557 177.847 138.588 1.00 52.91 384 SER H C 1
ATOM 2934 O O . SER A 1 384 ? 173.529 176.625 138.546 1.00 52.91 384 SER H O 1
ATOM 2937 N N . SER A 1 385 ? 173.296 178.640 137.563 1.00 53.96 385 SER H N 1
ATOM 2938 C CA . SER A 1 385 ? 172.914 178.075 136.251 1.00 53.96 385 SER H CA 1
ATOM 2939 C C . SER A 1 385 ? 174.099 177.450 135.522 1.00 53.96 385 SER H C 1
ATOM 2940 O O . SER A 1 385 ? 173.880 176.826 134.486 1.00 53.96 385 SER H O 1
ATOM 2943 N N . GLY A 1 386 ? 175.311 177.629 136.023 1.00 54.93 386 GLY H N 1
ATOM 2944 C CA . GLY A 1 386 ? 176.492 177.007 135.405 1.00 54.93 386 GLY H CA 1
ATOM 2945 C C . GLY A 1 386 ? 177.260 177.923 134.480 1.00 54.93 386 GLY H C 1
ATOM 2946 O O . GLY A 1 386 ? 178.107 177.425 133.763 1.00 54.93 386 GLY H O 1
ATOM 2947 N N . LEU A 1 387 ? 176.955 179.214 134.465 1.00 53.38 387 LEU H N 1
ATOM 2948 C CA . LEU A 1 387 ? 177.700 180.171 133.623 1.00 53.38 387 LEU H CA 1
ATOM 2949 C C . LEU A 1 387 ? 178.494 181.149 134.483 1.00 53.38 387 LEU H C 1
ATOM 2950 O O . LEU A 1 387 ? 177.929 181.700 135.435 1.00 53.38 387 LEU H O 1
ATOM 2955 N N . TYR A 1 388 ? 179.755 181.364 134.156 1.00 52.38 388 TYR H N 1
ATOM 2956 C CA . TYR A 1 388 ? 180.606 182.208 135.009 1.00 52.38 388 TYR H CA 1
ATOM 2957 C C . TYR A 1 388 ? 180.277 183.695 134.872 1.00 52.38 388 TYR H C 1
ATOM 2958 O O . TYR A 1 388 ? 179.516 184.038 133.975 1.00 52.38 388 TYR H O 1
ATOM 2967 N N . SER A 1 389 ? 180.769 184.540 135.779 1.00 43.03 389 SER H N 1
ATOM 2968 C CA . SER A 1 389 ? 180.614 185.999 135.672 1.00 43.03 389 SER H CA 1
ATOM 2969 C C . SER A 1 389 ? 181.884 186.633 136.195 1.00 43.03 389 SER H C 1
ATOM 2970 O O . SER A 1 389 ? 182.588 186.006 136.966 1.00 43.03 389 SER H O 1
ATOM 2973 N N . LEU A 1 390 ? 182.151 187.850 135.815 1.00 40.99 390 LEU H N 1
ATOM 2974 C CA . LEU A 1 390 ? 183.401 188.542 136.093 1.00 40.99 390 LEU H CA 1
ATOM 2975 C C . LEU A 1 390 ? 183.093 189.995 136.425 1.00 40.99 390 LEU H C 1
ATOM 2976 O O . LEU A 1 390 ? 181.958 190.452 136.293 1.00 40.99 390 LEU H O 1
ATOM 2981 N N . SER A 1 391 ? 184.110 190.725 136.875 1.00 40.64 391 SER H N 1
ATOM 2982 C CA . SER A 1 391 ? 183.985 192.166 137.035 1.00 40.64 391 SER H CA 1
ATOM 2983 C C . SER A 1 391 ? 185.371 192.783 137.074 1.00 40.64 391 SER H C 1
ATOM 2984 O O . SER A 1 391 ? 186.318 192.176 137.576 1.00 40.64 391 SER H O 1
ATOM 2987 N N . SER A 1 392 ? 185.478 193.996 136.543 1.00 45.72 392 SER H N 1
ATOM 2988 C CA . SER A 1 392 ? 186.735 194.727 136.585 1.00 45.72 392 SER H CA 1
ATOM 2989 C C . SER A 1 392 ? 186.441 196.208 136.725 1.00 45.72 392 SER H C 1
ATOM 2990 O O . SER A 1 392 ? 185.600 196.742 135.998 1.00 45.72 392 SER H O 1
ATOM 2993 N N . VAL A 1 393 ? 187.131 196.862 137.653 1.00 48.74 393 VAL H N 1
ATOM 2994 C CA . VAL A 1 393 ? 186.952 198.284 137.899 1.00 48.74 393 VAL H CA 1
ATOM 2995 C C . VAL A 1 393 ? 188.309 198.963 137.882 1.00 48.74 393 VAL H C 1
ATOM 2996 O O . VAL A 1 393 ? 189.337 198.351 138.185 1.00 48.74 393 VAL H O 1
ATOM 3000 N N . VAL A 1 394 ? 188.305 200.242 137.525 1.00 57.14 394 VAL H N 1
ATOM 3001 C CA . VAL A 1 394 ? 189.503 201.068 137.510 1.00 57.14 394 VAL H CA 1
ATOM 3002 C C . VAL A 1 394 ? 189.219 202.325 138.317 1.00 57.14 394 VAL H C 1
ATOM 3003 O O . VAL A 1 394 ? 188.141 202.915 138.199 1.00 57.14 394 VAL H O 1
ATOM 3007 N N . THR A 1 395 ? 190.167 202.712 139.161 1.00 64.17 395 THR H N 1
ATOM 3008 C CA . THR A 1 395 ? 190.040 203.906 139.985 1.00 64.17 395 THR H CA 1
ATOM 3009 C C . THR A 1 395 ? 190.779 205.040 139.288 1.00 64.17 395 THR H C 1
ATOM 3010 O O . THR A 1 395 ? 192.013 205.056 139.254 1.00 64.17 395 THR H O 1
ATOM 3014 N N . VAL A 1 396 ? 190.027 205.983 138.735 1.00 77.90 396 VAL H N 1
ATOM 3015 C CA . VAL A 1 396 ? 190.612 207.093 137.990 1.00 77.90 396 VAL H CA 1
ATOM 3016 C C . VAL A 1 396 ? 190.362 208.388 138.755 1.00 77.90 396 VAL H C 1
ATOM 3017 O O . VAL A 1 396 ? 189.371 208.487 139.493 1.00 77.90 396 VAL H O 1
ATOM 3021 N N . PRO A 1 397 ? 191.227 209.390 138.626 1.00 86.23 397 PRO H N 1
ATOM 3022 C CA . PRO A 1 397 ? 191.049 210.625 139.395 1.00 86.23 397 PRO H CA 1
ATOM 3023 C C . PRO A 1 397 ? 189.802 211.388 138.976 1.00 86.23 397 PRO H C 1
ATOM 3024 O O . PRO A 1 397 ? 189.298 211.256 137.859 1.00 86.23 397 PRO H O 1
ATOM 3028 N N . SER A 1 398 ? 189.302 212.198 139.915 1.00 93.65 398 SER H N 1
ATOM 3029 C CA . SER A 1 398 ? 188.100 212.987 139.661 1.00 93.65 398 SER H CA 1
ATOM 3030 C C . SER A 1 398 ? 188.319 213.977 138.525 1.00 93.65 398 SER H C 1
ATOM 3031 O O . SER A 1 398 ? 187.424 214.195 137.700 1.00 93.65 398 SER H O 1
ATOM 3034 N N . SER A 1 399 ? 189.498 214.599 138.477 1.00 99.34 399 SER H N 1
ATOM 3035 C CA . SER A 1 399 ? 189.814 215.500 137.375 1.00 99.34 399 SER H CA 1
ATOM 3036 C C . SER A 1 399 ? 189.846 214.755 136.049 1.00 99.34 399 SER H C 1
ATOM 3037 O O . SER A 1 399 ? 189.391 215.275 135.024 1.00 99.34 399 SER H O 1
ATOM 3040 N N . SER A 1 400 ? 190.385 213.532 136.050 1.00 100.47 400 SER H N 1
ATOM 3041 C CA . SER A 1 400 ? 190.430 212.745 134.823 1.00 100.47 400 SER H CA 1
ATOM 3042 C C . SER A 1 400 ? 189.035 212.444 134.300 1.00 100.47 400 SER H C 1
ATOM 3043 O O . SER A 1 400 ? 188.850 212.284 133.089 1.00 100.47 400 SER H O 1
ATOM 3046 N N . LEU A 1 401 ? 188.046 212.361 135.184 1.00 100.76 401 LEU H N 1
ATOM 3047 C CA . LEU A 1 401 ? 186.672 212.223 134.729 1.00 100.76 401 LEU H CA 1
ATOM 3048 C C . LEU A 1 401 ? 186.278 213.491 133.988 1.00 100.76 401 LEU H C 1
ATOM 3049 O O . LEU A 1 401 ? 186.328 214.590 134.546 1.00 100.76 401 LEU H O 1
ATOM 3054 N N . GLY A 1 402 ? 185.893 213.335 132.730 1.00 95.49 402 GLY H N 1
ATOM 3055 C CA . GLY A 1 402 ? 185.643 214.469 131.869 1.00 95.49 402 GLY H CA 1
ATOM 3056 C C . GLY A 1 402 ? 185.926 214.097 130.433 1.00 95.49 402 GLY H C 1
ATOM 3057 O O . GLY A 1 402 ? 185.404 213.093 129.941 1.00 95.49 402 GLY H O 1
ATOM 3058 N N . THR A 1 403 ? 186.755 214.877 129.750 1.00 93.67 403 THR H N 1
ATOM 3059 C CA . THR A 1 403 ? 187.112 214.560 128.368 1.00 93.67 403 THR H CA 1
ATOM 3060 C C . THR A 1 403 ? 188.300 213.600 128.325 1.00 93.67 403 THR H C 1
ATOM 3061 O O . THR A 1 403 ? 189.341 213.873 127.732 1.00 93.67 403 THR H O 1
ATOM 3065 N N . LYS A 1 404 ? 188.151 212.457 128.994 1.00 91.90 404 LYS H N 1
ATOM 3066 C CA . LYS A 1 404 ? 189.146 211.388 128.981 1.00 91.90 404 LYS H CA 1
ATOM 3067 C C . LYS A 1 404 ? 188.410 210.078 128.740 1.00 91.90 404 LYS H C 1
ATOM 3068 O O . LYS A 1 404 ? 187.740 209.567 129.641 1.00 91.90 404 LYS H O 1
ATOM 3074 N N . THR A 1 405 ? 188.532 209.539 127.530 1.00 85.34 405 THR H N 1
ATOM 3075 C CA . THR A 1 405 ? 187.798 208.336 127.168 1.00 85.34 405 THR H CA 1
ATOM 3076 C C . THR A 1 405 ? 188.286 207.140 127.973 1.00 85.34 405 THR H C 1
ATOM 3077 O O . THR A 1 405 ? 189.489 206.936 128.148 1.00 85.34 405 THR H O 1
ATOM 3081 N N . TYR A 1 406 ? 187.338 206.347 128.467 1.00 80.63 406 TYR H N 1
ATOM 3082 C CA . TYR A 1 406 ? 187.637 205.099 129.154 1.00 80.63 406 TYR H CA 1
ATOM 3083 C C . TYR A 1 406 ? 186.803 203.990 128.541 1.00 80.63 406 TYR H C 1
ATOM 3084 O O . TYR A 1 406 ? 185.592 204.150 128.360 1.00 80.63 406 TYR H O 1
ATOM 3093 N N . THR A 1 407 ? 187.475 202.905 128.166 1.00 73.95 407 THR H N 1
ATOM 3094 C CA . THR A 1 407 ? 186.758 201.809 127.487 1.00 73.95 407 THR H CA 1
ATOM 3095 C C . THR A 1 407 ? 187.447 200.487 127.804 1.00 73.95 407 THR H C 1
ATOM 3096 O O . THR A 1 407 ? 188.676 200.488 127.842 1.00 73.95 407 THR H O 1
ATOM 3100 N N . CYS A 1 408 ? 186.685 199.410 128.031 1.00 72.07 408 CYS H N 1
ATOM 3101 C CA . CYS A 1 408 ? 187.275 198.108 128.446 1.00 72.07 408 CYS H CA 1
ATOM 3102 C C . CYS A 1 408 ? 187.078 197.086 127.349 1.00 72.07 408 CYS H C 1
ATOM 3103 O O . CYS A 1 408 ? 185.965 196.978 126.863 1.00 72.07 408 CYS H O 1
ATOM 3106 N N . ASN A 1 409 ? 188.138 196.393 126.970 1.00 69.89 409 ASN H N 1
ATOM 3107 C CA . ASN A 1 409 ? 188.046 195.454 125.836 1.00 69.89 409 ASN H CA 1
ATOM 3108 C C . ASN A 1 409 ? 188.165 194.038 126.390 1.00 69.89 409 ASN H C 1
ATOM 3109 O O . ASN A 1 409 ? 189.098 193.812 127.139 1.00 69.89 409 ASN H O 1
ATOM 3114 N N . VAL A 1 410 ? 187.285 193.115 126.009 1.00 66.01 410 VAL H N 1
ATOM 3115 C CA . VAL A 1 410 ? 187.281 191.765 126.624 1.00 66.01 410 VAL H CA 1
ATOM 3116 C C . VAL A 1 410 ? 187.412 190.730 125.522 1.00 66.01 410 VAL H C 1
ATOM 3117 O O . VAL A 1 410 ? 187.286 191.114 124.371 1.00 66.01 410 VAL H O 1
ATOM 3121 N N . ASP A 1 411 ? 187.730 189.486 125.864 1.00 72.61 411 ASP H N 1
ATOM 3122 C CA . ASP A 1 411 ? 187.932 188.416 124.859 1.00 72.61 411 ASP H CA 1
ATOM 3123 C C . ASP A 1 411 ? 187.586 187.064 125.469 1.00 72.61 411 ASP H C 1
ATOM 3124 O O . ASP A 1 411 ? 187.694 186.965 126.682 1.00 72.61 411 ASP H O 1
ATOM 3129 N N . HIS A 1 412 ? 187.265 186.052 124.657 1.00 69.78 412 HIS H N 1
ATOM 3130 C CA . HIS A 1 412 ? 186.875 184.697 125.139 1.00 69.78 412 HIS H CA 1
ATOM 3131 C C . HIS A 1 412 ? 187.225 183.712 124.033 1.00 69.78 412 HIS H C 1
ATOM 3132 O O . HIS A 1 412 ? 186.296 183.230 123.380 1.00 69.78 412 HIS H O 1
ATOM 3139 N N . LYS A 1 413 ? 188.503 183.426 123.825 1.00 72.82 413 LYS H N 1
ATOM 3140 C CA . LYS A 1 413 ? 188.992 182.606 122.719 1.00 72.82 413 LYS H CA 1
ATOM 3141 C C . LYS A 1 413 ? 188.076 181.437 122.378 1.00 72.82 413 LYS H C 1
ATOM 3142 O O . LYS A 1 413 ? 187.810 181.226 121.183 1.00 72.82 413 LYS H O 1
ATOM 3148 N N . PRO A 1 414 ? 187.566 180.648 123.332 1.00 71.57 414 PRO H N 1
ATOM 3149 C CA . PRO A 1 414 ? 186.735 179.496 122.944 1.00 71.57 414 PRO H CA 1
ATOM 3150 C C . PRO A 1 414 ? 185.469 179.866 122.194 1.00 71.57 414 PRO H C 1
ATOM 3151 O O . PRO A 1 414 ? 184.865 178.988 121.568 1.00 71.57 414 PRO H O 1
ATOM 3155 N N . SER A 1 415 ? 185.035 181.123 122.242 1.00 73.24 415 SER H N 1
ATOM 3156 C CA . SER A 1 415 ? 183.876 181.564 121.480 1.00 73.24 415 SER H CA 1
ATOM 3157 C C . SER A 1 415 ? 184.229 182.492 120.329 1.00 73.24 415 SER H C 1
ATOM 3158 O O . SER A 1 415 ? 183.333 182.876 119.571 1.00 73.24 415 SER H O 1
ATOM 3161 N N . ASN A 1 416 ? 185.497 182.869 120.242 1.00 77.38 416 ASN H N 1
ATOM 3162 C CA . ASN A 1 416 ? 185.948 183.792 119.171 1.00 77.38 416 ASN H CA 1
ATOM 3163 C C . ASN A 1 416 ? 185.181 185.111 119.261 1.00 77.38 416 ASN H C 1
ATOM 3164 O O . ASN A 1 416 ? 184.666 185.548 118.223 1.00 77.38 416 ASN H O 1
ATOM 3169 N N . THR A 1 417 ? 185.109 185.713 120.453 1.00 74.19 417 THR H N 1
ATOM 3170 C CA . THR A 1 417 ? 184.342 186.970 120.634 1.00 74.19 417 THR H CA 1
ATOM 3171 C C . THR A 1 417 ? 185.168 188.074 121.280 1.00 74.19 417 THR H C 1
ATOM 3172 O O . THR A 1 417 ? 185.617 187.863 122.412 1.00 74.19 417 THR H O 1
ATOM 3176 N N . LYS A 1 418 ? 185.308 189.218 120.608 1.00 74.00 418 LYS H N 1
ATOM 3177 C CA . LYS A 1 418 ? 185.965 190.394 121.219 1.00 74.00 418 LYS H CA 1
ATOM 3178 C C . LYS A 1 418 ? 184.896 191.478 121.215 1.00 74.00 418 LYS H C 1
ATOM 3179 O O . LYS A 1 418 ? 184.330 191.722 120.151 1.00 74.00 418 LYS H O 1
ATOM 3185 N N . VAL A 1 419 ? 184.600 192.055 122.372 1.00 70.00 419 VAL H N 1
ATOM 3186 C CA . VAL A 1 419 ? 183.584 193.133 122.446 1.00 70.00 419 VAL H CA 1
ATOM 3187 C C . VAL A 1 419 ? 184.162 194.303 123.225 1.00 70.00 419 VAL H C 1
ATOM 3188 O O . VAL A 1 419 ? 184.866 194.066 124.190 1.00 70.00 419 VAL H O 1
ATOM 3192 N N . ASP A 1 420 ? 183.927 195.516 122.756 1.00 70.58 420 ASP H N 1
ATOM 3193 C CA . ASP A 1 420 ? 184.492 196.699 123.425 1.00 70.58 420 ASP H CA 1
ATOM 3194 C C . ASP A 1 420 ? 183.340 197.606 123.837 1.00 70.58 420 ASP H C 1
ATOM 3195 O O . ASP A 1 420 ? 182.543 197.949 122.968 1.00 70.58 420 ASP H O 1
ATOM 3200 N N . LYS A 1 421 ? 183.270 197.990 125.112 1.00 67.61 421 LYS H N 1
ATOM 3201 C CA . LYS A 1 421 ? 182.153 198.814 125.621 1.00 67.61 421 LYS H CA 1
ATOM 3202 C C . LYS A 1 421 ? 182.757 200.030 126.298 1.00 67.61 421 LYS H C 1
ATOM 3203 O O . LYS A 1 421 ? 183.695 199.849 127.060 1.00 67.61 421 LYS H O 1
ATOM 3209 N N . ARG A 1 422 ? 182.231 201.215 126.017 1.00 75.01 422 ARG H N 1
ATOM 3210 C CA . ARG A 1 422 ? 182.804 202.445 126.606 1.00 75.01 422 ARG H CA 1
ATOM 3211 C C . ARG A 1 422 ? 181.978 202.853 127.825 1.00 75.01 422 ARG H C 1
ATOM 3212 O O . ARG A 1 422 ? 180.775 203.083 127.660 1.00 75.01 422 ARG H O 1
ATOM 3220 N N . VAL A 1 423 ? 182.609 202.975 128.994 1.00 70.17 423 VAL H N 1
ATOM 3221 C CA . VAL A 1 423 ? 181.853 203.228 130.220 1.00 70.17 423 VAL H CA 1
ATOM 3222 C C . VAL A 1 423 ? 181.795 204.740 130.422 1.00 70.17 423 VAL H C 1
ATOM 3223 O O . VAL A 1 423 ? 182.620 205.345 131.103 1.00 70.17 423 VAL H O 1
ATOM 3227 N N . GLU A 1 424 ? 180.785 205.358 129.823 1.00 79.08 424 GLU H N 1
ATOM 3228 C CA . GLU A 1 424 ? 180.583 206.791 129.967 1.00 79.08 424 GLU H CA 1
ATOM 3229 C C . GLU A 1 424 ? 179.981 207.092 131.333 1.00 79.08 424 GLU H C 1
ATOM 3230 O O . GLU A 1 424 ? 179.003 206.461 131.741 1.00 79.08 424 GLU H O 1
ATOM 3236 N N . SER A 1 425 ? 180.570 208.051 132.040 1.00 79.26 425 SER H N 1
ATOM 3237 C CA . SER A 1 425 ? 180.060 208.424 133.351 1.00 79.26 425 SER H CA 1
ATOM 3238 C C . SER A 1 425 ? 178.765 209.212 133.217 1.00 79.26 425 SER H C 1
ATOM 3239 O O . SER A 1 425 ? 178.656 210.123 132.393 1.00 79.26 425 SER H O 1
ATOM 3242 N N . LYS A 1 426 ? 177.784 208.86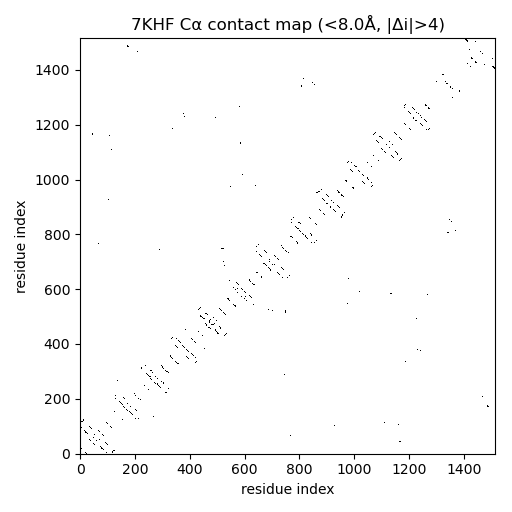4 134.042 1.00 79.98 426 LYS H N 1
ATOM 3243 C CA . LYS A 1 426 ? 176.482 209.518 134.001 1.00 79.98 426 LYS H CA 1
ATOM 3244 C C . LYS A 1 426 ? 176.489 210.819 134.796 1.00 79.98 426 LYS H C 1
ATOM 3245 O O . LYS A 1 426 ? 175.782 211.768 134.457 1.00 79.98 426 LYS H O 1
ATOM 3251 N N . SER B 2 1 ? 175.638 173.258 153.553 1.00 69.59 1 SER L N 1
ATOM 3252 C CA . SER B 2 1 ? 174.322 173.050 152.961 1.00 69.59 1 SER L CA 1
ATOM 3253 C C . SER B 2 1 ? 173.381 172.376 153.947 1.00 69.59 1 SER L C 1
ATOM 3254 O O . SER B 2 1 ? 172.200 172.196 153.663 1.00 69.59 1 SER L O 1
ATOM 3257 N N . TYR B 2 2 ? 173.912 172.014 155.116 1.00 72.51 2 TYR L N 1
ATOM 3258 C CA . TYR B 2 2 ? 173.134 171.282 156.106 1.00 72.51 2 TYR L CA 1
ATOM 3259 C C . TYR B 2 2 ? 172.015 172.116 156.714 1.00 72.51 2 TYR L C 1
ATOM 3260 O O . TYR B 2 2 ? 171.165 171.561 157.416 1.00 72.51 2 TYR L O 1
ATOM 3269 N N . ASP B 2 3 ? 171.994 173.422 156.469 1.00 67.91 3 ASP L N 1
ATOM 3270 C CA . ASP B 2 3 ? 170.955 174.301 156.981 1.00 67.91 3 ASP L CA 1
ATOM 3271 C C . ASP B 2 3 ? 170.203 174.930 155.819 1.00 67.91 3 ASP L C 1
ATOM 3272 O O . ASP B 2 3 ? 170.819 175.419 154.867 1.00 67.91 3 ASP L O 1
ATOM 3277 N N . LEU B 2 4 ? 168.876 174.905 155.896 1.00 47.00 4 LEU L N 1
ATOM 3278 C CA . LEU B 2 4 ? 168.007 175.649 154.993 1.00 47.00 4 LEU L CA 1
ATOM 3279 C C . LEU B 2 4 ? 167.356 176.752 155.815 1.00 47.00 4 LEU L C 1
ATOM 3280 O O . LEU B 2 4 ? 166.530 176.473 156.689 1.00 47.00 4 LEU L O 1
ATOM 3285 N N . THR B 2 5 ? 167.730 177.997 155.543 1.00 40.04 5 THR L N 1
ATOM 3286 C CA . THR B 2 5 ? 167.312 179.120 156.367 1.00 40.04 5 THR L CA 1
ATOM 3287 C C . THR B 2 5 ? 166.015 179.727 155.855 1.00 40.04 5 THR L C 1
ATOM 3288 O O . THR B 2 5 ? 165.780 179.797 154.647 1.00 40.04 5 THR L O 1
ATOM 3292 N N . GLN B 2 6 ? 165.178 180.160 156.785 1.00 35.34 6 GLN L N 1
ATOM 3293 C CA . GLN B 2 6 ? 163.928 180.842 156.497 1.00 35.34 6 GLN L CA 1
ATOM 3294 C C . GLN B 2 6 ? 163.784 182.012 157.452 1.00 35.34 6 GLN L C 1
ATOM 3295 O O . GLN B 2 6 ? 164.419 182.036 158.512 1.00 35.34 6 GLN L O 1
ATOM 3301 N N . PRO B 2 7 ? 162.966 182.998 157.106 1.00 35.74 7 PRO L N 1
ATOM 3302 C CA . PRO B 2 7 ? 162.658 184.065 158.051 1.00 35.74 7 PRO L CA 1
ATOM 3303 C C . PRO B 2 7 ? 162.035 183.494 159.310 1.00 35.74 7 PRO L C 1
ATOM 3304 O O . PRO B 2 7 ? 161.274 182.521 159.248 1.00 35.74 7 PRO L O 1
ATOM 3308 N N . PRO B 2 8 ? 162.344 184.053 160.477 1.00 38.49 8 PRO L N 1
ATOM 3309 C CA . PRO B 2 8 ? 161.723 183.535 161.701 1.00 38.49 8 PRO L CA 1
ATOM 3310 C C . PRO B 2 8 ? 160.228 183.776 161.762 1.00 38.49 8 PRO L C 1
ATOM 3311 O O . PRO B 2 8 ? 159.507 182.965 162.355 1.00 38.49 8 PRO L O 1
ATOM 3315 N N . SER B 2 9 ? 159.736 184.862 161.170 1.00 38.77 9 SER L N 1
ATOM 3316 C CA . SER B 2 9 ? 158.314 185.167 161.209 1.00 38.77 9 SER L CA 1
ATOM 3317 C C . SER B 2 9 ? 157.978 186.181 160.129 1.00 38.77 9 SER L C 1
ATOM 3318 O O . SER B 2 9 ? 158.781 187.058 159.807 1.00 38.77 9 SER L O 1
ATOM 3321 N N . VAL B 2 10 ? 156.777 186.047 159.576 1.00 41.53 10 VAL L N 1
ATOM 3322 C CA . VAL B 2 10 ? 156.242 186.972 158.587 1.00 41.53 10 VAL L CA 1
ATOM 3323 C C . VAL B 2 10 ? 154.794 187.257 158.947 1.00 41.53 10 VAL L C 1
ATOM 3324 O O . VAL B 2 10 ? 154.006 186.326 159.141 1.00 41.53 10 VAL L O 1
ATOM 3328 N N . SER B 2 11 ? 154.444 188.535 159.040 1.00 48.35 11 SER L N 1
ATOM 3329 C CA . SER B 2 11 ? 153.086 188.955 159.350 1.00 48.35 11 SER L CA 1
ATOM 3330 C C . SER B 2 11 ? 152.596 189.909 158.274 1.00 48.35 11 SER L C 1
ATOM 3331 O O . SER B 2 11 ? 153.351 190.763 157.801 1.00 48.35 11 SER L O 1
ATOM 3334 N N . VAL B 2 12 ? 151.334 189.762 157.886 1.00 51.58 12 VAL L N 1
ATOM 3335 C CA . VAL B 2 12 ? 150.778 190.553 156.796 1.00 51.58 12 VAL L CA 1
ATOM 3336 C C . VAL B 2 12 ? 149.292 190.770 157.046 1.00 51.58 12 VAL L C 1
ATOM 3337 O O . VAL B 2 12 ? 148.588 189.871 157.513 1.00 51.58 12 VAL L O 1
ATOM 3341 N N . SER B 2 13 ? 148.824 191.978 156.743 1.00 55.96 13 SER L N 1
ATOM 3342 C CA . SER B 2 13 ? 147.413 192.304 156.854 1.00 55.96 13 SER L CA 1
ATOM 3343 C C . SER B 2 13 ? 146.627 191.630 155.730 1.00 55.96 13 SER L C 1
ATOM 3344 O O . SER B 2 13 ? 147.191 191.287 154.690 1.00 55.96 13 SER L O 1
ATOM 3347 N N . PRO B 2 14 ? 145.323 191.424 155.920 1.00 52.83 14 PRO L N 1
ATOM 3348 C CA . PRO B 2 14 ? 144.543 190.686 154.918 1.00 52.83 14 PRO L CA 1
ATOM 3349 C C . PRO B 2 14 ? 144.556 191.370 153.561 1.00 52.83 14 PRO L C 1
ATOM 3350 O O . PRO B 2 14 ? 144.557 192.597 153.460 1.00 52.83 14 PRO L O 1
ATOM 3354 N N . GLY B 2 15 ? 144.559 190.554 152.509 1.00 51.81 15 GLY L N 1
ATOM 3355 C CA . GLY B 2 15 ? 144.514 191.040 151.151 1.00 51.81 15 GLY L CA 1
ATOM 3356 C C . GLY B 2 15 ? 145.857 191.271 150.496 1.00 51.81 15 GLY L C 1
ATOM 3357 O O . GLY B 2 15 ? 145.896 191.558 149.294 1.00 51.81 15 GLY L O 1
ATOM 3358 N N . GLN B 2 16 ? 146.956 191.149 151.231 1.00 52.45 16 GLN L N 1
ATOM 3359 C CA . GLN B 2 16 ? 148.285 191.401 150.694 1.00 52.45 16 GLN L CA 1
ATOM 3360 C C . GLN B 2 16 ? 149.075 190.103 150.624 1.00 52.45 16 GLN L C 1
ATOM 3361 O O . GLN B 2 16 ? 149.068 189.309 151.568 1.00 52.45 16 GLN L O 1
ATOM 3367 N N . THR B 2 17 ? 149.757 189.894 149.503 1.00 45.71 17 THR L N 1
ATOM 3368 C CA . THR B 2 17 ? 150.530 188.678 149.317 1.00 45.71 17 THR L CA 1
ATOM 3369 C C . THR B 2 17 ? 151.702 188.639 150.284 1.00 45.71 17 THR L C 1
ATOM 3370 O O . THR B 2 17 ? 152.358 189.652 150.531 1.00 45.71 17 THR L O 1
ATOM 3374 N N . ALA B 2 18 ? 151.969 187.459 150.829 1.00 43.90 18 ALA L N 1
ATOM 3375 C CA . ALA B 2 18 ? 153.100 187.237 151.716 1.00 43.90 18 ALA L CA 1
ATOM 3376 C C . ALA B 2 18 ? 154.093 186.322 151.021 1.00 43.90 18 ALA L C 1
ATOM 3377 O O . ALA B 2 18 ? 153.701 185.309 150.436 1.00 43.90 18 ALA L O 1
ATOM 3379 N N . ARG B 2 19 ? 155.371 186.677 151.082 1.00 39.38 19 ARG L N 1
ATOM 3380 C CA . ARG B 2 19 ? 156.415 185.945 150.383 1.00 39.38 19 ARG L CA 1
ATOM 3381 C C . ARG B 2 19 ? 157.344 185.293 151.391 1.00 39.38 19 ARG L C 1
ATOM 3382 O O . ARG B 2 19 ? 157.883 185.966 152.273 1.00 39.38 19 ARG L O 1
ATOM 3390 N N . ILE B 2 20 ? 157.531 183.987 151.247 1.00 33.30 20 ILE L N 1
ATOM 3391 C CA . ILE B 2 20 ? 158.368 183.190 152.131 1.00 33.30 20 ILE L CA 1
ATOM 3392 C C . ILE B 2 20 ? 159.481 182.583 151.294 1.00 33.30 20 ILE L C 1
ATOM 3393 O O . ILE B 2 20 ? 159.210 181.941 150.274 1.00 33.30 20 ILE L O 1
ATOM 3398 N N . THR B 2 21 ? 160.723 182.782 151.715 1.00 34.01 21 THR L N 1
ATOM 3399 C CA . THR B 2 21 ? 161.877 182.335 150.952 1.00 34.01 21 THR L CA 1
ATOM 3400 C C . THR B 2 21 ? 162.635 181.254 151.707 1.00 34.01 21 THR L C 1
ATOM 3401 O O . THR B 2 21 ? 162.709 181.274 152.937 1.00 34.01 21 THR L O 1
ATOM 3405 N N . CYS B 2 22 ? 163.189 180.306 150.957 1.00 38.72 22 CYS L N 1
ATOM 3406 C CA . CYS B 2 22 ? 163.931 179.174 151.501 1.00 38.72 22 CYS L CA 1
ATOM 3407 C C . CYS B 2 22 ? 165.269 179.115 150.783 1.00 38.72 22 CYS L C 1
ATOM 3408 O O . CYS B 2 22 ? 165.354 178.577 149.676 1.00 38.72 22 CYS L O 1
ATOM 3411 N N . SER B 2 23 ? 166.309 179.662 151.398 1.00 40.08 23 SER L N 1
ATOM 3412 C CA . SER B 2 23 ? 167.605 179.799 150.753 1.00 40.08 23 SER L CA 1
ATOM 3413 C C . SER B 2 23 ? 168.573 178.769 151.310 1.00 40.08 23 SER L C 1
ATOM 3414 O O . SER B 2 23 ? 168.680 178.606 152.528 1.00 40.08 23 SER L O 1
ATOM 3417 N N . GLY B 2 24 ? 169.274 178.087 150.417 1.00 40.04 24 GLY L N 1
ATOM 3418 C CA . GLY B 2 24 ? 170.279 177.125 150.814 1.00 40.04 24 GLY L CA 1
ATOM 3419 C C . GLY B 2 24 ? 171.153 176.783 149.633 1.00 40.04 24 GLY L C 1
ATOM 3420 O O . GLY B 2 24 ? 170.755 176.947 148.476 1.00 40.04 24 GLY L O 1
ATOM 3421 N N . ASP B 2 25 ? 172.359 176.310 149.940 1.00 43.31 25 ASP L N 1
ATOM 3422 C CA . ASP B 2 25 ? 173.310 176.009 148.878 1.00 43.31 25 ASP L CA 1
ATOM 3423 C C . ASP B 2 25 ? 172.858 174.822 148.037 1.00 43.31 25 ASP L C 1
ATOM 3424 O O . ASP B 2 25 ? 173.110 174.788 146.829 1.00 43.31 25 ASP L O 1
ATOM 3429 N N . SER B 2 26 ? 172.182 173.853 148.648 1.00 42.28 26 SER L N 1
ATOM 3430 C CA . SER B 2 26 ? 171.798 172.635 147.948 1.00 42.28 26 SER L CA 1
ATOM 3431 C C . SER B 2 26 ? 170.585 172.811 147.048 1.00 42.28 26 SER L C 1
ATOM 3432 O O . SER B 2 26 ? 170.270 171.897 146.282 1.00 42.28 26 SER L O 1
ATOM 3435 N N . LEU B 2 27 ? 169.899 173.950 147.113 1.00 39.36 27 LEU L N 1
ATOM 3436 C CA . LEU B 2 27 ? 168.730 174.159 146.269 1.00 39.36 27 LEU L CA 1
ATOM 3437 C C . LEU B 2 27 ? 169.084 174.332 144.801 1.00 39.36 27 LEU L C 1
ATOM 3438 O O . LEU B 2 27 ? 168.176 174.363 143.965 1.00 39.36 27 LEU L O 1
ATOM 3443 N N . ALA B 2 28 ? 170.369 174.460 144.469 1.00 40.51 28 ALA L N 1
ATOM 3444 C CA . ALA B 2 28 ? 170.753 174.680 143.080 1.00 40.51 28 ALA L CA 1
ATOM 3445 C C . ALA B 2 28 ? 170.444 173.468 142.214 1.00 40.51 28 ALA L C 1
ATOM 3446 O O . ALA B 2 28 ? 169.960 173.612 141.087 1.00 40.51 28 ALA L O 1
ATOM 3448 N N . ARG B 2 29 ? 170.714 172.265 142.720 1.00 44.22 29 ARG L N 1
ATOM 3449 C CA . ARG B 2 29 ? 170.624 171.055 141.914 1.00 44.22 29 ARG L CA 1
ATOM 3450 C C . ARG B 2 29 ? 169.664 170.019 142.483 1.00 44.22 29 ARG L C 1
ATOM 3451 O O . ARG B 2 29 ? 169.732 168.851 142.087 1.00 44.22 29 ARG L O 1
ATOM 3459 N N . GLN B 2 30 ? 168.781 170.400 143.400 1.00 36.75 30 GLN L N 1
ATOM 3460 C CA . GLN B 2 30 ? 167.781 169.489 143.935 1.00 36.75 30 GLN L CA 1
ATOM 3461 C C . GLN B 2 30 ? 166.431 170.184 143.983 1.00 36.75 30 GLN L C 1
ATOM 3462 O O . GLN B 2 30 ? 166.342 171.409 144.052 1.00 36.75 30 GLN L O 1
ATOM 3468 N N . PHE B 2 31 ? 165.376 169.384 143.938 1.00 31.39 31 PHE L N 1
ATOM 3469 C CA . PHE B 2 31 ? 164.035 169.936 143.955 1.00 31.39 31 PHE L CA 1
ATOM 3470 C C . PHE B 2 31 ? 163.623 170.297 145.378 1.00 31.39 31 PHE L C 1
ATOM 3471 O O . PHE B 2 31 ? 164.305 169.981 146.353 1.00 31.39 31 PHE L O 1
ATOM 3479 N N . ALA B 2 32 ? 162.486 170.978 145.490 1.00 29.77 32 ALA L N 1
ATOM 3480 C CA . ALA B 2 32 ? 161.990 171.439 146.774 1.00 29.77 32 ALA L CA 1
ATOM 3481 C C . ALA B 2 32 ? 160.483 171.256 146.831 1.00 29.77 32 ALA L C 1
ATOM 3482 O O . ALA B 2 32 ? 159.817 171.115 145.806 1.00 29.77 32 ALA L O 1
ATOM 3484 N N . SER B 2 33 ? 159.951 171.254 148.049 1.00 27.58 33 SER L N 1
ATOM 3485 C CA . SER B 2 33 ? 158.514 171.174 148.248 1.00 27.58 33 SER L CA 1
ATOM 3486 C C . SER B 2 33 ? 158.151 171.980 149.484 1.00 27.58 33 SER L C 1
ATOM 3487 O O . SER B 2 33 ? 158.982 172.198 150.366 1.00 27.58 33 SER L O 1
ATOM 3490 N N . TRP B 2 34 ? 156.898 172.420 149.543 1.00 22.82 34 TRP L N 1
ATOM 3491 C CA . TRP B 2 34 ? 156.434 173.324 150.586 1.00 22.82 34 TRP L CA 1
ATOM 3492 C C . TRP B 2 34 ? 155.313 172.683 151.386 1.00 22.82 34 TRP L C 1
ATOM 3493 O O . TRP B 2 34 ? 154.339 172.193 150.809 1.00 22.82 34 TRP L O 1
ATOM 3504 N N . TYR B 2 35 ? 155.431 172.723 152.707 1.00 33.36 35 TYR L N 1
ATOM 3505 C CA . TYR B 2 35 ? 154.470 172.098 153.600 1.00 33.36 35 TYR L CA 1
ATOM 3506 C C . TYR B 2 35 ? 153.815 173.144 154.488 1.00 33.36 35 TYR L C 1
ATOM 3507 O O . TYR B 2 35 ? 154.439 174.135 154.869 1.00 33.36 35 TYR L O 1
ATOM 3516 N N . GLN B 2 36 ? 152.550 172.909 154.816 1.00 24.50 36 GLN L N 1
ATOM 3517 C CA . GLN B 2 36 ? 151.791 173.754 155.725 1.00 24.50 36 GLN L CA 1
ATOM 3518 C C . GLN B 2 36 ? 151.338 172.921 156.910 1.00 24.50 36 GLN L C 1
ATOM 3519 O O . GLN B 2 36 ? 150.742 171.857 156.726 1.00 24.50 36 GLN L O 1
ATOM 3525 N N . GLN B 2 37 ? 151.609 173.400 158.117 1.00 34.47 37 GLN L N 1
ATOM 3526 C CA . GLN B 2 37 ? 151.216 172.702 159.338 1.00 34.47 37 GLN L CA 1
ATOM 3527 C C . GLN B 2 37 ? 150.385 173.646 160.194 1.00 34.47 37 GLN L C 1
ATOM 3528 O O . GLN B 2 37 ? 150.934 174.471 160.929 1.00 34.47 37 GLN L O 1
ATOM 3534 N N . LYS B 2 38 ? 149.066 173.522 160.108 1.00 41.00 38 LYS L N 1
ATOM 3535 C CA . LYS B 2 38 ? 148.201 174.282 160.990 1.00 41.00 38 LYS L CA 1
ATOM 3536 C C . LYS B 2 38 ? 148.397 173.802 162.425 1.00 41.00 38 LYS L C 1
ATOM 3537 O O . LYS B 2 38 ? 148.799 172.659 162.650 1.00 41.00 38 LYS L O 1
ATOM 3543 N N . PRO B 2 39 ? 148.151 174.660 163.412 1.00 43.15 39 PRO L N 1
ATOM 3544 C CA . PRO B 2 39 ? 148.370 174.249 164.803 1.00 43.15 39 PRO L CA 1
ATOM 3545 C C . PRO B 2 39 ? 147.516 173.046 165.168 1.00 43.15 39 PRO L C 1
ATOM 3546 O O . PRO B 2 39 ? 146.330 172.979 164.840 1.00 43.15 39 PRO L O 1
ATOM 3550 N N . GLY B 2 40 ? 148.133 172.093 165.859 1.00 46.68 40 GLY L N 1
ATOM 3551 C CA . GLY B 2 40 ? 147.419 170.901 166.287 1.00 46.68 40 GLY L CA 1
ATOM 3552 C C . GLY B 2 40 ? 146.891 170.047 165.156 1.00 46.68 40 GLY L C 1
ATOM 3553 O O . GLY B 2 40 ? 145.740 169.596 165.208 1.00 46.68 40 GLY L O 1
ATOM 3554 N N . GLN B 2 41 ? 147.702 169.815 164.129 1.00 42.53 41 GLN L N 1
ATOM 3555 C CA . GLN B 2 41 ? 147.296 168.995 162.997 1.00 42.53 41 GLN L CA 1
ATOM 3556 C C . GLN B 2 41 ? 148.530 168.301 162.439 1.00 42.53 41 GLN L C 1
ATOM 3557 O O . GLN B 2 41 ? 149.609 168.335 163.037 1.00 42.53 41 GLN L O 1
ATOM 3563 N N . SER B 2 42 ? 148.367 167.674 161.285 1.00 37.64 42 SER L N 1
ATOM 3564 C CA . SER B 2 42 ? 149.453 167.063 160.549 1.00 37.64 42 SER L CA 1
ATOM 3565 C C . SER B 2 42 ? 149.781 167.899 159.323 1.00 37.64 42 SER L C 1
ATOM 3566 O O . SER B 2 42 ? 148.869 168.425 158.677 1.00 37.64 42 SER L O 1
ATOM 3569 N N . PRO B 2 43 ? 151.056 168.046 158.981 1.00 31.85 43 PRO L N 1
ATOM 3570 C CA . PRO B 2 43 ? 151.419 168.895 157.843 1.00 31.85 43 PRO L CA 1
ATOM 3571 C C . PRO B 2 43 ? 150.801 168.400 156.547 1.00 31.85 43 PRO L C 1
ATOM 3572 O O . PRO B 2 43 ? 150.651 167.199 156.324 1.00 31.85 43 PRO L O 1
ATOM 3576 N N . VAL B 2 44 ? 150.434 169.347 155.692 1.00 27.13 44 VAL L N 1
ATOM 3577 C CA . VAL B 2 44 ? 149.778 169.074 154.422 1.00 27.13 44 VAL L CA 1
ATOM 3578 C C . VAL B 2 44 ? 150.673 169.590 153.311 1.00 27.13 44 VAL L C 1
ATOM 3579 O O . VAL B 2 44 ? 151.119 170.740 153.358 1.00 27.13 44 VAL L O 1
ATOM 3583 N N . LEU B 2 45 ? 150.938 168.750 152.319 1.00 26.10 45 LEU L N 1
ATOM 3584 C CA . LEU B 2 45 ? 151.765 169.178 151.201 1.00 26.10 45 LEU L CA 1
ATOM 3585 C C . LEU B 2 45 ? 151.037 170.244 150.397 1.00 26.10 45 LEU L C 1
ATOM 3586 O O . LEU B 2 45 ? 149.814 170.205 150.257 1.00 26.10 45 LEU L O 1
ATOM 3591 N N . LEU B 2 46 ? 151.792 171.209 149.874 1.00 28.28 46 LEU L N 1
ATOM 3592 C CA . LEU B 2 46 ? 151.223 172.272 149.057 1.00 28.28 46 LEU L CA 1
ATOM 3593 C C . LEU B 2 46 ? 151.693 172.211 147.610 1.00 28.28 46 LEU L C 1
ATOM 3594 O O . LEU B 2 46 ? 150.867 172.124 146.700 1.00 28.28 46 LEU L O 1
ATOM 3599 N N . ILE B 2 47 ? 152.998 172.265 147.365 1.00 30.28 47 ILE L N 1
ATOM 3600 C CA . ILE B 2 47 ? 153.544 172.189 146.016 1.00 30.28 47 ILE L CA 1
ATOM 3601 C C . ILE B 2 47 ? 154.741 171.247 146.030 1.00 30.28 47 ILE L C 1
ATOM 3602 O O . ILE B 2 47 ? 155.636 171.388 146.869 1.00 30.28 47 ILE L O 1
ATOM 3607 N N . TYR B 2 48 ? 154.743 170.266 145.132 1.00 30.24 48 TYR L N 1
ATOM 3608 C CA . TYR B 2 48 ? 155.768 169.226 145.123 1.00 30.24 48 TYR L CA 1
ATOM 3609 C C . TYR B 2 48 ? 156.549 169.295 143.814 1.00 30.24 48 TYR L C 1
ATOM 3610 O O . TYR B 2 48 ? 156.470 168.423 142.957 1.00 30.24 48 TYR L O 1
ATOM 3619 N N . LYS B 2 49 ? 157.334 170.353 143.689 1.00 33.51 49 LYS L N 1
ATOM 3620 C CA . LYS B 2 49 ? 158.437 170.554 142.759 1.00 33.51 49 LYS L CA 1
ATOM 3621 C C . LYS B 2 49 ? 158.818 172.000 142.976 1.00 33.51 49 LYS L C 1
ATOM 3622 O O . LYS B 2 49 ? 158.275 172.649 143.873 1.00 33.51 49 LYS L O 1
ATOM 3628 N N . ASN B 2 50 ? 159.742 172.521 142.188 1.00 33.76 50 ASN L N 1
ATOM 3629 C CA . ASN B 2 50 ? 159.974 173.952 142.258 1.00 33.76 50 ASN L CA 1
ATOM 3630 C C . ASN B 2 50 ? 158.682 174.732 142.021 1.00 33.76 50 ASN L C 1
ATOM 3631 O O . ASN B 2 50 ? 158.401 175.698 142.737 1.00 33.76 50 ASN L O 1
ATOM 3636 N N . ILE B 2 51 ? 157.860 174.312 141.055 1.00 34.84 51 ILE L N 1
ATOM 3637 C CA . ILE B 2 51 ? 156.745 175.162 140.640 1.00 34.84 51 ILE L CA 1
ATOM 3638 C C . ILE B 2 51 ? 155.366 174.510 140.692 1.00 34.84 51 ILE L C 1
ATOM 3639 O O . ILE B 2 51 ? 154.365 175.202 140.900 1.00 34.84 51 ILE L O 1
ATOM 3644 N N . GLU B 2 52 ? 155.276 173.197 140.501 1.00 37.47 52 GLU L N 1
ATOM 3645 C CA . GLU B 2 52 ? 153.964 172.593 140.295 1.00 37.47 52 GLU L CA 1
ATOM 3646 C C . GLU B 2 52 ? 153.255 172.311 141.612 1.00 37.47 52 GLU L C 1
ATOM 3647 O O . GLU B 2 52 ? 153.882 172.108 142.651 1.00 37.47 52 GLU L O 1
ATOM 3653 N N . ARG B 2 53 ? 151.925 172.301 141.550 1.00 36.92 53 ARG L N 1
ATOM 3654 C CA . ARG B 2 53 ? 151.059 172.300 142.721 1.00 36.92 53 ARG L CA 1
ATOM 3655 C C . ARG B 2 53 ? 150.076 171.138 142.668 1.00 36.92 53 ARG L C 1
ATOM 3656 O O . ARG B 2 53 ? 149.670 170.698 141.589 1.00 36.92 53 ARG L O 1
ATOM 3664 N N . LEU B 2 54 ? 149.684 170.657 143.847 1.00 37.21 54 LEU L N 1
ATOM 3665 C CA . LEU B 2 54 ? 148.677 169.614 143.946 1.00 37.21 54 LEU L CA 1
ATOM 3666 C C . LEU B 2 54 ? 147.336 170.113 143.413 1.00 37.21 54 LEU L C 1
ATOM 3667 O O . LEU B 2 54 ? 147.121 171.310 143.210 1.00 37.21 54 LEU L O 1
ATOM 3672 N N . SER B 2 55 ? 146.422 169.171 143.182 1.00 39.18 55 SER L N 1
ATOM 3673 C CA . SER B 2 55 ? 145.122 169.535 142.630 1.00 39.18 55 SER L CA 1
ATOM 3674 C C . SER B 2 55 ? 144.219 170.195 143.665 1.00 39.18 55 SER L C 1
ATOM 3675 O O . SER B 2 55 ? 143.556 171.192 143.364 1.00 39.18 55 SER L O 1
ATOM 3678 N N . ALA B 2 56 ? 144.182 169.661 144.886 1.00 38.71 56 ALA L N 1
ATOM 3679 C CA . ALA B 2 56 ? 143.183 170.106 145.853 1.00 38.71 56 ALA L CA 1
ATOM 3680 C C . ALA B 2 56 ? 143.512 171.473 146.438 1.00 38.71 56 ALA L C 1
ATOM 3681 O O . ALA B 2 56 ? 142.603 172.193 146.865 1.00 38.71 56 ALA L O 1
ATOM 3683 N N . ILE B 2 57 ? 144.785 171.840 146.481 1.00 38.96 57 ILE L N 1
ATOM 3684 C CA . ILE B 2 57 ? 145.196 173.100 147.114 1.00 38.96 57 ILE L CA 1
ATOM 3685 C C . ILE B 2 57 ? 144.633 174.273 146.322 1.00 38.96 57 ILE L C 1
ATOM 3686 O O . ILE B 2 57 ? 144.648 174.238 145.079 1.00 38.96 57 ILE L O 1
ATOM 3691 N N . PRO B 2 58 ? 144.121 175.315 146.978 1.00 42.24 58 PRO L N 1
ATOM 3692 C CA . PRO B 2 58 ? 143.520 176.439 146.248 1.00 42.24 58 PRO L CA 1
ATOM 3693 C C . PRO B 2 58 ? 144.516 177.134 145.333 1.00 42.24 58 PRO L C 1
ATOM 3694 O O . PRO B 2 58 ? 145.716 176.855 145.325 1.00 42.24 58 PRO L O 1
ATOM 3698 N N . GLU B 2 59 ? 143.987 178.067 144.543 1.00 45.81 59 GLU L N 1
ATOM 3699 C CA . GLU B 2 59 ? 144.775 178.795 143.557 1.00 45.81 59 GLU L CA 1
ATOM 3700 C C . GLU B 2 59 ? 145.679 179.853 144.170 1.00 45.81 59 GLU L C 1
ATOM 3701 O O . GLU B 2 59 ? 146.492 180.438 143.448 1.00 45.81 59 GLU L O 1
ATOM 3707 N N . ARG B 2 60 ? 145.549 180.129 145.466 1.00 44.14 60 ARG L N 1
ATOM 3708 C CA . ARG B 2 60 ? 146.368 181.166 146.079 1.00 44.14 60 ARG L CA 1
ATOM 3709 C C . ARG B 2 60 ? 147.838 180.768 146.106 1.00 44.14 60 ARG L C 1
ATOM 3710 O O . ARG B 2 60 ? 148.711 181.556 145.730 1.00 44.14 60 ARG L O 1
ATOM 3718 N N . PHE B 2 61 ? 148.129 179.543 146.533 1.00 39.10 61 PHE L N 1
ATOM 3719 C CA . PHE B 2 61 ? 149.503 179.115 146.765 1.00 39.10 61 PHE L CA 1
ATOM 3720 C C . PHE B 2 61 ? 150.175 178.817 145.432 1.00 39.10 61 PHE L C 1
ATOM 3721 O O . PHE B 2 61 ? 149.793 177.873 144.736 1.00 39.10 61 PHE L O 1
ATOM 3729 N N . SER B 2 62 ? 151.179 179.614 145.078 1.00 38.43 62 SER L N 1
ATOM 3730 C CA . SER B 2 62 ? 151.980 179.367 143.889 1.00 38.43 62 SER L CA 1
ATOM 3731 C C . SER B 2 62 ? 153.445 179.563 144.232 1.00 38.43 62 SER L C 1
ATOM 3732 O O . SER B 2 62 ? 153.799 180.499 144.952 1.00 38.43 62 SER L O 1
ATOM 3735 N N . GLY B 2 63 ? 154.293 178.688 143.708 1.00 35.80 63 GLY L N 1
ATOM 3736 C CA . GLY B 2 63 ? 155.702 178.731 144.041 1.00 35.80 63 GLY L CA 1
ATOM 3737 C C . GLY B 2 63 ? 156.581 179.188 142.899 1.00 35.80 63 GLY L C 1
ATOM 3738 O O . GLY B 2 63 ? 156.177 179.128 141.736 1.00 35.80 63 GLY L O 1
ATOM 3739 N N . SER B 2 64 ? 157.786 179.651 143.217 1.00 35.52 64 SER L N 1
ATOM 3740 C CA . SER B 2 64 ? 158.716 180.111 142.200 1.00 35.52 64 SER L CA 1
ATOM 3741 C C . SER B 2 64 ? 160.130 179.778 142.642 1.00 35.52 64 SER L C 1
ATOM 3742 O O . SER B 2 64 ? 160.396 179.561 143.825 1.00 35.52 64 SER L O 1
ATOM 3745 N N . THR B 2 65 ? 161.038 179.743 141.672 1.00 37.39 65 THR L N 1
ATOM 3746 C CA . THR B 2 65 ? 162.437 179.442 141.923 1.00 37.39 65 THR L CA 1
ATOM 3747 C C . THR B 2 65 ? 163.315 180.534 141.336 1.00 37.39 65 THR L C 1
ATOM 3748 O O . THR B 2 65 ? 162.958 181.175 140.345 1.00 37.39 65 THR L O 1
ATOM 3752 N N . SER B 2 66 ? 164.461 180.755 141.975 1.00 38.68 66 SER L N 1
ATOM 3753 C CA . SER B 2 66 ? 165.414 181.754 141.499 1.00 38.68 66 SER L CA 1
ATOM 3754 C C . SER B 2 66 ? 166.774 181.443 142.105 1.00 38.68 66 SER L C 1
ATOM 3755 O O . SER B 2 66 ? 166.967 181.634 143.308 1.00 38.68 66 SER L O 1
ATOM 3758 N N . GLY B 2 67 ? 167.705 180.978 141.279 1.00 39.51 67 GLY L N 1
ATOM 3759 C CA . GLY B 2 67 ? 169.053 180.733 141.764 1.00 39.51 67 GLY L CA 1
ATOM 3760 C C . GLY B 2 67 ? 169.077 179.664 142.836 1.00 39.51 67 GLY L C 1
ATOM 3761 O O . GLY B 2 67 ? 168.570 178.553 142.652 1.00 39.51 67 GLY L O 1
ATOM 3762 N N . THR B 2 68 ? 169.678 179.997 143.978 1.00 38.09 68 THR L N 1
ATOM 3763 C CA . THR B 2 68 ? 169.804 179.076 145.099 1.00 38.09 68 THR L CA 1
ATOM 3764 C C . THR B 2 68 ? 168.752 179.320 146.172 1.00 38.09 68 THR L C 1
ATOM 3765 O O . THR B 2 68 ? 169.029 179.143 147.361 1.00 38.09 68 THR L O 1
ATOM 3769 N N . SER B 2 69 ? 167.551 179.735 145.781 1.00 36.78 69 SER L N 1
ATOM 3770 C CA . SER B 2 69 ? 166.477 179.937 146.739 1.00 36.78 69 SER L CA 1
ATOM 3771 C C . SER B 2 69 ? 165.138 179.778 146.039 1.00 36.78 69 SER L C 1
ATOM 3772 O O . SER B 2 69 ? 164.983 180.183 144.885 1.00 36.78 69 SER L O 1
ATOM 3775 N N . VAL B 2 70 ? 164.175 179.197 146.748 1.00 33.86 70 VAL L N 1
ATOM 3776 C CA . VAL B 2 70 ? 162.817 179.025 146.255 1.00 33.86 70 VAL L CA 1
ATOM 3777 C C . VAL B 2 70 ? 161.887 179.805 147.166 1.00 33.86 70 VAL L C 1
ATOM 3778 O O . VAL B 2 70 ? 162.147 179.928 148.367 1.00 33.86 70 VAL L O 1
ATOM 3782 N N . THR B 2 71 ? 160.815 180.346 146.599 1.00 32.37 71 THR L N 1
ATOM 3783 C CA . THR B 2 71 ? 159.929 181.221 147.347 1.00 32.37 71 THR L CA 1
ATOM 3784 C C . THR B 2 71 ? 158.469 180.879 147.091 1.00 32.37 71 THR L C 1
ATOM 3785 O O . THR B 2 71 ? 158.093 180.449 145.999 1.00 32.37 71 THR L O 1
ATOM 3789 N N . LEU B 2 72 ? 157.654 181.090 148.118 1.00 33.77 72 LEU L N 1
ATOM 3790 C CA . LEU B 2 72 ? 156.220 180.856 148.087 1.00 33.77 72 LEU L CA 1
ATOM 3791 C C . LEU B 2 72 ? 155.487 182.188 148.128 1.00 33.77 72 LEU L C 1
ATOM 3792 O O . LEU B 2 72 ? 155.945 183.143 148.758 1.00 33.77 72 LEU L O 1
ATOM 3797 N N . THR B 2 73 ? 154.348 182.256 147.444 1.00 38.27 73 THR L N 1
ATOM 3798 C CA . THR B 2 73 ? 153.548 183.478 147.385 1.00 38.27 73 THR L CA 1
ATOM 3799 C C . THR B 2 73 ? 152.111 183.138 147.764 1.00 38.27 73 THR L C 1
ATOM 3800 O O . THR B 2 73 ? 151.354 182.622 146.939 1.00 38.27 73 THR L O 1
ATOM 3804 N N . ILE B 2 74 ? 151.731 183.446 149.001 1.00 39.68 74 ILE L N 1
ATOM 3805 C CA . ILE B 2 74 ? 150.368 183.213 149.474 1.00 39.68 74 ILE L CA 1
ATOM 3806 C C . ILE B 2 74 ? 149.552 184.424 149.038 1.00 39.68 74 ILE L C 1
ATOM 3807 O O . ILE B 2 74 ? 149.379 185.385 149.784 1.00 39.68 74 ILE L O 1
ATOM 3812 N N . SER B 2 75 ? 149.038 184.376 147.814 1.00 45.47 75 SER L N 1
ATOM 3813 C CA . SER B 2 75 ? 148.283 185.504 147.288 1.00 45.47 75 SER L CA 1
ATOM 3814 C C . SER B 2 75 ? 146.952 185.634 148.014 1.00 45.47 75 SER L C 1
ATOM 3815 O O . SER B 2 75 ? 146.215 184.656 148.160 1.00 45.47 75 SER L O 1
ATOM 3818 N N . GLY B 2 76 ? 146.644 186.846 148.464 1.00 49.29 76 GLY L N 1
ATOM 3819 C CA . GLY B 2 76 ? 145.404 187.091 149.171 1.00 49.29 76 GLY L CA 1
ATOM 3820 C C . GLY B 2 76 ? 145.295 186.329 150.474 1.00 49.29 76 GLY L C 1
ATOM 3821 O O . GLY B 2 76 ? 144.467 185.423 150.598 1.00 49.29 76 GLY L O 1
ATOM 3822 N N . VAL B 2 77 ? 146.129 186.684 151.453 1.00 49.82 77 VAL L N 1
ATOM 3823 C CA . VAL B 2 77 ? 146.107 185.996 152.737 1.00 49.82 77 VAL L CA 1
ATOM 3824 C C . VAL B 2 77 ? 144.747 186.172 153.388 1.00 49.82 77 VAL L C 1
ATOM 3825 O O . VAL B 2 77 ? 144.205 187.281 153.446 1.00 49.82 77 VAL L O 1
ATOM 3829 N N . GLN B 2 78 ? 144.184 185.073 153.874 1.00 55.04 78 GLN L N 1
ATOM 3830 C CA . GLN B 2 78 ? 142.930 185.093 154.610 1.00 55.04 78 GLN L CA 1
ATOM 3831 C C . GLN B 2 78 ? 143.176 184.629 156.038 1.00 55.04 78 GLN L C 1
ATOM 3832 O O . GLN B 2 78 ? 144.272 184.193 156.395 1.00 55.04 78 GLN L O 1
ATOM 3838 N N . ALA B 2 79 ? 142.134 184.723 156.862 1.00 57.92 79 ALA L N 1
ATOM 3839 C CA . ALA B 2 79 ? 142.282 184.400 158.274 1.00 57.92 79 ALA L CA 1
ATOM 3840 C C . ALA B 2 79 ? 142.578 182.928 158.513 1.00 57.92 79 ALA L C 1
ATOM 3841 O O . ALA B 2 79 ? 143.058 182.574 159.593 1.00 57.92 79 ALA L O 1
ATOM 3843 N N . GLU B 2 80 ? 142.305 182.064 157.538 1.00 60.14 80 GLU L N 1
ATOM 3844 C CA . GLU B 2 80 ? 142.532 180.635 157.678 1.00 60.14 80 GLU L CA 1
ATOM 3845 C C . GLU B 2 80 ? 143.879 180.197 157.116 1.00 60.14 80 GLU L C 1
ATOM 3846 O O . GLU B 2 80 ? 144.084 179.002 156.880 1.00 60.14 80 GLU L O 1
ATOM 3852 N N . ASP B 2 81 ? 144.797 181.134 156.891 1.00 51.92 81 ASP L N 1
ATOM 3853 C CA . ASP B 2 81 ? 146.137 180.823 156.414 1.00 51.92 81 ASP L CA 1
ATOM 3854 C C . ASP B 2 81 ? 147.192 181.092 157.478 1.00 51.92 81 ASP L C 1
ATOM 3855 O O . ASP B 2 81 ? 148.352 181.355 157.159 1.00 51.92 81 ASP L O 1
ATOM 3860 N N . GLU B 2 82 ? 146.798 181.036 158.743 1.00 50.99 82 GLU L N 1
ATOM 3861 C CA . GLU B 2 82 ? 147.717 181.226 159.857 1.00 50.99 82 GLU L CA 1
ATOM 3862 C C . GLU B 2 82 ? 148.255 179.863 160.270 1.00 50.99 82 GLU L C 1
ATOM 3863 O O . GLU B 2 82 ? 147.536 179.062 160.873 1.00 50.99 82 GLU L O 1
ATOM 3869 N N . ALA B 2 83 ? 149.515 179.600 159.947 1.00 41.63 83 ALA L N 1
ATOM 3870 C CA . ALA B 2 83 ? 150.123 178.304 160.206 1.00 41.63 83 ALA L CA 1
ATOM 3871 C C . ALA B 2 83 ? 151.634 178.446 160.088 1.00 41.63 83 ALA L C 1
ATOM 3872 O O . ALA B 2 83 ? 152.164 179.557 159.999 1.00 41.63 83 ALA L O 1
ATOM 3874 N N . ASP B 2 84 ? 152.331 177.317 160.099 1.00 38.14 84 ASP L N 1
ATOM 3875 C CA . ASP B 2 84 ? 153.768 177.266 159.876 1.00 38.14 84 ASP L CA 1
ATOM 3876 C C . ASP B 2 84 ? 154.027 176.656 158.509 1.00 38.14 84 ASP L C 1
ATOM 3877 O O . ASP B 2 84 ? 153.426 175.637 158.161 1.00 38.14 84 ASP L O 1
ATOM 3882 N N . TYR B 2 85 ? 154.911 177.276 157.737 1.00 31.49 85 TYR L N 1
ATOM 3883 C CA . TYR B 2 85 ? 155.207 176.838 156.380 1.00 31.49 85 TYR L CA 1
ATOM 3884 C C . TYR B 2 85 ? 156.646 176.352 156.320 1.00 31.49 85 TYR L C 1
ATOM 3885 O O . TYR B 2 85 ? 157.570 177.109 156.628 1.00 31.49 85 TYR L O 1
ATOM 3894 N N . PHE B 2 86 ? 156.833 175.102 155.915 1.00 27.17 86 PHE L N 1
ATOM 3895 C CA . PHE B 2 86 ? 158.139 174.463 155.909 1.00 27.17 86 PHE L CA 1
ATOM 3896 C C . PHE B 2 86 ? 158.625 174.234 154.487 1.00 27.17 86 PHE L C 1
ATOM 3897 O O . PHE B 2 86 ? 157.871 174.316 153.517 1.00 27.17 86 PHE L O 1
ATOM 3905 N N . CYS B 2 87 ? 159.910 173.926 154.385 1.00 32.38 87 CYS L N 1
ATOM 3906 C CA . CYS B 2 87 ? 160.604 173.759 153.122 1.00 32.38 87 CYS L CA 1
ATOM 3907 C C . CYS B 2 87 ? 161.390 172.461 153.168 1.00 32.38 87 CYS L C 1
ATOM 3908 O O . CYS B 2 87 ? 161.865 172.051 154.228 1.00 32.38 87 CYS L O 1
ATOM 3911 N N . GLN B 2 88 ? 161.516 171.803 152.022 1.00 31.69 88 GLN L N 1
ATOM 3912 C CA . GLN B 2 88 ? 162.253 170.551 151.954 1.00 31.69 88 GLN L CA 1
ATOM 3913 C C . GLN B 2 88 ? 163.188 170.550 150.758 1.00 31.69 88 GLN L C 1
ATOM 3914 O O . GLN B 2 88 ? 162.900 171.151 149.724 1.00 31.69 88 GLN L O 1
ATOM 3920 N N . SER B 2 89 ? 164.314 169.867 150.915 1.00 36.87 89 SER L N 1
ATOM 3921 C CA . SER B 2 89 ? 165.275 169.661 149.846 1.00 36.87 89 SER L CA 1
ATOM 3922 C C . SER B 2 89 ? 166.100 168.433 150.209 1.00 36.87 89 SER L C 1
ATOM 3923 O O . SER B 2 89 ? 165.705 167.647 151.076 1.00 36.87 89 SER L O 1
ATOM 3926 N N . ALA B 2 90 ? 167.237 168.261 149.550 1.00 38.81 90 ALA L N 1
ATOM 3927 C CA . ALA B 2 90 ? 168.147 167.176 149.870 1.00 38.81 90 ALA L CA 1
ATOM 3928 C C . ALA B 2 90 ? 169.557 167.730 149.999 1.00 38.81 90 ALA L C 1
ATOM 3929 O O . ALA B 2 90 ? 169.785 168.937 149.912 1.00 38.81 90 ALA L O 1
ATOM 3931 N N . ASP B 2 91 ? 170.512 166.832 150.215 1.00 49.44 91 ASP L N 1
ATOM 3932 C CA . ASP B 2 91 ? 171.910 167.219 150.221 1.00 49.44 91 ASP L CA 1
ATOM 3933 C C . ASP B 2 91 ? 172.378 167.507 148.795 1.00 49.44 91 ASP L C 1
ATOM 3934 O O . ASP B 2 91 ? 171.639 167.341 147.823 1.00 49.44 91 ASP L O 1
ATOM 3939 N N . ASP B 2 92 ? 173.631 167.951 148.675 1.00 54.75 92 ASP L N 1
ATOM 3940 C CA . ASP B 2 92 ? 174.170 168.289 147.361 1.00 54.75 92 ASP L CA 1
ATOM 3941 C C . ASP B 2 92 ? 174.193 167.075 146.443 1.00 54.75 92 ASP L C 1
ATOM 3942 O O . ASP B 2 92 ? 173.813 167.159 145.271 1.00 54.75 92 ASP L O 1
ATOM 3947 N N . SER B 2 93 ? 174.636 165.931 146.962 1.00 55.00 93 SER L N 1
ATOM 3948 C CA . SER B 2 93 ? 174.845 164.763 146.116 1.00 55.00 93 SER L CA 1
ATOM 3949 C C . SER B 2 93 ? 173.551 164.033 145.785 1.00 55.00 93 SER L C 1
ATOM 3950 O O . SER B 2 93 ? 173.527 163.242 144.837 1.00 55.00 93 SER L O 1
ATOM 3953 N N . GLY B 2 94 ? 172.489 164.270 146.542 1.00 48.19 94 GLY L N 1
ATOM 3954 C CA . GLY B 2 94 ? 171.264 163.513 146.393 1.00 48.19 94 GLY L CA 1
ATOM 3955 C C . GLY B 2 94 ? 171.271 162.446 147.459 1.00 48.19 94 GLY L C 1
ATOM 3956 O O . GLY B 2 94 ? 171.849 161.373 147.277 1.00 48.19 94 GLY L O 1
ATOM 3957 N N . SER B 2 95 ? 170.638 162.741 148.584 1.00 46.33 95 SER L N 1
ATOM 3958 C CA . SER B 2 95 ? 170.936 162.007 149.802 1.00 46.33 95 SER L CA 1
ATOM 3959 C C . SER B 2 95 ? 169.920 162.304 150.889 1.00 46.33 95 SER L C 1
ATOM 3960 O O . SER B 2 95 ? 168.767 162.646 150.615 1.00 46.33 95 SER L O 1
ATOM 3963 N N . TYR B 2 96 ? 170.353 162.084 152.122 1.00 41.13 96 TYR L N 1
ATOM 3964 C CA . TYR B 2 96 ? 169.650 162.470 153.332 1.00 41.13 96 TYR L CA 1
ATOM 3965 C C . TYR B 2 96 ? 168.892 163.778 153.130 1.00 41.13 96 TYR L C 1
ATOM 3966 O O . TYR B 2 96 ? 169.466 164.775 152.692 1.00 41.13 96 TYR L O 1
ATOM 3975 N N . SER B 2 97 ? 167.598 163.774 153.449 1.00 36.63 97 SER L N 1
ATOM 3976 C CA . SER B 2 97 ? 166.758 164.941 153.209 1.00 36.63 97 SER L CA 1
ATOM 3977 C C . SER B 2 97 ? 166.924 165.982 154.316 1.00 36.63 97 SER L C 1
ATOM 3978 O O . SER B 2 97 ? 167.516 165.727 155.366 1.00 36.63 97 SER L O 1
ATOM 3981 N N . LEU B 2 98 ? 166.380 167.174 154.069 1.00 35.40 98 LEU L N 1
ATOM 3982 C CA . LEU B 2 98 ? 166.503 168.299 154.984 1.00 35.40 98 LEU L CA 1
ATOM 3983 C C . LEU B 2 98 ? 165.168 169.013 155.109 1.00 35.40 98 LEU L C 1
ATOM 3984 O O . LEU B 2 98 ? 164.357 169.007 154.182 1.00 35.40 98 LEU L O 1
ATOM 3989 N N . PHE B 2 99 ? 164.956 169.648 156.258 1.00 29.64 99 PHE L N 1
ATOM 3990 C CA . PHE B 2 99 ? 163.776 170.461 156.515 1.00 29.64 99 PHE L CA 1
ATOM 3991 C C . PHE B 2 99 ? 164.207 171.835 157.002 1.00 29.64 99 PHE L C 1
ATOM 3992 O O . PHE B 2 99 ? 165.127 171.952 157.815 1.00 29.64 99 PHE L O 1
ATOM 4000 N N . GLY B 2 100 ? 163.534 172.870 156.521 1.00 32.92 100 GLY L N 1
ATOM 4001 C CA . GLY B 2 100 ? 163.885 174.219 156.906 1.00 32.92 100 GLY L CA 1
ATOM 4002 C C . GLY B 2 100 ? 163.411 174.570 158.300 1.00 32.92 100 GLY L C 1
ATOM 4003 O O . GLY B 2 100 ? 162.725 173.803 158.969 1.00 32.92 100 GLY L O 1
ATOM 4004 N N . THR B 2 101 ? 163.800 175.765 158.748 1.00 35.04 101 THR L N 1
ATOM 4005 C CA . THR B 2 101 ? 163.382 176.222 160.069 1.00 35.04 101 THR L CA 1
ATOM 4006 C C . THR B 2 101 ? 161.891 176.534 160.101 1.00 35.04 101 THR L C 1
ATOM 4007 O O . THR B 2 101 ? 161.222 176.289 161.110 1.00 35.04 101 THR L O 1
ATOM 4011 N N . GLY B 2 102 ? 161.357 177.091 159.021 1.00 34.14 102 GLY L N 1
ATOM 4012 C CA . GLY B 2 102 ? 159.926 177.296 158.918 1.00 34.14 102 GLY L CA 1
ATOM 4013 C C . GLY B 2 102 ? 159.430 178.611 159.478 1.00 34.14 102 GLY L C 1
ATOM 4014 O O . GLY B 2 102 ? 159.655 178.919 160.650 1.00 34.14 102 GLY L O 1
ATOM 4015 N N . THR B 2 103 ? 158.733 179.383 158.652 1.00 36.34 103 THR L N 1
ATOM 4016 C CA . THR B 2 103 ? 158.208 180.678 159.058 1.00 36.34 103 THR L CA 1
ATOM 4017 C C . THR B 2 103 ? 156.913 180.485 159.837 1.00 36.34 103 THR L C 1
ATOM 4018 O O . THR B 2 103 ? 156.551 179.374 160.227 1.00 36.34 103 THR L O 1
ATOM 4022 N N . ARG B 2 104 ? 156.197 181.580 160.081 1.00 40.95 104 ARG L N 1
ATOM 4023 C CA . ARG B 2 104 ? 154.888 181.513 160.725 1.00 40.95 104 ARG L CA 1
ATOM 4024 C C . ARG B 2 104 ? 154.071 182.695 160.215 1.00 40.95 104 ARG L C 1
ATOM 4025 O O . ARG B 2 104 ? 154.175 183.798 160.756 1.00 40.95 104 ARG L O 1
ATOM 4033 N N . VAL B 2 105 ? 153.267 182.462 159.183 1.00 40.63 105 VAL L N 1
ATOM 4034 C CA . VAL B 2 105 ? 152.423 183.523 158.657 1.00 40.63 105 VAL L CA 1
ATOM 4035 C C . VAL B 2 105 ? 151.326 183.831 159.663 1.00 40.63 105 VAL L C 1
ATOM 4036 O O . VAL B 2 105 ? 150.613 182.931 160.120 1.00 40.63 105 VAL L O 1
ATOM 4040 N N . SER B 2 106 ? 151.191 185.104 160.021 1.00 49.30 106 SER L N 1
ATOM 4041 C CA . SER B 2 106 ? 150.173 185.540 160.966 1.00 49.30 106 SER L CA 1
ATOM 4042 C C . SER B 2 106 ? 149.443 186.742 160.392 1.00 49.30 106 SER L C 1
ATOM 4043 O O . SER B 2 106 ? 150.076 187.669 159.880 1.00 49.30 106 SER L O 1
ATOM 4046 N N . VAL B 2 107 ? 148.121 186.723 160.477 1.00 54.71 107 VAL L N 1
ATOM 4047 C CA . VAL B 2 107 ? 147.306 187.825 159.984 1.00 54.71 107 VAL L CA 1
ATOM 4048 C C . VAL B 2 107 ? 147.188 188.885 161.068 1.00 54.71 107 VAL L C 1
ATOM 4049 O O . VAL B 2 107 ? 146.999 188.569 162.248 1.00 54.71 107 VAL L O 1
ATOM 4053 N N . LEU B 2 108 ? 147.307 190.148 160.674 1.00 62.06 108 LEU L N 1
ATOM 4054 C CA . LEU B 2 108 ? 147.295 191.262 161.609 1.00 62.06 108 LEU L CA 1
ATOM 4055 C C . LEU B 2 108 ? 145.908 191.886 161.719 1.00 62.06 108 LEU L C 1
ATOM 4056 O O . LEU B 2 108 ? 144.966 191.528 161.009 1.00 62.06 108 LEU L O 1
ATOM 4061 N N . GLY B 2 109 ? 145.804 192.846 162.633 1.00 69.96 109 GLY L N 1
ATOM 4062 C CA . GLY B 2 109 ? 144.601 193.629 162.827 1.00 69.96 109 GLY L CA 1
ATOM 4063 C C . GLY B 2 109 ? 144.742 194.985 162.170 1.00 69.96 109 GLY L C 1
ATOM 4064 O O . GLY B 2 109 ? 144.497 195.126 160.969 1.00 69.96 109 GLY L O 1
ATOM 4065 N N . GLN B 2 110 ? 145.119 195.994 162.950 1.00 69.94 110 GLN L N 1
ATOM 4066 C CA . GLN B 2 110 ? 145.430 197.289 162.374 1.00 69.94 110 GLN L CA 1
ATOM 4067 C C . GLN B 2 110 ? 146.589 197.142 161.391 1.00 69.94 110 GLN L C 1
ATOM 4068 O O . GLN B 2 110 ? 147.467 196.297 161.579 1.00 69.94 110 GLN L O 1
ATOM 4074 N N . PRO B 2 111 ? 146.611 197.939 160.327 1.00 65.95 111 PRO L N 1
ATOM 4075 C CA . PRO B 2 111 ? 147.693 197.819 159.347 1.00 65.95 111 PRO L CA 1
ATOM 4076 C C . PRO B 2 111 ? 149.044 198.111 159.980 1.00 65.95 111 PRO L C 1
ATOM 4077 O O . PRO B 2 111 ? 149.156 198.888 160.930 1.00 65.95 111 PRO L O 1
ATOM 4081 N N . LYS B 2 112 ? 150.074 197.460 159.446 1.00 63.70 112 LYS L N 1
ATOM 4082 C CA . LYS B 2 112 ? 151.423 197.635 159.963 1.00 63.70 112 LYS L CA 1
ATOM 4083 C C . LYS B 2 112 ? 151.894 199.068 159.758 1.00 63.70 112 LYS L C 1
ATOM 4084 O O . LYS B 2 112 ? 151.620 199.688 158.728 1.00 63.70 112 LYS L O 1
ATOM 4090 N N . ALA B 2 113 ? 152.602 199.598 160.751 1.00 59.06 113 ALA L N 1
ATOM 4091 C CA . ALA B 2 113 ? 153.157 200.943 160.683 1.00 59.06 113 ALA L CA 1
ATOM 4092 C C . ALA B 2 113 ? 154.628 200.897 161.064 1.00 59.06 113 ALA L C 1
ATOM 4093 O O . ALA B 2 113 ? 154.983 200.349 162.111 1.00 59.06 113 ALA L O 1
ATOM 4095 N N . ASN B 2 114 ? 155.473 201.474 160.221 1.00 53.22 114 ASN L N 1
ATOM 4096 C CA . ASN B 2 114 ? 156.907 201.456 160.452 1.00 53.22 114 ASN L CA 1
ATOM 4097 C C . ASN B 2 114 ? 157.299 202.480 161.514 1.00 53.22 114 ASN L C 1
ATOM 4098 O O . ASN B 2 114 ? 156.648 203.517 161.658 1.00 53.22 114 ASN L O 1
ATOM 4103 N N . PRO B 2 115 ? 158.361 202.212 162.268 1.00 48.06 115 PRO L N 1
ATOM 4104 C CA . PRO B 2 115 ? 158.781 203.145 163.316 1.00 48.06 115 PRO L CA 1
ATOM 4105 C C . PRO B 2 115 ? 159.342 204.429 162.732 1.00 48.06 115 PRO L C 1
ATOM 4106 O O . PRO B 2 115 ? 159.748 204.495 161.572 1.00 48.06 115 PRO L O 1
ATOM 4110 N N . THR B 2 116 ? 159.352 205.466 163.565 1.00 41.76 116 THR L N 1
ATOM 4111 C CA . THR B 2 116 ? 159.999 206.738 163.244 1.00 41.76 116 THR L CA 1
ATOM 4112 C C . THR B 2 116 ? 161.012 207.020 164.347 1.00 41.76 116 THR L C 1
ATOM 4113 O O . THR B 2 116 ? 160.646 207.521 165.412 1.00 41.76 116 THR L O 1
ATOM 4117 N N . VAL B 2 117 ? 162.278 206.711 164.094 1.00 37.52 117 VAL L N 1
ATOM 4118 C CA . VAL B 2 117 ? 163.320 206.838 165.104 1.00 37.52 117 VAL L CA 1
ATOM 4119 C C . VAL B 2 117 ? 164.042 208.163 164.923 1.00 37.52 117 VAL L C 1
ATOM 4120 O O . VAL B 2 117 ? 164.430 208.527 163.808 1.00 37.52 117 VAL L O 1
ATOM 4124 N N . THR B 2 118 ? 164.213 208.889 166.021 1.00 37.00 118 THR L N 1
ATOM 4125 C CA . THR B 2 118 ? 164.971 210.129 166.045 1.00 37.00 118 THR L CA 1
ATOM 4126 C C . THR B 2 118 ? 166.101 209.985 167.049 1.00 37.00 118 THR L C 1
ATOM 4127 O O . THR B 2 118 ? 165.867 209.588 168.193 1.00 37.00 118 THR L O 1
ATOM 4131 N N . LEU B 2 119 ? 167.316 210.301 166.624 1.00 38.16 119 LEU L N 1
ATOM 4132 C CA . LEU B 2 119 ? 168.508 210.136 167.440 1.00 38.16 119 LEU L CA 1
ATOM 4133 C C . LEU B 2 119 ? 169.039 211.503 167.840 1.00 38.16 119 LEU L C 1
ATOM 4134 O O . LEU B 2 119 ? 169.184 212.386 166.991 1.00 38.16 119 LEU L O 1
ATOM 4139 N N . PHE B 2 120 ? 169.324 211.677 169.127 1.00 42.79 120 PHE L N 1
ATOM 4140 C CA . PHE B 2 120 ? 169.793 212.954 169.650 1.00 42.79 120 PHE L CA 1
ATOM 4141 C C . PHE B 2 120 ? 171.193 212.801 170.224 1.00 42.79 120 PHE L C 1
ATOM 4142 O O . PHE B 2 120 ? 171.400 211.972 171.125 1.00 42.79 120 PHE L O 1
ATOM 4150 N N . PRO B 2 121 ? 172.169 213.570 169.763 1.00 45.36 121 PRO L N 1
ATOM 4151 C CA . PRO B 2 121 ? 173.505 213.492 170.328 1.00 45.36 121 PRO L CA 1
ATOM 4152 C C . PRO B 2 121 ? 173.536 214.126 171.704 1.00 45.36 121 PRO L C 1
ATOM 4153 O O . PRO B 2 121 ? 172.636 214.902 172.053 1.00 45.36 121 PRO L O 1
ATOM 4157 N N . PRO B 2 122 ? 174.544 213.820 172.515 1.00 50.73 122 PRO L N 1
ATOM 4158 C CA . PRO B 2 122 ? 174.683 214.517 173.795 1.00 50.73 122 PRO L CA 1
ATOM 4159 C C . PRO B 2 122 ? 174.913 216.001 173.573 1.00 50.73 122 PRO L C 1
ATOM 4160 O O . PRO B 2 122 ? 175.613 216.407 172.645 1.00 50.73 122 PRO L O 1
ATOM 4164 N N . SER B 2 123 ? 174.320 216.813 174.439 1.00 60.77 123 SER L N 1
ATOM 4165 C CA . SER B 2 123 ? 174.476 218.251 174.334 1.00 60.77 123 SER L CA 1
ATOM 4166 C C . SER B 2 123 ? 175.887 218.671 174.723 1.00 60.77 123 SER L C 1
ATOM 4167 O O . SER B 2 123 ? 176.655 217.907 175.310 1.00 60.77 123 SER L O 1
ATOM 4170 N N . SER B 2 124 ? 176.221 219.917 174.389 1.00 68.53 124 SER L N 1
ATOM 4171 C CA . SER B 2 124 ? 177.472 220.492 174.861 1.00 68.53 124 SER L CA 1
ATOM 4172 C C . SER B 2 124 ? 177.498 220.613 176.376 1.00 68.53 124 SER L C 1
ATOM 4173 O O . SER B 2 124 ? 178.580 220.606 176.972 1.00 68.53 124 SER L O 1
ATOM 4176 N N . GLU B 2 125 ? 176.331 220.719 177.010 1.00 67.38 125 GLU L N 1
ATOM 4177 C CA . GLU B 2 125 ? 176.261 220.799 178.461 1.00 67.38 125 GLU L CA 1
ATOM 4178 C C . GLU B 2 125 ? 176.524 219.453 179.124 1.00 67.38 125 GLU L C 1
ATOM 4179 O O . GLU B 2 125 ? 176.912 219.421 180.297 1.00 67.38 125 GLU L O 1
ATOM 4185 N N . GLU B 2 126 ? 176.343 218.348 178.395 1.00 68.73 126 GLU L N 1
ATOM 4186 C CA . GLU B 2 126 ? 176.654 217.030 178.941 1.00 68.73 126 GLU L CA 1
ATOM 4187 C C . GLU B 2 126 ? 178.096 216.960 179.414 1.00 68.73 126 GLU L C 1
ATOM 4188 O O . GLU B 2 126 ? 178.378 216.558 180.548 1.00 68.73 126 GLU L O 1
ATOM 4194 N N . LEU B 2 127 ? 179.026 217.360 178.547 1.00 72.51 127 LEU L N 1
ATOM 4195 C CA . LEU B 2 127 ? 180.438 217.081 178.763 1.00 72.51 127 LEU L CA 1
ATOM 4196 C C . LEU B 2 127 ? 181.014 217.849 179.944 1.00 72.51 127 LEU L C 1
ATOM 4197 O O . LEU B 2 127 ? 182.007 217.404 180.530 1.00 72.51 127 LEU L O 1
ATOM 4202 N N . GLN B 2 128 ? 180.421 218.987 180.306 1.00 76.37 128 GLN L N 1
ATOM 4203 C CA . GLN B 2 128 ? 180.879 219.701 181.491 1.00 76.37 128 GLN L CA 1
ATOM 4204 C C . GLN B 2 128 ? 180.654 218.873 182.748 1.00 76.37 128 GLN L C 1
ATOM 4205 O O . GLN B 2 128 ? 181.508 218.842 183.640 1.00 76.37 128 GLN L O 1
ATOM 4211 N N . ALA B 2 129 ? 179.517 218.192 182.833 1.00 75.09 129 ALA L N 1
ATOM 4212 C CA . ALA B 2 129 ? 179.223 217.327 183.965 1.00 75.09 129 ALA L CA 1
ATOM 4213 C C . ALA B 2 129 ? 179.901 215.969 183.862 1.00 75.09 129 ALA L C 1
ATOM 4214 O O . ALA B 2 129 ? 179.542 215.061 184.617 1.00 75.09 129 ALA L O 1
ATOM 4216 N N . ASN B 2 130 ? 180.859 215.817 182.948 1.00 75.03 130 ASN L N 1
ATOM 4217 C CA . ASN B 2 130 ? 181.608 214.574 182.772 1.00 75.03 130 ASN L CA 1
ATOM 4218 C C . ASN B 2 130 ? 180.660 213.405 182.504 1.00 75.03 130 ASN L C 1
ATOM 4219 O O . ASN B 2 130 ? 180.822 212.301 183.025 1.00 75.03 130 ASN L O 1
ATOM 4224 N N . LYS B 2 131 ? 179.647 213.662 181.682 1.00 69.79 131 LYS L N 1
ATOM 4225 C CA . LYS B 2 131 ? 178.687 212.638 181.305 1.00 69.79 131 LYS L CA 1
ATOM 4226 C C . LYS B 2 131 ? 178.341 212.808 179.834 1.00 69.79 131 LYS L C 1
ATOM 4227 O O . LYS B 2 131 ? 178.478 213.892 179.265 1.00 69.79 131 LYS L O 1
ATOM 4233 N N . ALA B 2 132 ? 177.886 211.719 179.220 1.00 58.47 132 ALA L N 1
ATOM 4234 C CA . ALA B 2 132 ? 177.487 211.752 177.816 1.00 58.47 132 ALA L CA 1
ATOM 4235 C C . ALA B 2 132 ? 176.517 210.612 177.569 1.00 58.47 132 ALA L C 1
ATOM 4236 O O . ALA B 2 132 ? 176.868 209.449 177.785 1.00 58.47 132 ALA L O 1
ATOM 4238 N N . THR B 2 133 ? 175.307 210.937 177.123 1.00 49.19 133 THR L N 1
ATOM 4239 C CA . THR B 2 133 ? 174.286 209.936 176.848 1.00 49.19 133 THR L CA 1
ATOM 4240 C C . THR B 2 133 ? 173.671 210.181 175.483 1.00 49.19 133 THR L C 1
ATOM 4241 O O . THR B 2 133 ? 173.354 211.322 175.135 1.00 49.19 133 THR L O 1
ATOM 4245 N N . LEU B 2 134 ? 173.495 209.108 174.721 1.00 41.96 134 LEU L N 1
ATOM 4246 C CA . LEU B 2 134 ? 172.785 209.145 173.453 1.00 41.96 134 LEU L CA 1
ATOM 4247 C C . LEU B 2 134 ? 171.391 208.582 173.671 1.00 41.96 134 LEU L C 1
ATOM 4248 O O . LEU B 2 134 ? 171.236 207.529 174.297 1.00 41.96 134 LEU L O 1
ATOM 4253 N N . VAL B 2 135 ? 170.381 209.285 173.173 1.00 36.52 135 VAL L N 1
ATOM 4254 C CA . VAL B 2 135 ? 168.990 208.901 173.370 1.00 36.52 135 VAL L CA 1
ATOM 4255 C C . VAL B 2 135 ? 168.373 208.572 172.019 1.00 36.52 135 VAL L C 1
ATOM 4256 O O . VAL B 2 135 ? 168.493 209.350 171.068 1.00 36.52 135 VAL L O 1
ATOM 4260 N N . CYS B 2 136 ? 167.740 207.407 171.933 1.00 37.12 136 CYS L N 1
ATOM 4261 C CA . CYS B 2 136 ? 167.077 206.936 170.724 1.00 37.12 136 CYS L CA 1
ATOM 4262 C C . CYS B 2 136 ? 165.599 206.774 171.035 1.00 37.12 136 CYS L C 1
ATOM 4263 O O . CYS B 2 136 ? 165.236 206.021 171.943 1.00 37.12 136 CYS L O 1
ATOM 4266 N N . LEU B 2 137 ? 164.750 207.471 170.290 1.00 36.71 137 LEU L N 1
ATOM 4267 C CA . LEU B 2 137 ? 163.321 207.499 170.562 1.00 36.71 137 LEU L CA 1
ATOM 4268 C C . LEU B 2 137 ? 162.553 206.864 169.415 1.00 36.71 137 LEU L C 1
ATOM 4269 O O . LEU B 2 137 ? 162.699 207.278 168.262 1.00 36.71 137 LEU L O 1
ATOM 4274 N N . ILE B 2 138 ? 161.724 205.877 169.738 1.00 41.06 138 ILE L N 1
ATOM 4275 C CA . ILE B 2 138 ? 160.943 205.138 168.756 1.00 41.06 138 ILE L CA 1
ATOM 4276 C C . ILE B 2 138 ? 159.473 205.333 169.087 1.00 41.06 138 ILE L C 1
ATOM 4277 O O . ILE B 2 138 ? 159.047 205.060 170.214 1.00 41.06 138 ILE L O 1
ATOM 4282 N N . SER B 2 139 ? 158.697 205.786 168.108 1.00 46.65 139 SER L N 1
ATOM 4283 C CA . SER B 2 139 ? 157.293 206.084 168.335 1.00 46.65 139 SER L CA 1
ATOM 4284 C C . SER B 2 139 ? 156.480 205.748 167.095 1.00 46.65 139 SER L C 1
ATOM 4285 O O . SER B 2 139 ? 156.993 205.729 165.975 1.00 46.65 139 SER L O 1
ATOM 4288 N N . ASP B 2 140 ? 155.190 205.494 167.317 1.00 52.00 140 ASP L N 1
ATOM 4289 C CA . ASP B 2 140 ? 154.219 205.238 166.254 1.00 52.00 140 ASP L CA 1
ATOM 4290 C C . ASP B 2 140 ? 154.600 204.012 165.423 1.00 52.00 140 ASP L C 1
ATOM 4291 O O . ASP B 2 140 ? 154.869 204.098 164.225 1.00 52.00 140 ASP L O 1
ATOM 4296 N N . PHE B 2 141 ? 154.610 202.857 166.082 1.00 51.47 141 PHE L N 1
ATOM 4297 C CA . PHE B 2 141 ? 154.825 201.591 165.399 1.00 51.47 141 PHE L CA 1
ATOM 4298 C C . PHE B 2 141 ? 153.860 200.551 165.948 1.00 51.47 141 PHE L C 1
ATOM 4299 O O . PHE B 2 141 ? 153.372 200.663 167.073 1.00 51.47 141 PHE L O 1
ATOM 4307 N N . TYR B 2 142 ? 153.586 199.530 165.132 1.00 57.27 142 TYR L N 1
ATOM 4308 C CA . TYR B 2 142 ? 152.671 198.465 165.518 1.00 57.27 142 TYR L CA 1
ATOM 4309 C C . TYR B 2 142 ? 152.991 197.228 164.702 1.00 57.27 142 TYR L C 1
ATOM 4310 O O . TYR B 2 142 ? 153.206 197.350 163.490 1.00 57.27 142 TYR L O 1
ATOM 4319 N N . PRO B 2 143 ? 153.021 196.031 165.306 1.00 54.11 143 PRO L N 1
ATOM 4320 C CA . PRO B 2 143 ? 152.787 195.722 166.719 1.00 54.11 143 PRO L CA 1
ATOM 4321 C C . PRO B 2 143 ? 153.987 196.023 167.605 1.00 54.11 143 PRO L C 1
ATOM 4322 O O . PRO B 2 143 ? 155.027 196.444 167.108 1.00 54.11 143 PRO L O 1
ATOM 4326 N N . GLY B 2 144 ? 153.837 195.797 168.906 1.00 51.06 144 GLY L N 1
ATOM 4327 C CA . GLY B 2 144 ? 154.874 196.126 169.863 1.00 51.06 144 GLY L CA 1
ATOM 4328 C C . GLY B 2 144 ? 155.966 195.088 170.004 1.00 51.06 144 GLY L C 1
ATOM 4329 O O . GLY B 2 144 ? 155.989 194.331 170.978 1.00 51.06 144 GLY L O 1
ATOM 4330 N N . ALA B 2 145 ? 156.880 195.037 169.037 1.00 49.85 145 ALA L N 1
ATOM 4331 C CA . ALA B 2 145 ? 158.022 194.129 169.113 1.00 49.85 145 ALA L CA 1
ATOM 4332 C C . ALA B 2 145 ? 159.188 194.798 168.392 1.00 49.85 145 ALA L C 1
ATOM 4333 O O . ALA B 2 145 ? 159.219 194.831 167.160 1.00 49.85 145 ALA L O 1
ATOM 4335 N N . VAL B 2 146 ? 160.136 195.330 169.163 1.00 44.04 146 VAL L N 1
ATOM 4336 C C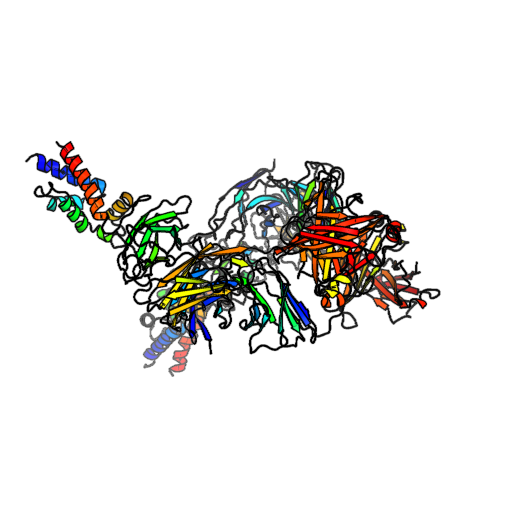A . VAL B 2 146 ? 161.308 195.994 168.614 1.00 44.04 146 VAL L CA 1
ATOM 4337 C C . VAL B 2 146 ? 162.551 195.439 169.287 1.00 44.04 146 VAL L C 1
ATOM 4338 O O . VAL B 2 146 ? 162.491 194.824 170.352 1.00 44.04 146 VAL L O 1
ATOM 4342 N N . THR B 2 147 ? 163.691 195.665 168.642 1.00 42.17 147 THR L N 1
ATOM 4343 C CA . THR B 2 147 ? 164.978 195.263 169.196 1.00 42.17 147 THR L CA 1
ATOM 4344 C C . THR B 2 147 ? 166.013 196.273 168.730 1.00 42.17 147 THR L C 1
ATOM 4345 O O . THR B 2 147 ? 166.398 196.263 167.558 1.00 42.17 147 THR L O 1
ATOM 4349 N N . VAL B 2 148 ? 166.458 197.134 169.630 1.00 37.28 148 VAL L N 1
ATOM 4350 C CA . VAL B 2 148 ? 167.433 198.160 169.289 1.00 37.28 148 VAL L CA 1
ATOM 4351 C C . VAL B 2 148 ? 168.827 197.568 169.388 1.00 37.28 148 VAL L C 1
ATOM 4352 O O . VAL B 2 148 ? 169.112 196.744 170.263 1.00 37.28 148 VAL L O 1
ATOM 4356 N N . ALA B 2 149 ? 169.697 197.974 168.472 1.00 38.28 149 ALA L N 1
ATOM 4357 C CA . ALA B 2 149 ? 171.079 197.519 168.446 1.00 38.28 149 ALA L CA 1
ATOM 4358 C C . ALA B 2 149 ? 171.971 198.732 168.268 1.00 38.28 149 ALA L C 1
ATOM 4359 O O . ALA B 2 149 ? 171.907 199.402 167.234 1.00 38.28 149 ALA L O 1
ATOM 4361 N N . TRP B 2 150 ? 172.796 199.012 169.266 1.00 37.15 150 TRP L N 1
ATOM 4362 C CA . TRP B 2 150 ? 173.671 200.173 169.255 1.00 37.15 150 TRP L CA 1
ATOM 4363 C C . TRP B 2 150 ? 175.019 199.769 168.684 1.00 37.15 150 TRP L C 1
ATOM 4364 O O . TRP B 2 150 ? 175.652 198.835 169.183 1.00 37.15 150 TRP L O 1
ATOM 4375 N N . LYS B 2 151 ? 175.455 200.465 167.641 1.00 40.37 151 LYS L N 1
ATOM 4376 C CA . LYS B 2 151 ? 176.732 200.176 167.013 1.00 40.37 151 LYS L CA 1
ATOM 4377 C C . LYS B 2 151 ? 177.581 201.432 166.966 1.00 40.37 151 LYS L C 1
ATOM 4378 O O . LYS B 2 151 ? 177.082 202.520 166.668 1.00 40.37 151 LYS L O 1
ATOM 4384 N N . ALA B 2 152 ? 178.867 201.274 167.266 1.00 45.91 152 ALA L N 1
ATOM 4385 C CA . ALA B 2 152 ? 179.851 202.345 167.174 1.00 45.91 152 ALA L CA 1
ATOM 4386 C C . ALA B 2 152 ? 180.859 201.958 166.104 1.00 45.91 152 ALA L C 1
ATOM 4387 O O . ALA B 2 152 ? 181.622 201.004 166.285 1.00 45.91 152 ALA L O 1
ATOM 4389 N N . ASP B 2 153 ? 180.864 202.698 164.995 1.00 52.31 153 ASP L N 1
ATOM 4390 C CA . ASP B 2 153 ? 181.682 202.364 163.829 1.00 52.31 153 ASP L CA 1
ATOM 4391 C C . ASP B 2 153 ? 181.403 200.943 163.354 1.00 52.31 153 ASP L C 1
ATOM 4392 O O . ASP B 2 153 ? 182.311 200.209 162.961 1.00 52.31 153 ASP L O 1
ATOM 4397 N N . GLY B 2 154 ? 180.137 200.547 163.398 1.00 46.90 154 GLY L N 1
ATOM 4398 C CA . GLY B 2 154 ? 179.742 199.231 162.946 1.00 46.90 154 GLY L CA 1
ATOM 4399 C C . GLY B 2 154 ? 179.860 198.156 164.006 1.00 46.90 154 GLY L C 1
ATOM 4400 O O . GLY B 2 154 ? 178.976 197.305 164.129 1.00 46.90 154 GLY L O 1
ATOM 4401 N N . SER B 2 155 ? 180.942 198.177 164.773 1.00 45.66 155 SER L N 1
ATOM 4402 C CA . SER B 2 155 ? 181.144 197.149 165.781 1.00 45.66 155 SER L CA 1
ATOM 4403 C C . SER B 2 155 ? 180.070 197.254 166.860 1.00 45.66 155 SER L C 1
ATOM 4404 O O . SER B 2 155 ? 179.775 198.352 167.337 1.00 45.66 155 SER L O 1
ATOM 4407 N N . PRO B 2 156 ? 179.466 196.139 167.256 1.00 40.43 156 PRO L N 1
ATOM 4408 C CA . PRO B 2 156 ? 178.375 196.197 168.232 1.00 40.43 156 PRO L CA 1
ATOM 4409 C C . PRO B 2 156 ? 178.851 196.702 169.582 1.00 40.43 156 PRO L C 1
ATOM 4410 O O . PRO B 2 156 ? 179.996 196.491 169.985 1.00 40.43 156 PRO L O 1
ATOM 4414 N N . VAL B 2 157 ? 177.948 197.383 170.282 1.00 37.55 157 VAL L N 1
ATOM 4415 C CA . VAL B 2 157 ? 178.206 197.907 171.616 1.00 37.55 157 VAL L CA 1
ATOM 4416 C C . VAL B 2 157 ? 177.125 197.380 172.546 1.00 37.55 157 VAL L C 1
ATOM 4417 O O . VAL B 2 157 ? 175.933 197.512 172.253 1.00 37.55 157 VAL L O 1
ATOM 4421 N N . LYS B 2 158 ? 177.539 196.778 173.659 1.00 42.34 158 LYS L N 1
ATOM 4422 C CA . LYS B 2 158 ? 176.605 196.221 174.628 1.00 42.34 158 LYS L CA 1
ATOM 4423 C C . LYS B 2 158 ? 176.989 196.611 176.048 1.00 42.34 158 LYS L C 1
ATOM 4424 O O . LYS B 2 158 ? 176.653 195.910 177.003 1.00 42.34 158 LYS L O 1
ATOM 4430 N N . ALA B 2 159 ? 177.688 197.730 176.204 1.00 42.78 159 ALA L N 1
ATOM 4431 C CA . ALA B 2 159 ? 178.169 198.192 177.502 1.00 42.78 159 ALA L CA 1
ATOM 4432 C C . ALA B 2 159 ? 177.507 199.530 177.801 1.00 42.78 159 ALA L C 1
ATOM 4433 O O . ALA B 2 159 ? 178.007 200.586 177.409 1.00 42.78 159 ALA L O 1
ATOM 4435 N N . GLY B 2 160 ? 176.382 199.482 178.504 1.00 44.49 160 GLY L N 1
ATOM 4436 C CA . GLY B 2 160 ? 175.657 200.676 178.894 1.00 44.49 160 GLY L CA 1
ATOM 4437 C C . GLY B 2 160 ? 174.307 200.846 178.236 1.00 44.49 160 GLY L C 1
ATOM 4438 O O . GLY B 2 160 ? 173.556 201.747 178.633 1.00 44.49 160 GLY L O 1
ATOM 4439 N N . VAL B 2 161 ? 173.953 200.028 177.247 1.00 42.11 161 VAL L N 1
ATOM 4440 C CA . VAL B 2 161 ? 172.655 200.162 176.602 1.00 42.11 161 VAL L CA 1
ATOM 4441 C C . VAL B 2 161 ? 171.558 199.788 177.588 1.00 42.11 161 VAL L C 1
ATOM 4442 O O . VAL B 2 161 ? 171.661 198.790 178.312 1.00 42.11 161 VAL L O 1
ATOM 4446 N N . GLU B 2 162 ? 170.522 200.620 177.660 1.00 45.26 162 GLU L N 1
ATOM 4447 C CA . GLU B 2 162 ? 169.367 200.365 178.514 1.00 45.26 162 GLU L CA 1
ATOM 4448 C C . GLU B 2 162 ? 168.112 200.631 177.703 1.00 45.26 162 GLU L C 1
ATOM 4449 O O . GLU B 2 162 ? 167.947 201.728 177.163 1.00 45.26 162 GLU L O 1
ATOM 4455 N N . THR B 2 163 ? 167.232 199.640 177.618 1.00 45.30 163 THR L N 1
ATOM 4456 C CA . THR B 2 163 ? 166.060 199.712 176.758 1.00 45.30 163 THR L CA 1
ATOM 4457 C C . THR B 2 163 ? 164.805 199.474 177.577 1.00 45.30 163 THR L C 1
ATOM 4458 O O . THR B 2 163 ? 164.756 198.544 178.387 1.00 45.30 163 THR L O 1
ATOM 4462 N N . THR B 2 164 ? 163.795 200.310 177.366 1.00 44.50 164 THR L N 1
ATOM 4463 C CA . THR B 2 164 ? 162.504 200.088 177.989 1.00 44.50 164 THR L CA 1
ATOM 4464 C C . THR B 2 164 ? 161.652 199.158 177.137 1.00 44.50 164 THR L C 1
ATOM 4465 O O . THR B 2 164 ? 161.900 198.961 175.946 1.00 44.50 164 THR L O 1
ATOM 4469 N N . LYS B 2 165 ? 160.644 198.574 177.766 1.00 45.11 165 LYS L N 1
ATOM 4470 C CA . LYS B 2 165 ? 159.688 197.762 177.040 1.00 45.11 165 LYS L CA 1
ATOM 4471 C C . LYS B 2 165 ? 158.716 198.654 176.280 1.00 45.11 165 LYS L C 1
ATOM 4472 O O . LYS B 2 165 ? 158.496 199.807 176.655 1.00 45.11 165 LYS L O 1
ATOM 4478 N N . PRO B 2 166 ? 158.130 198.152 175.197 1.00 44.97 166 PRO L N 1
ATOM 4479 C CA . PRO B 2 166 ? 157.109 198.930 174.492 1.00 44.97 166 PRO L CA 1
ATOM 4480 C C . PRO B 2 166 ? 155.918 199.209 175.392 1.00 44.97 166 PRO L C 1
ATOM 4481 O O . PRO B 2 166 ? 155.549 198.396 176.240 1.00 44.97 166 PRO L O 1
ATOM 4485 N N . SER B 2 167 ? 155.315 200.378 175.201 1.00 48.79 167 SER L N 1
ATOM 4486 C CA . SER B 2 167 ? 154.160 200.793 175.980 1.00 48.79 167 SER L CA 1
ATOM 4487 C C . SER B 2 167 ? 153.096 201.361 175.056 1.00 48.79 167 SER L C 1
ATOM 4488 O O . SER B 2 167 ? 153.396 201.863 173.972 1.00 48.79 167 SER L O 1
ATOM 4491 N N . LYS B 2 168 ? 151.849 201.281 175.502 1.00 55.13 168 LYS L N 1
ATOM 4492 C CA . LYS B 2 168 ? 150.730 201.751 174.700 1.00 55.13 168 LYS L CA 1
ATOM 4493 C C . LYS B 2 168 ? 150.687 203.272 174.671 1.00 55.13 168 LYS L C 1
ATOM 4494 O O . LYS B 2 168 ? 151.034 203.938 175.648 1.00 55.13 168 LYS L O 1
ATOM 4500 N N . GLN B 2 169 ? 150.270 203.821 173.537 1.00 60.24 169 GLN L N 1
ATOM 4501 C CA . GLN B 2 169 ? 150.018 205.244 173.397 1.00 60.24 169 GLN L CA 1
ATOM 4502 C C . GLN B 2 169 ? 148.517 205.506 173.440 1.00 60.24 169 GLN L C 1
ATOM 4503 O O . GLN B 2 169 ? 147.714 204.615 173.731 1.00 60.24 169 GLN L O 1
ATOM 4509 N N . SER B 2 170 ? 148.127 206.746 173.151 1.00 68.24 170 SER L N 1
ATOM 4510 C CA . SER B 2 170 ? 146.715 207.071 173.012 1.00 68.24 170 SER L CA 1
ATOM 4511 C C . SER B 2 170 ? 146.153 206.650 171.662 1.00 68.24 170 SER L C 1
ATOM 4512 O O . SER B 2 170 ? 144.930 206.603 171.503 1.00 68.24 170 SER L O 1
ATOM 4515 N N . ASN B 2 171 ? 147.014 206.340 170.695 1.00 69.69 171 ASN L N 1
ATOM 4516 C CA . ASN B 2 171 ? 146.592 205.987 169.348 1.00 69.69 171 ASN L CA 1
ATOM 4517 C C . ASN B 2 171 ? 146.586 204.485 169.110 1.00 69.69 171 ASN L C 1
ATOM 4518 O O . ASN B 2 171 ? 146.388 204.052 167.971 1.00 69.69 171 ASN L O 1
ATOM 4523 N N . ASN B 2 172 ? 146.801 203.688 170.155 1.00 67.97 172 ASN L N 1
ATOM 4524 C CA . ASN B 2 172 ? 146.951 202.238 170.060 1.00 67.97 172 ASN L CA 1
ATOM 4525 C C . ASN B 2 172 ? 148.165 201.831 169.231 1.00 67.97 172 ASN L C 1
ATOM 4526 O O . ASN B 2 172 ? 148.205 200.724 168.688 1.00 67.97 172 ASN L O 1
ATOM 4531 N N . LYS B 2 173 ? 149.161 202.705 169.116 1.00 59.75 173 LYS L N 1
ATOM 4532 C CA . LYS B 2 173 ? 150.441 202.378 168.504 1.00 59.75 173 LYS L CA 1
ATOM 4533 C C . LYS B 2 173 ? 151.535 202.521 169.552 1.00 59.75 173 LYS L C 1
ATOM 4534 O O . LYS B 2 173 ? 151.644 203.564 170.199 1.00 59.75 173 LYS L O 1
ATOM 4540 N N . TYR B 2 174 ? 152.353 201.485 169.700 1.00 53.18 174 TYR L N 1
ATOM 4541 C CA . TYR B 2 174 ? 153.309 201.417 170.793 1.00 53.18 174 TYR L CA 1
ATOM 4542 C C . TYR B 2 174 ? 154.445 202.422 170.593 1.00 53.18 174 TYR L C 1
ATOM 4543 O O . TYR B 2 174 ? 154.596 203.032 169.533 1.00 53.18 174 TYR L O 1
ATOM 4552 N N . ALA B 2 175 ? 155.245 202.600 171.644 1.00 49.21 175 ALA L N 1
ATOM 4553 C CA . ALA B 2 175 ? 156.400 203.489 171.601 1.00 49.21 175 ALA L CA 1
ATOM 4554 C C . ALA B 2 175 ? 157.396 203.064 172.669 1.00 49.21 175 ALA L C 1
ATOM 4555 O O . ALA B 2 175 ? 156.998 202.651 173.759 1.00 49.21 175 ALA L O 1
ATOM 4557 N N . ALA B 2 176 ? 158.685 203.174 172.356 1.00 42.26 176 ALA L N 1
ATOM 4558 C CA . ALA B 2 176 ? 159.730 202.774 173.289 1.00 42.26 176 ALA L CA 1
ATOM 4559 C C . ALA B 2 176 ? 160.997 203.564 173.002 1.00 42.26 176 ALA L C 1
ATOM 4560 O O . ALA B 2 176 ? 161.177 204.109 171.912 1.00 42.26 176 ALA L O 1
ATOM 4562 N N . SER B 2 177 ? 161.887 203.604 173.991 1.00 41.74 177 SER L N 1
ATOM 4563 C CA . SER B 2 177 ? 163.096 204.411 173.931 1.00 41.74 177 SER L CA 1
ATOM 4564 C C . SER B 2 177 ? 164.297 203.582 174.360 1.00 41.74 177 SER L C 1
ATOM 4565 O O . SER B 2 177 ? 164.162 202.505 174.943 1.00 41.74 177 SER L O 1
ATOM 4568 N N . SER B 2 178 ? 165.488 204.097 174.063 1.00 37.74 178 SER L N 1
ATOM 4569 C CA . SER B 2 178 ? 166.729 203.424 174.416 1.00 37.74 178 SER L CA 1
ATOM 4570 C C . SER B 2 178 ? 167.802 204.464 174.697 1.00 37.74 178 SER L C 1
ATOM 4571 O O . SER B 2 178 ? 167.945 205.429 173.947 1.00 37.74 178 SER L O 1
ATOM 4574 N N . TYR B 2 179 ? 168.563 204.254 175.768 1.00 38.54 179 TYR L N 1
ATOM 4575 C CA . TYR B 2 179 ? 169.562 205.208 176.229 1.00 38.54 179 TYR L CA 1
ATOM 4576 C C . TYR B 2 179 ? 170.917 204.525 176.317 1.00 38.54 179 TYR L C 1
ATOM 4577 O O . TYR B 2 179 ? 171.015 203.402 176.819 1.00 38.54 179 TYR L O 1
ATOM 4586 N N . LEU B 2 180 ? 171.955 205.206 175.845 1.00 41.42 180 LEU L N 1
ATOM 4587 C CA . LEU B 2 180 ? 173.324 204.713 175.914 1.00 41.42 180 LEU L CA 1
ATOM 4588 C C . LEU B 2 180 ? 174.156 205.636 176.790 1.00 41.42 180 LEU L C 1
ATOM 4589 O O . LEU B 2 180 ? 174.096 206.859 176.643 1.00 41.42 180 LEU L O 1
ATOM 4594 N N . SER B 2 181 ? 174.934 205.051 177.695 1.00 47.87 181 SER L N 1
ATOM 4595 C CA . SER B 2 181 ? 175.747 205.802 178.644 1.00 47.87 181 SER L CA 1
ATOM 4596 C C . SER B 2 181 ? 177.198 205.775 178.184 1.00 47.87 181 SER L C 1
ATOM 4597 O O . SER B 2 181 ? 177.762 204.699 177.965 1.00 47.87 181 SER L O 1
ATOM 4600 N N . LEU B 2 182 ? 177.799 206.954 178.047 1.00 55.08 182 LEU L N 1
ATOM 4601 C CA . LEU B 2 182 ? 179.144 207.089 177.507 1.00 55.08 182 LEU L CA 1
ATOM 4602 C C . LEU B 2 182 ? 179.966 208.062 178.334 1.00 55.08 182 LEU L C 1
ATOM 4603 O O . LEU B 2 182 ? 179.468 209.110 178.754 1.00 55.08 182 LEU L O 1
ATOM 4608 N N . THR B 2 183 ? 181.230 207.715 178.555 1.00 60.37 183 THR L N 1
ATOM 4609 C CA . THR B 2 183 ? 182.170 208.672 179.103 1.00 60.37 183 THR L CA 1
ATOM 4610 C C . THR B 2 183 ? 182.575 209.667 178.018 1.00 60.37 183 THR L C 1
ATOM 4611 O O . THR B 2 183 ? 182.651 209.311 176.841 1.00 60.37 183 THR L O 1
ATOM 4615 N N . PRO B 2 184 ? 182.850 210.918 178.388 1.00 64.05 184 PRO L N 1
ATOM 4616 C CA . PRO B 2 184 ? 183.148 211.930 177.363 1.00 64.05 184 PRO L CA 1
ATOM 4617 C C . PRO B 2 184 ? 184.351 211.592 176.509 1.00 64.05 184 PRO L C 1
ATOM 4618 O O . PRO B 2 184 ? 184.458 212.092 175.383 1.00 64.05 184 PRO L O 1
ATOM 4622 N N . GLU B 2 185 ? 185.273 210.772 177.010 1.00 67.67 185 GLU L N 1
ATOM 4623 C CA . GLU B 2 185 ? 186.425 210.394 176.201 1.00 67.67 185 GLU L CA 1
ATOM 4624 C C . GLU B 2 185 ? 186.027 209.465 175.062 1.00 67.67 185 GLU L C 1
ATOM 4625 O O . GLU B 2 185 ? 186.544 209.590 173.946 1.00 67.67 185 GLU L O 1
ATOM 4631 N N . GLN B 2 186 ? 185.118 208.523 175.321 1.00 61.66 186 GLN L N 1
ATOM 4632 C CA . GLN B 2 186 ? 184.698 207.605 174.267 1.00 61.66 186 GLN L CA 1
ATOM 4633 C C . GLN B 2 186 ? 183.979 208.341 173.147 1.00 61.66 186 GLN L C 1
ATOM 4634 O O . GLN B 2 186 ? 184.215 208.069 171.965 1.00 61.66 186 GLN L O 1
ATOM 4640 N N . TRP B 2 187 ? 183.104 209.283 173.496 1.00 59.92 187 TRP L N 1
ATOM 4641 C CA . TRP B 2 187 ? 182.303 209.956 172.484 1.00 59.92 187 TRP L CA 1
ATOM 4642 C C . TRP B 2 187 ? 183.137 210.823 171.554 1.00 59.92 187 TRP L C 1
ATOM 4643 O O . TRP B 2 187 ? 182.660 211.181 170.474 1.00 59.92 187 TRP L O 1
ATOM 4654 N N . LYS B 2 188 ? 184.359 211.177 171.942 1.00 62.00 188 LYS L N 1
ATOM 4655 C CA . LYS B 2 188 ? 185.229 211.986 171.102 1.00 62.00 188 LYS L CA 1
ATOM 4656 C C . LYS B 2 188 ? 186.285 211.152 170.392 1.00 62.00 188 LYS L C 1
ATOM 4657 O O . LYS B 2 188 ? 187.263 211.706 169.882 1.00 62.00 188 LYS L O 1
ATOM 4663 N N . SER B 2 189 ? 186.110 209.833 170.349 1.00 61.58 189 SER L N 1
ATOM 4664 C CA . SER B 2 189 ? 187.074 208.941 169.721 1.00 61.58 189 SER L CA 1
ATOM 4665 C C . SER B 2 189 ? 186.517 208.280 168.467 1.00 61.58 189 SER L C 1
ATOM 4666 O O . SER B 2 189 ? 187.100 208.415 167.389 1.00 61.58 189 SER L O 1
ATOM 4669 N N . HIS B 2 190 ? 185.399 207.567 168.576 1.00 56.08 190 HIS L N 1
ATOM 4670 C CA . HIS B 2 190 ? 184.847 206.869 167.427 1.00 56.08 190 HIS L CA 1
ATOM 4671 C C . HIS B 2 190 ? 184.267 207.856 166.419 1.00 56.08 190 HIS L C 1
ATOM 4672 O O . HIS B 2 190 ? 183.897 208.984 166.750 1.00 56.08 190 HIS L O 1
ATOM 4679 N N . ARG B 2 191 ? 184.199 207.413 165.164 1.00 58.50 191 ARG L N 1
ATOM 4680 C CA . ARG B 2 191 ? 183.777 208.306 164.090 1.00 58.50 191 ARG L CA 1
ATOM 4681 C C . ARG B 2 191 ? 182.280 208.584 164.137 1.00 58.50 191 ARG L C 1
ATOM 4682 O O . ARG B 2 191 ? 181.857 209.734 163.984 1.00 58.50 191 ARG L O 1
ATOM 4690 N N . SER B 2 192 ? 181.461 207.553 164.333 1.00 55.07 192 SER L N 1
ATOM 4691 C CA . SER B 2 192 ? 180.017 207.737 164.282 1.00 55.07 192 SER L CA 1
ATOM 4692 C C . SER B 2 192 ? 179.323 206.621 165.046 1.00 55.07 192 SER L C 1
ATOM 4693 O O . SER B 2 192 ? 179.778 205.476 165.033 1.00 55.07 192 SER L O 1
ATOM 4696 N N . TYR B 2 193 ? 178.213 206.961 165.692 1.00 49.32 193 TYR L N 1
ATOM 4697 C CA . TYR B 2 193 ? 177.377 206.003 166.398 1.00 49.32 193 TYR L CA 1
ATOM 4698 C C . TYR B 2 193 ? 176.032 205.890 165.699 1.00 49.32 193 TYR L C 1
ATOM 4699 O O . TYR B 2 193 ? 175.512 206.878 165.172 1.00 49.32 193 TYR L O 1
ATOM 4708 N N . SER B 2 194 ? 175.471 204.686 165.698 1.00 42.34 194 SER L N 1
ATOM 4709 C CA . SER B 2 194 ? 174.227 204.410 164.998 1.00 42.34 194 SER L CA 1
ATOM 4710 C C . SER B 2 194 ? 173.295 203.624 165.903 1.00 42.34 194 SER L C 1
ATOM 4711 O O . SER B 2 194 ? 173.727 202.690 166.583 1.00 42.34 194 SER L O 1
ATOM 4714 N N . CYS B 2 195 ? 172.020 204.001 165.903 1.00 40.70 195 CYS L N 1
ATOM 4715 C CA . CYS B 2 195 ? 170.977 203.315 166.657 1.00 40.70 195 CYS L CA 1
ATOM 4716 C C . CYS B 2 195 ? 170.101 202.569 165.664 1.00 40.70 195 CYS L C 1
ATOM 4717 O O . CYS B 2 195 ? 169.299 203.184 164.958 1.00 40.70 195 CYS L O 1
ATOM 4720 N N . GLN B 2 196 ? 170.246 201.251 165.614 1.00 40.60 196 GLN L N 1
ATOM 4721 C CA . GLN B 2 196 ? 169.513 200.430 164.664 1.00 40.60 196 GLN L CA 1
ATOM 4722 C C . GLN B 2 196 ? 168.321 199.783 165.346 1.00 40.60 196 GLN L C 1
ATOM 4723 O O . GLN B 2 196 ? 168.475 199.107 166.368 1.00 40.60 196 GLN L O 1
ATOM 4729 N N . VAL B 2 197 ? 167.142 199.980 164.769 1.00 43.22 197 VAL L N 1
ATOM 4730 C CA . VAL B 2 197 ? 165.908 199.377 165.250 1.00 43.22 197 VAL L CA 1
ATOM 4731 C C . VAL B 2 197 ? 165.442 198.360 164.221 1.00 43.22 197 VAL L C 1
ATOM 4732 O O . VAL B 2 197 ? 165.478 198.624 163.014 1.00 43.22 197 VAL L O 1
ATOM 4736 N N . THR B 2 198 ? 165.054 197.182 164.693 1.00 48.34 198 THR L N 1
ATOM 4737 C CA . THR B 2 198 ? 164.565 196.111 163.834 1.00 48.34 198 THR L CA 1
ATOM 4738 C C . THR B 2 198 ? 163.124 195.815 164.217 1.00 48.34 198 THR L C 1
ATOM 4739 O O . THR B 2 198 ? 162.862 195.293 165.304 1.00 48.34 198 THR L O 1
ATOM 4743 N N . HIS B 2 199 ? 162.197 196.130 163.319 1.00 53.31 199 HIS L N 1
ATOM 4744 C CA . HIS B 2 199 ? 160.788 195.827 163.527 1.00 53.31 199 HIS L CA 1
ATOM 4745 C C . HIS B 2 199 ? 160.574 194.352 163.208 1.00 53.31 199 HIS L C 1
ATOM 4746 O O . HIS B 2 199 ? 161.543 193.587 163.194 1.00 53.31 199 HIS L O 1
ATOM 4753 N N . GLU B 2 200 ? 159.327 193.922 163.001 1.00 58.75 200 GLU L N 1
ATOM 4754 C CA . GLU B 2 200 ? 159.083 192.513 162.699 1.00 58.75 200 GLU L CA 1
ATOM 4755 C C . GLU B 2 200 ? 159.921 192.056 161.508 1.00 58.75 200 GLU L C 1
ATOM 4756 O O . GLU B 2 200 ? 160.616 191.038 161.582 1.00 58.75 200 GLU L O 1
ATOM 4762 N N . GLY B 2 201 ? 159.877 192.794 160.404 1.00 56.11 201 GLY L N 1
ATOM 4763 C CA . GLY B 2 201 ? 160.968 192.742 159.454 1.00 56.11 201 GLY L CA 1
ATOM 4764 C C . GLY B 2 201 ? 161.297 194.127 158.946 1.00 56.11 201 GLY L C 1
ATOM 4765 O O . GLY B 2 201 ? 160.508 194.715 158.201 1.00 56.11 201 GLY L O 1
ATOM 4766 N N . SER B 2 202 ? 162.466 194.643 159.311 1.00 53.24 202 SER L N 1
ATOM 4767 C CA . SER B 2 202 ? 162.923 195.964 158.899 1.00 53.24 202 SER L CA 1
ATOM 4768 C C . SER B 2 202 ? 164.268 196.215 159.563 1.00 53.24 202 SER L C 1
ATOM 4769 O O . SER B 2 202 ? 164.684 195.483 160.465 1.00 53.24 202 SER L O 1
ATOM 4772 N N . THR B 2 203 ? 164.942 197.265 159.105 1.00 48.20 203 THR L N 1
ATOM 4773 C CA . THR B 2 203 ? 166.126 197.771 159.792 1.00 48.20 203 THR L CA 1
ATOM 4774 C C . THR B 2 203 ? 166.209 199.260 159.478 1.00 48.20 203 THR L C 1
ATOM 4775 O O . THR B 2 203 ? 166.717 199.646 158.422 1.00 48.20 203 THR L O 1
ATOM 4779 N N . VAL B 2 204 ? 165.709 200.083 160.390 1.00 43.44 204 VAL L N 1
ATOM 4780 C CA . VAL B 2 204 ? 165.738 201.531 160.238 1.00 43.44 204 VAL L CA 1
ATOM 4781 C C . VAL B 2 204 ? 166.909 202.061 161.047 1.00 43.44 204 VAL L C 1
ATOM 4782 O O . VAL B 2 204 ? 167.029 201.771 162.243 1.00 43.44 204 VAL L O 1
ATOM 4786 N N . GLU B 2 205 ? 167.777 202.830 160.399 1.00 44.14 205 GLU L N 1
ATOM 4787 C CA . GLU B 2 205 ? 169.041 203.251 160.981 1.00 44.14 205 GLU L CA 1
ATOM 4788 C C . GLU B 2 205 ? 169.129 204.769 161.022 1.00 44.14 205 GLU L C 1
ATOM 4789 O O . GLU B 2 205 ? 168.725 205.448 160.075 1.00 44.14 205 GLU L O 1
ATOM 4795 N N . LYS B 2 206 ? 169.656 205.297 162.123 1.00 42.81 206 LYS L N 1
ATOM 4796 C CA . LYS B 2 206 ? 169.966 206.713 162.241 1.00 42.81 206 LYS L CA 1
ATOM 4797 C C . LYS B 2 206 ? 171.394 206.876 162.738 1.00 42.81 206 LYS L C 1
ATOM 4798 O O . LYS B 2 206 ? 171.841 206.138 163.619 1.00 42.81 206 LYS L O 1
ATOM 4804 N N . THR B 2 207 ? 172.104 207.848 162.174 1.00 44.82 207 THR L N 1
ATOM 4805 C CA . THR B 2 207 ? 173.525 208.039 162.422 1.00 44.82 207 THR L CA 1
ATOM 4806 C C . THR B 2 207 ? 173.781 209.434 162.968 1.00 44.82 207 THR L C 1
ATOM 4807 O O . THR B 2 207 ? 173.186 210.410 162.503 1.00 44.82 207 THR L O 1
ATOM 4811 N N . VAL B 2 208 ? 174.667 209.527 163.955 1.00 48.71 208 VAL L N 1
ATOM 4812 C CA . VAL B 2 208 ? 175.119 210.804 164.491 1.00 48.71 208 VAL L CA 1
ATOM 4813 C C . VAL B 2 208 ? 176.640 210.784 164.567 1.00 48.71 208 VAL L C 1
ATOM 4814 O O . VAL B 2 208 ? 177.234 209.780 164.971 1.00 48.71 208 VAL L O 1
ATOM 4818 N N . ALA B 2 209 ? 177.268 211.880 164.142 1.00 63.37 209 ALA L N 1
ATOM 4819 C CA . ALA B 2 209 ? 178.720 211.972 164.085 1.00 63.37 209 ALA L CA 1
ATOM 4820 C C . ALA B 2 209 ? 179.213 213.032 165.055 1.00 63.37 209 ALA L C 1
ATOM 4821 O O . ALA B 2 209 ? 178.869 214.212 164.896 1.00 63.37 209 ALA L O 1
ATOM 4823 N N . PRO B 2 210 ? 180.008 212.667 166.064 1.00 67.80 210 PRO L N 1
ATOM 4824 C CA . PRO B 2 210 ? 180.449 213.672 167.045 1.00 67.80 210 PRO L CA 1
ATOM 4825 C C . PRO B 2 210 ? 181.256 214.807 166.442 1.00 67.80 210 PRO L C 1
ATOM 4826 O O . PRO B 2 210 ? 181.138 215.951 166.895 1.00 67.80 210 PRO L O 1
ATOM 4830 N N . THR B 2 211 ? 182.077 214.527 165.433 1.00 79.44 211 THR L N 1
ATOM 4831 C CA . THR B 2 211 ? 182.942 215.570 164.895 1.00 79.44 211 THR L CA 1
ATOM 4832 C C . THR B 2 211 ? 182.237 216.440 163.863 1.00 79.44 211 THR L C 1
ATOM 4833 O O . THR B 2 211 ? 182.633 217.593 163.664 1.00 79.44 211 THR L O 1
ATOM 4837 N N . GLU B 2 212 ? 181.203 215.922 163.201 1.00 91.83 212 GLU L N 1
ATOM 4838 C CA . GLU B 2 212 ? 180.608 216.654 162.089 1.00 91.83 212 GLU L CA 1
ATOM 4839 C C . GLU B 2 212 ? 179.608 217.697 162.568 1.00 91.83 212 GLU L C 1
ATOM 4840 O O . GLU B 2 212 ? 179.813 218.901 162.383 1.00 91.83 212 GLU L O 1
ATOM 4846 N N . CYS B 2 213 ? 178.527 217.257 163.195 1.00 102.61 213 CYS L N 1
ATOM 4847 C CA . CYS B 2 213 ? 177.402 218.133 163.504 1.00 102.61 213 CYS L CA 1
ATOM 4848 C C . CYS B 2 213 ? 177.277 218.164 165.026 1.00 102.61 213 CYS L C 1
ATOM 4849 O O . CYS B 2 213 ? 176.522 217.393 165.621 1.00 102.61 213 CYS L O 1
ATOM 4852 N N . SER B 2 214 ? 178.036 219.059 165.653 1.00 106.45 214 SER L N 1
ATOM 4853 C CA . SER B 2 214 ? 178.044 219.180 167.106 1.00 106.45 214 SER L CA 1
ATOM 4854 C C . SER B 2 214 ? 178.032 220.644 167.534 1.00 106.45 214 SER L C 1
ATOM 4855 O O . SER B 2 214 ? 179.070 221.307 167.542 1.00 106.45 214 SER L O 1
ATOM 4858 N N . GLN C 1 1 ? 142.570 156.157 149.333 1.00 62.47 1 GLN A N 1
ATOM 4859 C CA . GLN C 1 1 ? 142.300 156.029 150.758 1.00 62.47 1 GLN A CA 1
ATOM 4860 C C . GLN C 1 1 ? 143.579 155.711 151.511 1.00 62.47 1 GLN A C 1
ATOM 4861 O O . GLN C 1 1 ? 143.554 155.013 152.523 1.00 62.47 1 GLN A O 1
ATOM 4867 N N . ILE C 1 2 ? 144.699 156.223 151.008 1.00 50.29 2 ILE A N 1
ATOM 4868 C CA . ILE C 1 2 ? 145.994 155.942 151.615 1.00 50.29 2 ILE A CA 1
ATOM 4869 C C . ILE C 1 2 ? 146.039 156.573 152.997 1.00 50.29 2 ILE A C 1
ATOM 4870 O O . ILE C 1 2 ? 145.867 157.787 153.148 1.00 50.29 2 ILE A O 1
ATOM 4875 N N . THR C 1 3 ? 146.266 155.751 154.015 1.00 46.90 3 THR A N 1
ATOM 4876 C CA . THR C 1 3 ? 146.314 156.231 155.383 1.00 46.90 3 THR A CA 1
ATOM 4877 C C . THR C 1 3 ? 147.475 155.574 156.109 1.00 46.90 3 THR A C 1
ATOM 4878 O O . THR C 1 3 ? 147.917 154.482 155.747 1.00 46.90 3 THR A O 1
ATOM 4882 N N . LEU C 1 4 ? 147.971 156.260 157.132 1.00 43.49 4 LEU A N 1
ATOM 4883 C CA . LEU C 1 4 ? 149.073 155.783 157.952 1.00 43.49 4 LEU A CA 1
ATOM 4884 C C . LEU C 1 4 ? 148.618 155.754 159.402 1.00 43.49 4 LEU A C 1
ATOM 4885 O O . LEU C 1 4 ? 147.965 156.692 159.867 1.00 43.49 4 LEU A O 1
ATOM 4890 N N . LYS C 1 5 ? 148.955 154.681 160.109 1.00 47.58 5 LYS A N 1
ATOM 4891 C CA . LYS C 1 5 ? 148.525 154.490 161.489 1.00 47.58 5 LYS A CA 1
ATOM 4892 C C . LYS C 1 5 ? 149.724 154.045 162.310 1.00 47.58 5 LYS A C 1
ATOM 4893 O O . LYS C 1 5 ? 150.180 152.905 162.180 1.00 47.58 5 LYS A O 1
ATOM 4899 N N . GLU C 1 6 ? 150.229 154.933 163.154 1.00 45.94 6 GLU A N 1
ATOM 4900 C CA . GLU C 1 6 ? 151.403 154.663 163.966 1.00 45.94 6 GLU A CA 1
ATOM 4901 C C . GLU C 1 6 ? 151.002 154.421 165.413 1.00 45.94 6 GLU A C 1
ATOM 4902 O O . GLU C 1 6 ? 150.072 155.039 165.934 1.00 45.94 6 GLU A O 1
ATOM 4908 N N . SER C 1 7 ? 151.713 153.500 166.057 1.00 50.39 7 SER A N 1
ATOM 4909 C CA . SER C 1 7 ? 151.384 153.107 167.417 1.00 50.39 7 SER A CA 1
ATOM 4910 C C . SER C 1 7 ? 152.632 152.568 168.092 1.00 50.39 7 SER A C 1
ATOM 4911 O O . SER C 1 7 ? 153.539 152.060 167.431 1.00 50.39 7 SER A O 1
ATOM 4914 N N . GLY C 1 8 ? 152.661 152.678 169.416 1.00 63.02 8 GLY A N 1
ATOM 4915 C CA . GLY C 1 8 ? 153.776 152.202 170.196 1.00 63.02 8 GLY A CA 1
ATOM 4916 C C . GLY C 1 8 ? 153.792 152.805 171.585 1.00 63.02 8 GLY A C 1
ATOM 4917 O O . GLY C 1 8 ? 152.853 153.492 171.999 1.00 63.02 8 GLY A O 1
ATOM 4918 N N . PRO C 1 9 ? 154.858 152.545 172.338 1.00 65.52 9 PRO A N 1
ATOM 4919 C CA . PRO C 1 9 ? 154.984 153.151 173.668 1.00 65.52 9 PRO A CA 1
ATOM 4920 C C . PRO C 1 9 ? 154.996 154.669 173.585 1.00 65.52 9 PRO A C 1
ATOM 4921 O O . PRO C 1 9 ? 155.580 155.256 172.673 1.00 65.52 9 PRO A O 1
ATOM 4925 N N . THR C 1 10 ? 154.340 155.304 174.553 1.00 60.93 10 THR A N 1
ATOM 4926 C CA . THR C 1 10 ? 154.259 156.755 174.617 1.00 60.93 10 THR A CA 1
ATOM 4927 C C . THR C 1 10 ? 154.979 157.326 175.831 1.00 60.93 10 THR A C 1
ATOM 4928 O O . THR C 1 10 ? 154.891 158.532 176.080 1.00 60.93 10 THR A O 1
ATOM 4932 N N . LEU C 1 11 ? 155.681 156.493 176.595 1.00 66.39 11 LEU A N 1
ATOM 4933 C CA . LEU C 1 11 ? 156.467 156.972 177.729 1.00 66.39 11 LEU A CA 1
ATOM 4934 C C . LEU C 1 11 ? 157.568 155.955 177.982 1.00 66.39 11 LEU A C 1
ATOM 4935 O O . LEU C 1 11 ? 157.289 154.836 178.419 1.00 66.39 11 LEU A O 1
ATOM 4940 N N . VAL C 1 12 ? 158.810 156.346 177.717 1.00 69.49 12 VAL A N 1
ATOM 4941 C CA . VAL C 1 12 ? 159.960 155.460 177.827 1.00 69.49 12 VAL A CA 1
ATOM 4942 C C . VAL C 1 12 ? 160.953 156.056 178.815 1.00 69.49 12 VAL A C 1
ATOM 4943 O O . VAL C 1 12 ? 161.186 157.269 178.823 1.00 69.49 12 VAL A O 1
ATOM 4947 N N . GLU C 1 13 ? 161.520 155.201 179.663 1.00 74.06 13 GLU A N 1
ATOM 4948 C CA . GLU C 1 13 ? 162.527 155.639 180.614 1.00 74.06 13 GLU A CA 1
ATOM 4949 C C . GLU C 1 13 ? 163.771 156.121 179.879 1.00 74.06 13 GLU A C 1
ATOM 4950 O O . GLU C 1 13 ? 164.039 155.735 178.739 1.00 74.06 13 GLU A O 1
ATOM 4956 N N . ARG C 1 14 ? 164.539 156.977 180.547 1.00 69.71 14 ARG A N 1
ATOM 4957 C CA . ARG C 1 14 ? 165.733 157.530 179.928 1.00 69.71 14 ARG A CA 1
ATOM 4958 C C . ARG C 1 14 ? 166.748 156.428 179.643 1.00 69.71 14 ARG A C 1
ATOM 4959 O O . ARG C 1 14 ? 166.808 155.411 180.337 1.00 69.71 14 ARG A O 1
ATOM 4967 N N . THR C 1 15 ? 167.537 156.637 178.590 1.00 65.54 15 THR A N 1
ATOM 4968 C CA . THR C 1 15 ? 168.556 155.685 178.145 1.00 65.54 15 THR A CA 1
ATOM 4969 C C . THR C 1 15 ? 167.957 154.301 177.903 1.00 65.54 15 THR A C 1
ATOM 4970 O O . THR C 1 15 ? 168.484 153.279 178.344 1.00 65.54 15 THR A O 1
ATOM 4974 N N . GLN C 1 16 ? 166.834 154.275 177.191 1.00 60.73 16 GLN A N 1
ATOM 4975 C CA . GLN C 1 16 ? 166.172 153.031 176.834 1.00 60.73 16 GLN A CA 1
ATOM 4976 C C . GLN C 1 16 ? 165.622 153.152 175.420 1.00 60.73 16 GLN A C 1
ATOM 4977 O O . GLN C 1 16 ? 165.400 154.253 174.912 1.00 60.73 16 GLN A O 1
ATOM 4983 N N . THR C 1 17 ? 165.397 152.006 174.787 1.00 48.96 17 THR A N 1
ATOM 4984 C CA . THR C 1 17 ? 165.003 151.997 173.389 1.00 48.96 17 THR A CA 1
ATOM 4985 C C . THR C 1 17 ? 163.538 152.386 173.224 1.00 48.96 17 THR A C 1
ATOM 4986 O O . THR C 1 17 ? 162.734 152.313 174.155 1.00 48.96 17 THR A O 1
ATOM 4990 N N . LEU C 1 18 ? 163.205 152.805 172.009 1.00 42.41 18 LEU A N 1
ATOM 4991 C CA . LEU C 1 18 ? 161.853 153.161 171.607 1.00 42.41 18 LEU A CA 1
ATOM 4992 C C . LEU C 1 18 ? 161.499 152.340 170.378 1.00 42.41 18 LEU A C 1
ATOM 4993 O O . LEU C 1 18 ? 162.347 152.128 169.512 1.00 42.41 18 LEU A O 1
ATOM 4998 N N . THR C 1 19 ? 160.260 151.867 170.299 1.00 38.93 19 THR A N 1
ATOM 4999 C CA . THR C 1 19 ? 159.912 150.854 169.304 1.00 38.93 19 THR A CA 1
ATOM 5000 C C . THR C 1 19 ? 158.606 151.213 168.597 1.00 38.93 19 THR A C 1
ATOM 5001 O O . THR C 1 19 ? 157.659 150.429 168.544 1.00 38.93 19 THR A O 1
ATOM 5005 N N . LEU C 1 20 ? 158.530 152.432 168.072 1.00 38.44 20 LEU A N 1
ATOM 5006 C CA . LEU C 1 20 ? 157.374 152.826 167.279 1.00 38.44 20 LEU A CA 1
ATOM 5007 C C . LEU C 1 20 ? 157.244 151.944 166.044 1.00 38.44 20 LEU A C 1
ATOM 5008 O O . LEU C 1 20 ? 158.242 151.545 165.440 1.00 38.44 20 LEU A O 1
ATOM 5013 N N . THR C 1 21 ? 156.003 151.630 165.673 1.00 42.19 21 THR A N 1
ATOM 5014 C CA . THR C 1 21 ? 155.709 150.875 164.464 1.00 42.19 21 THR A CA 1
ATOM 5015 C C . THR C 1 21 ? 154.619 151.581 163.675 1.00 42.19 21 THR A C 1
ATOM 5016 O O . THR C 1 21 ? 153.738 152.225 164.247 1.00 42.19 21 THR A O 1
ATOM 5020 N N . CYS C 1 22 ? 154.675 151.441 162.355 1.00 46.01 22 CYS A N 1
ATOM 5021 C CA . CYS C 1 22 ? 153.720 152.068 161.452 1.00 46.01 22 CYS A CA 1
ATOM 5022 C C . CYS C 1 22 ? 153.054 151.000 160.600 1.00 46.01 22 CYS A C 1
ATOM 5023 O O . CYS C 1 22 ? 153.737 150.153 160.018 1.00 46.01 22 CYS A O 1
ATOM 5026 N N . THR C 1 23 ? 151.728 151.044 160.527 1.00 46.77 23 THR A N 1
ATOM 5027 C CA . THR C 1 23 ? 150.944 150.111 159.724 1.00 46.77 23 THR A CA 1
ATOM 5028 C C . THR C 1 23 ? 150.261 150.899 158.619 1.00 46.77 23 THR A C 1
ATOM 5029 O O . THR C 1 23 ? 149.418 151.756 158.896 1.00 46.77 23 THR A O 1
ATOM 5033 N N . PHE C 1 24 ? 150.609 150.607 157.373 1.00 48.81 24 PHE A N 1
ATOM 5034 C CA . PHE C 1 24 ? 150.095 151.360 156.241 1.00 48.81 24 PHE A CA 1
ATOM 5035 C C . PHE C 1 24 ? 149.106 150.522 155.448 1.00 48.81 24 PHE A C 1
ATOM 5036 O O . PHE C 1 24 ? 149.329 149.332 155.211 1.00 48.81 24 PHE A O 1
ATOM 5044 N N . SER C 1 25 ? 148.007 151.150 155.049 1.00 50.39 25 SER A N 1
ATOM 5045 C CA . SER C 1 25 ? 146.998 150.516 154.219 1.00 50.39 25 SER A CA 1
ATOM 5046 C C . SER C 1 25 ? 146.647 151.437 153.066 1.00 50.39 25 SER A C 1
ATOM 5047 O O . SER C 1 25 ? 146.441 152.637 153.261 1.00 50.39 25 SER A O 1
ATOM 5050 N N . GLY C 1 26 ? 146.570 150.869 151.869 1.00 48.57 26 GLY A N 1
ATOM 5051 C CA . GLY C 1 26 ? 146.233 151.616 150.673 1.00 48.57 26 GLY A CA 1
ATOM 5052 C C . GLY C 1 26 ? 147.291 151.599 149.596 1.00 48.57 26 GLY A C 1
ATOM 5053 O O . GLY C 1 26 ? 146.984 151.941 148.446 1.00 48.57 26 GLY A O 1
ATOM 5054 N N . PHE C 1 27 ? 148.526 151.217 149.906 1.00 43.73 27 PHE A N 1
ATOM 5055 C CA . PHE C 1 27 ? 149.569 151.130 148.900 1.00 43.73 27 PHE A CA 1
ATOM 5056 C C . PHE C 1 27 ? 150.466 149.949 149.226 1.00 43.73 27 PHE A C 1
ATOM 5057 O O . PHE C 1 27 ? 150.585 149.546 150.384 1.00 43.73 27 PHE A O 1
ATOM 5065 N N . SER C 1 28 ? 151.101 149.404 148.196 1.00 46.01 28 SER A N 1
ATOM 5066 C CA . SER C 1 28 ? 151.995 148.266 148.347 1.00 46.01 28 SER A CA 1
ATOM 5067 C C . SER C 1 28 ? 153.434 148.740 148.243 1.00 46.01 28 SER A C 1
ATOM 5068 O O . SER C 1 28 ? 153.801 149.421 147.281 1.00 46.01 28 SER A O 1
ATOM 5071 N N . LEU C 1 29 ? 154.249 148.373 149.230 1.00 42.07 29 LEU A N 1
ATOM 5072 C CA . LEU C 1 29 ? 155.630 148.829 149.258 1.00 42.07 29 LEU A CA 1
ATOM 5073 C C . LEU C 1 29 ? 156.488 148.171 148.188 1.00 42.07 29 LEU A C 1
ATOM 5074 O O . LEU C 1 29 ? 157.635 148.585 147.999 1.00 42.07 29 LEU A O 1
ATOM 5079 N N . THR C 1 30 ? 155.970 147.164 147.490 1.00 46.44 30 THR A N 1
ATOM 5080 C CA . THR C 1 30 ? 156.731 146.514 146.434 1.00 46.44 30 THR A CA 1
ATOM 5081 C C . THR C 1 30 ? 156.716 147.284 145.120 1.00 46.44 30 THR A C 1
ATOM 5082 O O . THR C 1 30 ? 157.512 146.967 144.231 1.00 46.44 30 THR A O 1
ATOM 5086 N N . THR C 1 31 ? 155.838 148.271 144.964 1.00 45.93 31 THR A N 1
ATOM 5087 C CA . THR C 1 31 ? 155.807 149.042 143.730 1.00 45.93 31 THR A CA 1
ATOM 5088 C C . THR C 1 31 ? 156.987 150.000 143.664 1.00 45.93 31 THR A C 1
ATOM 5089 O O . THR C 1 31 ? 157.543 150.410 144.684 1.00 45.93 31 THR A O 1
ATOM 5093 N N . ASP C 1 32 ? 157.362 150.362 142.444 1.00 47.56 32 ASP A N 1
ATOM 5094 C CA . ASP C 1 32 ? 158.521 151.215 142.241 1.00 47.56 32 ASP A CA 1
ATOM 5095 C C . ASP C 1 32 ? 158.233 152.644 142.680 1.00 47.56 32 ASP A C 1
ATOM 5096 O O . ASP C 1 32 ? 157.092 153.109 142.658 1.00 47.56 32 ASP A O 1
ATOM 5101 N N . GLY C 1 33 ? 159.291 153.341 143.081 1.00 37.97 33 GLY A N 1
ATOM 5102 C CA . GLY C 1 33 ? 159.199 154.748 143.409 1.00 37.97 33 GLY A CA 1
ATOM 5103 C C . GLY C 1 33 ? 158.325 155.071 144.601 1.00 37.97 33 GLY A C 1
ATOM 5104 O O . GLY C 1 33 ? 157.497 155.981 144.532 1.00 37.97 33 GLY A O 1
ATOM 5105 N N . LEU C 1 34 ? 158.488 154.338 145.697 1.00 33.10 34 LEU A N 1
ATOM 5106 C CA . LEU C 1 34 ? 157.767 154.624 146.926 1.00 33.10 34 LEU A CA 1
ATOM 5107 C C . LEU C 1 34 ? 158.716 154.455 148.099 1.00 33.10 34 LEU A C 1
ATOM 5108 O O . LEU C 1 34 ? 159.836 153.965 147.953 1.00 33.10 34 LEU A O 1
ATOM 5113 N N . GLY C 1 35 ? 158.262 154.872 149.273 1.00 28.51 35 GLY A N 1
ATOM 5114 C CA . GLY C 1 35 ? 159.067 154.727 150.466 1.00 28.51 35 GLY A CA 1
ATOM 5115 C C . GLY C 1 35 ? 158.380 155.234 151.711 1.00 28.51 35 GLY A C 1
ATOM 5116 O O . GLY C 1 35 ? 157.572 156.161 151.644 1.00 28.51 35 GLY A O 1
ATOM 5117 N N . VAL C 1 36 ? 158.703 154.647 152.856 1.00 24.28 36 VAL A N 1
ATOM 5118 C CA . VAL C 1 36 ? 158.136 155.046 154.134 1.00 24.28 36 VAL A CA 1
ATOM 5119 C C . VAL C 1 36 ? 159.261 155.570 155.011 1.00 24.28 36 VAL A C 1
ATOM 5120 O O . VAL C 1 36 ? 160.414 155.151 154.881 1.00 24.28 36 VAL A O 1
ATOM 5124 N N . GLY C 1 37 ? 158.929 156.506 155.895 1.00 27.99 37 GLY A N 1
ATOM 5125 C CA . GLY C 1 37 ? 159.942 157.088 156.751 1.00 27.99 37 GLY A CA 1
ATOM 5126 C C . GLY C 1 37 ? 159.324 157.693 157.989 1.00 27.99 37 GLY A C 1
ATOM 5127 O O . GLY C 1 37 ? 158.104 157.723 158.150 1.00 27.99 37 GLY A O 1
ATOM 5128 N N . TRP C 1 38 ? 160.191 158.185 158.869 1.00 23.96 38 TRP A N 1
ATOM 5129 C CA . TRP C 1 38 ? 159.775 158.745 160.145 1.00 23.96 38 TRP A CA 1
ATOM 5130 C C . TRP C 1 38 ? 160.310 160.157 160.296 1.00 23.96 38 TRP A C 1
ATOM 5131 O O . TRP C 1 38 ? 161.458 160.432 159.949 1.00 23.96 38 TRP A O 1
ATOM 5142 N N . ILE C 1 39 ? 159.477 161.045 160.829 1.00 30.53 39 ILE A N 1
ATOM 5143 C CA . ILE C 1 39 ? 159.822 162.451 160.983 1.00 30.53 39 ILE A CA 1
ATOM 5144 C C . ILE C 1 39 ? 159.429 162.902 162.381 1.00 30.53 39 ILE A C 1
ATOM 5145 O O . ILE C 1 39 ? 158.298 162.669 162.817 1.00 30.53 39 ILE A O 1
ATOM 5150 N N . ARG C 1 40 ? 160.355 163.551 163.073 1.00 30.53 40 ARG A N 1
ATOM 5151 C CA . ARG C 1 40 ? 160.172 164.010 164.441 1.00 30.53 40 ARG A CA 1
ATOM 5152 C C . ARG C 1 40 ? 159.770 165.476 164.461 1.00 30.53 40 ARG A C 1
ATOM 5153 O O . ARG C 1 40 ? 159.989 166.215 163.501 1.00 30.53 40 ARG A O 1
ATOM 5161 N N . GLN C 1 41 ? 159.166 165.889 165.567 1.00 37.06 41 GLN A N 1
ATOM 5162 C CA . GLN C 1 41 ? 158.898 167.302 165.792 1.00 37.06 41 GLN A CA 1
ATOM 5163 C C . GLN C 1 41 ? 158.891 167.607 167.282 1.00 37.06 41 GLN A C 1
ATOM 5164 O O . GLN C 1 41 ? 157.955 167.216 167.988 1.00 37.06 41 GLN A O 1
ATOM 5170 N N . PRO C 1 42 ? 159.910 168.291 167.800 1.00 41.46 42 PRO A N 1
ATOM 5171 C CA . PRO C 1 42 ? 159.857 168.722 169.191 1.00 41.46 42 PRO A CA 1
ATOM 5172 C C . PRO C 1 42 ? 158.740 169.731 169.381 1.00 41.46 42 PRO A C 1
ATOM 5173 O O . PRO C 1 42 ? 158.352 170.430 168.430 1.00 41.46 42 PRO A O 1
ATOM 5177 N N . PRO C 1 43 ? 158.180 169.832 170.584 1.00 43.87 43 PRO A N 1
ATOM 5178 C CA . PRO C 1 43 ? 157.033 170.729 170.788 1.00 43.87 43 PRO A CA 1
ATOM 5179 C C . PRO C 1 43 ? 157.416 172.180 170.544 1.00 43.87 43 PRO A C 1
ATOM 5180 O O . PRO C 1 43 ? 158.181 172.777 171.304 1.00 43.87 43 PRO A O 1
ATOM 5184 N N . GLY C 1 44 ? 156.871 172.747 169.475 1.00 46.23 44 GLY A N 1
ATOM 5185 C CA . GLY C 1 44 ? 157.112 174.129 169.100 1.00 46.23 44 GLY A CA 1
ATOM 5186 C C . GLY C 1 44 ? 158.159 174.355 168.028 1.00 46.23 44 GLY A C 1
ATOM 5187 O O . GLY C 1 44 ? 158.024 175.269 167.214 1.00 46.23 44 GLY A O 1
ATOM 5188 N N . LYS C 1 45 ? 159.202 173.530 168.005 1.00 47.26 45 LYS A N 1
ATOM 5189 C CA . LYS C 1 45 ? 160.298 173.730 167.071 1.00 47.26 45 LYS A CA 1
ATOM 5190 C C . LYS C 1 45 ? 159.918 173.222 165.680 1.00 47.26 45 LYS A C 1
ATOM 5191 O O . LYS C 1 45 ? 158.764 172.895 165.394 1.00 47.26 45 LYS A O 1
ATOM 5197 N N . ALA C 1 46 ? 160.912 173.170 164.798 1.00 41.50 46 ALA A N 1
ATOM 5198 C CA . ALA C 1 46 ? 160.707 172.735 163.427 1.00 41.50 46 ALA A CA 1
ATOM 5199 C C . ALA C 1 46 ? 160.873 171.224 163.307 1.00 41.50 46 ALA A C 1
ATOM 5200 O O . ALA C 1 46 ? 161.367 170.551 164.212 1.00 41.50 46 ALA A O 1
ATOM 5202 N N . LEU C 1 47 ? 160.461 170.693 162.159 1.00 33.89 47 LEU A N 1
ATOM 5203 C CA . LEU C 1 47 ? 160.562 169.264 161.918 1.00 33.89 47 LEU A CA 1
ATOM 5204 C C . LEU C 1 47 ? 162.014 168.854 161.700 1.00 33.89 47 LEU A C 1
ATOM 5205 O O . LEU C 1 47 ? 162.892 169.681 161.451 1.00 33.89 47 LEU A O 1
ATOM 5210 N N . GLU C 1 48 ? 162.260 167.552 161.807 1.00 33.47 48 GLU A N 1
ATOM 5211 C CA . GLU C 1 48 ? 163.567 166.992 161.492 1.00 33.47 48 GLU A CA 1
ATOM 5212 C C . GLU C 1 48 ? 163.385 165.559 161.020 1.00 33.47 48 GLU A C 1
ATOM 5213 O O . GLU C 1 48 ? 162.599 164.807 161.600 1.00 33.47 48 GLU A O 1
ATOM 5219 N N . TRP C 1 49 ? 164.101 165.198 159.963 1.00 29.73 49 TRP A N 1
ATOM 5220 C CA . TRP C 1 49 ? 163.962 163.893 159.337 1.00 29.73 49 TRP A CA 1
ATOM 5221 C C . TRP C 1 49 ? 164.871 162.875 160.013 1.00 29.73 49 TRP A C 1
ATOM 5222 O O . TRP C 1 49 ? 165.995 163.194 160.398 1.00 29.73 49 TRP A O 1
ATOM 5233 N N . LEU C 1 50 ? 164.379 161.644 160.169 1.00 30.58 50 LEU A N 1
ATOM 5234 C CA . LEU C 1 50 ? 165.106 160.610 160.903 1.00 30.58 50 LEU A CA 1
ATOM 5235 C C . LEU C 1 50 ? 165.480 159.399 160.065 1.00 30.58 50 LEU A C 1
ATOM 5236 O O . LEU C 1 50 ? 166.646 158.995 160.070 1.00 30.58 50 LEU A O 1
ATOM 5241 N N . ALA C 1 51 ? 164.534 158.785 159.365 1.00 27.09 51 ALA A N 1
ATOM 5242 C CA . ALA C 1 51 ? 164.825 157.543 158.669 1.00 27.09 51 ALA A CA 1
ATOM 5243 C C . ALA C 1 51 ? 163.937 157.428 157.444 1.00 27.09 51 ALA A C 1
ATOM 5244 O O . ALA C 1 51 ? 162.956 158.155 157.293 1.00 27.09 51 ALA A O 1
ATOM 5246 N N . LEU C 1 52 ? 164.296 156.499 156.565 1.00 25.00 52 LEU A N 1
ATOM 5247 C CA . LEU C 1 52 ? 163.540 156.262 155.345 1.00 25.00 52 LEU A CA 1
ATOM 5248 C C . LEU C 1 52 ? 163.987 154.942 154.748 1.00 25.00 52 LEU A C 1
ATOM 5249 O O . LEU C 1 52 ? 165.170 154.606 154.806 1.00 25.00 52 LEU A O 1
ATOM 5254 N N . ILE C 1 53 ? 163.043 154.195 154.187 1.00 28.55 53 ILE A N 1
ATOM 5255 C CA . ILE C 1 53 ? 163.350 152.953 153.490 1.00 28.55 53 ILE A CA 1
ATOM 5256 C C . ILE C 1 53 ? 162.524 152.890 152.214 1.00 28.55 53 ILE A C 1
ATOM 5257 O O . ILE C 1 53 ? 161.312 153.122 152.240 1.00 28.55 53 ILE A O 1
ATOM 5262 N N . TYR C 1 54 ? 163.181 152.597 151.097 1.00 23.28 54 TYR A N 1
ATOM 5263 C CA . TYR C 1 54 ? 162.558 152.635 149.786 1.00 23.28 54 TYR A CA 1
ATOM 5264 C C . TYR C 1 54 ? 162.045 151.250 149.409 1.00 23.28 54 TYR A C 1
ATOM 5265 O O . TYR C 1 54 ? 162.057 150.319 150.216 1.00 23.28 54 TYR A O 1
ATOM 5274 N N . TYR C 1 55 ? 161.586 151.108 148.165 1.00 37.02 55 TYR A N 1
ATOM 5275 C CA . TYR C 1 55 ? 161.081 149.818 147.711 1.00 37.02 55 TYR A CA 1
ATOM 5276 C C . TYR C 1 55 ? 162.180 148.767 147.729 1.00 37.02 55 TYR A C 1
ATOM 5277 O O . TYR C 1 55 ? 161.977 147.648 148.211 1.00 37.02 55 TYR A O 1
ATOM 5286 N N . ASP C 1 56 ? 163.354 149.105 147.210 1.00 38.61 56 ASP A N 1
ATOM 5287 C CA . ASP C 1 56 ? 164.518 148.262 147.422 1.00 38.61 56 ASP A CA 1
ATOM 5288 C C . ASP C 1 56 ? 165.054 148.499 148.824 1.00 38.61 56 ASP A C 1
ATOM 5289 O O . ASP C 1 56 ? 164.889 149.578 149.397 1.00 38.61 56 ASP A O 1
ATOM 5294 N N . ASP C 1 57 ? 165.699 147.481 149.381 1.00 42.37 57 ASP A N 1
ATOM 5295 C CA . ASP C 1 57 ? 166.118 147.538 150.779 1.00 42.37 57 ASP A CA 1
ATOM 5296 C C . ASP C 1 57 ? 167.294 148.500 150.895 1.00 42.37 57 ASP A C 1
ATOM 5297 O O . ASP C 1 57 ? 168.462 148.114 150.960 1.00 42.37 57 ASP A O 1
ATOM 5302 N N . VAL C 1 58 ? 166.968 149.788 150.915 1.00 32.94 58 VAL A N 1
ATOM 5303 C CA . VAL C 1 58 ? 167.943 150.852 151.097 1.00 32.94 58 VAL A CA 1
ATOM 5304 C C . VAL C 1 58 ? 167.492 151.704 152.269 1.00 32.94 58 VAL A C 1
ATOM 5305 O O . VAL C 1 58 ? 166.336 152.133 152.317 1.00 32.94 58 VAL A O 1
ATOM 5309 N N . ARG C 1 59 ? 168.395 151.946 153.210 1.00 28.69 59 ARG A N 1
ATOM 5310 C CA . ARG C 1 59 ? 168.087 152.681 154.425 1.00 28.69 59 ARG A CA 1
ATOM 5311 C C . ARG C 1 59 ? 168.909 153.957 154.459 1.00 28.69 59 ARG A C 1
ATOM 5312 O O . ARG C 1 59 ? 170.109 153.933 154.171 1.00 28.69 59 ARG A O 1
ATOM 5320 N N . ARG C 1 60 ? 168.265 155.068 154.796 1.00 29.43 60 ARG A N 1
ATOM 5321 C CA . ARG C 1 60 ? 168.944 156.334 155.017 1.00 29.43 60 ARG A CA 1
ATOM 5322 C C . ARG C 1 60 ? 168.614 156.837 156.411 1.00 29.43 60 ARG A C 1
ATOM 5323 O O . ARG C 1 60 ? 167.470 156.734 156.860 1.00 29.43 60 ARG A O 1
ATOM 5331 N N . TYR C 1 61 ? 169.610 157.380 157.097 1.00 28.78 61 TYR A N 1
ATOM 5332 C CA . TYR C 1 61 ? 169.411 157.939 158.422 1.00 28.78 61 TYR A CA 1
ATOM 5333 C C . TYR C 1 61 ? 170.041 159.316 158.495 1.00 28.78 61 TYR A C 1
ATOM 5334 O O . TYR C 1 61 ? 171.059 159.579 157.857 1.00 28.78 61 TYR A O 1
ATOM 5343 N N . ARG C 1 62 ? 169.446 160.181 159.300 1.00 30.35 62 ARG A N 1
ATOM 5344 C CA . ARG C 1 62 ? 169.995 161.513 159.476 1.00 30.35 62 ARG A CA 1
ATOM 5345 C C . ARG C 1 62 ? 171.421 161.395 160.001 1.00 30.35 62 ARG A C 1
ATOM 5346 O O . ARG C 1 62 ? 171.647 160.716 161.009 1.00 30.35 62 ARG A O 1
ATOM 5354 N N . PRO C 1 63 ? 172.401 162.020 159.348 1.00 30.53 63 PRO A N 1
ATOM 5355 C CA . PRO C 1 63 ? 173.806 161.717 159.666 1.00 30.53 63 PRO A CA 1
ATOM 5356 C C . PRO C 1 63 ? 174.180 161.961 161.112 1.00 30.53 63 PRO A C 1
ATOM 5357 O O . PRO C 1 63 ? 175.024 161.236 161.652 1.00 30.53 63 PRO A O 1
ATOM 5361 N N . SER C 1 64 ? 173.579 162.953 161.765 1.00 32.52 64 SER A N 1
ATOM 5362 C CA . SER C 1 64 ? 173.873 163.189 163.172 1.00 32.52 64 SER A CA 1
ATOM 5363 C C . SER C 1 64 ? 173.373 162.065 164.067 1.00 32.52 64 SER A C 1
ATOM 5364 O O . SER C 1 64 ? 173.777 161.991 165.231 1.00 32.52 64 SER A O 1
ATOM 5367 N N . LEU C 1 65 ? 172.505 161.191 163.556 1.00 32.63 65 LEU A N 1
ATOM 5368 C CA . LEU C 1 65 ? 171.928 160.113 164.350 1.00 32.63 65 LEU A CA 1
ATOM 5369 C C . LEU C 1 65 ? 172.098 158.754 163.682 1.00 32.63 65 LEU A C 1
ATOM 5370 O O . LEU C 1 65 ? 171.323 157.837 163.960 1.00 32.63 65 LEU A O 1
ATOM 5375 N N . LYS C 1 66 ? 173.088 158.601 162.803 1.00 31.73 66 LYS A N 1
ATOM 5376 C CA . LYS C 1 66 ? 173.225 157.342 162.083 1.00 31.73 66 LYS A CA 1
ATOM 5377 C C . LYS C 1 66 ? 173.551 156.192 163.022 1.00 31.73 66 LYS A C 1
ATOM 5378 O O . LYS C 1 66 ? 173.242 155.036 162.719 1.00 31.73 66 LYS A O 1
ATOM 5384 N N . SER C 1 67 ? 174.172 156.485 164.163 1.00 36.64 67 SER A N 1
ATOM 5385 C CA . SER C 1 67 ? 174.601 155.420 165.059 1.00 36.64 67 SER A CA 1
ATOM 5386 C C . SER C 1 67 ? 173.432 154.835 165.838 1.00 36.64 67 SER A C 1
ATOM 5387 O O . SER C 1 67 ? 173.424 153.640 166.148 1.00 36.64 67 SER A O 1
ATOM 5390 N N . ARG C 1 68 ? 172.438 155.655 166.170 1.00 36.98 68 ARG A N 1
ATOM 5391 C CA . ARG C 1 68 ? 171.395 155.192 167.075 1.00 36.98 68 ARG A CA 1
ATOM 5392 C C . ARG C 1 68 ? 170.202 154.607 166.330 1.00 36.98 68 ARG A C 1
ATOM 5393 O O . ARG C 1 68 ? 169.697 153.546 166.708 1.00 36.98 68 ARG A O 1
ATOM 5401 N N . LEU C 1 69 ? 169.744 155.269 165.275 1.00 33.72 69 LEU A N 1
ATOM 5402 C CA . LEU C 1 69 ? 168.514 154.863 164.616 1.00 33.72 69 LEU A CA 1
ATOM 5403 C C . LEU C 1 69 ? 168.695 153.539 163.881 1.00 33.72 69 LEU A C 1
ATOM 5404 O O . LEU C 1 69 ? 169.807 153.122 163.555 1.00 33.72 69 LEU A O 1
ATOM 5409 N N . THR C 1 70 ? 167.571 152.875 163.625 1.00 34.26 70 THR A N 1
ATOM 5410 C CA . THR C 1 70 ? 167.553 151.656 162.828 1.00 34.26 70 THR A CA 1
ATOM 5411 C C . THR C 1 70 ? 166.124 151.405 162.382 1.00 34.26 70 THR A C 1
ATOM 5412 O O . THR C 1 70 ? 165.207 151.437 163.205 1.00 34.26 70 THR A O 1
ATOM 5416 N N . ILE C 1 71 ? 165.936 151.160 161.090 1.00 30.27 71 ILE A N 1
ATOM 5417 C CA . ILE C 1 71 ? 164.617 150.937 160.516 1.00 30.27 71 ILE A CA 1
ATOM 5418 C C . ILE C 1 71 ? 164.601 149.575 159.840 1.00 30.27 71 ILE A C 1
ATOM 5419 O O . ILE C 1 71 ? 165.518 149.238 159.083 1.00 30.27 71 ILE A O 1
ATOM 5424 N N . THR C 1 72 ? 163.578 148.782 160.139 1.00 35.30 72 THR A N 1
ATOM 5425 C CA . THR C 1 72 ? 163.386 147.477 159.528 1.00 35.30 72 THR A CA 1
ATOM 5426 C C . THR C 1 72 ? 162.007 147.426 158.895 1.00 35.30 72 THR A C 1
ATOM 5427 O O . THR C 1 72 ? 161.053 148.016 159.403 1.00 35.30 72 THR A O 1
ATOM 5431 N N . LYS C 1 73 ? 161.905 146.710 157.785 1.00 43.89 73 LYS A N 1
ATOM 5432 C CA . LYS C 1 73 ? 160.706 146.733 156.966 1.00 43.89 73 LYS A CA 1
ATOM 5433 C C . LYS C 1 73 ? 160.253 145.322 156.640 1.00 43.89 73 LYS A C 1
ATOM 5434 O O . LYS C 1 73 ? 161.065 144.463 156.288 1.00 43.89 73 LYS A O 1
ATOM 5440 N N . ASP C 1 74 ? 158.947 145.098 156.754 1.00 54.49 74 ASP A N 1
ATOM 5441 C CA . ASP C 1 74 ? 158.315 143.838 156.393 1.00 54.49 74 ASP A CA 1
ATOM 5442 C C . ASP C 1 74 ? 157.221 144.124 155.377 1.00 54.49 74 ASP A C 1
ATOM 5443 O O . ASP C 1 74 ? 156.399 145.021 155.584 1.00 54.49 74 ASP A O 1
ATOM 5448 N N . THR C 1 75 ? 157.213 143.366 154.282 1.00 57.56 75 THR A N 1
ATOM 5449 C CA . THR C 1 75 ? 156.309 143.678 153.181 1.00 57.56 75 THR A CA 1
ATOM 5450 C C . THR C 1 75 ? 154.950 143.012 153.359 1.00 57.56 75 THR A C 1
ATOM 5451 O O . THR C 1 75 ? 153.911 143.659 153.199 1.00 57.56 75 THR A O 1
ATOM 5455 N N . SER C 1 76 ? 154.940 141.716 153.678 1.00 61.14 76 SER A N 1
ATOM 5456 C CA . SER C 1 76 ? 153.686 140.971 153.728 1.00 61.14 76 SER A CA 1
ATOM 5457 C C . SER C 1 76 ? 152.768 141.495 154.826 1.00 61.14 76 SER A C 1
ATOM 5458 O O . SER C 1 76 ? 151.567 141.687 154.606 1.00 61.14 76 SER A O 1
ATOM 5461 N N . LYS C 1 77 ? 153.315 141.740 156.014 1.00 56.38 77 LYS A N 1
ATOM 5462 C CA . LYS C 1 77 ? 152.503 142.224 157.120 1.00 56.38 77 LYS A CA 1
ATOM 5463 C C . LYS C 1 77 ? 152.220 143.719 157.038 1.00 56.38 77 LYS A C 1
ATOM 5464 O O . LYS C 1 77 ? 151.389 144.217 157.805 1.00 56.38 77 LYS A O 1
ATOM 5470 N N . ASN C 1 78 ? 152.874 144.438 156.125 1.00 52.81 78 ASN A N 1
ATOM 5471 C CA . ASN C 1 78 ? 152.693 145.880 155.967 1.00 52.81 78 ASN A CA 1
ATOM 5472 C C . ASN C 1 78 ? 153.021 146.617 157.267 1.00 52.81 78 ASN A C 1
ATOM 5473 O O . ASN C 1 78 ? 152.171 147.262 157.879 1.00 52.81 78 ASN A O 1
ATOM 5478 N N . ARG C 1 79 ? 154.277 146.507 157.687 1.00 49.97 79 ARG A N 1
ATOM 5479 C CA . ARG C 1 79 ? 154.707 147.131 158.929 1.00 49.97 79 ARG A CA 1
ATOM 5480 C C . ARG C 1 79 ? 156.161 147.561 158.817 1.00 49.97 79 ARG A C 1
ATOM 5481 O O . ARG C 1 79 ? 156.981 146.846 158.237 1.00 49.97 79 ARG A O 1
ATOM 5489 N N . VAL C 1 80 ? 156.472 148.728 159.379 1.00 39.23 80 VAL A N 1
ATOM 5490 C CA . VAL C 1 80 ? 157.837 149.230 159.475 1.00 39.23 80 VAL A CA 1
ATOM 5491 C C . VAL C 1 80 ? 158.097 149.621 160.921 1.00 39.23 80 VAL A C 1
ATOM 5492 O O . VAL C 1 80 ? 157.212 150.156 161.596 1.00 39.23 80 VAL A O 1
ATOM 5496 N N . VAL C 1 81 ? 159.304 149.344 161.402 1.00 34.27 81 VAL A N 1
ATOM 5497 C CA . VAL C 1 81 ? 159.646 149.496 162.810 1.00 34.27 81 VAL A CA 1
ATOM 5498 C C . VAL C 1 81 ? 160.842 150.424 162.935 1.00 34.27 81 VAL A C 1
ATOM 5499 O O . VAL C 1 81 ? 161.867 150.212 162.280 1.00 34.27 81 VAL A O 1
ATOM 5503 N N . LEU C 1 82 ? 160.717 151.438 163.784 1.00 32.75 82 LEU A N 1
ATOM 5504 C CA . LEU C 1 82 ? 161.811 152.339 164.118 1.00 32.75 82 LEU A CA 1
ATOM 5505 C C . LEU C 1 82 ? 162.216 152.085 165.561 1.00 32.75 82 LEU A C 1
ATOM 5506 O O . LEU C 1 82 ? 161.353 151.977 166.436 1.00 32.75 82 LEU A O 1
ATOM 5511 N N . THR C 1 83 ? 163.517 151.983 165.809 1.00 36.79 83 THR A N 1
ATOM 5512 C CA . THR C 1 83 ? 164.023 151.476 167.081 1.00 36.79 83 THR A CA 1
ATOM 5513 C C . THR C 1 83 ? 165.147 152.351 167.630 1.00 36.79 83 THR A C 1
ATOM 5514 O O . THR C 1 83 ? 166.238 151.874 167.945 1.00 36.79 83 THR A O 1
ATOM 5518 N N . VAL C 1 84 ? 164.892 153.659 167.734 1.00 39.92 84 VAL A N 1
ATOM 5519 C CA . VAL C 1 84 ? 165.841 154.580 168.357 1.00 39.92 84 VAL A CA 1
ATOM 5520 C C . VAL C 1 84 ? 166.338 154.000 169.672 1.00 39.92 84 VAL A C 1
ATOM 5521 O O . VAL C 1 84 ? 165.544 153.578 170.517 1.00 39.92 84 VAL A O 1
ATOM 5525 N N . THR C 1 85 ? 167.659 153.987 169.854 1.00 49.07 85 THR A N 1
ATOM 5526 C CA . THR C 1 85 ? 168.271 153.220 170.936 1.00 49.07 85 THR A CA 1
ATOM 5527 C C . THR C 1 85 ? 168.328 153.994 172.249 1.00 49.07 85 THR A C 1
ATOM 5528 O O . THR C 1 85 ? 167.757 153.562 173.253 1.00 49.07 85 THR A O 1
ATOM 5532 N N . ASP C 1 86 ? 169.022 155.125 172.266 1.00 57.61 86 ASP A N 1
ATOM 5533 C CA . ASP C 1 86 ? 169.206 155.906 173.482 1.00 57.61 86 ASP A CA 1
ATOM 5534 C C . ASP C 1 86 ? 168.295 157.122 173.453 1.00 57.61 86 ASP A C 1
ATOM 5535 O O . ASP C 1 86 ? 168.341 157.914 172.507 1.00 57.61 86 ASP A O 1
ATOM 5540 N N . MET C 1 87 ? 167.487 157.280 174.497 1.00 62.16 87 MET A N 1
ATOM 5541 C CA . MET C 1 87 ? 166.464 158.321 174.559 1.00 62.16 87 MET A CA 1
ATOM 5542 C C . MET C 1 87 ? 166.748 159.256 175.731 1.00 62.16 87 MET A C 1
ATOM 5543 O O . MET C 1 87 ? 166.201 159.083 176.822 1.00 62.16 87 MET A O 1
ATOM 5548 N N . ASP C 1 88 ? 167.588 160.256 175.501 1.00 65.59 88 ASP A N 1
ATOM 5549 C CA . ASP C 1 88 ? 167.734 161.340 176.454 1.00 65.59 88 ASP A CA 1
ATOM 5550 C C . ASP C 1 88 ? 166.479 162.212 176.438 1.00 65.59 88 ASP A C 1
ATOM 5551 O O . ASP C 1 88 ? 165.737 162.223 175.455 1.00 65.59 88 ASP A O 1
ATOM 5556 N N . PRO C 1 89 ? 166.200 162.946 177.518 1.00 67.13 89 PRO A N 1
ATOM 5557 C CA . PRO C 1 89 ? 164.917 163.651 177.619 1.00 67.13 89 PRO A CA 1
ATOM 5558 C C . PRO C 1 89 ? 164.782 164.863 176.713 1.00 67.13 89 PRO A C 1
ATOM 5559 O O . PRO C 1 89 ? 163.866 165.663 176.920 1.00 67.13 89 PRO A O 1
ATOM 5563 N N . VAL C 1 90 ? 165.660 165.029 175.725 1.00 59.78 90 VAL A N 1
ATOM 5564 C CA . VAL C 1 90 ? 165.513 166.083 174.732 1.00 59.78 90 VAL A CA 1
ATOM 5565 C C . VAL C 1 90 ? 164.967 165.543 173.416 1.00 59.78 90 VAL A C 1
ATOM 5566 O O . VAL C 1 90 ? 164.908 166.277 172.426 1.00 59.78 90 VAL A O 1
ATOM 5570 N N . ASP C 1 91 ? 164.569 164.274 173.382 1.00 52.71 91 ASP A N 1
ATOM 5571 C CA . ASP C 1 91 ? 164.012 163.654 172.190 1.00 52.71 91 ASP A CA 1
ATOM 5572 C C . ASP C 1 91 ? 162.496 163.544 172.238 1.00 52.71 91 ASP A C 1
ATOM 5573 O O . ASP C 1 91 ? 161.907 162.884 171.379 1.00 52.71 91 ASP A O 1
ATOM 5578 N N . ALA C 1 92 ? 161.855 164.164 173.222 1.00 46.62 92 ALA A N 1
ATOM 5579 C CA . ALA C 1 92 ? 160.407 164.128 173.298 1.00 46.62 92 ALA A CA 1
ATOM 5580 C C . ALA C 1 92 ? 159.795 164.931 172.158 1.00 46.62 92 ALA A C 1
ATOM 5581 O O . ALA C 1 92 ? 160.404 165.855 171.614 1.00 46.62 92 ALA A O 1
ATOM 5583 N N . GLY C 1 93 ? 158.573 164.563 171.794 1.00 40.92 93 GLY A N 1
ATOM 5584 C CA . GLY C 1 93 ? 157.873 165.250 170.729 1.00 40.92 93 GLY A CA 1
ATOM 5585 C C . GLY C 1 93 ? 157.059 164.313 169.867 1.00 40.92 93 GLY A C 1
ATOM 5586 O O . GLY C 1 93 ? 157.130 163.093 170.028 1.00 40.92 93 GLY A O 1
ATOM 5587 N N . THR C 1 94 ? 156.283 164.869 168.946 1.00 36.21 94 THR A N 1
ATOM 5588 C CA . THR C 1 94 ? 155.446 164.051 168.085 1.00 36.21 94 THR A CA 1
ATOM 5589 C C . THR C 1 94 ? 156.289 163.367 167.017 1.00 36.21 94 THR A C 1
ATOM 5590 O O . THR C 1 94 ? 157.231 163.953 166.480 1.00 36.21 94 THR A O 1
ATOM 5594 N N . TYR C 1 95 ? 155.953 162.115 166.712 1.00 33.75 95 TYR A N 1
ATOM 5595 C CA . TYR C 1 95 ? 156.651 161.328 165.701 1.00 33.75 95 TYR A CA 1
ATOM 5596 C C . TYR C 1 95 ? 155.661 160.983 164.600 1.00 33.75 95 TYR A C 1
ATOM 5597 O O . TYR C 1 95 ? 154.676 160.283 164.847 1.00 33.75 95 TYR A O 1
ATOM 5606 N N . PHE C 1 96 ? 155.925 161.456 163.389 1.00 28.95 96 PHE A N 1
ATOM 5607 C CA . PHE C 1 96 ? 155.023 161.220 162.275 1.00 28.95 96 PHE A CA 1
ATOM 5608 C C . PHE C 1 96 ? 155.513 160.060 161.421 1.00 28.95 96 PHE A C 1
ATOM 5609 O O . PHE C 1 96 ? 156.695 159.718 161.409 1.00 28.95 96 PHE A O 1
ATOM 5617 N N . CYS C 1 97 ? 154.577 159.449 160.708 1.00 32.89 97 CYS A N 1
ATOM 5618 C CA . CYS C 1 97 ? 154.868 158.410 159.733 1.00 32.89 97 CYS A CA 1
ATOM 5619 C C . CYS C 1 97 ? 154.456 158.927 158.366 1.00 32.89 97 CYS A C 1
ATOM 5620 O O . CYS C 1 97 ? 153.310 159.347 158.185 1.00 32.89 97 CYS A O 1
ATOM 5623 N N . VAL C 1 98 ? 155.375 158.894 157.407 1.00 30.15 98 VAL A N 1
ATOM 5624 C CA . VAL C 1 98 ? 155.172 159.556 156.128 1.00 30.15 98 VAL A CA 1
ATOM 5625 C C . VAL C 1 98 ? 155.282 158.543 155.000 1.00 30.15 98 VAL A C 1
ATOM 5626 O O . VAL C 1 98 ? 155.787 157.435 155.174 1.00 30.15 98 VAL A O 1
ATOM 5630 N N . HIS C 1 99 ? 154.810 158.946 153.826 1.00 29.44 99 HIS A N 1
ATOM 5631 C CA . HIS C 1 99 ? 154.756 158.084 152.649 1.00 29.44 99 HIS A CA 1
ATOM 5632 C C . HIS C 1 99 ? 155.544 158.759 151.531 1.00 29.44 99 HIS A C 1
ATOM 5633 O O . HIS C 1 99 ? 154.979 159.443 150.677 1.00 29.44 99 HIS A O 1
ATOM 5640 N N . ALA C 1 100 ? 156.854 158.550 151.524 1.00 31.63 100 ALA A N 1
ATOM 5641 C CA . ALA C 1 100 ? 157.746 159.261 150.621 1.00 31.63 100 ALA A CA 1
ATOM 5642 C C . ALA C 1 100 ? 157.685 158.685 149.218 1.00 31.63 100 ALA A C 1
ATOM 5643 O O . ALA C 1 100 ? 157.592 157.470 149.038 1.00 31.63 100 ALA A O 1
ATOM 5645 N N . SER C 1 101 ? 157.760 159.563 148.226 1.00 28.81 101 SER A N 1
ATOM 5646 C CA . SER C 1 101 ? 157.796 159.166 146.829 1.00 28.81 101 SER A CA 1
ATOM 5647 C C . SER C 1 101 ? 158.959 159.853 146.132 1.00 28.81 101 SER A C 1
ATOM 5648 O O . SER C 1 101 ? 159.217 161.035 146.364 1.00 28.81 101 SER A O 1
ATOM 5651 N N . LEU C 1 102 ? 159.657 159.110 145.279 1.00 29.61 102 LEU A N 1
ATOM 5652 C CA . LEU C 1 102 ? 160.800 159.658 144.566 1.00 29.61 102 LEU A CA 1
ATOM 5653 C C . LEU C 1 102 ? 160.345 160.587 143.451 1.00 29.61 102 LEU A C 1
ATOM 5654 O O . LEU C 1 102 ? 159.277 160.411 142.862 1.00 29.61 102 LEU A O 1
ATOM 5659 N N . PHE C 1 103 ? 161.176 161.586 143.157 1.00 30.60 103 PHE A N 1
ATOM 5660 C CA . PHE C 1 103 ? 160.903 162.466 142.028 1.00 30.60 103 PHE A CA 1
ATOM 5661 C C . PHE C 1 103 ? 161.238 161.772 140.718 1.00 30.60 103 PHE A C 1
ATOM 5662 O O . PHE C 1 103 ? 160.366 161.541 139.876 1.00 30.60 103 PHE A O 1
ATOM 5670 N N . ASN C 1 104 ? 162.507 161.427 140.541 1.00 37.31 104 ASN A N 1
ATOM 5671 C CA . ASN C 1 104 ? 162.975 160.733 139.358 1.00 37.31 104 ASN A CA 1
ATOM 5672 C C . ASN C 1 104 ? 164.128 159.840 139.776 1.00 37.31 104 ASN A C 1
ATOM 5673 O O . ASN C 1 104 ? 164.730 160.033 140.834 1.00 37.31 104 ASN A O 1
ATOM 5678 N N . LEU C 1 105 ? 164.448 158.884 138.934 1.00 39.81 105 LEU A N 1
ATOM 5679 C CA . LEU C 1 105 ? 165.466 157.920 139.327 1.00 39.81 105 LEU A CA 1
ATOM 5680 C C . LEU C 1 105 ? 166.852 158.517 139.393 1.00 39.81 105 LEU A C 1
ATOM 5681 O O . LEU C 1 105 ? 167.801 157.757 139.582 1.00 39.81 105 LEU A O 1
ATOM 5686 N N . GLY C 1 106 ? 167.019 159.828 139.252 1.00 36.94 106 GLY A N 1
ATOM 5687 C CA . GLY C 1 106 ? 168.337 160.427 139.251 1.00 36.94 106 GLY A CA 1
ATOM 5688 C C . GLY C 1 106 ? 168.961 160.556 140.623 1.00 36.94 106 GLY A C 1
ATOM 5689 O O . GLY C 1 106 ? 170.121 160.185 140.814 1.00 36.94 106 GLY A O 1
ATOM 5690 N N . SER C 1 107 ? 168.214 161.090 141.584 1.00 37.10 107 SER A N 1
ATOM 5691 C CA . SER C 1 107 ? 168.723 161.287 142.932 1.00 37.10 107 SER A CA 1
ATOM 5692 C C . SER C 1 107 ? 167.662 160.887 143.944 1.00 37.10 107 SER A C 1
ATOM 5693 O O . SER C 1 107 ? 166.484 161.208 143.777 1.00 37.10 107 SER A O 1
ATOM 5696 N N . ARG C 1 108 ? 168.088 160.208 145.009 1.00 35.42 108 ARG A N 1
ATOM 5697 C CA . ARG C 1 108 ? 167.165 159.678 146.011 1.00 35.42 108 ARG A CA 1
ATOM 5698 C C . ARG C 1 108 ? 166.642 160.817 146.883 1.00 35.42 108 ARG A C 1
ATOM 5699 O O . ARG C 1 108 ? 166.892 160.897 148.086 1.00 35.42 108 ARG A O 1
ATOM 5707 N N . ASN C 1 109 ? 165.888 161.707 146.249 1.00 34.33 109 ASN A N 1
ATOM 5708 C CA . ASN C 1 109 ? 165.245 162.820 146.930 1.00 34.33 109 ASN A CA 1
ATOM 5709 C C . ASN C 1 109 ? 163.740 162.658 146.806 1.00 34.33 109 ASN A C 1
ATOM 5710 O O . ASN C 1 109 ? 163.232 162.425 145.706 1.00 34.33 109 ASN A O 1
ATOM 5715 N N . VAL C 1 110 ? 163.028 162.787 147.925 1.00 28.46 110 VAL A N 1
ATOM 5716 C CA . VAL C 1 110 ? 161.619 162.431 147.983 1.00 28.46 110 VAL A CA 1
ATOM 5717 C C . VAL C 1 110 ? 160.806 163.574 148.567 1.00 28.46 110 VAL A C 1
ATOM 5718 O O . VAL C 1 110 ? 161.324 164.446 149.266 1.00 28.46 110 VAL A O 1
ATOM 5722 N N . TYR C 1 111 ? 159.509 163.555 148.270 1.00 32.93 111 TYR A N 1
ATOM 5723 C CA . TYR C 1 111 ? 158.551 164.501 148.823 1.00 32.93 111 TYR A CA 1
ATOM 5724 C C . TYR C 1 111 ? 157.465 163.729 149.556 1.00 32.93 111 TYR A C 1
ATOM 5725 O O . TYR C 1 111 ? 156.881 162.797 148.999 1.00 32.93 111 TYR A O 1
ATOM 5734 N N . PHE C 1 112 ? 157.193 164.118 150.797 1.00 52.31 112 PHE A N 1
ATOM 5735 C CA . PHE C 1 112 ? 156.270 163.386 151.655 1.00 52.31 112 PHE A CA 1
ATOM 5736 C C . PHE C 1 112 ? 154.858 163.903 151.426 1.00 52.31 112 PHE A C 1
ATOM 5737 O O . PHE C 1 112 ? 154.538 165.033 151.800 1.00 52.31 112 PHE A O 1
ATOM 5745 N N . ARG C 1 113 ? 154.006 163.070 150.834 1.00 33.97 113 ARG A N 1
ATOM 5746 C CA . ARG C 1 113 ? 152.662 163.484 150.451 1.00 33.97 113 ARG A CA 1
ATOM 5747 C C . ARG C 1 113 ? 151.621 163.143 151.512 1.00 33.97 113 ARG A C 1
ATOM 5748 O O . ARG C 1 113 ? 150.927 164.032 152.008 1.00 33.97 113 ARG A O 1
ATOM 5756 N N . TYR C 1 114 ? 151.494 161.868 151.865 1.00 34.18 114 TYR A N 1
ATOM 5757 C CA . TYR C 1 114 ? 150.477 161.407 152.806 1.00 34.18 114 TYR A CA 1
ATOM 5758 C C . TYR C 1 114 ? 151.107 161.234 154.180 1.00 34.18 114 TYR A C 1
ATOM 5759 O O . TYR C 1 114 ? 151.858 160.282 154.408 1.00 34.18 114 TYR A O 1
ATOM 5768 N N . TRP C 1 115 ? 150.787 162.134 155.098 1.00 29.48 115 TRP A N 1
ATOM 5769 C CA . TRP C 1 115 ? 151.346 162.077 156.436 1.00 29.48 115 TRP A CA 1
ATOM 5770 C C . TRP C 1 115 ? 150.449 161.264 157.359 1.00 29.48 115 TRP A C 1
ATOM 5771 O O . TRP C 1 115 ? 149.290 160.981 157.058 1.00 29.48 115 TRP A O 1
ATOM 5782 N N . GLY C 1 116 ? 150.998 160.898 158.504 1.00 34.81 116 GLY A N 1
ATOM 5783 C CA . GLY C 1 116 ? 150.271 160.170 159.521 1.00 34.81 116 GLY A CA 1
ATOM 5784 C C . GLY C 1 116 ? 149.566 161.107 160.470 1.00 34.81 116 GLY A C 1
ATOM 5785 O O . GLY C 1 116 ? 149.127 162.196 160.091 1.00 34.81 116 GLY A O 1
ATOM 5786 N N . GLN C 1 117 ? 149.454 160.685 161.725 1.00 39.37 117 GLN A N 1
ATOM 5787 C CA . GLN C 1 117 ? 148.845 161.518 162.754 1.00 39.37 117 GLN A CA 1
ATOM 5788 C C . GLN C 1 117 ? 149.829 161.914 163.840 1.00 39.37 117 GLN A C 1
ATOM 5789 O O . GLN C 1 117 ? 149.897 163.091 164.207 1.00 39.37 117 GLN A O 1
ATOM 5795 N N . GLY C 1 118 ? 150.595 160.965 164.367 1.00 40.98 118 GLY A N 1
ATOM 5796 C CA . GLY C 1 118 ? 151.628 161.278 165.333 1.00 40.98 118 GLY A CA 1
ATOM 5797 C C . GLY C 1 118 ? 151.295 160.868 166.749 1.00 40.98 118 GLY A C 1
ATOM 5798 O O . GLY C 1 118 ? 150.194 161.134 167.235 1.00 40.98 118 GLY A O 1
ATOM 5799 N N . THR C 1 119 ? 152.244 160.225 167.424 1.00 42.99 119 THR A N 1
ATOM 5800 C CA . THR C 1 119 ? 152.075 159.790 168.802 1.00 42.99 119 THR A CA 1
ATOM 5801 C C . THR C 1 119 ? 153.020 160.571 169.697 1.00 42.99 119 THR A C 1
ATOM 5802 O O . THR C 1 119 ? 154.233 160.566 169.473 1.00 42.99 119 THR A O 1
ATOM 5806 N N . LEU C 1 120 ? 152.467 161.227 170.712 1.00 44.39 120 LEU A N 1
ATOM 5807 C CA . LEU C 1 120 ? 153.301 161.934 171.671 1.00 44.39 120 LEU A CA 1
ATOM 5808 C C . LEU C 1 120 ? 154.220 160.953 172.381 1.00 44.39 120 LEU A C 1
ATOM 5809 O O . LEU C 1 120 ? 153.783 159.896 172.842 1.00 44.39 120 LEU A O 1
ATOM 5814 N N . VAL C 1 121 ? 155.498 161.302 172.461 1.00 47.21 121 VAL A N 1
ATOM 5815 C CA . VAL C 1 121 ? 156.494 160.502 173.159 1.00 47.21 121 VAL A CA 1
ATOM 5816 C C . VAL C 1 121 ? 157.125 161.371 174.234 1.00 47.21 121 VAL A C 1
ATOM 5817 O O . VAL C 1 121 ? 157.608 162.470 173.943 1.00 47.21 121 VAL A O 1
ATOM 5821 N N . SER C 1 122 ? 157.119 160.881 175.468 1.00 57.39 122 SER A N 1
ATOM 5822 C CA . SER C 1 122 ? 157.670 161.603 176.603 1.00 57.39 122 SER A CA 1
ATOM 5823 C C . SER C 1 122 ? 158.733 160.753 177.278 1.00 57.39 122 SER A C 1
ATOM 5824 O O . SER C 1 122 ? 158.597 159.530 177.370 1.00 57.39 122 SER A O 1
ATOM 5827 N N . VAL C 1 123 ? 159.792 161.404 177.746 1.00 66.15 123 VAL A N 1
ATOM 5828 C CA . VAL C 1 123 ? 160.932 160.731 178.354 1.00 66.15 123 VAL A CA 1
ATOM 5829 C C . VAL C 1 123 ? 161.074 161.220 179.787 1.00 66.15 123 VAL A C 1
ATOM 5830 O O . VAL C 1 123 ? 161.079 162.431 180.036 1.00 66.15 123 VAL A O 1
ATOM 5834 N N . SER C 1 124 ? 161.182 160.280 180.724 1.00 74.94 124 SER A N 1
ATOM 5835 C CA . SER C 1 124 ? 161.352 160.633 182.127 1.00 74.94 124 SER A CA 1
ATOM 5836 C C . SER C 1 124 ? 162.648 161.405 182.333 1.00 74.94 124 SER A C 1
ATOM 5837 O O . SER C 1 124 ? 163.698 161.043 181.798 1.00 74.94 124 SER A O 1
ATOM 5840 N N . SER C 1 125 ? 162.566 162.478 183.124 1.00 79.23 125 SER A N 1
ATOM 5841 C CA . SER C 1 125 ? 163.712 163.365 183.297 1.00 79.23 125 SER A CA 1
ATOM 5842 C C . SER C 1 125 ? 164.884 162.650 183.955 1.00 79.23 125 SER A C 1
ATOM 5843 O O . SER C 1 125 ? 166.035 162.811 183.534 1.00 79.23 125 SER A O 1
ATOM 5846 N N . GLY C 1 126 ? 164.616 161.865 184.983 1.00 78.00 126 GLY A N 1
ATOM 5847 C CA . GLY C 1 126 ? 165.655 161.176 185.727 1.00 78.00 126 GLY A CA 1
ATOM 5848 C C . GLY C 1 126 ? 165.346 161.248 187.208 1.00 78.00 126 GLY A C 1
ATOM 5849 O O . GLY C 1 126 ? 164.685 162.169 187.690 1.00 78.00 126 GLY A O 1
ATOM 5850 N N . VAL C 1 127 ? 165.836 160.262 187.950 1.00 76.54 127 VAL A N 1
ATOM 5851 C CA . VAL C 1 127 ? 165.558 160.138 189.373 1.00 76.54 127 VAL A CA 1
ATOM 5852 C C . VAL C 1 127 ? 166.828 160.430 190.155 1.00 76.54 127 VAL A C 1
ATOM 5853 O O . VAL C 1 127 ? 167.947 160.250 189.661 1.00 76.54 127 VAL A O 1
ATOM 5857 N N . SER C 1 128 ? 166.649 160.894 191.386 1.00 70.93 128 SER A N 1
ATOM 5858 C CA . SER C 1 128 ? 167.755 161.196 192.286 1.00 70.93 128 SER A CA 1
ATOM 5859 C C . SER C 1 128 ? 167.706 160.210 193.444 1.00 70.93 128 SER A C 1
ATOM 5860 O O . SER C 1 128 ? 166.768 160.234 194.247 1.00 70.93 128 SER A O 1
ATOM 5863 N N . LYS C 1 129 ? 168.717 159.348 193.532 1.00 63.46 129 LYS A N 1
ATOM 5864 C CA . LYS C 1 129 ? 168.747 158.361 194.604 1.00 63.46 129 LYS A CA 1
ATOM 5865 C C . LYS C 1 129 ? 168.884 159.028 195.966 1.00 63.46 129 LYS A C 1
ATOM 5866 O O . LYS C 1 129 ? 168.317 158.550 196.954 1.00 63.46 129 LYS A O 1
ATOM 5872 N N . LYS C 1 130 ? 169.621 160.124 196.039 1.00 51.70 130 LYS A N 1
ATOM 5873 C CA . LYS C 1 130 ? 169.845 160.782 197.319 1.00 51.70 130 LYS A CA 1
ATOM 5874 C C . LYS C 1 130 ? 168.556 161.409 197.832 1.00 51.70 130 LYS A C 1
ATOM 5875 O O . LYS C 1 130 ? 167.932 162.203 197.121 1.00 51.70 130 LYS A O 1
ATOM 5881 N N . PRO C 1 131 ? 168.127 161.088 199.046 1.00 51.35 131 PRO A N 1
ATOM 5882 C CA . PRO C 1 131 ? 167.012 161.817 199.649 1.00 51.35 131 PRO A CA 1
ATOM 5883 C C . PRO C 1 131 ? 167.439 163.221 200.039 1.00 51.35 131 PRO A C 1
ATOM 5884 O O . PRO C 1 131 ? 168.623 163.522 200.192 1.00 51.35 131 PRO A O 1
ATOM 5888 N N . SER C 1 132 ? 166.450 164.091 200.195 1.00 53.03 132 SER A N 1
ATOM 5889 C CA . SER C 1 132 ? 166.674 165.464 200.621 1.00 53.03 132 SER A CA 1
ATOM 5890 C C . SER C 1 132 ? 166.120 165.643 202.025 1.00 53.03 132 SER A C 1
ATOM 5891 O O . SER C 1 132 ? 164.956 165.323 202.280 1.00 53.03 132 SER A O 1
ATOM 5894 N N . LEU C 1 133 ? 166.950 166.152 202.929 1.00 50.18 133 LEU A N 1
ATOM 5895 C CA . LEU C 1 133 ? 166.573 166.352 204.322 1.00 50.18 133 LEU A CA 1
ATOM 5896 C C . LEU C 1 133 ? 166.490 167.846 204.597 1.00 50.18 133 LEU A C 1
ATOM 5897 O O . LEU C 1 133 ? 167.515 168.533 204.634 1.00 50.18 133 LEU A O 1
ATOM 5902 N N . SER C 1 134 ? 165.273 168.342 204.798 1.00 53.74 134 SER A N 1
ATOM 5903 C CA . SER C 1 134 ? 165.031 169.742 205.106 1.00 53.74 134 SER A CA 1
ATOM 5904 C C . SER C 1 134 ? 164.216 169.838 206.385 1.00 53.74 134 SER A C 1
ATOM 5905 O O . SER C 1 134 ? 163.403 168.961 206.685 1.00 53.74 134 SER A O 1
ATOM 5908 N N . VAL C 1 135 ? 164.434 170.913 207.136 1.00 52.43 135 VAL A N 1
ATOM 5909 C CA . VAL C 1 135 ? 163.826 171.089 208.447 1.00 52.43 135 VAL A CA 1
ATOM 5910 C C . VAL C 1 135 ? 163.006 172.370 208.448 1.00 52.43 135 VAL A C 1
ATOM 5911 O O . VAL C 1 135 ? 163.412 173.380 207.864 1.00 52.43 135 VAL A O 1
ATOM 5915 N N . GLN C 1 136 ? 161.839 172.318 209.090 1.00 57.76 136 GLN A N 1
ATOM 5916 C CA . GLN C 1 136 ? 160.975 173.468 209.275 1.00 57.76 136 GLN A CA 1
ATOM 5917 C C . GLN C 1 136 ? 160.735 173.698 210.762 1.00 57.76 136 GLN A C 1
ATOM 5918 O O . GLN C 1 136 ? 160.535 172.734 211.506 1.00 57.76 136 GLN A O 1
ATOM 5924 N N . PRO C 1 137 ? 160.729 174.955 211.228 1.00 56.61 137 PRO A N 1
ATOM 5925 C CA . PRO C 1 137 ? 160.896 176.198 210.470 1.00 56.61 137 PRO A CA 1
ATOM 5926 C C . PRO C 1 137 ? 162.343 176.510 210.105 1.00 56.61 137 PRO A C 1
ATOM 5927 O O . PRO C 1 137 ? 162.599 176.982 209.000 1.00 56.61 137 PRO A O 1
ATOM 5931 N N . GLY C 1 138 ? 163.272 176.252 211.023 1.00 53.36 138 GLY A N 1
ATOM 5932 C CA . GLY C 1 138 ? 164.666 176.547 210.793 1.00 53.36 138 GLY A CA 1
ATOM 5933 C C . GLY C 1 138 ? 165.595 175.739 211.675 1.00 53.36 138 GLY A C 1
ATOM 5934 O O . GLY C 1 138 ? 165.184 175.155 212.680 1.00 53.36 138 GLY A O 1
ATOM 5935 N N . PRO C 1 139 ? 166.879 175.696 211.312 1.00 50.08 139 PRO A N 1
ATOM 5936 C CA . PRO C 1 139 ? 167.836 174.904 212.096 1.00 50.08 139 PRO A CA 1
ATOM 5937 C C . PRO C 1 139 ? 167.990 175.377 213.524 1.00 50.08 139 PRO A C 1
ATOM 5938 O O . PRO C 1 139 ? 168.452 174.603 214.368 1.00 50.08 139 PRO A O 1
ATOM 5942 N N . ILE C 1 140 ? 167.636 176.616 213.826 1.00 51.89 140 ILE A N 1
ATOM 5943 C CA . ILE C 1 140 ? 167.696 177.124 215.188 1.00 51.89 140 ILE A CA 1
ATOM 5944 C C . ILE C 1 140 ? 166.366 176.835 215.862 1.00 51.89 140 ILE A C 1
ATOM 5945 O O . ILE C 1 140 ? 165.303 177.155 215.317 1.00 51.89 140 ILE A O 1
ATOM 5950 N N . VAL C 1 141 ? 166.414 176.228 217.043 1.00 53.90 141 VAL A N 1
ATOM 5951 C CA . VAL C 1 141 ? 165.205 175.795 217.725 1.00 53.90 141 VAL A CA 1
ATOM 5952 C C . VAL C 1 141 ? 165.244 176.247 219.178 1.00 53.90 141 VAL A C 1
ATOM 5953 O O . VAL C 1 141 ? 166.312 176.388 219.780 1.00 53.90 141 VAL A O 1
ATOM 5957 N N . ALA C 1 142 ? 164.061 176.488 219.733 1.00 61.84 142 ALA A N 1
ATOM 5958 C CA . ALA C 1 142 ? 163.928 176.844 221.132 1.00 61.84 142 ALA A CA 1
ATOM 5959 C C . ALA C 1 142 ? 164.238 175.635 222.010 1.00 61.84 142 ALA A C 1
ATOM 5960 O O . ALA C 1 142 ? 164.206 174.496 221.543 1.00 61.84 142 ALA A O 1
ATOM 5962 N N . PRO C 1 143 ? 164.566 175.856 223.286 1.00 63.36 143 PRO A N 1
ATOM 5963 C CA . PRO C 1 143 ? 164.821 174.713 224.177 1.00 63.36 143 PRO A CA 1
ATOM 5964 C C . PRO C 1 143 ? 163.614 173.820 224.387 1.00 63.36 143 PRO A C 1
ATOM 5965 O O . PRO C 1 143 ? 163.788 172.657 224.765 1.00 63.36 143 PRO A O 1
ATOM 5969 N N . GLU C 1 144 ? 162.398 174.317 224.161 1.00 70.51 144 GLU A N 1
ATOM 5970 C CA . GLU C 1 144 ? 161.172 173.541 224.359 1.00 70.51 144 GLU A CA 1
ATOM 5971 C C . GLU C 1 144 ? 160.264 173.753 223.152 1.00 70.51 144 GLU A C 1
ATOM 5972 O O . GLU C 1 144 ? 159.429 174.660 223.144 1.00 70.51 144 GLU A O 1
ATOM 5978 N N . GLU C 1 145 ? 160.422 172.908 222.137 1.00 69.73 145 GLU A N 1
ATOM 5979 C CA . GLU C 1 145 ? 159.653 173.042 220.909 1.00 69.73 145 GLU A CA 1
ATOM 5980 C C . GLU C 1 145 ? 159.729 171.718 220.166 1.00 69.73 145 GLU A C 1
ATOM 5981 O O . GLU C 1 145 ? 160.704 170.976 220.300 1.00 69.73 145 GLU A O 1
ATOM 5987 N N . THR C 1 146 ? 158.691 171.425 219.388 1.00 70.84 146 THR A N 1
ATOM 5988 C CA . THR C 1 146 ? 158.596 170.177 218.643 1.00 70.84 146 THR A CA 1
ATOM 5989 C C . THR C 1 146 ? 159.048 170.405 217.206 1.00 70.84 146 THR A C 1
ATOM 5990 O O . THR C 1 146 ? 158.345 171.056 216.428 1.00 70.84 146 THR A O 1
ATOM 5994 N N . LEU C 1 147 ? 160.207 169.856 216.856 1.00 66.38 147 LEU A N 1
ATOM 5995 C CA . LEU C 1 147 ? 160.745 169.987 215.512 1.00 66.38 147 LEU A CA 1
ATOM 5996 C C . LEU C 1 147 ? 159.997 169.079 214.542 1.00 66.38 147 LEU A C 1
ATOM 5997 O O . LEU C 1 147 ? 159.152 168.269 214.928 1.00 66.38 147 LEU A O 1
ATOM 6002 N N . THR C 1 148 ? 160.314 169.227 213.256 1.00 61.26 148 THR A N 1
ATOM 6003 C CA . THR C 1 148 ? 159.711 168.387 212.223 1.00 61.26 148 THR A CA 1
ATOM 6004 C C . THR C 1 148 ? 160.691 168.300 211.058 1.00 61.26 148 THR A C 1
ATOM 6005 O O . THR C 1 148 ? 160.735 169.201 210.218 1.00 61.26 148 THR A O 1
ATOM 6009 N N . LEU C 1 149 ? 161.466 167.220 211.012 1.00 59.32 149 LEU A N 1
ATOM 6010 C CA . LEU C 1 149 ? 162.373 166.993 209.897 1.00 59.32 149 LEU A CA 1
ATOM 6011 C C . LEU C 1 149 ? 161.617 166.403 208.717 1.00 59.32 149 LEU A C 1
ATOM 6012 O O . LEU C 1 149 ? 160.721 165.574 208.888 1.00 59.32 149 LEU A O 1
ATOM 6017 N N . GLN C 1 150 ? 161.982 166.833 207.514 1.00 62.40 150 GLN A N 1
ATOM 6018 C CA . GLN C 1 150 ? 161.300 166.426 206.290 1.00 62.40 150 GLN A CA 1
ATOM 6019 C C . GLN C 1 150 ? 162.302 165.724 205.384 1.00 62.40 150 GLN A C 1
ATOM 6020 O O . GLN C 1 150 ? 162.976 166.368 204.579 1.00 62.40 150 GLN A O 1
ATOM 6026 N N . CYS C 1 151 ? 162.392 164.404 205.507 1.00 63.66 151 CYS A N 1
ATOM 6027 C CA . CYS C 1 151 ? 163.229 163.603 204.622 1.00 63.66 151 CYS A CA 1
ATOM 6028 C C . CYS C 1 151 ? 162.400 163.232 203.401 1.00 63.66 151 CYS A C 1
ATOM 6029 O O . CYS C 1 151 ? 161.482 162.414 203.494 1.00 63.66 151 CYS A O 1
ATOM 6032 N N . GLY C 1 152 ? 162.716 163.835 202.263 1.00 66.98 152 GLY A N 1
ATOM 6033 C CA . GLY C 1 152 ? 161.941 163.630 201.057 1.00 66.98 152 GLY A CA 1
ATOM 6034 C C . GLY C 1 152 ? 162.804 163.142 199.914 1.00 66.98 152 GLY A C 1
ATOM 6035 O O . GLY C 1 152 ? 164.010 163.383 199.868 1.00 66.98 152 GLY A O 1
ATOM 6036 N N . SER C 1 153 ? 162.160 162.451 198.978 1.00 75.47 153 SER A N 1
ATOM 6037 C CA . SER C 1 153 ? 162.855 161.860 197.846 1.00 75.47 153 SER A CA 1
ATOM 6038 C C . SER C 1 153 ? 161.909 161.777 196.662 1.00 75.47 153 SER A C 1
ATOM 6039 O O . SER C 1 153 ? 160.690 161.885 196.809 1.00 75.47 153 SER A O 1
ATOM 6042 N N . ASP C 1 154 ? 162.489 161.581 195.479 1.00 78.14 154 ASP A N 1
ATOM 6043 C CA . ASP C 1 154 ? 161.720 161.451 194.249 1.00 78.14 154 ASP A CA 1
ATOM 6044 C C . ASP C 1 154 ? 162.116 160.198 193.480 1.00 78.14 154 ASP A C 1
ATOM 6045 O O . ASP C 1 154 ? 162.092 160.186 192.248 1.00 78.14 154 ASP A O 1
ATOM 6050 N N . ALA C 1 155 ? 162.486 159.136 194.192 1.00 73.13 155 ALA A N 1
ATOM 6051 C CA . ALA C 1 155 ? 162.905 157.889 193.567 1.00 73.13 155 ALA A CA 1
ATOM 6052 C C . ALA C 1 155 ? 161.944 156.745 193.856 1.00 73.13 155 ALA A C 1
ATOM 6053 O O . ALA C 1 155 ? 162.305 155.578 193.679 1.00 73.13 155 ALA A O 1
ATOM 6055 N N . GLY C 1 156 ? 160.727 157.055 194.287 1.00 73.64 156 GLY A N 1
ATOM 6056 C CA . GLY C 1 156 ? 159.779 156.013 194.632 1.00 73.64 156 GLY A CA 1
ATOM 6057 C C . GLY C 1 156 ? 160.185 155.186 195.832 1.00 73.64 156 GLY A C 1
ATOM 6058 O O . GLY C 1 156 ? 160.063 153.955 195.801 1.00 73.64 156 GLY A O 1
ATOM 6059 N N . TYR C 1 157 ? 160.674 155.831 196.887 1.00 65.01 157 TYR A N 1
ATOM 6060 C CA . TYR C 1 157 ? 161.054 155.122 198.098 1.00 65.01 157 TYR A CA 1
ATOM 6061 C C . TYR C 1 157 ? 159.838 154.896 198.980 1.00 65.01 157 TYR A C 1
ATOM 6062 O O . TYR C 1 157 ? 159.008 155.789 199.162 1.00 65.01 157 TYR A O 1
ATOM 6071 N N . ASN C 1 158 ? 159.737 153.691 199.526 1.00 65.37 158 ASN A N 1
ATOM 6072 C CA . ASN C 1 158 ? 158.582 153.316 200.325 1.00 65.37 158 ASN A CA 1
ATOM 6073 C C . ASN C 1 158 ? 158.767 153.613 201.803 1.00 65.37 158 ASN A C 1
ATOM 6074 O O . ASN C 1 158 ? 157.773 153.763 202.522 1.00 65.37 158 ASN A O 1
ATOM 6079 N N . ARG C 1 159 ? 160.007 153.705 202.277 1.00 65.33 159 ARG A N 1
ATOM 6080 C CA . ARG C 1 159 ? 160.257 153.870 203.700 1.00 65.33 159 ARG A CA 1
ATOM 6081 C C . ARG C 1 159 ? 161.602 154.544 203.926 1.00 65.33 159 ARG A C 1
ATOM 6082 O O . ARG C 1 159 ? 162.557 154.324 203.177 1.00 65.33 159 ARG A O 1
ATOM 6090 N N . PHE C 1 160 ? 161.670 155.354 204.983 1.00 56.29 160 PHE A N 1
ATOM 6091 C CA . PHE C 1 160 ? 162.856 156.129 205.315 1.00 56.29 160 PHE A CA 1
ATOM 6092 C C . PHE C 1 160 ? 163.249 155.889 206.764 1.00 56.29 160 PHE A C 1
ATOM 6093 O O . PHE C 1 160 ? 162.401 155.624 207.618 1.00 56.29 160 PHE A O 1
ATOM 6101 N N . VAL C 1 161 ? 164.547 156.002 207.033 1.00 50.66 161 VAL A N 1
ATOM 6102 C CA . VAL C 1 161 ? 165.111 155.799 208.360 1.00 50.66 161 VAL A CA 1
ATOM 6103 C C . VAL C 1 161 ? 166.002 156.984 208.699 1.00 50.66 161 VAL A C 1
ATOM 6104 O O . VAL C 1 161 ? 166.686 157.525 207.825 1.00 50.66 161 VAL A O 1
ATOM 6108 N N . LEU C 1 162 ? 165.982 157.401 209.963 1.00 49.40 162 LEU A N 1
ATOM 6109 C CA . LEU C 1 162 ? 166.690 158.595 210.416 1.00 49.40 162 LEU A CA 1
ATOM 6110 C C . LEU C 1 162 ? 167.791 158.195 211.387 1.00 49.40 162 LEU A C 1
ATOM 6111 O O . LEU C 1 162 ? 167.523 157.542 212.400 1.00 49.40 162 LEU A O 1
ATOM 6116 N N . TYR C 1 163 ? 169.020 158.601 211.090 1.00 51.25 163 TYR A N 1
ATOM 6117 C CA . TYR C 1 163 ? 170.183 158.308 211.916 1.00 51.25 163 TYR A CA 1
ATOM 6118 C C . TYR C 1 163 ? 170.740 159.598 212.491 1.00 51.25 163 TYR A C 1
ATOM 6119 O O . TYR C 1 163 ? 170.901 160.582 211.765 1.00 51.25 163 TYR A O 1
ATOM 6128 N N . LYS C 1 164 ? 171.051 159.592 213.780 1.00 52.01 164 LYS A N 1
ATOM 6129 C CA . LYS C 1 164 ? 171.784 160.696 214.376 1.00 52.01 164 LYS A CA 1
ATOM 6130 C C . LYS C 1 164 ? 173.256 160.325 214.451 1.00 52.01 164 LYS A C 1
ATOM 6131 O O . LYS C 1 164 ? 173.600 159.224 214.887 1.00 52.01 164 LYS A O 1
ATOM 6137 N N . ASP C 1 165 ? 174.119 161.242 214.026 1.00 60.43 165 ASP A N 1
ATOM 6138 C CA . ASP C 1 165 ? 175.546 160.957 214.002 1.00 60.43 165 ASP A CA 1
ATOM 6139 C C . ASP C 1 165 ? 176.072 160.742 215.414 1.00 60.43 165 ASP A C 1
ATOM 6140 O O . ASP C 1 165 ? 175.708 161.461 216.348 1.00 60.43 165 ASP A O 1
ATOM 6145 N N . GLY C 1 166 ? 176.942 159.748 215.563 1.00 64.46 166 GLY A N 1
ATOM 6146 C CA . GLY C 1 166 ? 177.472 159.380 216.855 1.00 64.46 166 GLY A CA 1
ATOM 6147 C C . GLY C 1 166 ? 176.724 158.279 217.571 1.00 64.46 166 GLY A C 1
ATOM 6148 O O . GLY C 1 166 ? 177.170 157.849 218.642 1.00 64.46 166 GLY A O 1
ATOM 6149 N N . GLU C 1 167 ? 175.610 157.803 217.022 1.00 66.35 167 GLU A N 1
ATOM 6150 C CA . GLU C 1 167 ? 174.819 156.747 217.636 1.00 66.35 167 GLU A CA 1
ATOM 6151 C C . GLU C 1 167 ? 174.732 155.550 216.701 1.00 66.35 167 GLU A C 1
ATOM 6152 O O . GLU C 1 167 ? 174.567 155.708 215.488 1.00 66.35 167 GLU A O 1
ATOM 6158 N N . ARG C 1 168 ? 174.844 154.354 217.274 1.00 72.09 168 ARG A N 1
ATOM 6159 C CA . ARG C 1 168 ? 174.864 153.127 216.491 1.00 72.09 168 ARG A CA 1
ATOM 6160 C C . ARG C 1 168 ? 173.480 152.610 216.132 1.00 72.09 168 ARG A C 1
ATOM 6161 O O . ARG C 1 168 ? 173.365 151.768 215.236 1.00 72.09 168 ARG A O 1
ATOM 6169 N N . ASP C 1 169 ? 172.431 153.086 216.791 1.00 67.55 169 ASP A N 1
ATOM 6170 C CA . ASP C 1 169 ? 171.085 152.583 216.570 1.00 67.55 169 ASP A CA 1
ATOM 6171 C C . ASP C 1 169 ? 170.224 153.659 215.927 1.00 67.55 169 ASP A C 1
ATOM 6172 O O . ASP C 1 169 ? 170.271 154.826 216.326 1.00 67.55 169 ASP A O 1
ATOM 6177 N N . PHE C 1 170 ? 169.438 153.255 214.934 1.00 57.89 170 PHE A N 1
ATOM 6178 C CA . PHE C 1 170 ? 168.597 154.193 214.208 1.00 57.89 170 PHE A CA 1
ATOM 6179 C C . PHE C 1 170 ? 167.601 154.861 215.145 1.00 57.89 170 PHE A C 1
ATOM 6180 O O . PHE C 1 170 ? 167.000 154.214 216.005 1.00 57.89 170 PHE A O 1
ATOM 6188 N N . LEU C 1 171 ? 167.435 156.172 214.980 1.00 50.89 171 LEU A N 1
ATOM 6189 C CA . LEU C 1 171 ? 166.530 156.910 215.851 1.00 50.89 171 LEU A CA 1
ATOM 6190 C C . LEU C 1 171 ? 165.076 156.544 215.581 1.00 50.89 171 LEU A C 1
ATOM 6191 O O . LEU C 1 171 ? 164.324 156.231 216.511 1.00 50.89 171 LEU A O 1
ATOM 6196 N N . GLN C 1 172 ? 164.661 156.566 214.317 1.00 54.11 172 GLN A N 1
ATOM 6197 C CA . GLN C 1 172 ? 163.270 156.318 213.968 1.00 54.11 172 GLN A CA 1
ATOM 6198 C C . GLN C 1 172 ? 163.199 155.668 212.597 1.00 54.11 172 GLN A C 1
ATOM 6199 O O . GLN C 1 172 ? 164.143 155.731 211.807 1.00 54.11 172 GLN A O 1
ATOM 6205 N N . LEU C 1 173 ? 162.060 155.040 212.324 1.00 57.85 173 LEU A N 1
ATOM 6206 C CA . LEU C 1 173 ? 161.796 154.416 211.036 1.00 57.85 173 LEU A CA 1
ATOM 6207 C C . LEU C 1 173 ? 160.371 154.744 210.627 1.00 57.85 173 LEU A C 1
ATOM 6208 O O . LEU C 1 173 ? 159.451 154.610 211.437 1.00 57.85 173 LEU A O 1
ATOM 6213 N N . ALA C 1 174 ? 160.185 155.170 209.379 1.00 59.03 174 ALA A N 1
ATOM 6214 C CA . ALA C 1 174 ? 158.877 155.601 208.907 1.00 59.03 174 ALA A CA 1
ATOM 6215 C C . ALA C 1 174 ? 158.618 155.019 207.527 1.00 59.03 174 ALA A C 1
ATOM 6216 O O . ALA C 1 174 ? 159.414 154.241 206.996 1.00 59.03 174 ALA A O 1
ATOM 6218 N N . GLY C 1 175 ? 157.488 155.414 206.943 1.00 65.15 175 GLY A N 1
ATOM 6219 C CA . GLY C 1 175 ? 157.119 154.980 205.611 1.00 65.15 175 GLY A CA 1
ATOM 6220 C C . GLY C 1 175 ? 156.263 156.031 204.939 1.00 65.15 175 GLY A C 1
ATOM 6221 O O . GLY C 1 175 ? 155.744 156.944 205.582 1.00 65.15 175 GLY A O 1
ATOM 6222 N N . ALA C 1 176 ? 156.126 155.893 203.625 1.00 71.97 176 ALA A N 1
ATOM 6223 C CA . ALA C 1 176 ? 155.334 156.833 202.845 1.00 71.97 176 ALA A CA 1
ATOM 6224 C C . ALA C 1 176 ? 154.896 156.150 201.559 1.00 71.97 176 ALA A C 1
ATOM 6225 O O . ALA C 1 176 ? 155.444 155.121 201.161 1.00 71.97 176 ALA A O 1
ATOM 6227 N N . GLN C 1 177 ? 153.897 156.742 200.911 1.00 83.10 177 GLN A N 1
ATOM 6228 C CA . GLN C 1 177 ? 153.353 156.168 199.690 1.00 83.10 177 GLN A CA 1
ATOM 6229 C C . GLN C 1 177 ? 154.016 156.778 198.464 1.00 83.10 177 GLN A C 1
ATOM 6230 O O . GLN C 1 177 ? 154.218 157.995 198.408 1.00 83.10 177 GLN A O 1
ATOM 6236 N N . PRO C 1 178 ? 154.357 155.965 197.474 1.00 85.92 178 PRO A N 1
ATOM 6237 C CA . PRO C 1 178 ? 154.968 156.506 196.255 1.00 85.92 178 PRO A CA 1
ATOM 6238 C C . PRO C 1 178 ? 153.962 157.275 195.418 1.00 85.92 178 PRO A C 1
ATOM 6239 O O . PRO C 1 178 ? 153.535 156.801 194.361 1.00 85.92 178 PRO A O 1
ATOM 6243 N N . GLN C 1 179 ? 153.580 158.462 195.877 1.00 90.89 179 GLN A N 1
ATOM 6244 C CA . GLN C 1 179 ? 152.567 159.260 195.192 1.00 90.89 179 GLN A CA 1
ATOM 6245 C C . GLN C 1 179 ? 153.169 159.837 193.919 1.00 90.89 179 GLN A C 1
ATOM 6246 O O . GLN C 1 179 ? 153.874 160.848 193.951 1.00 90.89 179 GLN A O 1
ATOM 6252 N N . ALA C 1 180 ? 152.891 159.183 192.788 1.00 93.06 180 ALA A N 1
ATOM 6253 C CA . ALA C 1 180 ? 153.414 159.578 191.480 1.00 93.06 180 ALA A CA 1
ATOM 6254 C C . ALA C 1 180 ? 154.938 159.575 191.453 1.00 93.06 180 ALA A C 1
ATOM 6255 O O . ALA C 1 180 ? 155.557 160.342 190.712 1.00 93.06 180 ALA A O 1
ATOM 6257 N N . GLY C 1 181 ? 155.553 158.709 192.256 1.00 87.51 181 GLY A N 1
ATOM 6258 C CA . GLY C 1 181 ? 156.991 158.588 192.304 1.00 87.51 181 GLY A CA 1
ATOM 6259 C C . GLY C 1 181 ? 157.685 159.498 193.294 1.00 87.51 181 GLY A C 1
ATOM 6260 O O . GLY C 1 181 ? 158.894 159.345 193.505 1.00 87.51 181 GLY A O 1
ATOM 6261 N N . LEU C 1 182 ? 156.967 160.431 193.912 1.00 84.96 182 LEU A N 1
ATOM 6262 C CA . LEU C 1 182 ? 157.540 161.331 194.902 1.00 84.96 182 LEU A CA 1
ATOM 6263 C C . LEU C 1 182 ? 157.102 160.893 196.290 1.00 84.96 182 LEU A C 1
ATOM 6264 O O . LEU C 1 182 ? 155.909 160.688 196.534 1.00 84.96 182 LEU A O 1
ATOM 6269 N N . SER C 1 183 ? 158.064 160.751 197.193 1.00 74.46 183 SER A N 1
ATOM 6270 C CA . SER C 1 183 ? 157.801 160.318 198.553 1.00 74.46 183 SER A CA 1
ATOM 6271 C C . SER C 1 183 ? 158.278 161.381 199.528 1.00 74.46 183 SER A C 1
ATOM 6272 O O . SER C 1 183 ? 159.234 162.113 199.254 1.00 74.46 183 SER A O 1
ATOM 6275 N N . GLN C 1 184 ? 157.600 161.469 200.667 1.00 75.92 184 GLN A N 1
ATOM 6276 C CA . GLN C 1 184 ? 157.983 162.416 201.700 1.00 75.92 184 GLN A CA 1
ATOM 6277 C C . GLN C 1 184 ? 157.560 161.869 203.052 1.00 75.92 184 GLN A C 1
ATOM 6278 O O . GLN C 1 184 ? 156.485 161.282 203.181 1.00 75.92 184 GLN A O 1
ATOM 6284 N N . ALA C 1 185 ? 158.411 162.064 204.053 1.00 70.83 185 ALA A N 1
ATOM 6285 C CA . ALA C 1 185 ? 158.117 161.653 205.414 1.00 70.83 185 ALA A CA 1
ATOM 6286 C C . ALA C 1 185 ? 158.476 162.791 206.351 1.00 70.83 185 ALA A C 1
ATOM 6287 O O . ALA C 1 185 ? 159.378 163.582 206.068 1.00 70.83 185 ALA A O 1
ATOM 6289 N N . ASN C 1 186 ? 157.763 162.874 207.473 1.00 76.40 186 ASN A N 1
ATOM 6290 C CA . ASN C 1 186 ? 157.961 163.945 208.450 1.00 76.40 186 ASN A CA 1
ATOM 6291 C C . ASN C 1 186 ? 158.186 163.321 209.821 1.00 76.40 186 ASN A C 1
ATOM 6292 O O . ASN C 1 186 ? 157.238 163.141 210.589 1.00 76.40 186 ASN A O 1
ATOM 6297 N N . PHE C 1 187 ? 159.437 162.995 210.127 1.00 63.27 187 PHE A N 1
ATOM 6298 C CA . PHE C 1 187 ? 159.770 162.562 211.474 1.00 63.27 187 PHE A CA 1
ATOM 6299 C C . PHE C 1 187 ? 159.513 163.699 212.445 1.00 63.27 187 PHE A C 1
ATOM 6300 O O . PHE C 1 187 ? 159.887 164.846 212.188 1.00 63.27 187 PHE A O 1
ATOM 6308 N N . THR C 1 188 ? 158.869 163.389 213.559 1.00 67.57 188 THR A N 1
ATOM 6309 C CA . THR C 1 188 ? 158.565 164.384 214.577 1.00 67.57 188 THR A CA 1
ATOM 6310 C C . THR C 1 188 ? 159.516 164.188 215.750 1.00 67.57 188 THR A C 1
ATOM 6311 O O . THR C 1 188 ? 159.636 163.084 216.291 1.00 67.57 188 THR A O 1
ATOM 6315 N N . LEU C 1 189 ? 160.227 165.248 216.110 1.00 69.76 189 LEU A N 1
ATOM 6316 C CA . LEU C 1 189 ? 161.014 165.246 217.331 1.00 69.76 189 LEU A CA 1
ATOM 6317 C C . LEU C 1 189 ? 160.172 165.822 218.458 1.00 69.76 189 LEU A C 1
ATOM 6318 O O . LEU C 1 189 ? 159.566 166.887 218.307 1.00 69.76 189 LEU A O 1
ATOM 6323 N N . GLY C 1 190 ? 160.126 165.117 219.583 1.00 76.41 190 GLY A N 1
ATOM 6324 C CA . GLY C 1 190 ? 159.320 165.535 220.704 1.00 76.41 190 GLY A CA 1
ATOM 6325 C C . GLY C 1 190 ? 159.886 166.764 221.380 1.00 76.41 190 GLY A C 1
ATOM 6326 O O . GLY C 1 190 ? 160.566 167.586 220.760 1.00 76.41 190 GLY A O 1
ATOM 6327 N N . PRO C 1 191 ? 159.599 166.924 222.669 1.00 76.60 191 PRO A N 1
ATOM 6328 C CA . PRO C 1 191 ? 160.194 168.041 223.417 1.00 76.60 191 PRO A CA 1
ATOM 6329 C C . PRO C 1 191 ? 161.711 167.961 223.366 1.00 76.60 191 PRO A C 1
ATOM 6330 O O . PRO C 1 191 ? 162.321 167.034 223.901 1.00 76.60 191 PRO A O 1
ATOM 6334 N N . VAL C 1 192 ? 162.319 168.944 222.705 1.00 68.97 192 VAL A N 1
ATOM 6335 C CA . VAL C 1 192 ? 163.765 168.951 222.545 1.00 68.97 192 VAL A CA 1
ATOM 6336 C C . VAL C 1 192 ? 164.432 169.292 223.872 1.00 68.97 192 VAL A C 1
ATOM 6337 O O . VAL C 1 192 ? 163.829 169.865 224.780 1.00 68.97 192 VAL A O 1
ATOM 6341 N N . SER C 1 193 ? 165.704 168.929 223.977 1.00 65.93 193 SER A N 1
ATOM 6342 C CA . SER C 1 193 ? 166.484 169.182 225.175 1.00 65.93 193 SER A CA 1
ATOM 6343 C C . SER C 1 193 ? 167.929 169.404 224.755 1.00 65.93 193 SER A C 1
ATOM 6344 O O . SER C 1 193 ? 168.229 169.570 223.570 1.00 65.93 193 SER A O 1
ATOM 6347 N N . ARG C 1 194 ? 168.833 169.396 225.731 1.00 65.30 194 ARG A N 1
ATOM 6348 C CA . ARG C 1 194 ? 170.230 169.682 225.435 1.00 65.30 194 ARG A CA 1
ATOM 6349 C C . ARG C 1 194 ? 170.848 168.619 224.536 1.00 65.30 194 ARG A C 1
ATOM 6350 O O . ARG C 1 194 ? 171.750 168.925 223.750 1.00 65.30 194 ARG A O 1
ATOM 6358 N N . SER C 1 195 ? 170.363 167.383 224.607 1.00 63.15 195 SER A N 1
ATOM 6359 C CA . SER C 1 195 ? 171.004 166.269 223.922 1.00 63.15 195 SER A CA 1
ATOM 6360 C C . SER C 1 195 ? 170.447 165.996 222.530 1.00 63.15 195 SER A C 1
ATOM 6361 O O . SER C 1 195 ? 170.892 165.042 221.886 1.00 63.15 195 SER A O 1
ATOM 6364 N N . TYR C 1 196 ? 169.497 166.791 222.046 1.00 58.86 196 TYR A N 1
ATOM 6365 C CA . TYR C 1 196 ? 168.944 166.579 220.713 1.00 58.86 196 TYR A CA 1
ATOM 6366 C C . TYR C 1 196 ? 169.717 167.281 219.607 1.00 58.86 196 TYR A C 1
ATOM 6367 O O . TYR C 1 196 ? 169.376 167.104 218.435 1.00 58.86 196 TYR A O 1
ATOM 6376 N N . GLY C 1 197 ? 170.734 168.065 219.931 1.00 52.13 197 GLY A N 1
ATOM 6377 C CA . GLY C 1 197 ? 171.555 168.647 218.894 1.00 52.13 197 GLY A CA 1
ATOM 6378 C C . GLY C 1 197 ? 172.465 167.624 218.246 1.00 52.13 197 GLY A C 1
ATOM 6379 O O . GLY C 1 197 ? 172.830 166.614 218.843 1.00 52.13 197 GLY A O 1
ATOM 6380 N N . GLY C 1 198 ? 172.830 167.885 217.000 1.00 45.96 198 GLY A N 1
ATOM 6381 C CA . GLY C 1 198 ? 173.742 167.011 216.292 1.00 45.96 198 GLY A CA 1
ATOM 6382 C C . GLY C 1 198 ? 173.520 167.091 214.796 1.00 45.96 198 GLY A C 1
ATOM 6383 O O . GLY C 1 198 ? 172.918 168.032 214.295 1.00 45.96 198 GLY A O 1
ATOM 6384 N N . GLN C 1 199 ? 174.028 166.078 214.101 1.00 48.73 199 GLN A N 1
ATOM 6385 C CA . GLN C 1 199 ? 173.968 165.989 212.645 1.00 48.73 199 GLN A CA 1
ATOM 6386 C C . GLN C 1 199 ? 173.032 164.848 212.269 1.00 48.73 199 GLN A C 1
ATOM 6387 O O . GLN C 1 199 ? 173.432 163.682 212.273 1.00 48.73 199 GLN A O 1
ATOM 6393 N N . TYR C 1 200 ? 171.794 165.182 211.930 1.00 45.30 200 TYR A N 1
ATOM 6394 C CA . TYR C 1 200 ? 170.812 164.177 211.561 1.00 45.30 200 TYR A CA 1
ATOM 6395 C C . TYR C 1 200 ? 170.924 163.843 210.082 1.00 45.30 200 TYR A C 1
ATOM 6396 O O . TYR C 1 200 ? 171.116 164.726 209.245 1.00 45.30 200 TYR A O 1
ATOM 6405 N N . ARG C 1 201 ? 170.804 162.557 209.771 1.00 45.70 201 ARG A N 1
ATOM 6406 C CA . ARG C 1 201 ? 171.022 162.035 208.431 1.00 45.70 201 ARG A CA 1
ATOM 6407 C C . ARG C 1 201 ? 169.969 160.977 208.154 1.00 45.70 201 ARG A C 1
ATOM 6408 O O . ARG C 1 201 ? 169.724 160.121 209.007 1.00 45.70 201 ARG A O 1
ATOM 6416 N N . CYS C 1 202 ? 169.346 161.024 206.979 1.00 50.71 202 CYS A N 1
ATOM 6417 C CA . CYS C 1 202 ? 168.248 160.120 206.656 1.00 50.71 202 CYS A CA 1
ATOM 6418 C C . CYS C 1 202 ? 168.536 159.358 205.371 1.00 50.71 202 CYS A C 1
ATOM 6419 O O . CYS C 1 202 ? 169.133 159.899 204.439 1.00 50.71 202 CYS A O 1
ATOM 6422 N N . TYR C 1 203 ? 168.099 158.101 205.328 1.00 50.79 203 TYR A N 1
ATOM 6423 C CA . TYR C 1 203 ? 168.310 157.195 204.210 1.00 50.79 203 TYR A CA 1
ATOM 6424 C C . TYR C 1 203 ? 166.966 156.826 203.587 1.00 50.79 203 TYR A C 1
ATOM 6425 O O . TYR C 1 203 ? 165.918 157.354 203.967 1.00 50.79 203 TYR A O 1
ATOM 6434 N N . GLY C 1 204 ? 166.995 155.906 202.623 1.00 58.07 204 GLY A N 1
ATOM 6435 C CA . GLY C 1 204 ? 165.777 155.461 201.975 1.00 58.07 204 GLY A CA 1
ATOM 6436 C C . GLY C 1 204 ? 165.937 154.069 201.403 1.00 58.07 204 GLY A C 1
ATOM 6437 O O . GLY C 1 204 ? 167.049 153.555 201.269 1.00 58.07 204 GLY A O 1
ATOM 6438 N N . ALA C 1 205 ? 164.803 153.459 201.063 1.00 63.42 205 ALA A N 1
ATOM 6439 C CA . ALA C 1 205 ? 164.804 152.104 200.528 1.00 63.42 205 ALA A CA 1
ATOM 6440 C C . ALA C 1 205 ? 163.494 151.850 199.799 1.00 63.42 205 ALA A C 1
ATOM 6441 O O . ALA C 1 205 ? 162.535 152.614 199.915 1.00 63.42 205 ALA A O 1
ATOM 6443 N N . HIS C 1 206 ? 163.471 150.756 199.038 1.00 72.76 206 HIS A N 1
ATOM 6444 C CA . HIS C 1 206 ? 162.265 150.328 198.340 1.00 72.76 206 HIS A CA 1
ATOM 6445 C C . HIS C 1 206 ? 161.364 149.466 199.208 1.00 72.76 206 HIS A C 1
ATOM 6446 O O . HIS C 1 206 ? 160.140 149.504 199.045 1.00 72.76 206 HIS A O 1
ATOM 6453 N N . ASN C 1 207 ? 161.946 148.676 200.103 1.00 77.41 207 ASN A N 1
ATOM 6454 C CA . ASN C 1 207 ? 161.201 147.939 201.113 1.00 77.41 207 ASN A CA 1
ATOM 6455 C C . ASN C 1 207 ? 162.194 147.475 202.168 1.00 77.41 207 ASN A C 1
ATOM 6456 O O . ASN C 1 207 ? 163.409 147.570 201.985 1.00 77.41 207 ASN A O 1
ATOM 6461 N N . LEU C 1 208 ? 161.664 146.956 203.275 1.00 76.33 208 LEU A N 1
ATOM 6462 C CA . LEU C 1 208 ? 162.521 146.607 204.401 1.00 76.33 208 LEU A CA 1
ATOM 6463 C C . LEU C 1 208 ? 163.499 145.489 204.061 1.00 76.33 208 LEU A C 1
ATOM 6464 O O . LEU C 1 208 ? 164.473 145.288 204.793 1.00 76.33 208 LEU A O 1
ATOM 6469 N N . SER C 1 209 ? 163.266 144.763 202.971 1.00 78.15 209 SER A N 1
ATOM 6470 C CA . SER C 1 209 ? 164.151 143.691 202.541 1.00 78.15 209 SER A CA 1
ATOM 6471 C C . SER C 1 209 ? 165.116 144.124 201.445 1.00 78.15 209 SER A C 1
ATOM 6472 O O . SER C 1 209 ? 165.836 143.282 200.901 1.00 78.15 209 SER A O 1
ATOM 6475 N N . SER C 1 210 ? 165.145 145.406 201.105 1.00 74.45 210 SER A N 1
ATOM 6476 C CA . SER C 1 210 ? 166.022 145.913 200.065 1.00 74.45 210 SER A CA 1
ATOM 6477 C C . SER C 1 210 ? 167.316 146.443 200.674 1.00 74.45 210 SER A C 1
ATOM 6478 O O . SER C 1 210 ? 167.595 146.259 201.862 1.00 74.45 210 SER A O 1
ATOM 6481 N N . GLU C 1 211 ? 168.121 147.104 199.852 1.00 67.01 211 GLU A N 1
ATOM 6482 C CA . GLU C 1 211 ? 169.336 147.761 200.307 1.00 67.01 211 GLU A CA 1
ATOM 6483 C C . GLU C 1 211 ? 169.098 149.261 200.390 1.00 67.01 211 GLU A C 1
ATOM 6484 O O . GLU C 1 211 ? 168.444 149.846 199.523 1.00 67.01 211 GLU A O 1
ATOM 6490 N N . TRP C 1 212 ? 169.621 149.874 201.443 1.00 57.17 212 TRP A N 1
ATOM 6491 C CA . TRP C 1 212 ? 169.403 151.291 201.674 1.00 57.17 212 TRP A CA 1
ATOM 6492 C C . TRP C 1 212 ? 170.265 152.134 200.745 1.00 57.17 212 TRP A C 1
ATOM 6493 O O . TRP C 1 212 ? 171.384 151.761 200.387 1.00 57.17 212 TRP A O 1
ATOM 6504 N N . SER C 1 213 ? 169.731 153.289 200.366 1.00 54.42 213 SER A N 1
ATOM 6505 C CA . SER C 1 213 ? 170.340 154.140 199.356 1.00 54.42 213 SER A CA 1
ATOM 6506 C C . SER C 1 213 ? 171.510 154.921 199.947 1.00 54.42 213 SER A C 1
ATOM 6507 O O . SER C 1 213 ? 171.956 154.675 201.069 1.00 54.42 213 SER A O 1
ATOM 6510 N N . ALA C 1 214 ? 172.023 155.875 199.178 1.00 49.91 214 ALA A N 1
ATOM 6511 C CA . ALA C 1 214 ? 173.117 156.705 199.644 1.00 49.91 214 ALA A CA 1
ATOM 6512 C C . ALA C 1 214 ? 172.637 157.639 200.752 1.00 49.91 214 ALA A C 1
ATOM 6513 O O . ALA C 1 214 ? 171.475 158.047 200.769 1.00 49.91 214 ALA A O 1
ATOM 6515 N N . PRO C 1 215 ? 173.511 157.983 201.694 1.00 46.92 215 PRO A N 1
ATOM 6516 C CA . PRO C 1 215 ? 173.110 158.891 202.772 1.00 46.92 215 PRO A CA 1
ATOM 6517 C C . PRO C 1 215 ? 172.722 160.255 202.230 1.00 46.92 215 PRO A C 1
ATOM 6518 O O . 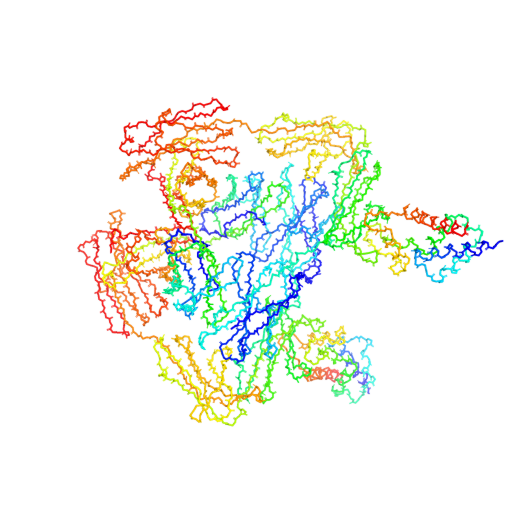PRO C 1 215 ? 173.298 160.743 201.258 1.00 46.92 215 PRO A O 1
ATOM 6522 N N . SER C 1 216 ? 171.736 160.870 202.872 1.00 46.20 216 SER A N 1
ATOM 6523 C CA . SER C 1 216 ? 171.372 162.230 202.524 1.00 46.20 216 SER A CA 1
ATOM 6524 C C . SER C 1 216 ? 172.416 163.203 203.052 1.00 46.20 216 SER A C 1
ATOM 6525 O O . SER C 1 216 ? 173.289 162.850 203.847 1.00 46.20 216 SER A O 1
ATOM 6528 N N . ASP C 1 217 ? 172.323 164.439 202.599 1.00 45.85 217 ASP A N 1
ATOM 6529 C CA . ASP C 1 217 ? 173.250 165.458 203.063 1.00 45.85 217 ASP A CA 1
ATOM 6530 C C . ASP C 1 217 ? 173.032 165.704 204.551 1.00 45.85 217 ASP A C 1
ATOM 6531 O O . ASP C 1 217 ? 171.885 165.810 204.992 1.00 45.85 217 ASP A O 1
ATOM 6536 N N . PRO C 1 218 ? 174.092 165.774 205.351 1.00 42.19 218 PRO A N 1
ATOM 6537 C CA . PRO C 1 218 ? 173.912 165.979 206.790 1.00 42.19 218 PRO A CA 1
ATOM 6538 C C . PRO C 1 218 ? 173.206 167.291 207.075 1.00 42.19 218 PRO A C 1
ATOM 6539 O O . PRO C 1 218 ? 173.391 168.284 206.371 1.00 42.19 218 PRO A O 1
ATOM 6543 N N . LEU C 1 219 ? 172.382 167.282 208.113 1.00 43.37 219 LEU A N 1
ATOM 6544 C CA . LEU C 1 219 ? 171.664 168.461 208.565 1.00 43.37 219 LEU A CA 1
ATOM 6545 C C . LEU C 1 219 ? 171.997 168.715 210.025 1.00 43.37 219 LEU A C 1
ATOM 6546 O O . LEU C 1 219 ? 172.001 167.787 210.838 1.00 43.37 219 LEU A O 1
ATOM 6551 N N . ASP C 1 220 ? 172.275 169.970 210.358 1.00 46.79 220 ASP A N 1
ATOM 6552 C CA . ASP C 1 220 ? 172.667 170.349 211.707 1.00 46.79 220 ASP A CA 1
ATOM 6553 C C . ASP C 1 220 ? 171.488 170.989 212.422 1.00 46.79 220 ASP A C 1
ATOM 6554 O O . ASP C 1 220 ? 170.825 171.870 211.868 1.00 46.79 220 ASP A O 1
ATOM 6559 N N . ILE C 1 221 ? 171.228 170.540 213.644 1.00 45.90 221 ILE A N 1
ATOM 6560 C CA . ILE C 1 221 ? 170.193 171.110 214.495 1.00 45.90 221 ILE A CA 1
ATOM 6561 C C . ILE C 1 221 ? 170.874 171.677 215.728 1.00 45.90 221 ILE A C 1
ATOM 6562 O O . ILE C 1 221 ? 171.562 170.947 216.452 1.00 45.90 221 ILE A O 1
ATOM 6567 N N . LEU C 1 222 ? 170.677 172.966 215.974 1.00 49.83 222 LEU A N 1
ATOM 6568 C CA . LEU C 1 222 ? 171.364 173.676 217.042 1.00 49.83 222 LEU A CA 1
ATOM 6569 C C . LEU C 1 222 ? 170.374 174.065 218.130 1.00 49.83 222 LEU A C 1
ATOM 6570 O O . LEU C 1 222 ? 169.324 174.646 217.842 1.00 49.83 222 LEU A O 1
ATOM 6575 N N . ILE C 1 223 ? 170.717 173.750 219.371 1.00 53.10 223 ILE A N 1
ATOM 6576 C CA . ILE C 1 223 ? 169.878 174.060 220.520 1.00 53.10 223 ILE A CA 1
ATOM 6577 C C . ILE C 1 223 ? 170.276 175.423 221.065 1.00 53.10 223 ILE A C 1
ATOM 6578 O O . ILE C 1 223 ? 171.467 175.713 221.222 1.00 53.10 223 ILE A O 1
ATOM 6583 N N . ALA C 1 224 ? 169.285 176.259 221.357 1.00 53.46 224 ALA A N 1
ATOM 6584 C CA . ALA C 1 224 ? 169.514 177.627 221.795 1.00 53.46 224 ALA A CA 1
ATOM 6585 C C . ALA C 1 224 ? 169.131 177.794 223.257 1.00 53.46 224 ALA A C 1
ATOM 6586 O O . ALA C 1 224 ? 168.141 177.221 223.720 1.00 53.46 224 ALA A O 1
ATOM 6588 N N . GLY C 1 225 ? 169.918 178.585 223.978 1.00 51.98 225 GLY A N 1
ATOM 6589 C CA . GLY C 1 225 ? 169.614 178.929 225.350 1.00 51.98 225 GLY A CA 1
ATOM 6590 C C . GLY C 1 225 ? 170.299 178.101 226.412 1.00 51.98 225 GLY A C 1
ATOM 6591 O O . GLY C 1 225 ? 169.947 178.232 227.588 1.00 51.98 225 GLY A O 1
ATOM 6592 N N . GLN C 1 226 ? 171.265 177.262 226.045 1.00 55.42 226 GLN A N 1
ATOM 6593 C CA . GLN C 1 226 ? 171.884 176.382 227.030 1.00 55.42 226 GLN A CA 1
ATOM 6594 C C . GLN C 1 226 ? 172.854 177.127 227.935 1.00 55.42 226 GLN A C 1
ATOM 6595 O O . GLN C 1 226 ? 172.947 176.824 229.129 1.00 55.42 226 GLN A O 1
ATOM 6601 N N . PHE C 1 227 ? 173.586 178.094 227.396 1.00 57.52 227 PHE A N 1
ATOM 6602 C CA . PHE C 1 227 ? 174.598 178.786 228.173 1.00 57.52 227 PHE A CA 1
ATOM 6603 C C . PHE C 1 227 ? 173.955 179.821 229.088 1.00 57.52 227 PHE A C 1
ATOM 6604 O O . PHE C 1 227 ? 172.734 179.983 229.135 1.00 57.52 227 PHE A O 1
ATOM 6612 N N . TYR C 1 228 ? 174.797 180.531 229.831 1.00 71.55 228 TYR A N 1
ATOM 6613 C CA . TYR C 1 228 ? 174.355 181.578 230.741 1.00 71.55 228 TYR A CA 1
ATOM 6614 C C . TYR C 1 228 ? 174.670 182.974 230.236 1.00 71.55 228 TYR A C 1
ATOM 6615 O O . TYR C 1 228 ? 173.896 183.902 230.479 1.00 71.55 228 TYR A O 1
ATOM 6624 N N . ASP C 1 229 ? 175.784 183.143 229.530 1.00 68.11 229 ASP A N 1
ATOM 6625 C CA . ASP C 1 229 ? 176.200 184.463 229.081 1.00 68.11 229 ASP A CA 1
ATOM 6626 C C . ASP C 1 229 ? 175.237 185.012 228.037 1.00 68.11 229 ASP A C 1
ATOM 6627 O O . ASP C 1 229 ? 174.710 184.272 227.203 1.00 68.11 229 ASP A O 1
ATOM 6632 N N . ARG C 1 230 ? 175.011 186.319 228.087 1.00 57.57 230 ARG A N 1
ATOM 6633 C CA . ARG C 1 230 ? 174.129 187.007 227.158 1.00 57.57 230 ARG A CA 1
ATOM 6634 C C . ARG C 1 230 ? 174.970 187.740 226.124 1.00 57.57 230 ARG A C 1
ATOM 6635 O O . ARG C 1 230 ? 176.041 188.263 226.443 1.00 57.57 230 ARG A O 1
ATOM 6643 N N . VAL C 1 231 ? 174.491 187.775 224.888 1.00 49.14 231 VAL A N 1
ATOM 6644 C CA . VAL C 1 231 ? 175.171 188.491 223.821 1.00 49.14 231 VAL A CA 1
ATOM 6645 C C . VAL C 1 231 ? 174.272 189.617 223.336 1.00 49.14 231 VAL A C 1
ATOM 6646 O O . VAL C 1 231 ? 173.043 189.554 223.427 1.00 49.14 231 VAL A O 1
ATOM 6650 N N . SER C 1 232 ? 174.901 190.665 222.813 1.00 44.15 232 SER A N 1
ATOM 6651 C CA . SER C 1 232 ? 174.186 191.827 222.313 1.00 44.15 232 SER A CA 1
ATOM 6652 C C . SER C 1 232 ? 174.678 192.165 220.917 1.00 44.15 232 SER A C 1
ATOM 6653 O O . SER C 1 232 ? 175.856 191.995 220.599 1.00 44.15 232 SER A O 1
ATOM 6656 N N . LEU C 1 233 ? 173.763 192.655 220.089 1.00 44.13 233 LEU A N 1
ATOM 6657 C CA . LEU C 1 233 ? 174.056 193.001 218.707 1.00 44.13 233 LEU A CA 1
ATOM 6658 C C . LEU C 1 233 ? 173.999 194.510 218.544 1.00 44.13 233 LEU A C 1
ATOM 6659 O O . LEU C 1 233 ? 172.988 195.136 218.874 1.00 44.13 233 LEU A O 1
ATOM 6664 N N . SER C 1 234 ? 175.081 195.088 218.035 1.00 52.08 234 SER A N 1
ATOM 6665 C CA . SER C 1 234 ? 175.173 196.526 217.841 1.00 52.08 234 SER A CA 1
ATOM 6666 C C . SER C 1 234 ? 175.712 196.800 216.449 1.00 52.08 234 SER A C 1
ATOM 6667 O O . SER C 1 234 ? 176.745 196.248 216.065 1.00 52.08 234 SER A O 1
ATOM 6670 N N . VAL C 1 235 ? 175.021 197.652 215.701 1.00 56.00 235 VAL A N 1
ATOM 6671 C CA . VAL C 1 235 ? 175.420 198.013 214.347 1.00 56.00 235 VAL A CA 1
ATOM 6672 C C . VAL C 1 235 ? 176.203 199.317 214.402 1.00 56.00 235 VAL A C 1
ATOM 6673 O O . VAL C 1 235 ? 175.784 200.276 215.063 1.00 56.00 235 VAL A O 1
ATOM 6677 N N . GLN C 1 236 ? 177.377 199.335 213.758 1.00 67.17 236 GLN A N 1
ATOM 6678 C CA . GLN C 1 236 ? 178.226 200.524 213.837 1.00 67.17 236 GLN A CA 1
ATOM 6679 C C . GLN C 1 236 ? 177.599 201.733 213.154 1.00 67.17 236 GLN A C 1
ATOM 6680 O O . GLN C 1 236 ? 177.580 202.816 213.766 1.00 67.17 236 GLN A O 1
ATOM 6686 N N . PRO C 1 237 ? 177.080 201.646 211.916 1.00 70.37 237 PRO A N 1
ATOM 6687 C CA . PRO C 1 237 ? 176.300 202.774 211.389 1.00 70.37 237 PRO A CA 1
ATOM 6688 C C . PRO C 1 237 ? 174.939 202.859 212.057 1.00 70.37 237 PRO A C 1
ATOM 6689 O O . PRO C 1 237 ? 174.628 202.051 212.936 1.00 70.37 237 PRO A O 1
ATOM 6693 N N . GLY C 1 238 ? 174.117 203.824 211.655 1.00 74.58 238 GLY A N 1
ATOM 6694 C CA . GLY C 1 238 ? 172.801 203.966 212.249 1.00 74.58 238 GLY A CA 1
ATOM 6695 C C . GLY C 1 238 ? 171.910 202.785 211.867 1.00 74.58 238 GLY A C 1
ATOM 6696 O O . GLY C 1 238 ? 172.131 202.135 210.843 1.00 74.58 238 GLY A O 1
ATOM 6697 N N . PRO C 1 239 ? 170.902 202.479 212.687 1.00 70.95 239 PRO A N 1
ATOM 6698 C CA . PRO C 1 239 ? 169.974 201.397 212.324 1.00 70.95 239 PRO A CA 1
ATOM 6699 C C . PRO C 1 239 ? 169.300 201.606 210.984 1.00 70.95 239 PRO A C 1
ATOM 6700 O O . PRO C 1 239 ? 168.978 200.623 210.306 1.00 70.95 239 PRO A O 1
ATOM 6704 N N . THR C 1 240 ? 169.065 202.850 210.583 1.00 73.62 240 THR A N 1
ATOM 6705 C CA . THR C 1 240 ? 168.609 203.147 209.233 1.00 73.62 240 THR A CA 1
ATOM 6706 C C . THR C 1 240 ? 169.815 203.473 208.362 1.00 73.62 240 THR A C 1
ATOM 6707 O O . THR C 1 240 ? 170.695 204.240 208.765 1.00 73.62 240 THR A O 1
ATOM 6711 N N . VAL C 1 241 ? 169.879 202.853 207.188 1.00 69.76 241 VAL A N 1
ATOM 6712 C CA . VAL C 1 241 ? 171.044 202.954 206.321 1.00 69.76 241 VAL A CA 1
ATOM 6713 C C . VAL C 1 241 ? 170.576 203.274 204.912 1.00 69.76 241 VAL A C 1
ATOM 6714 O O . VAL C 1 241 ? 169.766 202.534 204.342 1.00 69.76 241 VAL A O 1
ATOM 6718 N N . ALA C 1 242 ? 171.085 204.366 204.350 1.00 71.52 242 ALA A N 1
ATOM 6719 C CA . ALA C 1 242 ? 170.883 204.633 202.935 1.00 71.52 242 ALA A CA 1
ATOM 6720 C C . ALA C 1 242 ? 171.714 203.661 202.110 1.00 71.52 242 ALA A C 1
ATOM 6721 O O . ALA C 1 242 ? 172.843 203.324 202.476 1.00 71.52 242 ALA A O 1
ATOM 6723 N N . SER C 1 243 ? 171.151 203.209 200.992 1.00 67.17 243 SER A N 1
ATOM 6724 C CA . SER C 1 243 ? 171.779 202.151 200.211 1.00 67.17 243 SER A CA 1
ATOM 6725 C C . SER C 1 243 ? 173.179 202.550 199.760 1.00 67.17 243 SER A C 1
ATOM 6726 O O . SER C 1 243 ? 173.399 203.670 199.292 1.00 67.17 243 SER A O 1
ATOM 6729 N N . GLY C 1 244 ? 174.127 201.629 199.906 1.00 70.65 244 GLY A N 1
ATOM 6730 C CA . GLY C 1 244 ? 175.479 201.852 199.436 1.00 70.65 244 GLY A CA 1
ATOM 6731 C C . GLY C 1 244 ? 176.558 201.814 200.501 1.00 70.65 244 GLY A C 1
ATOM 6732 O O . GLY C 1 244 ? 177.609 201.203 200.293 1.00 70.65 244 GLY A O 1
ATOM 6733 N N . GLU C 1 245 ? 176.320 202.452 201.642 1.00 72.65 245 GLU A N 1
ATOM 6734 C CA . GLU C 1 245 ? 177.303 202.459 202.718 1.00 72.65 245 GLU A CA 1
ATOM 6735 C C . GLU C 1 245 ? 177.368 201.089 203.380 1.00 72.65 245 GLU A C 1
ATOM 6736 O O . GLU C 1 245 ? 176.336 200.492 203.694 1.00 72.65 245 GLU A O 1
ATOM 6742 N N . ASN C 1 246 ? 178.580 200.576 203.598 1.00 71.09 246 ASN A N 1
ATOM 6743 C CA . ASN C 1 246 ? 178.690 199.144 203.850 1.00 71.09 246 ASN A CA 1
ATOM 6744 C C . ASN C 1 246 ? 178.475 198.902 205.338 1.00 71.09 246 ASN A C 1
ATOM 6745 O O . ASN C 1 246 ? 179.301 199.298 206.166 1.00 71.09 246 ASN A O 1
ATOM 6750 N N . VAL C 1 247 ? 177.369 198.233 205.667 1.00 57.89 247 VAL A N 1
ATOM 6751 C CA . VAL C 1 247 ? 177.015 197.971 207.053 1.00 57.89 247 VAL A CA 1
ATOM 6752 C C . VAL C 1 247 ? 178.005 196.990 207.661 1.00 57.89 247 VAL A C 1
ATOM 6753 O O . VAL C 1 247 ? 178.560 196.123 206.974 1.00 57.89 247 VAL A O 1
ATOM 6757 N N . THR C 1 248 ? 178.245 197.136 208.962 1.00 52.66 248 THR A N 1
ATOM 6758 C CA . THR C 1 248 ? 179.165 196.260 209.690 1.00 52.66 248 THR A CA 1
ATOM 6759 C C . THR C 1 248 ? 178.507 195.892 211.019 1.00 52.66 248 THR A C 1
ATOM 6760 O O . THR C 1 248 ? 178.699 196.576 212.026 1.00 52.66 248 THR A O 1
ATOM 6764 N N . LEU C 1 249 ? 177.747 194.801 211.021 1.00 48.11 249 LEU A N 1
ATOM 6765 C CA . LEU C 1 249 ? 177.138 194.332 212.255 1.00 48.11 249 LEU A CA 1
ATOM 6766 C C . LEU C 1 249 ? 178.212 193.823 213.202 1.00 48.11 249 LEU A C 1
ATOM 6767 O O . LEU C 1 249 ? 179.208 193.233 212.779 1.00 48.11 249 LEU A O 1
ATOM 6772 N N . LEU C 1 250 ? 178.010 194.061 214.489 1.00 51.13 250 LEU A N 1
ATOM 6773 C CA . LEU C 1 250 ? 178.993 193.723 215.504 1.00 51.13 250 LEU A CA 1
ATOM 6774 C C . LEU C 1 250 ? 178.321 192.973 216.641 1.00 51.13 250 LEU A C 1
ATOM 6775 O O . LEU C 1 250 ? 177.233 193.346 217.086 1.00 51.13 250 LEU A O 1
ATOM 6780 N N . CYS C 1 251 ? 178.977 191.917 217.111 1.00 53.51 251 CYS A N 1
ATOM 6781 C CA . CYS C 1 251 ? 178.491 191.113 218.223 1.00 53.51 251 CYS A CA 1
ATOM 6782 C C . CYS C 1 251 ? 179.465 191.226 219.384 1.00 53.51 251 CYS A C 1
ATOM 6783 O O . CYS C 1 251 ? 180.668 191.023 219.208 1.00 53.51 251 CYS A O 1
ATOM 6786 N N . GLN C 1 252 ? 178.945 191.538 220.567 1.00 56.01 252 GLN A N 1
ATOM 6787 C CA . GLN C 1 252 ? 179.758 191.670 221.764 1.00 56.01 252 GLN A CA 1
ATOM 6788 C C . GLN C 1 252 ? 179.219 190.755 222.847 1.00 56.01 252 GLN A C 1
ATOM 6789 O O . GLN C 1 252 ? 178.013 190.515 222.932 1.00 56.01 252 GLN A O 1
ATOM 6795 N N . SER C 1 253 ? 180.123 190.254 223.682 1.00 61.79 253 SER A N 1
ATOM 6796 C CA . SER C 1 253 ? 179.742 189.381 224.781 1.00 61.79 253 SER A CA 1
ATOM 6797 C C . SER C 1 253 ? 180.661 189.629 225.963 1.00 61.79 253 SER A C 1
ATOM 6798 O O . SER C 1 253 ? 181.822 190.007 225.795 1.00 61.79 253 SER A O 1
ATOM 6801 N N . GLN C 1 254 ? 180.131 189.404 227.161 1.00 64.46 254 GLN A N 1
ATOM 6802 C CA . GLN C 1 254 ? 180.899 189.589 228.383 1.00 64.46 254 GLN A CA 1
ATOM 6803 C C . GLN C 1 254 ? 181.654 188.343 228.810 1.00 64.46 254 GLN A C 1
ATOM 6804 O O . GLN C 1 254 ? 182.463 188.419 229.739 1.00 64.46 254 GLN A O 1
ATOM 6810 N N . GLY C 1 255 ? 181.419 187.206 228.159 1.00 66.23 255 GLY A N 1
ATOM 6811 C CA . GLY C 1 255 ? 182.026 185.954 228.540 1.00 66.23 255 GLY A CA 1
ATOM 6812 C C . GLY C 1 255 ? 183.033 185.455 227.517 1.00 66.23 255 GLY A C 1
ATOM 6813 O O . GLY C 1 255 ? 183.273 186.059 226.475 1.00 66.23 255 GLY A O 1
ATOM 6814 N N . TRP C 1 256 ? 183.631 184.317 227.850 1.00 66.93 256 TRP A N 1
ATOM 6815 C CA . TRP C 1 256 ? 184.619 183.679 226.983 1.00 66.93 256 TRP A CA 1
ATOM 6816 C C . TRP C 1 256 ? 183.884 182.909 225.897 1.00 66.93 256 TRP A C 1
ATOM 6817 O O . TRP C 1 256 ? 183.495 181.755 226.073 1.00 66.93 256 TRP A O 1
ATOM 6828 N N . MET C 1 257 ? 183.708 183.553 224.751 1.00 61.03 257 MET A N 1
ATOM 6829 C CA . MET C 1 257 ? 182.925 183.013 223.655 1.00 61.03 257 MET A CA 1
ATOM 6830 C C . MET C 1 257 ? 183.863 182.772 222.479 1.00 61.03 257 MET A C 1
ATOM 6831 O O . MET C 1 257 ? 184.831 183.511 222.290 1.00 61.03 257 MET A O 1
ATOM 6836 N N . GLN C 1 258 ? 183.597 181.736 221.686 1.00 56.09 258 GLN A N 1
ATOM 6837 C CA . GLN C 1 258 ? 184.462 181.459 220.541 1.00 56.09 258 GLN A CA 1
ATOM 6838 C C . GLN C 1 258 ? 183.816 181.807 219.204 1.00 56.09 258 GLN A C 1
ATOM 6839 O O . GLN C 1 258 ? 184.384 182.578 218.426 1.00 56.09 258 GLN A O 1
ATOM 6845 N N . THR C 1 259 ? 182.645 181.253 218.913 1.00 48.72 259 THR A N 1
ATOM 6846 C CA . THR C 1 259 ? 182.015 181.431 217.614 1.00 48.72 259 THR A CA 1
ATOM 6847 C C . THR C 1 259 ? 180.678 182.133 217.777 1.00 48.72 259 THR A C 1
ATOM 6848 O O . THR C 1 259 ? 179.915 181.828 218.696 1.00 48.72 259 THR A O 1
ATOM 6852 N N . PHE C 1 260 ? 180.397 183.071 216.877 1.00 44.82 260 PHE A N 1
ATOM 6853 C CA . PHE C 1 260 ? 179.170 183.854 216.904 1.00 44.82 260 PHE A CA 1
ATOM 6854 C C . PHE C 1 260 ? 178.376 183.573 215.640 1.00 44.82 260 PHE A C 1
ATOM 6855 O O . PHE C 1 260 ? 178.888 183.751 214.533 1.00 44.82 260 PHE A O 1
ATOM 6863 N N . LEU C 1 261 ? 177.130 183.148 215.803 1.00 42.27 261 LEU A N 1
ATOM 6864 C CA . LEU C 1 261 ? 176.234 182.919 214.681 1.00 42.27 261 LEU A CA 1
ATOM 6865 C C . LEU C 1 261 ? 175.320 184.119 214.499 1.00 42.27 261 LEU A C 1
ATOM 6866 O O . LEU C 1 261 ? 174.768 184.643 215.469 1.00 42.27 261 LEU A O 1
ATOM 6871 N N . LEU C 1 262 ? 175.164 184.552 213.254 1.00 45.95 262 LEU A N 1
ATOM 6872 C CA . LEU C 1 262 ? 174.296 185.670 212.912 1.00 45.95 262 LEU A CA 1
ATOM 6873 C C . LEU C 1 262 ? 173.270 185.194 211.898 1.00 45.95 262 LEU A C 1
ATOM 6874 O O . LEU C 1 262 ? 173.635 184.784 210.793 1.00 45.95 262 LEU A O 1
ATOM 6879 N N . THR C 1 263 ? 171.993 185.265 212.261 1.00 52.26 263 THR A N 1
ATOM 6880 C CA . THR C 1 263 ? 170.915 184.738 211.439 1.00 52.26 263 THR A CA 1
ATOM 6881 C C . THR C 1 263 ? 169.942 185.845 211.074 1.00 52.26 263 THR A C 1
ATOM 6882 O O . THR C 1 263 ? 169.639 186.711 211.898 1.00 52.26 263 THR A O 1
ATOM 6886 N N . LYS C 1 264 ? 169.443 185.806 209.844 1.00 60.36 264 LYS A N 1
ATOM 6887 C CA . LYS C 1 264 ? 168.378 186.704 209.423 1.00 60.36 264 LYS A CA 1
ATOM 6888 C C . LYS C 1 264 ? 167.040 186.062 209.758 1.00 60.36 264 LYS A C 1
ATOM 6889 O O . LYS C 1 264 ? 166.837 184.875 209.495 1.00 60.36 264 LYS A O 1
ATOM 6895 N N . GLU C 1 265 ? 166.134 186.851 210.340 1.00 70.31 265 GLU A N 1
ATOM 6896 C CA . GLU C 1 265 ? 164.896 186.290 210.875 1.00 70.31 265 GLU A CA 1
ATOM 6897 C C . GLU C 1 265 ? 164.061 185.634 209.787 1.00 70.31 265 GLU A C 1
ATOM 6898 O O . GLU C 1 265 ? 163.512 184.546 209.989 1.00 70.31 265 GLU A O 1
ATOM 6904 N N . GLY C 1 266 ? 163.949 186.275 208.631 1.00 76.48 266 GLY A N 1
ATOM 6905 C CA . GLY C 1 266 ? 163.256 185.657 207.525 1.00 76.48 266 GLY A CA 1
ATOM 6906 C C . GLY C 1 266 ? 164.012 184.460 206.986 1.00 76.48 266 GLY A C 1
ATOM 6907 O O . GLY C 1 266 ? 165.185 184.239 207.288 1.00 76.48 266 GLY A O 1
ATOM 6908 N N . ALA C 1 267 ? 163.315 183.660 206.181 1.00 86.23 267 ALA A N 1
ATOM 6909 C CA . ALA C 1 267 ? 163.935 182.491 205.571 1.00 86.23 267 ALA A CA 1
ATOM 6910 C C . ALA C 1 267 ? 165.133 182.913 204.733 1.00 86.23 267 ALA A C 1
ATOM 6911 O O . ALA C 1 267 ? 164.977 183.566 203.697 1.00 86.23 267 ALA A O 1
ATOM 6913 N N . ALA C 1 268 ? 166.327 182.548 205.176 1.00 85.03 268 ALA A N 1
ATOM 6914 C CA . ALA C 1 268 ? 167.569 182.963 204.545 1.00 85.03 268 ALA A CA 1
ATOM 6915 C C . ALA C 1 268 ? 168.352 181.736 204.093 1.00 85.03 268 ALA A C 1
ATOM 6916 O O . ALA C 1 268 ? 167.912 180.595 204.250 1.00 85.03 268 ALA A O 1
ATOM 6918 N N . ASP C 1 269 ? 169.525 181.987 203.515 1.00 75.63 269 ASP A N 1
ATOM 6919 C CA . ASP C 1 269 ? 170.389 180.909 203.057 1.00 75.63 269 ASP A CA 1
ATOM 6920 C C . ASP C 1 269 ? 170.850 180.049 204.225 1.00 75.63 269 ASP A C 1
ATOM 6921 O O . ASP C 1 269 ? 170.446 178.888 204.344 1.00 75.63 269 ASP A O 1
ATOM 6926 N N . ASP C 1 270 ? 171.662 180.625 205.109 1.00 61.69 270 ASP A N 1
ATOM 6927 C CA . ASP C 1 270 ? 172.247 179.896 206.225 1.00 61.69 270 ASP A CA 1
ATOM 6928 C C . ASP C 1 270 ? 172.875 180.862 207.219 1.00 61.69 270 ASP A C 1
ATOM 6929 O O . ASP C 1 270 ? 173.253 181.979 206.848 1.00 61.69 270 ASP A O 1
ATOM 6934 N N . PRO C 1 271 ? 172.991 180.477 208.484 1.00 49.79 271 PRO A N 1
ATOM 6935 C CA . PRO C 1 271 ? 173.693 181.326 209.448 1.00 49.79 271 PRO A CA 1
ATOM 6936 C C . PRO C 1 271 ? 175.172 181.431 209.129 1.00 49.79 271 PRO A C 1
ATOM 6937 O O . PRO C 1 271 ? 175.789 180.494 208.620 1.00 49.79 271 PRO A O 1
ATOM 6941 N N . TRP C 1 272 ? 175.742 182.585 209.447 1.00 45.05 272 TRP A N 1
ATOM 6942 C CA . TRP C 1 272 ? 177.172 182.798 209.300 1.00 45.05 272 TRP A CA 1
ATOM 6943 C C . TRP C 1 272 ? 177.899 182.401 210.575 1.00 45.05 272 TRP A C 1
ATOM 6944 O O . TRP C 1 272 ? 177.309 182.300 211.650 1.00 45.05 272 TRP A O 1
ATOM 6955 N N . ARG C 1 273 ? 179.198 182.167 210.444 1.00 44.04 273 ARG A N 1
ATOM 6956 C CA . ARG C 1 273 ? 180.048 181.864 211.581 1.00 44.04 273 ARG A CA 1
ATOM 6957 C C . ARG C 1 273 ? 181.322 182.684 211.493 1.00 44.04 273 ARG A C 1
ATOM 6958 O O . ARG C 1 273 ? 181.836 182.942 210.404 1.00 44.04 273 ARG A O 1
ATOM 6966 N N . LEU C 1 274 ? 181.823 183.095 212.652 1.00 44.90 274 LEU A N 1
ATOM 6967 C CA . LEU C 1 274 ? 183.113 183.758 212.737 1.00 44.90 274 LEU A CA 1
ATOM 6968 C C . LEU C 1 274 ? 183.725 183.458 214.093 1.00 44.90 274 LEU A C 1
ATOM 6969 O O . LEU C 1 274 ? 183.031 183.085 215.039 1.00 44.90 274 LEU A O 1
ATOM 6974 N N . ARG C 1 275 ? 185.038 183.618 214.175 1.00 50.74 275 ARG A N 1
ATOM 6975 C CA . ARG C 1 275 ? 185.747 183.429 215.427 1.00 50.74 275 ARG A CA 1
ATOM 6976 C C . ARG C 1 275 ? 185.855 184.750 216.169 1.00 50.74 275 ARG A C 1
ATOM 6977 O O . ARG C 1 275 ? 185.930 185.820 215.563 1.00 50.74 275 ARG A O 1
ATOM 6985 N N . SER C 1 276 ? 185.861 184.666 217.493 1.00 56.83 276 SER A N 1
ATOM 6986 C CA . SER C 1 276 ? 185.899 185.850 218.336 1.00 56.83 276 SER A CA 1
ATOM 6987 C C . SER C 1 276 ? 187.339 186.228 218.639 1.00 56.83 276 SER A C 1
ATOM 6988 O O . SER C 1 276 ? 188.135 185.386 219.064 1.00 56.83 276 SER A O 1
ATOM 6991 N N . THR C 1 277 ? 187.667 187.495 218.425 1.00 65.60 277 THR A N 1
ATOM 6992 C CA . THR C 1 277 ? 188.969 188.042 218.765 1.00 65.60 277 THR A CA 1
ATOM 6993 C C . THR C 1 277 ? 188.815 188.914 219.999 1.00 65.60 277 THR A C 1
ATOM 6994 O O . THR C 1 277 ? 187.938 189.782 220.037 1.00 65.60 277 THR A O 1
ATOM 6998 N N . TYR C 1 278 ? 189.653 188.679 221.003 1.00 73.05 278 TYR A N 1
ATOM 6999 C CA . TYR C 1 278 ? 189.566 189.469 222.222 1.00 73.05 278 TYR A CA 1
ATOM 7000 C C . TYR C 1 278 ? 189.848 190.933 221.920 1.00 73.05 278 TYR A C 1
ATOM 7001 O O . TYR C 1 278 ? 190.748 191.264 221.145 1.00 73.05 278 TYR A O 1
ATOM 7010 N N . GLN C 1 279 ? 189.066 191.811 222.534 1.00 76.53 279 GLN A N 1
ATOM 7011 C CA . GLN C 1 279 ? 189.205 193.244 222.322 1.00 76.53 279 GLN A CA 1
ATOM 7012 C C . GLN C 1 279 ? 189.361 193.898 223.691 1.00 76.53 279 GLN A C 1
ATOM 7013 O O . GLN C 1 279 ? 189.593 193.220 224.700 1.00 76.53 279 GLN A O 1
ATOM 7019 N N . SER C 1 280 ? 189.251 195.229 223.715 1.00 86.26 280 SER A N 1
ATOM 7020 C CA . SER C 1 280 ? 189.548 196.042 224.890 1.00 86.26 280 SER A CA 1
ATOM 7021 C C . SER C 1 280 ? 189.088 195.398 226.193 1.00 86.26 280 SER A C 1
ATOM 7022 O O . SER C 1 280 ? 189.895 195.140 227.092 1.00 86.26 280 SER A O 1
ATOM 7025 N N . GLN C 1 281 ? 187.789 195.124 226.308 1.00 84.70 281 GLN A N 1
ATOM 7026 C CA . GLN C 1 281 ? 187.286 194.458 227.501 1.00 84.70 281 GLN A CA 1
ATOM 7027 C C . GLN C 1 281 ? 186.212 193.422 227.191 1.00 84.70 281 GLN A C 1
ATOM 7028 O O . GLN C 1 281 ? 185.636 192.853 228.128 1.00 84.70 281 GLN A O 1
ATOM 7034 N N . LYS C 1 282 ? 185.918 193.159 225.920 1.00 73.70 282 LYS A N 1
ATOM 7035 C CA . LYS C 1 282 ? 184.869 192.222 225.550 1.00 73.70 282 LYS A CA 1
ATOM 7036 C C . LYS C 1 282 ? 185.348 191.337 224.410 1.00 73.70 282 LYS A C 1
ATOM 7037 O O . LYS C 1 282 ? 186.147 191.759 223.571 1.00 73.70 282 LYS A O 1
ATOM 7043 N N . TYR C 1 283 ? 184.857 190.100 224.393 1.00 66.95 283 TYR A N 1
ATOM 7044 C CA . TYR C 1 283 ? 185.035 189.227 223.243 1.00 66.95 283 TYR A CA 1
ATOM 7045 C C . TYR C 1 283 ? 184.052 189.632 222.155 1.00 66.95 283 TYR A C 1
ATOM 7046 O O . TYR C 1 283 ? 182.862 189.820 222.426 1.00 66.95 283 TYR A O 1
ATOM 7055 N N . GLN C 1 284 ? 184.541 189.769 220.927 1.00 59.55 284 GLN A N 1
ATOM 7056 C CA . GLN C 1 284 ? 183.694 190.278 219.861 1.00 59.55 284 GLN A CA 1
ATOM 7057 C C . GLN C 1 284 ? 184.161 189.738 218.520 1.00 59.55 284 GLN A C 1
ATOM 7058 O O . GLN C 1 284 ? 185.293 189.271 218.373 1.00 59.55 284 GLN A O 1
ATOM 7064 N N . ALA C 1 285 ? 183.260 189.804 217.542 1.00 51.68 285 ALA A N 1
ATOM 7065 C CA . ALA C 1 285 ? 183.554 189.427 216.168 1.00 51.68 285 ALA A CA 1
ATOM 7066 C C . ALA C 1 285 ? 182.567 190.144 215.265 1.00 51.68 285 ALA A C 1
ATOM 7067 O O . ALA C 1 285 ? 181.355 190.011 215.451 1.00 51.68 285 ALA A O 1
ATOM 7069 N N . GLU C 1 286 ? 183.080 190.894 214.296 1.00 48.96 286 GLU A N 1
ATOM 7070 C CA . GLU C 1 286 ? 182.264 191.758 213.457 1.00 48.96 286 GLU A CA 1
ATOM 7071 C C . GLU C 1 286 ? 182.101 191.157 212.070 1.00 48.96 286 GLU A C 1
ATOM 7072 O O . GLU C 1 286 ? 183.055 190.623 211.499 1.00 48.96 286 GLU A O 1
ATOM 7078 N N . PHE C 1 287 ? 180.886 191.253 211.528 1.00 45.87 287 PHE A N 1
ATOM 7079 C CA . PHE C 1 287 ? 180.590 190.697 210.218 1.00 45.87 287 PHE A CA 1
ATOM 7080 C C . PHE C 1 287 ? 180.533 191.819 209.197 1.00 45.87 287 PHE A C 1
ATOM 7081 O O . PHE C 1 287 ? 179.563 192.588 209.195 1.00 45.87 287 PHE A O 1
ATOM 7089 N N . PRO C 1 288 ? 181.515 191.957 208.322 1.00 46.56 288 PRO A N 1
ATOM 7090 C CA . PRO C 1 288 ? 181.413 192.966 207.263 1.00 46.56 288 PRO A CA 1
ATOM 7091 C C . PRO C 1 288 ? 180.384 192.573 206.221 1.00 46.56 288 PRO A C 1
ATOM 7092 O O . PRO C 1 288 ? 180.584 191.597 205.494 1.00 46.56 288 PRO A O 1
ATOM 7096 N N . MET C 1 289 ? 179.282 193.314 206.137 1.00 50.10 289 MET A N 1
ATOM 7097 C CA . MET C 1 289 ? 178.204 192.973 205.221 1.00 50.10 289 MET A CA 1
ATOM 7098 C C . MET C 1 289 ? 178.386 193.555 203.828 1.00 50.10 289 MET A C 1
ATOM 7099 O O . MET C 1 289 ? 177.605 193.225 202.932 1.00 50.10 289 MET A O 1
ATOM 7104 N N . GLY C 1 290 ? 179.382 194.405 203.620 1.00 55.90 290 GLY A N 1
ATOM 7105 C CA . GLY C 1 290 ? 179.632 194.968 202.316 1.00 55.90 290 GLY A CA 1
ATOM 7106 C C . GLY C 1 290 ? 178.550 195.940 201.903 1.00 55.90 290 GLY A C 1
ATOM 7107 O O . GLY C 1 290 ? 177.697 196.327 202.705 1.00 55.90 290 GLY A O 1
ATOM 7108 N N . PRO C 1 291 ? 178.556 196.349 200.636 1.00 60.92 291 PRO A N 1
ATOM 7109 C CA . PRO C 1 291 ? 177.551 197.313 200.170 1.00 60.92 291 PRO A CA 1
ATOM 7110 C C . PRO C 1 291 ? 176.138 196.766 200.256 1.00 60.92 291 PRO A C 1
ATOM 7111 O O . PRO C 1 291 ? 175.750 195.884 199.485 1.00 60.92 291 PRO A O 1
ATOM 7115 N N . VAL C 1 292 ? 175.362 197.303 201.181 1.00 61.12 292 VAL A N 1
ATOM 7116 C CA . VAL C 1 292 ? 174.014 196.820 201.433 1.00 61.12 292 VAL A CA 1
ATOM 7117 C C . VAL C 1 292 ? 173.098 197.265 200.303 1.00 61.12 292 VAL A C 1
ATOM 7118 O O . VAL C 1 292 ? 173.371 198.243 199.600 1.00 61.12 292 VAL A O 1
ATOM 7122 N N . THR C 1 293 ? 172.009 196.528 200.111 1.00 65.71 293 THR A N 1
ATOM 7123 C CA . THR C 1 293 ? 170.995 196.869 199.123 1.00 65.71 293 THR A CA 1
ATOM 7124 C C . THR C 1 293 ? 169.632 196.591 199.741 1.00 65.71 293 THR A C 1
ATOM 7125 O O . THR C 1 293 ? 169.508 196.387 200.951 1.00 65.71 293 THR A O 1
ATOM 7129 N N . SER C 1 294 ? 168.592 196.588 198.907 1.00 65.76 294 SER A N 1
ATOM 7130 C CA . SER C 1 294 ? 167.252 196.337 199.417 1.00 65.76 294 SER A CA 1
ATOM 7131 C C . SER C 1 294 ? 167.063 194.898 199.875 1.00 65.76 294 SER A C 1
ATOM 7132 O O . SER C 1 294 ? 166.076 194.606 200.558 1.00 65.76 294 SER A O 1
ATOM 7135 N N . ALA C 1 295 ? 167.972 193.994 199.511 1.00 62.64 295 ALA A N 1
ATOM 7136 C CA . ALA C 1 295 ? 167.828 192.602 199.924 1.00 62.64 295 ALA A CA 1
ATOM 7137 C C . ALA C 1 295 ? 168.133 192.429 201.406 1.00 62.64 295 ALA A C 1
ATOM 7138 O O . ALA C 1 295 ? 167.387 191.756 202.126 1.00 62.64 295 ALA A O 1
ATOM 7140 N N . HIS C 1 296 ? 169.219 193.034 201.888 1.00 60.60 296 HIS A N 1
ATOM 7141 C CA . HIS C 1 296 ? 169.615 192.889 203.288 1.00 60.60 296 HIS A CA 1
ATOM 7142 C C . HIS C 1 296 ? 168.739 193.768 204.185 1.00 60.60 296 HIS A C 1
ATOM 7143 O O . HIS C 1 296 ? 169.193 194.716 204.823 1.00 60.60 296 HIS A O 1
ATOM 7150 N N . ALA C 1 297 ? 167.458 193.431 204.224 1.00 59.54 297 ALA A N 1
ATOM 7151 C CA . ALA C 1 297 ? 166.505 194.097 205.096 1.00 59.54 297 ALA A CA 1
ATOM 7152 C C . ALA C 1 297 ? 165.762 193.047 205.899 1.00 59.54 297 ALA A C 1
ATOM 7153 O O . ALA C 1 297 ? 165.402 191.992 205.370 1.00 59.54 297 ALA A O 1
ATOM 7155 N N . GLY C 1 298 ? 165.540 193.329 207.171 1.00 62.10 298 GLY A N 1
ATOM 7156 C CA . GLY C 1 298 ? 164.826 192.413 208.028 1.00 62.10 298 GLY A CA 1
ATOM 7157 C C . GLY C 1 298 ? 165.352 192.484 209.440 1.00 62.10 298 GLY A C 1
ATOM 7158 O O . GLY C 1 298 ? 165.944 193.479 209.851 1.00 62.10 298 GLY A O 1
ATOM 7159 N N . THR C 1 299 ? 165.125 191.408 210.183 1.00 62.42 299 THR A N 1
ATOM 7160 C CA . THR C 1 299 ? 165.498 191.319 211.585 1.00 62.42 299 THR A CA 1
ATOM 7161 C C . THR C 1 299 ? 166.702 190.402 211.729 1.00 62.42 299 THR A C 1
ATOM 7162 O O . THR C 1 299 ? 166.700 189.284 211.207 1.00 62.42 299 THR A O 1
ATOM 7166 N N . TYR C 1 300 ? 167.722 190.873 212.437 1.00 55.26 300 TYR A N 1
ATOM 7167 C CA . TYR C 1 300 ? 168.969 190.142 212.607 1.00 55.26 300 TYR A CA 1
ATOM 7168 C C . TYR C 1 300 ? 169.137 189.760 214.067 1.00 55.26 300 TYR A C 1
ATOM 7169 O O . TYR C 1 300 ? 168.951 190.595 214.955 1.00 55.26 300 TYR A O 1
ATOM 7178 N N . ARG C 1 301 ? 169.487 188.503 214.311 1.00 50.43 301 ARG A N 1
ATOM 7179 C CA . ARG C 1 301 ? 169.719 187.998 215.654 1.00 50.43 301 ARG A CA 1
ATOM 7180 C C . ARG C 1 301 ? 171.111 187.398 215.715 1.00 50.43 301 ARG A C 1
ATOM 7181 O O . ARG C 1 301 ? 171.510 186.657 214.813 1.00 50.43 301 ARG A O 1
ATOM 7189 N N . CYS C 1 302 ? 171.847 187.718 216.770 1.00 48.41 302 CYS A N 1
ATOM 7190 C CA . CYS C 1 302 ? 173.224 187.271 216.934 1.00 48.41 302 CYS A CA 1
ATOM 7191 C C . CYS C 1 302 ? 173.277 186.279 218.085 1.00 48.41 302 CYS A C 1
ATOM 7192 O O . CYS C 1 302 ? 173.039 186.649 219.237 1.00 48.41 302 CYS A O 1
ATOM 7195 N N . TYR C 1 303 ? 173.594 185.029 217.777 1.00 44.41 303 TYR A N 1
ATOM 7196 C CA . TYR C 1 303 ? 173.717 184.005 218.797 1.00 44.41 303 TYR A CA 1
ATOM 7197 C C . TYR C 1 303 ? 175.161 183.918 219.275 1.00 44.41 303 TYR A C 1
ATOM 7198 O O . TYR C 1 303 ? 176.040 184.647 218.818 1.00 44.41 303 TYR A O 1
ATOM 7207 N N . GLY C 1 304 ? 175.408 183.016 220.211 1.00 48.14 304 GLY A N 1
ATOM 7208 C CA . GLY C 1 304 ? 176.758 182.755 220.672 1.00 48.14 304 GLY A CA 1
ATOM 7209 C C . GLY C 1 304 ? 176.941 181.273 220.904 1.00 48.14 304 GLY A C 1
ATOM 7210 O O . GLY C 1 304 ? 176.047 180.589 221.403 1.00 48.14 304 GLY A O 1
ATOM 7211 N N . SER C 1 305 ? 178.116 180.775 220.528 1.00 53.41 305 SER A N 1
ATOM 7212 C CA . SER C 1 305 ? 178.359 179.343 220.586 1.00 53.41 305 SER A CA 1
ATOM 7213 C C . SER C 1 305 ? 179.784 179.074 221.030 1.00 53.41 305 SER A C 1
ATOM 7214 O O . SER C 1 305 ? 180.678 179.900 220.838 1.00 53.41 305 SER A O 1
ATOM 7217 N N . GLN C 1 306 ? 179.984 177.896 221.607 1.00 57.59 306 GLN A N 1
ATOM 7218 C CA . GLN C 1 306 ? 181.276 177.461 222.103 1.00 57.59 306 GLN A CA 1
ATOM 7219 C C . GLN C 1 306 ? 181.594 176.077 221.555 1.00 57.59 306 GLN A C 1
ATOM 7220 O O . GLN C 1 306 ? 180.700 175.248 221.369 1.00 57.59 306 GLN A O 1
ATOM 7226 N N . SER C 1 307 ? 182.877 175.832 221.295 1.00 62.76 307 SER A N 1
ATOM 7227 C CA . SER C 1 307 ? 183.303 174.580 220.680 1.00 62.76 307 SER A CA 1
ATOM 7228 C C . SER C 1 307 ? 183.493 173.450 221.683 1.00 62.76 307 SER A C 1
ATOM 7229 O O . SER C 1 307 ? 183.920 172.361 221.284 1.00 62.76 307 SER A O 1
ATOM 7232 N N . SER C 1 308 ? 183.218 173.679 222.969 1.00 66.02 308 SER A N 1
ATOM 7233 C CA . SER C 1 308 ? 183.151 172.567 223.912 1.00 66.02 308 SER A CA 1
ATOM 7234 C C . SER C 1 308 ? 182.058 171.588 223.503 1.00 66.02 308 SER A C 1
ATOM 7235 O O . SER C 1 308 ? 182.258 170.369 223.516 1.00 66.02 308 SER A O 1
ATOM 7238 N N . LYS C 1 309 ? 180.891 172.111 223.142 1.00 63.27 309 LYS A N 1
ATOM 7239 C CA . LYS C 1 309 ? 179.851 171.350 222.454 1.00 63.27 309 LYS A CA 1
ATOM 7240 C C . LYS C 1 309 ? 179.408 172.199 221.271 1.00 63.27 309 LYS A C 1
ATOM 7241 O O . LYS C 1 309 ? 178.616 173.142 221.443 1.00 63.27 309 LYS A O 1
ATOM 7247 N N . PRO C 1 310 ? 179.885 171.899 220.063 1.00 60.95 310 PRO A N 1
ATOM 7248 C CA . PRO C 1 310 ? 179.711 172.843 218.945 1.00 60.95 310 PRO A CA 1
ATOM 7249 C C . PRO C 1 310 ? 178.267 173.076 218.535 1.00 60.95 310 PRO A C 1
ATOM 7250 O O . PRO C 1 310 ? 178.000 174.031 217.796 1.00 60.95 310 PRO A O 1
ATOM 7254 N N . TYR C 1 311 ? 177.329 172.244 218.975 1.00 54.93 311 TYR A N 1
ATOM 7255 C CA . TYR C 1 311 ? 175.944 172.360 218.547 1.00 54.93 311 TYR A CA 1
ATOM 7256 C C . TYR C 1 311 ? 175.066 173.085 219.558 1.00 54.93 311 TYR A C 1
ATOM 7257 O O . TYR C 1 311 ? 173.844 173.114 219.390 1.00 54.93 311 TYR A O 1
ATOM 7266 N N . LEU C 1 312 ? 175.651 173.673 220.594 1.00 53.80 312 LEU A N 1
ATOM 7267 C CA . LEU C 1 312 ? 174.909 174.436 221.585 1.00 53.80 312 LEU A CA 1
ATOM 7268 C C . LEU C 1 312 ? 174.986 175.927 221.277 1.00 53.80 312 LEU A C 1
ATOM 7269 O O . LEU C 1 312 ? 175.806 176.381 220.479 1.00 53.80 312 LEU A O 1
ATOM 7274 N N . LEU C 1 313 ? 174.117 176.696 221.929 1.00 49.23 313 LEU A N 1
ATOM 7275 C CA . LEU C 1 313 ? 174.020 178.126 221.680 1.00 49.23 313 LEU A CA 1
ATOM 7276 C C . LEU C 1 313 ? 173.652 178.852 222.966 1.00 49.23 313 LEU A C 1
ATOM 7277 O O . LEU C 1 313 ? 173.171 178.250 223.927 1.00 49.23 313 LEU A O 1
ATOM 7282 N N . THR C 1 314 ? 173.887 180.161 222.973 1.00 49.70 314 THR A N 1
ATOM 7283 C CA . THR C 1 314 ? 173.431 181.023 224.056 1.00 49.70 314 THR A CA 1
ATOM 7284 C C . THR C 1 314 ? 172.001 181.471 223.766 1.00 49.70 314 THR A C 1
ATOM 7285 O O . THR C 1 314 ? 171.355 180.995 222.830 1.00 49.70 314 THR A O 1
ATOM 7289 N N . HIS C 1 315 ? 171.483 182.387 224.567 1.00 48.30 315 HIS A N 1
ATOM 7290 C CA . HIS C 1 315 ? 170.170 182.916 224.230 1.00 48.30 315 HIS A CA 1
ATOM 7291 C C . HIS C 1 315 ? 170.270 183.841 223.024 1.00 48.30 315 HIS A C 1
ATOM 7292 O O . HIS C 1 315 ? 171.314 184.456 222.802 1.00 48.30 315 HIS A O 1
ATOM 7299 N N . PRO C 1 316 ? 169.211 183.946 222.228 1.00 43.76 316 PRO A N 1
ATOM 7300 C CA . PRO C 1 316 ? 169.216 184.913 221.131 1.00 43.76 316 PRO A CA 1
ATOM 7301 C C . PRO C 1 316 ? 169.384 186.323 221.661 1.00 43.76 316 PRO A C 1
ATOM 7302 O O . PRO C 1 316 ? 168.839 186.683 222.704 1.00 43.76 316 PRO A O 1
ATOM 7306 N N . SER C 1 317 ? 170.147 187.123 220.930 1.00 48.87 317 SER A N 1
ATOM 7307 C CA . SER C 1 317 ? 170.335 188.512 221.298 1.00 48.87 317 SER A CA 1
ATOM 7308 C C . SER C 1 317 ? 169.104 189.325 220.921 1.00 48.87 317 SER A C 1
ATOM 7309 O O . SER C 1 317 ? 168.181 188.841 220.262 1.00 48.87 317 SER A O 1
ATOM 7312 N N . ASP C 1 318 ? 169.097 190.578 221.349 1.00 52.07 318 ASP A N 1
ATOM 7313 C CA . ASP C 1 318 ? 167.968 191.443 221.062 1.00 52.07 318 ASP A CA 1
ATOM 7314 C C . ASP C 1 318 ? 167.848 191.661 219.558 1.00 52.07 318 ASP A C 1
ATOM 7315 O O . ASP C 1 318 ? 168.851 191.914 218.886 1.00 52.07 318 ASP A O 1
ATOM 7320 N N . PRO C 1 319 ? 166.647 191.549 219.000 1.00 53.75 319 PRO A N 1
ATOM 7321 C CA . PRO C 1 319 ? 166.479 191.787 217.565 1.00 53.75 319 PRO A CA 1
ATOM 7322 C C . PRO C 1 319 ? 166.866 193.208 217.196 1.00 53.75 319 PRO A C 1
ATOM 7323 O O . PRO C 1 319 ? 166.698 194.145 217.978 1.00 53.75 319 PRO A O 1
ATOM 7327 N N . LEU C 1 320 ? 167.404 193.359 215.987 1.00 52.84 320 LEU A N 1
ATOM 7328 C CA . LEU C 1 320 ? 167.877 194.653 215.490 1.00 52.84 320 LEU A CA 1
ATOM 7329 C C . LEU C 1 320 ? 167.449 194.773 214.032 1.00 52.84 320 LEU A C 1
ATOM 7330 O O . LEU C 1 320 ? 168.157 194.322 213.131 1.00 52.84 320 LEU A O 1
ATOM 7335 N N . GLU C 1 321 ? 166.293 195.386 213.809 1.00 63.09 321 GLU A N 1
ATOM 7336 C CA . GLU C 1 321 ? 165.794 195.555 212.454 1.00 63.09 321 GLU A CA 1
ATOM 7337 C C . GLU C 1 321 ? 166.703 196.487 211.668 1.00 63.09 321 GLU A C 1
ATOM 7338 O O . GLU C 1 321 ? 167.144 197.522 212.172 1.00 63.09 321 GLU A O 1
ATOM 7344 N N . LEU C 1 322 ? 166.987 196.112 210.425 1.00 62.41 322 LEU A N 1
ATOM 7345 C CA . LEU C 1 322 ? 167.854 196.886 209.543 1.00 62.41 322 LEU A CA 1
ATOM 7346 C C . LEU C 1 322 ? 167.026 197.338 208.351 1.00 62.41 322 LEU A C 1
ATOM 7347 O O . LEU C 1 322 ? 166.638 196.517 207.514 1.00 62.41 322 LEU A O 1
ATOM 7352 N N . VAL C 1 323 ? 166.758 198.637 208.270 1.00 66.62 323 VAL A N 1
ATOM 7353 C CA . VAL C 1 323 ? 165.893 199.197 207.240 1.00 66.62 323 VAL A CA 1
ATOM 7354 C C . VAL C 1 323 ? 166.747 199.918 206.207 1.00 66.62 323 VAL A C 1
ATOM 7355 O O . VAL C 1 323 ? 167.655 200.682 206.557 1.00 66.62 323 VAL A O 1
ATOM 7359 N N . VAL C 1 324 ? 166.474 199.654 204.933 1.00 63.50 324 VAL A N 1
ATOM 7360 C CA . VAL C 1 324 ? 167.193 200.258 203.819 1.00 63.50 324 VAL A CA 1
ATOM 7361 C C . VAL C 1 324 ? 166.188 200.992 202.949 1.00 63.50 324 VAL A C 1
ATOM 7362 O O . VAL C 1 324 ? 165.161 200.421 202.567 1.00 63.50 324 VAL A O 1
ATOM 7366 N N . SER C 1 325 ? 166.481 202.252 202.639 1.00 68.35 325 SER A N 1
ATOM 7367 C CA . SER C 1 325 ? 165.614 203.077 201.812 1.00 68.35 325 SER A CA 1
ATOM 7368 C C . SER C 1 325 ? 166.445 203.816 200.777 1.00 68.35 325 SER A C 1
ATOM 7369 O O . SER C 1 325 ? 167.550 204.279 201.072 1.00 68.35 325 SER A O 1
ATOM 7372 N N . ALA C 1 326 ? 165.909 203.928 199.565 1.00 70.81 326 ALA A N 1
ATOM 7373 C CA . ALA C 1 326 ? 166.569 204.658 198.491 1.00 70.81 326 ALA A CA 1
ATOM 7374 C C . ALA C 1 326 ? 166.206 206.134 198.595 1.00 70.81 326 ALA A C 1
ATOM 7375 O O . ALA C 1 326 ? 165.040 206.505 198.426 1.00 70.81 326 ALA A O 1
ATOM 7377 N N . SER C 1 327 ? 167.202 206.969 198.872 1.00 72.17 327 SER A N 1
ATOM 7378 C CA . SER C 1 327 ? 166.954 208.385 199.095 1.00 72.17 327 SER A CA 1
ATOM 7379 C C . SER C 1 327 ? 166.480 209.065 197.816 1.00 72.17 327 SER A C 1
ATOM 7380 O O . SER C 1 327 ? 166.889 208.711 196.708 1.00 72.17 327 SER A O 1
ATOM 7383 N N . THR C 1 328 ? 165.601 210.050 197.983 1.00 69.59 328 THR A N 1
ATOM 7384 C CA . THR C 1 328 ? 165.107 210.818 196.848 1.00 69.59 328 THR A CA 1
ATOM 7385 C C . THR C 1 328 ? 166.214 211.689 196.271 1.00 69.59 328 THR A C 1
ATOM 7386 O O . THR C 1 328 ? 167.064 212.205 197.000 1.00 69.59 328 THR A O 1
ATOM 7390 N N . LYS C 1 329 ? 166.197 211.858 194.952 1.00 65.37 329 LYS A N 1
ATOM 7391 C CA . LYS C 1 329 ? 167.208 212.633 194.252 1.00 65.37 329 LYS A CA 1
ATOM 7392 C C . LYS C 1 329 ? 166.535 213.606 193.299 1.00 65.37 329 LYS A C 1
ATOM 7393 O O . LYS C 1 329 ? 165.442 213.345 192.790 1.00 65.37 329 LYS A O 1
ATOM 7399 N N . GLY C 1 330 ? 167.196 214.734 193.063 1.00 61.93 330 GLY A N 1
ATOM 7400 C CA . GLY C 1 330 ? 166.658 215.766 192.210 1.00 61.93 330 GLY A CA 1
ATOM 7401 C C . GLY C 1 330 ? 167.010 215.570 190.751 1.00 61.93 330 GLY A C 1
ATOM 7402 O O . GLY C 1 330 ? 168.165 215.327 190.391 1.00 61.93 330 GLY A O 1
ATOM 7403 N N . PRO C 1 331 ? 165.994 215.619 189.846 1.00 55.94 331 PRO A N 1
ATOM 7404 C CA . PRO C 1 331 ? 166.227 215.447 188.438 1.00 55.94 331 PRO A CA 1
ATOM 7405 C C . PRO C 1 331 ? 167.093 216.544 187.853 1.00 55.94 331 PRO A C 1
ATOM 7406 O O . PRO C 1 331 ? 166.908 217.646 188.264 1.00 55.94 331 PRO A O 1
ATOM 7410 N N . SER C 1 332 ? 167.931 216.218 186.871 1.00 53.55 332 SER A N 1
ATOM 7411 C CA . SER C 1 332 ? 168.781 217.222 186.194 1.00 53.55 332 SER A CA 1
ATOM 7412 C C . SER C 1 332 ? 168.304 217.341 184.758 1.00 53.55 332 SER A C 1
ATOM 7413 O O . SER C 1 332 ? 168.332 216.323 184.095 1.00 53.55 332 SER A O 1
ATOM 7416 N N . VAL C 1 333 ? 167.942 218.525 184.277 1.00 51.30 333 VAL A N 1
ATOM 7417 C CA . VAL C 1 333 ? 167.348 218.606 182.921 1.00 51.30 333 VAL A CA 1
ATOM 7418 C C . VAL C 1 333 ? 168.409 219.022 181.937 1.00 51.30 333 VAL A C 1
ATOM 7419 O O . VAL C 1 333 ? 168.867 220.136 182.055 1.00 51.30 333 VAL A O 1
ATOM 7423 N N . PHE C 1 334 ? 168.734 218.173 180.976 1.00 51.53 334 PHE A N 1
ATOM 7424 C CA . PHE C 1 334 ? 169.746 218.513 179.960 1.00 51.53 334 PHE A CA 1
ATOM 7425 C C . PHE C 1 334 ? 168.988 218.724 178.670 1.00 51.53 334 PHE A C 1
ATOM 7426 O O . PHE C 1 334 ? 167.970 218.083 178.537 1.00 51.53 334 PHE A O 1
ATOM 7434 N N . PRO C 1 335 ? 169.383 219.636 177.771 1.00 51.45 335 PRO A N 1
ATOM 7435 C CA . PRO C 1 335 ? 168.604 219.905 176.591 1.00 51.45 335 PRO A CA 1
ATOM 7436 C C . PRO C 1 335 ? 169.158 219.279 175.320 1.00 51.45 335 PRO A C 1
ATOM 7437 O O . PRO C 1 335 ? 170.242 219.582 174.973 1.00 51.45 335 PRO A O 1
ATOM 7441 N N . LEU C 1 336 ? 168.372 218.480 174.617 1.00 47.32 336 LEU A N 1
ATOM 7442 C CA . LEU C 1 336 ? 168.917 217.741 173.466 1.00 47.32 336 LEU A CA 1
ATOM 7443 C C . LEU C 1 336 ? 168.390 218.371 172.199 1.00 47.32 336 LEU A C 1
ATOM 7444 O O . LEU C 1 336 ? 167.215 218.691 172.180 1.00 47.32 336 LEU A O 1
ATOM 7449 N N . ALA C 1 337 ? 169.225 218.515 171.179 1.00 60.27 337 ALA A N 1
ATOM 7450 C CA . ALA C 1 337 ? 168.825 219.277 169.981 1.00 60.27 337 ALA A CA 1
ATOM 7451 C C . ALA C 1 337 ? 168.961 218.432 168.742 1.00 60.27 337 ALA A C 1
ATOM 7452 O O . ALA C 1 337 ? 169.684 217.456 168.797 1.00 60.27 337 ALA A O 1
ATOM 7454 N N . PRO C 1 338 ? 168.337 218.798 167.615 1.00 70.87 338 PRO A N 1
ATOM 7455 C CA . PRO C 1 338 ? 168.347 217.939 166.461 1.00 70.87 338 PRO A CA 1
ATOM 7456 C C . PRO C 1 338 ? 169.785 217.688 166.059 1.00 70.87 338 PRO A C 1
ATOM 7457 O O . PRO C 1 338 ? 170.070 216.551 165.800 1.00 70.87 338 PRO A O 1
ATOM 7461 N N . CYS C 1 339 ? 170.598 218.724 166.068 1.00 91.34 339 CYS A N 1
ATOM 7462 C CA . CYS C 1 339 ? 172.037 218.669 165.726 1.00 91.34 339 CYS A CA 1
ATOM 7463 C C . CYS C 1 339 ? 172.206 219.977 164.982 1.00 91.34 339 CYS A C 1
ATOM 7464 O O . CYS C 1 339 ? 171.175 220.618 164.763 1.00 91.34 339 CYS A O 1
ATOM 7467 N N . SER C 1 340 ? 173.406 220.349 164.558 1.00 108.24 340 SER A N 1
ATOM 7468 C CA . SER C 1 340 ? 173.522 221.689 163.927 1.00 108.24 340 SER A CA 1
ATOM 7469 C C . SER C 1 340 ? 172.683 221.782 162.645 1.00 108.24 340 SER A C 1
ATOM 7470 O O . SER C 1 340 ? 172.003 222.816 162.501 1.00 108.24 340 SER A O 1
ATOM 7473 N N . ARG C 1 341 ? 172.674 220.763 161.767 1.00 114.95 341 ARG A N 1
ATOM 7474 C CA . ARG C 1 341 ? 171.899 220.962 160.508 1.00 114.95 341 ARG A CA 1
ATOM 7475 C C . ARG C 1 341 ? 170.706 220.032 160.324 1.00 114.95 341 ARG A C 1
ATOM 7476 O O . ARG C 1 341 ? 170.902 218.811 160.242 1.00 114.95 341 ARG A O 1
ATOM 7484 N N . SER C 1 342 ? 169.522 220.628 160.214 1.00 120.52 342 SER A N 1
ATOM 7485 C CA . SER C 1 342 ? 168.286 219.879 159.912 1.00 120.52 342 SER A CA 1
ATOM 7486 C C . SER C 1 342 ? 167.702 220.682 158.757 1.00 120.52 342 SER A C 1
ATOM 7487 O O . SER C 1 342 ? 166.657 221.322 158.950 1.00 120.52 342 SER A O 1
ATOM 7490 N N . THR C 1 343 ? 168.380 220.666 157.608 1.00 126.00 343 THR A N 1
ATOM 7491 C CA . THR C 1 343 ? 167.941 221.491 156.456 1.00 126.00 343 THR A CA 1
ATOM 7492 C C . THR C 1 343 ? 167.132 220.630 155.492 1.00 126.00 343 THR A C 1
ATOM 7493 O O . THR C 1 343 ? 167.485 219.441 155.372 1.00 126.00 343 THR A O 1
ATOM 7497 N N . SER C 1 344 ? 166.058 221.187 154.921 1.00 124.37 344 SER A N 1
ATOM 7498 C CA . SER C 1 344 ? 165.192 220.491 153.934 1.00 124.37 344 SER A CA 1
ATOM 7499 C C . SER C 1 344 ? 164.182 219.582 154.630 1.00 124.37 344 SER A C 1
ATOM 7500 O O . SER C 1 344 ? 163.433 218.900 153.918 1.00 124.37 344 SER A O 1
ATOM 7503 N N . GLU C 1 345 ? 164.123 219.598 155.958 1.00 113.06 345 GLU A N 1
ATOM 7504 C CA . GLU C 1 345 ? 163.063 218.785 156.605 1.00 113.06 345 GLU A CA 1
ATOM 7505 C C . GLU C 1 345 ? 161.985 219.718 157.163 1.00 113.06 345 GLU A C 1
ATOM 7506 O O . GLU C 1 345 ? 162.336 220.614 157.947 1.00 113.06 345 GLU A O 1
ATOM 7512 N N . SER C 1 346 ? 160.723 219.504 156.785 1.00 99.08 346 SER A N 1
ATOM 7513 C CA . SER C 1 346 ? 159.645 220.431 157.198 1.00 99.08 346 SER A CA 1
ATOM 7514 C C . SER C 1 346 ? 159.474 220.458 158.720 1.00 99.08 346 SER A C 1
ATOM 7515 O O . SER C 1 346 ? 159.309 221.559 159.247 1.00 99.08 346 SER A O 1
ATOM 7518 N N . THR C 1 347 ? 159.503 219.313 159.408 1.00 93.34 347 THR A N 1
ATOM 7519 C CA . THR C 1 347 ? 159.240 219.316 160.874 1.00 93.34 347 THR A CA 1
ATOM 7520 C C . THR C 1 347 ? 160.447 218.776 161.625 1.00 93.34 347 THR A C 1
ATOM 7521 O O . THR C 1 347 ? 160.907 217.693 161.253 1.00 93.34 347 THR A O 1
ATOM 7525 N N . ALA C 1 348 ? 160.905 219.480 162.661 1.00 78.49 348 ALA A N 1
ATOM 7526 C CA . ALA C 1 348 ? 162.143 219.066 163.350 1.00 78.49 348 ALA A CA 1
ATOM 7527 C C . ALA C 1 348 ? 161.828 218.746 164.796 1.00 78.49 348 ALA A C 1
ATOM 7528 O O . ALA C 1 348 ? 160.764 219.168 165.247 1.00 78.49 348 ALA A O 1
ATOM 7530 N N . ALA C 1 349 ? 162.701 218.011 165.473 1.00 61.32 349 ALA A N 1
ATOM 7531 C CA . ALA C 1 349 ? 162.368 217.584 166.836 1.00 61.32 349 ALA A CA 1
ATOM 7532 C C . ALA C 1 349 ? 163.307 218.229 167.850 1.00 61.32 349 ALA A C 1
ATOM 7533 O O . ALA C 1 349 ? 164.496 218.250 167.562 1.00 61.32 349 ALA A O 1
ATOM 7535 N N . LEU C 1 350 ? 162.785 218.776 168.954 1.00 57.20 350 LEU A N 1
ATOM 7536 C CA . LEU C 1 350 ? 163.602 219.372 170.033 1.00 57.20 350 LEU A CA 1
ATOM 7537 C C . LEU C 1 350 ? 163.142 218.665 171.292 1.00 57.20 350 LEU A C 1
ATOM 7538 O O . LEU C 1 350 ? 162.019 218.214 171.265 1.00 57.20 350 LEU A O 1
ATOM 7543 N N . GLY C 1 351 ? 163.970 218.504 172.323 1.00 52.54 351 GLY A N 1
ATOM 7544 C CA . GLY C 1 351 ? 163.531 217.705 173.491 1.00 52.54 351 GLY A CA 1
ATOM 7545 C C . GLY C 1 351 ? 164.313 217.886 174.788 1.00 52.54 351 GLY A C 1
ATOM 7546 O O . GLY C 1 351 ? 165.402 218.431 174.720 1.00 52.54 351 GLY A O 1
ATOM 7547 N N . CYS C 1 352 ? 163.778 217.433 175.923 1.00 48.47 352 CYS A N 1
ATOM 7548 C CA . CYS C 1 352 ? 164.449 217.549 177.228 1.00 48.47 352 CYS A CA 1
ATOM 7549 C C . CYS C 1 352 ? 164.686 216.148 177.759 1.00 48.47 352 CYS A C 1
ATOM 7550 O O . CYS C 1 352 ? 163.762 215.376 177.634 1.00 48.47 352 CYS A O 1
ATOM 7553 N N . LEU C 1 353 ? 165.872 215.810 178.283 1.00 45.31 353 LEU A N 1
ATOM 7554 C CA . LEU C 1 353 ? 166.162 214.493 178.913 1.00 45.31 353 LEU A CA 1
ATOM 7555 C C . LEU C 1 353 ? 166.180 214.781 180.393 1.00 45.31 353 LEU A C 1
ATOM 7556 O O . LEU C 1 353 ? 166.956 215.624 180.766 1.00 45.31 353 LEU A O 1
ATOM 7561 N N . VAL C 1 354 ? 165.348 214.149 181.189 1.00 45.25 354 VAL A N 1
ATOM 7562 C CA . VAL C 1 354 ? 165.406 214.344 182.648 1.00 45.25 354 VAL A CA 1
ATOM 7563 C C . VAL C 1 354 ? 166.213 213.165 183.138 1.00 45.25 354 VAL A C 1
ATOM 7564 O O . VAL C 1 354 ? 165.760 212.063 182.918 1.00 45.25 354 VAL A O 1
ATOM 7568 N N . LYS C 1 355 ? 167.362 213.369 183.775 1.00 53.58 355 LYS A N 1
ATOM 7569 C CA . LYS C 1 355 ? 168.244 212.216 184.107 1.00 53.58 355 LYS A CA 1
ATOM 7570 C C . LYS C 1 355 ? 168.482 212.065 185.598 1.00 53.58 355 LYS A C 1
ATOM 7571 O O . LYS C 1 355 ? 168.861 213.058 186.203 1.00 53.58 355 LYS A O 1
ATOM 7577 N N . ASP C 1 356 ? 168.269 210.867 186.137 1.00 60.74 356 ASP A N 1
ATOM 7578 C CA . ASP C 1 356 ? 168.517 210.550 187.564 1.00 60.74 356 ASP A CA 1
ATOM 7579 C C . ASP C 1 356 ? 167.447 211.077 188.529 1.00 60.74 356 ASP A C 1
ATOM 7580 O O . ASP C 1 356 ? 167.786 211.967 189.292 1.00 60.74 356 ASP A O 1
ATOM 7585 N N . TYR C 1 357 ? 166.232 210.519 188.550 1.00 58.52 357 TYR A N 1
ATOM 7586 C CA . TYR C 1 357 ? 165.214 210.946 189.534 1.00 58.52 357 TYR A CA 1
ATOM 7587 C C . TYR C 1 357 ? 164.689 209.712 190.241 1.00 58.52 357 TYR A C 1
ATOM 7588 O O . TYR C 1 357 ? 164.544 208.756 189.505 1.00 58.52 357 TYR A O 1
ATOM 7597 N N . PHE C 1 358 ? 164.491 209.684 191.575 1.00 69.20 358 PHE A N 1
ATOM 7598 C CA . PHE C 1 358 ? 164.062 208.409 192.236 1.00 69.20 358 PHE A CA 1
ATOM 7599 C C . PHE C 1 358 ? 162.583 208.268 192.573 1.00 69.20 358 PHE A C 1
ATOM 7600 O O . PHE C 1 358 ? 162.016 207.224 192.302 1.00 69.20 358 PHE A O 1
ATOM 7608 N N . PRO C 1 359 ? 161.898 209.207 193.215 1.00 68.59 359 PRO A N 1
ATOM 7609 C CA . PRO C 1 359 ? 160.491 208.992 193.422 1.00 68.59 359 PRO A CA 1
ATOM 7610 C C . PRO C 1 359 ? 159.975 209.009 191.999 1.00 68.59 359 PRO A C 1
ATOM 7611 O O . PRO C 1 359 ? 160.320 209.924 191.358 1.00 68.59 359 PRO A O 1
ATOM 7615 N N . GLU C 1 360 ? 159.075 208.122 191.599 1.00 68.57 360 GLU A N 1
ATOM 7616 C CA . GLU C 1 360 ? 158.705 207.981 190.161 1.00 68.57 360 GLU A CA 1
ATOM 7617 C C . GLU C 1 360 ? 157.891 209.067 189.459 1.00 68.57 360 GLU A C 1
ATOM 7618 O O . GLU C 1 360 ? 158.044 209.137 188.242 1.00 68.57 360 GLU A O 1
ATOM 7624 N N . PRO C 1 361 ? 157.011 209.887 190.058 1.00 64.17 361 PRO A N 1
ATOM 7625 C CA . PRO C 1 361 ? 156.240 210.829 189.251 1.00 64.17 361 PRO A CA 1
ATOM 7626 C C . PRO C 1 361 ? 156.952 212.119 188.860 1.00 64.17 361 PRO A C 1
ATOM 7627 O O . PRO C 1 361 ? 157.075 212.934 189.702 1.00 64.17 361 PRO A O 1
ATOM 7631 N N . VAL C 1 362 ? 157.344 212.285 187.600 1.00 61.60 362 VAL A N 1
ATOM 7632 C CA . VAL C 1 362 ? 157.935 213.572 187.133 1.00 61.60 362 VAL A CA 1
ATOM 7633 C C . VAL C 1 362 ? 157.015 213.983 186.002 1.00 61.60 362 VAL A C 1
ATOM 7634 O O . VAL C 1 362 ? 156.442 213.086 185.413 1.00 61.60 362 VAL A O 1
ATOM 7638 N N . THR C 1 363 ? 156.894 215.267 185.683 1.00 63.79 363 THR A N 1
ATOM 7639 C CA . THR C 1 363 ? 155.819 215.732 184.782 1.00 63.79 363 THR A CA 1
ATOM 7640 C C . THR C 1 363 ? 156.448 216.831 183.963 1.00 63.79 363 THR A C 1
ATOM 7641 O O . THR C 1 363 ? 156.884 217.792 184.568 1.00 63.79 363 THR A O 1
ATOM 7645 N N . VAL C 1 364 ? 156.465 216.707 182.648 1.00 61.98 364 VAL A N 1
ATOM 7646 C CA . VAL C 1 364 ? 157.165 217.728 181.833 1.00 61.98 364 VAL A CA 1
ATOM 7647 C C . VAL C 1 364 ? 156.132 218.417 180.959 1.00 61.98 364 VAL A C 1
ATOM 7648 O O . VAL C 1 364 ? 155.425 217.693 180.271 1.00 61.98 364 VAL A O 1
ATOM 7652 N N . SER C 1 365 ? 156.009 219.747 181.005 1.00 66.71 365 SER A N 1
ATOM 7653 C CA . SER C 1 365 ? 155.087 220.445 180.069 1.00 66.71 365 SER A CA 1
ATOM 7654 C C . SER C 1 365 ? 155.812 221.578 179.368 1.00 66.71 365 SER A C 1
ATOM 7655 O O . SER C 1 365 ? 156.350 222.432 180.060 1.00 66.71 365 SER A O 1
ATOM 7658 N N . TRP C 1 366 ? 155.764 221.609 178.051 1.00 65.21 366 TRP A N 1
ATOM 7659 C CA . TRP C 1 366 ? 156.564 222.601 177.310 1.00 65.21 366 TRP A CA 1
ATOM 7660 C C . TRP C 1 366 ? 155.893 223.977 177.318 1.00 65.21 366 TRP A C 1
ATOM 7661 O O . TRP C 1 366 ? 154.681 224.008 177.140 1.00 65.21 366 TRP A O 1
ATOM 7672 N N . ASN C 1 367 ? 156.654 225.067 177.504 1.00 76.51 367 ASN A N 1
ATOM 7673 C CA . ASN C 1 367 ? 156.104 226.450 177.454 1.00 76.51 367 ASN A CA 1
ATOM 7674 C C . ASN C 1 367 ? 154.858 226.520 178.320 1.00 76.51 367 ASN A C 1
ATOM 7675 O O . ASN C 1 367 ? 153.790 226.761 177.745 1.00 76.51 367 ASN A O 1
ATOM 7680 N N . SER C 1 368 ? 154.980 226.228 179.615 1.00 81.46 368 SER A N 1
ATOM 7681 C CA . SER C 1 368 ? 153.817 226.161 180.542 1.00 81.46 368 SER A CA 1
ATOM 7682 C C . SER C 1 368 ? 152.811 225.143 180.033 1.00 81.46 368 SER A C 1
ATOM 7683 O O . SER C 1 368 ? 153.216 224.013 179.772 1.00 81.46 368 SER A O 1
ATOM 7686 N N . GLY C 1 369 ? 151.553 225.535 179.913 1.00 90.43 369 GLY A N 1
ATOM 7687 C CA . GLY C 1 369 ? 150.505 224.590 179.491 1.00 90.43 369 GLY A CA 1
ATOM 7688 C C . GLY C 1 369 ? 150.180 224.661 178.012 1.00 90.43 369 GLY A C 1
ATOM 7689 O O . GLY C 1 369 ? 149.244 223.972 177.585 1.00 90.43 369 GLY A O 1
ATOM 7690 N N . ALA C 1 370 ? 150.914 225.464 177.255 1.00 82.52 370 ALA A N 1
ATOM 7691 C CA . ALA C 1 370 ? 150.688 225.576 175.802 1.00 82.52 370 ALA A CA 1
ATOM 7692 C C . ALA C 1 370 ? 151.499 224.516 175.059 1.00 82.52 370 ALA A C 1
ATOM 7693 O O . ALA C 1 370 ? 151.933 223.571 175.699 1.00 82.52 370 ALA A O 1
ATOM 7695 N N . LEU C 1 371 ? 151.612 224.627 173.742 1.00 74.26 371 LEU A N 1
ATOM 7696 C CA . LEU C 1 371 ? 152.470 223.706 172.970 1.00 74.26 371 LEU A CA 1
ATOM 7697 C C . LEU C 1 371 ? 152.019 222.311 173.281 1.00 74.26 371 LEU A C 1
ATOM 7698 O O . LEU C 1 371 ? 152.864 221.460 173.401 1.00 74.26 371 LEU A O 1
ATOM 7703 N N . THR C 1 372 ? 150.723 222.104 173.349 1.00 75.96 372 THR A N 1
ATOM 7704 C CA . THR C 1 372 ? 150.241 220.724 173.554 1.00 75.96 372 THR A CA 1
ATOM 7705 C C . THR C 1 372 ? 150.015 220.142 172.161 1.00 75.96 372 THR A C 1
ATOM 7706 O O . THR C 1 372 ? 149.284 219.151 172.025 1.00 75.96 372 THR A O 1
ATOM 7710 N N . SER C 1 373 ? 150.624 220.770 171.159 1.00 74.32 373 SER A N 1
ATOM 7711 C CA . SER C 1 373 ? 150.567 220.213 169.789 1.00 74.32 373 SER A CA 1
ATOM 7712 C C . SER C 1 373 ? 151.658 219.160 169.609 1.00 74.32 373 SER A C 1
ATOM 7713 O O . SER C 1 373 ? 152.685 219.479 168.990 1.00 74.32 373 SER A O 1
ATOM 7716 N N . GLY C 1 374 ? 151.429 217.943 170.096 1.00 67.13 374 GLY A N 1
ATOM 7717 C CA . GLY C 1 374 ? 152.390 216.857 169.841 1.00 67.13 374 GLY A CA 1
ATOM 7718 C C . GLY C 1 374 ? 153.357 216.525 170.952 1.00 67.13 374 GLY A C 1
ATOM 7719 O O . GLY C 1 374 ? 154.063 215.530 170.799 1.00 67.13 374 GLY A O 1
ATOM 7720 N N . VAL C 1 375 ? 153.348 217.244 172.060 1.00 61.67 375 VAL A N 1
ATOM 7721 C CA . VAL C 1 375 ? 154.280 216.802 173.117 1.00 61.67 375 VAL A CA 1
ATOM 7722 C C . VAL C 1 375 ? 154.006 215.328 173.379 1.00 61.67 375 VAL A C 1
ATOM 7723 O O . VAL C 1 375 ? 152.875 215.000 173.704 1.00 61.67 375 VAL A O 1
ATOM 7727 N N . HIS C 1 376 ? 155.016 214.472 173.292 1.00 51.90 376 HIS A N 1
ATOM 7728 C CA . HIS C 1 376 ? 154.842 213.057 173.690 1.00 51.90 376 HIS A CA 1
ATOM 7729 C C . HIS C 1 376 ? 155.820 212.869 174.845 1.00 51.90 376 HIS A C 1
ATOM 7730 O O . HIS C 1 376 ? 156.962 213.259 174.654 1.00 51.90 376 HIS A O 1
ATOM 7737 N N . THR C 1 377 ? 155.412 212.387 176.017 1.00 45.46 377 THR A N 1
ATOM 7738 C CA . THR C 1 377 ? 156.421 212.211 177.079 1.00 45.46 377 THR A CA 1
ATOM 7739 C C . THR C 1 377 ? 156.675 210.727 177.172 1.00 45.46 377 THR A C 1
ATOM 7740 O O . THR C 1 377 ? 155.808 210.029 177.666 1.00 45.46 377 THR A O 1
ATOM 7744 N N . PHE C 1 378 ? 157.855 210.275 176.786 1.00 42.28 378 PHE A N 1
ATOM 7745 C CA . PHE C 1 378 ? 158.092 208.821 176.690 1.00 42.28 378 PHE A CA 1
ATOM 7746 C C . PHE C 1 378 ? 158.035 208.188 178.072 1.00 42.28 378 PHE A C 1
ATOM 7747 O O . PHE C 1 378 ? 158.052 208.876 179.053 1.00 42.28 378 PHE A O 1
ATOM 7755 N N . PRO C 1 379 ? 157.833 206.879 178.182 1.00 42.30 379 PRO A N 1
ATOM 7756 C CA . PRO C 1 379 ? 157.735 206.257 179.458 1.00 42.30 379 PRO A CA 1
ATOM 7757 C C . PRO C 1 379 ? 159.151 206.246 179.999 1.00 42.30 379 PRO A C 1
ATOM 7758 O O . PRO C 1 379 ? 160.008 206.465 179.220 1.00 42.30 379 PRO A O 1
ATOM 7762 N N . ALA C 1 380 ? 159.353 205.940 181.277 1.00 44.00 380 ALA A N 1
ATOM 7763 C CA . ALA C 1 380 ? 160.693 206.047 181.893 1.00 44.00 380 ALA A CA 1
ATOM 7764 C C . ALA C 1 380 ? 161.430 204.727 181.989 1.00 44.00 380 ALA A C 1
ATOM 7765 O O . ALA C 1 380 ? 160.782 203.730 182.242 1.00 44.00 380 ALA A O 1
ATOM 7767 N N . VAL C 1 381 ? 162.753 204.762 181.896 1.00 47.29 381 VAL A N 1
ATOM 7768 C CA . VAL C 1 381 ? 163.559 203.515 181.885 1.00 47.29 381 VAL A CA 1
ATOM 7769 C C . VAL C 1 381 ? 164.224 203.381 183.232 1.00 47.29 381 VAL A C 1
ATOM 7770 O O . VAL C 1 381 ? 164.975 204.259 183.579 1.00 47.29 381 VAL A O 1
ATOM 7774 N N . LEU C 1 382 ? 164.027 202.275 183.920 1.00 51.98 382 LEU A N 1
ATOM 7775 C CA . LEU C 1 382 ? 164.577 202.183 185.285 1.00 51.98 382 LEU A CA 1
ATOM 7776 C C . LEU C 1 382 ? 166.027 201.772 185.148 1.00 51.98 382 LEU A C 1
ATOM 7777 O O . LEU C 1 382 ? 166.280 200.587 185.014 1.00 51.98 382 LEU A O 1
ATOM 7782 N N . GLN C 1 383 ? 166.936 202.718 185.290 1.00 55.27 383 GLN A N 1
ATOM 7783 C CA . GLN C 1 383 ? 168.369 202.428 185.107 1.00 55.27 383 GLN A CA 1
ATOM 7784 C C . GLN C 1 383 ? 168.824 201.455 186.188 1.00 55.27 383 GLN A C 1
ATOM 7785 O O . GLN C 1 383 ? 168.178 201.398 187.227 1.00 55.27 383 GLN A O 1
ATOM 7791 N N . SER C 1 384 ? 169.890 200.708 185.933 1.00 58.24 384 SER A N 1
ATOM 7792 C CA . SER C 1 384 ? 170.413 199.702 186.883 1.00 58.24 384 SER A CA 1
ATOM 7793 C C . SER C 1 384 ? 170.904 200.364 188.163 1.00 58.24 384 SER A C 1
ATOM 7794 O O . SER C 1 384 ? 171.001 199.667 189.171 1.00 58.24 384 SER A O 1
ATOM 7797 N N . SER C 1 385 ? 171.263 201.640 188.108 1.00 58.31 385 SER A N 1
ATOM 7798 C CA . SER C 1 385 ? 171.677 202.347 189.341 1.00 58.31 385 SER A CA 1
ATOM 7799 C C . SER C 1 385 ? 170.497 202.447 190.298 1.00 58.31 385 SER A C 1
ATOM 7800 O O . SER C 1 385 ? 170.736 202.655 191.485 1.00 58.31 385 SER A O 1
ATOM 7803 N N . GLY C 1 386 ? 169.275 202.310 189.794 1.00 58.37 386 GLY A N 1
ATOM 7804 C CA . GLY C 1 386 ? 168.081 202.426 190.642 1.00 58.37 386 GLY A CA 1
ATOM 7805 C C . GLY C 1 386 ? 167.493 203.804 190.541 1.00 58.37 386 GLY A C 1
ATOM 7806 O O . GLY C 1 386 ? 166.585 204.102 191.294 1.00 58.37 386 GLY A O 1
ATOM 7807 N N . LEU C 1 387 ? 167.993 204.610 189.621 1.00 57.98 387 LEU A N 1
ATOM 7808 C CA . LEU C 1 387 ? 167.413 205.945 189.411 1.00 57.98 387 LEU A CA 1
ATOM 7809 C C . LEU C 1 387 ? 166.740 205.979 188.037 1.00 57.98 387 LEU A C 1
ATOM 7810 O O . LEU C 1 387 ? 167.396 205.610 187.082 1.00 57.98 387 LEU A O 1
ATOM 7815 N N . TYR C 1 388 ? 165.494 206.429 187.935 1.00 56.20 388 TYR A N 1
ATOM 7816 C CA . TYR C 1 388 ? 164.723 206.479 186.673 1.00 56.20 388 TYR A CA 1
ATOM 7817 C C . TYR C 1 388 ? 165.178 207.622 185.758 1.00 56.20 388 TYR A C 1
ATOM 7818 O O . TYR C 1 388 ? 165.849 208.490 186.284 1.00 56.20 388 TYR A O 1
ATOM 7827 N N . SER C 1 389 ? 164.880 207.608 184.449 1.00 46.52 389 SER A N 1
ATOM 7828 C CA . SER C 1 389 ? 165.136 208.734 183.508 1.00 46.52 389 SER A CA 1
ATOM 7829 C C . SER C 1 389 ? 164.020 208.747 182.458 1.00 46.52 389 SER A C 1
ATOM 7830 O O . SER C 1 389 ? 163.488 207.675 182.215 1.00 46.52 389 SER A O 1
ATOM 7833 N N . LEU C 1 390 ? 163.652 209.882 181.862 1.00 43.11 390 LEU A N 1
ATOM 7834 C CA . LEU C 1 390 ? 162.475 209.980 180.956 1.00 43.11 390 LEU A CA 1
ATOM 7835 C C . LEU C 1 390 ? 162.763 211.072 179.945 1.00 43.11 390 LEU A C 1
ATOM 7836 O O . LEU C 1 390 ? 163.593 211.878 180.261 1.00 43.11 390 LEU A O 1
ATOM 7841 N N . SER C 1 391 ? 162.162 211.095 178.776 1.00 41.40 391 SER A N 1
ATOM 7842 C CA . SER C 1 391 ? 162.455 212.206 177.851 1.00 41.40 391 SER A CA 1
ATOM 7843 C C . SER C 1 391 ? 161.179 212.671 177.186 1.00 41.40 391 SER A C 1
ATOM 7844 O O . SER C 1 391 ? 160.208 211.948 177.270 1.00 41.40 391 SER A O 1
ATOM 7847 N N . SER C 1 392 ? 161.159 213.852 176.589 1.00 46.11 392 SER A N 1
ATOM 7848 C CA . SER C 1 392 ? 159.955 214.264 175.838 1.00 46.11 392 SER A CA 1
ATOM 7849 C C . SER C 1 392 ? 160.364 215.003 174.583 1.00 46.11 392 SER A C 1
ATOM 7850 O O . SER C 1 392 ? 161.343 215.709 174.646 1.00 46.11 392 SER A O 1
ATOM 7853 N N . VAL C 1 393 ? 159.639 214.841 173.492 1.00 49.24 393 VAL A N 1
ATOM 7854 C CA . VAL C 1 393 ? 160.062 215.475 172.225 1.00 49.24 393 VAL A CA 1
ATOM 7855 C C . VAL C 1 393 ? 158.882 216.252 171.690 1.00 49.24 393 VAL A C 1
ATOM 7856 O O . VAL C 1 393 ? 157.787 215.730 171.765 1.00 49.24 393 VAL A O 1
ATOM 7860 N N . VAL C 1 394 ? 159.110 217.462 171.193 1.00 61.78 394 VAL A N 1
ATOM 7861 C CA . VAL C 1 394 ? 158.025 218.293 170.614 1.00 61.78 394 VAL A CA 1
ATOM 7862 C C . VAL C 1 394 ? 158.321 218.413 169.138 1.00 61.78 394 VAL A C 1
ATOM 7863 O O . VAL C 1 394 ? 159.353 218.969 168.801 1.00 61.78 394 VAL A O 1
ATOM 7867 N N . THR C 1 395 ? 157.445 217.932 168.281 1.00 72.60 395 THR A N 1
ATOM 7868 C CA . THR C 1 395 ? 157.697 218.131 166.848 1.00 72.60 395 THR A CA 1
ATOM 7869 C C . THR C 1 395 ? 157.324 219.575 166.535 1.00 72.60 395 THR A C 1
ATOM 7870 O O . THR C 1 395 ? 156.283 220.004 167.016 1.00 72.60 395 THR A O 1
ATOM 7874 N N . VAL C 1 396 ? 158.155 220.302 165.791 1.00 85.81 396 VAL A N 1
ATOM 7875 C CA . VAL C 1 396 ? 157.871 221.736 165.521 1.00 85.81 396 VAL A CA 1
ATOM 7876 C C . VAL C 1 396 ? 158.038 222.009 164.028 1.00 85.81 396 VAL A C 1
ATOM 7877 O O . VAL C 1 396 ? 158.861 221.311 163.423 1.00 85.81 396 VAL A O 1
ATOM 7881 N N . PRO C 1 397 ? 157.275 222.932 163.383 1.00 95.06 397 PRO A N 1
ATOM 7882 C CA . PRO C 1 397 ? 157.520 223.323 161.971 1.00 95.06 397 PRO A CA 1
ATOM 7883 C C . PRO C 1 397 ? 158.913 223.945 161.868 1.00 95.06 397 PRO A C 1
ATOM 7884 O O . PRO C 1 397 ? 159.222 224.763 162.683 1.00 95.06 397 PRO A O 1
ATOM 7888 N N . SER C 1 398 ? 159.675 223.647 160.826 1.00 102.36 398 SER A N 1
ATOM 7889 C CA . SER C 1 398 ? 161.113 224.030 160.827 1.00 102.36 398 SER A CA 1
ATOM 7890 C C . SER C 1 398 ? 161.459 225.515 160.901 1.00 102.36 398 SER A C 1
ATOM 7891 O O . SER C 1 398 ? 162.334 225.868 161.707 1.00 102.36 398 SER A O 1
ATOM 7894 N N . SER C 1 399 ? 160.820 226.360 160.105 1.00 107.25 399 SER A N 1
ATOM 7895 C CA . SER C 1 399 ? 161.247 227.782 160.067 1.00 107.25 399 SER A CA 1
ATOM 7896 C C . SER C 1 399 ? 161.041 228.323 161.461 1.00 107.25 399 SER A C 1
ATOM 7897 O O . SER C 1 399 ? 161.848 229.145 161.915 1.00 107.25 399 SER A O 1
ATOM 7900 N N . SER C 1 400 ? 160.014 227.807 162.115 1.00 105.40 400 SER A N 1
ATOM 7901 C CA . SER C 1 400 ? 159.651 228.328 163.447 1.00 105.40 400 SER A CA 1
ATOM 7902 C C . SER C 1 400 ? 160.835 228.186 164.411 1.00 105.40 400 SER A C 1
ATOM 7903 O O . SER C 1 400 ? 160.966 229.028 165.304 1.00 105.40 400 SER A O 1
ATOM 7906 N N . LEU C 1 401 ? 161.680 227.174 164.220 1.00 103.11 401 LEU A N 1
ATOM 7907 C CA . LEU C 1 401 ? 162.796 226.932 165.168 1.00 103.11 401 LEU A CA 1
ATOM 7908 C C . LEU C 1 401 ? 163.658 228.187 165.158 1.00 103.11 401 LEU A C 1
ATOM 7909 O O . LEU C 1 401 ? 164.299 228.488 166.165 1.00 103.11 401 LEU A O 1
ATOM 7914 N N . GLY C 1 402 ? 163.701 228.870 164.031 1.00 103.24 402 GLY A N 1
ATOM 7915 C CA . GLY C 1 402 ? 164.446 230.132 164.063 1.00 103.24 402 GLY A CA 1
ATOM 7916 C C . GLY C 1 402 ? 163.827 231.149 165.002 1.00 103.24 402 GLY A C 1
ATOM 7917 O O . GLY C 1 402 ? 164.587 231.755 165.771 1.00 103.24 402 GLY A O 1
ATOM 7918 N N . THR C 1 403 ? 162.503 231.324 164.978 1.00 102.30 403 THR A N 1
ATOM 7919 C CA . THR C 1 403 ? 161.894 232.418 165.784 1.00 102.30 403 THR A CA 1
ATOM 7920 C C . THR C 1 403 ? 161.161 231.904 167.018 1.00 102.30 403 THR A C 1
ATOM 7921 O O . THR C 1 403 ? 161.408 232.449 168.099 1.00 102.30 403 THR A O 1
ATOM 7925 N N . LYS C 1 404 ? 160.306 230.896 166.870 1.00 96.59 404 LYS A N 1
ATOM 7926 C CA . LYS C 1 404 ? 159.486 230.473 168.027 1.00 96.59 404 LYS A CA 1
ATOM 7927 C C . LYS C 1 404 ? 160.406 229.972 169.134 1.00 96.59 404 LYS A C 1
ATOM 7928 O O . LYS C 1 404 ? 161.301 229.197 168.816 1.00 96.59 404 LYS A O 1
ATOM 7934 N N . THR C 1 405 ? 160.194 230.387 170.382 1.00 91.13 405 THR A N 1
ATOM 7935 C CA . THR C 1 405 ? 161.145 229.976 171.439 1.00 91.13 405 THR A CA 1
ATOM 7936 C C . THR C 1 405 ? 160.547 228.820 172.237 1.00 91.13 405 THR A C 1
ATOM 7937 O O . THR C 1 405 ? 159.624 229.064 173.017 1.00 91.13 405 THR A O 1
ATOM 7941 N N . TYR C 1 406 ? 161.076 227.612 172.086 1.00 80.98 406 TYR A N 1
ATOM 7942 C CA . TYR C 1 406 ? 160.446 226.480 172.792 1.00 80.98 406 TYR A CA 1
ATOM 7943 C C . TYR C 1 406 ? 161.264 226.232 174.065 1.00 80.98 406 TYR A C 1
ATOM 7944 O O . TYR C 1 406 ? 162.470 226.067 173.916 1.00 80.98 406 TYR A O 1
ATOM 7953 N N . THR C 1 407 ? 160.678 226.234 175.270 1.00 73.30 407 THR A N 1
ATOM 7954 C CA . THR C 1 407 ? 161.454 225.874 176.494 1.00 73.30 407 THR A CA 1
ATOM 7955 C C . THR C 1 407 ? 160.658 224.923 177.382 1.00 73.30 407 THR A C 1
ATOM 7956 O O . THR C 1 407 ? 159.437 225.029 177.350 1.00 73.30 407 THR A O 1
ATOM 7960 N N . CYS C 1 408 ? 161.313 224.072 178.187 1.00 69.31 408 CYS A N 1
ATOM 7961 C CA . CYS C 1 408 ? 160.576 223.006 178.930 1.00 69.31 408 CYS A CA 1
ATOM 7962 C C . CYS C 1 408 ? 160.675 223.109 180.439 1.00 69.31 408 CYS A C 1
ATOM 7963 O O . CYS C 1 408 ? 161.744 223.470 180.913 1.00 69.31 408 CYS A O 1
ATOM 7966 N N . ASN C 1 409 ? 159.595 222.761 181.143 1.00 69.66 409 ASN A N 1
ATOM 7967 C CA . ASN C 1 409 ? 159.550 222.867 182.621 1.00 69.66 409 ASN A CA 1
ATOM 7968 C C . ASN C 1 409 ? 159.326 221.498 183.260 1.00 69.66 409 ASN A C 1
ATOM 7969 O O . ASN C 1 409 ? 158.395 220.820 182.843 1.00 69.66 409 ASN A O 1
ATOM 7974 N N . VAL C 1 410 ? 160.138 221.135 184.253 1.00 68.97 410 VAL A N 1
ATOM 7975 C CA . VAL C 1 410 ? 160.045 219.805 184.908 1.00 68.97 410 VAL A CA 1
ATOM 7976 C C . VAL C 1 410 ? 159.554 220.017 186.329 1.00 68.97 410 VAL A C 1
ATOM 7977 O O . VAL C 1 410 ? 159.916 221.030 186.916 1.00 68.97 410 VAL A O 1
ATOM 7981 N N . ASP C 1 411 ? 158.750 219.104 186.850 1.00 77.66 411 ASP A N 1
ATOM 7982 C CA . ASP C 1 411 ? 158.134 219.350 188.168 1.00 77.66 411 ASP A CA 1
ATOM 7983 C C . ASP C 1 411 ? 158.377 218.000 188.808 1.00 77.66 411 ASP A C 1
ATOM 7984 O O . ASP C 1 411 ? 157.711 217.060 188.407 1.00 77.66 411 ASP A O 1
ATOM 7989 N N . HIS C 1 412 ? 159.269 217.906 189.781 1.00 73.35 412 HIS A N 1
ATOM 7990 C CA . HIS C 1 412 ? 159.422 216.597 190.456 1.00 73.35 412 HIS A CA 1
ATOM 7991 C C . HIS C 1 412 ? 158.870 217.016 191.807 1.00 73.35 412 HIS A C 1
ATOM 7992 O O . HIS C 1 412 ? 159.556 217.766 192.491 1.00 73.35 412 HIS A O 1
ATOM 7999 N N . LYS C 1 413 ? 157.660 216.593 192.154 1.00 77.26 413 LYS A N 1
ATOM 8000 C CA . LYS C 1 413 ? 157.048 217.030 193.401 1.00 77.26 413 LYS A CA 1
ATOM 8001 C C . LYS C 1 413 ? 157.783 216.538 194.647 1.00 77.26 413 LYS A C 1
ATOM 8002 O O . LYS C 1 413 ? 158.059 217.350 195.539 1.00 77.26 413 LYS A O 1
ATOM 8008 N N . PRO C 1 414 ? 158.116 215.244 194.769 1.00 77.87 414 PRO A N 1
ATOM 8009 C CA . PRO C 1 414 ? 158.683 214.768 196.044 1.00 77.87 414 PRO A CA 1
ATOM 8010 C C . PRO C 1 414 ? 159.962 215.470 196.464 1.00 77.87 414 PRO A C 1
ATOM 8011 O O . PRO C 1 414 ? 160.201 215.614 197.668 1.00 77.87 414 PRO A O 1
ATOM 8015 N N . SER C 1 415 ? 160.797 215.903 195.528 1.00 77.71 415 SER A N 1
ATOM 8016 C CA . SER C 1 415 ? 162.022 216.601 195.889 1.00 77.71 415 SER A CA 1
ATOM 8017 C C . SER C 1 415 ? 161.871 218.116 195.873 1.00 77.71 415 SER A C 1
ATOM 8018 O O . SER C 1 415 ? 162.855 218.819 196.121 1.00 77.71 415 SER A O 1
ATOM 8021 N N . ASN C 1 416 ? 160.674 218.629 195.582 1.00 80.36 416 ASN A N 1
ATOM 8022 C CA . ASN C 1 416 ? 160.394 220.066 195.581 1.00 80.36 416 ASN A CA 1
ATOM 8023 C C . ASN C 1 416 ? 161.368 220.821 194.676 1.00 80.36 416 ASN A C 1
ATOM 8024 O O . ASN C 1 416 ? 162.147 221.664 195.123 1.00 80.36 416 ASN A O 1
ATOM 8029 N N . THR C 1 417 ? 161.364 220.418 193.395 1.00 77.93 417 THR A N 1
ATOM 8030 C CA . THR C 1 417 ? 162.254 221.056 192.397 1.00 77.93 417 THR A CA 1
ATOM 8031 C C . THR C 1 417 ? 161.489 221.406 191.125 1.00 77.93 417 THR A C 1
ATOM 8032 O O . THR C 1 417 ? 160.708 220.569 190.663 1.00 77.93 417 THR A O 1
ATOM 8036 N N . LYS C 1 418 ? 161.647 222.630 190.622 1.00 76.23 418 LYS A N 1
ATOM 8037 C CA . LYS C 1 418 ? 161.046 223.023 189.323 1.00 76.23 418 LYS A CA 1
ATOM 8038 C C . LYS C 1 418 ? 162.182 223.595 188.488 1.00 76.23 418 LYS A C 1
ATOM 8039 O O . LYS C 1 418 ? 162.748 224.605 188.904 1.00 76.23 418 LYS A O 1
ATOM 8045 N N . VAL C 1 419 ? 162.499 222.978 187.360 1.00 70.53 419 VAL A N 1
ATOM 8046 C CA . VAL C 1 419 ? 163.670 223.443 186.579 1.00 70.53 419 VAL A CA 1
ATOM 8047 C C . VAL C 1 419 ? 163.152 223.778 185.202 1.00 70.53 419 VAL A C 1
ATOM 8048 O O . VAL C 1 419 ? 162.248 223.081 184.766 1.00 70.53 419 VAL A O 1
ATOM 8052 N N . ASP C 1 420 ? 163.642 224.852 184.597 1.00 68.05 420 ASP A N 1
ATOM 8053 C CA . ASP C 1 420 ? 163.229 225.212 183.222 1.00 68.05 420 ASP A CA 1
ATOM 8054 C C . ASP C 1 420 ? 164.490 225.203 182.355 1.00 68.05 420 ASP A C 1
ATOM 8055 O O . ASP C 1 420 ? 165.518 225.641 182.868 1.00 68.05 420 ASP A O 1
ATOM 8060 N N . LYS C 1 421 ? 164.449 224.678 181.125 1.00 66.66 421 LYS A N 1
ATOM 8061 C CA . LYS C 1 421 ? 165.646 224.784 180.259 1.00 66.66 421 LYS A CA 1
ATOM 8062 C C . LYS C 1 421 ? 165.217 225.290 178.893 1.00 66.66 421 LYS A C 1
ATOM 8063 O O . LYS C 1 421 ? 164.232 224.771 178.395 1.00 66.66 421 LYS A O 1
ATOM 8069 N N . ARG C 1 422 ? 165.931 226.260 178.324 1.00 71.69 422 ARG A N 1
ATOM 8070 C CA . ARG C 1 422 ? 165.568 226.831 177.028 1.00 71.69 422 ARG A CA 1
ATOM 8071 C C . ARG C 1 422 ? 166.399 226.143 175.952 1.00 71.69 422 ARG A C 1
ATOM 8072 O O . ARG C 1 422 ? 167.563 226.488 175.737 1.00 71.69 422 ARG A O 1
ATOM 8080 N N . VAL C 1 423 ? 165.797 225.183 175.267 1.00 69.72 423 VAL A N 1
ATOM 8081 C CA . VAL C 1 423 ? 166.503 224.406 174.258 1.00 69.72 423 VAL A CA 1
ATOM 8082 C C . VAL C 1 423 ? 166.554 225.185 172.951 1.00 69.72 423 VAL A C 1
ATOM 8083 O O . VAL C 1 423 ? 165.629 225.927 172.607 1.00 69.72 423 VAL A O 1
ATOM 8087 N N . GLU C 1 424 ? 167.657 225.035 172.220 1.00 80.27 424 GLU A N 1
ATOM 8088 C CA . GLU C 1 424 ? 167.832 225.737 170.957 1.00 80.27 424 GLU A CA 1
ATOM 8089 C C . GLU C 1 424 ? 168.730 224.920 170.043 1.00 80.27 424 GLU A C 1
ATOM 8090 O O . GLU C 1 424 ? 169.487 224.055 170.491 1.00 80.27 424 GLU A O 1
ATOM 8096 N N . SER C 1 425 ? 168.639 225.211 168.747 1.00 86.48 425 SER A N 1
ATOM 8097 C CA . SER C 1 425 ? 169.452 224.564 167.725 1.00 86.48 425 SER A CA 1
ATOM 8098 C C . SER C 1 425 ? 170.356 225.606 167.086 1.00 86.48 425 SER A C 1
ATOM 8099 O O . SER C 1 425 ? 169.869 226.600 166.538 1.00 86.48 425 SER A O 1
ATOM 8102 N N . LYS C 1 426 ? 171.662 225.373 167.144 1.00 91.96 426 LYS A N 1
ATOM 8103 C CA . LYS C 1 426 ? 172.622 226.305 166.566 1.00 91.96 426 LYS A CA 1
ATOM 8104 C C . LYS C 1 426 ? 173.714 225.564 165.805 1.00 91.96 426 LYS A C 1
ATOM 8105 O O . LYS C 1 426 ? 174.048 224.428 166.135 1.00 91.96 426 LYS A O 1
ATOM 8111 N N . SER D 2 1 ? 170.374 178.193 181.763 1.00 105.86 1 SER B N 1
ATOM 8112 C CA . SER D 2 1 ? 171.626 177.909 182.452 1.00 105.86 1 SER B CA 1
ATOM 8113 C C . SER D 2 1 ? 172.370 179.197 182.779 1.00 105.86 1 SER B C 1
ATOM 8114 O O . SER D 2 1 ? 171.826 180.089 183.429 1.00 105.86 1 SER B O 1
ATOM 8117 N N . TYR D 2 2 ? 173.617 179.286 182.323 1.00 96.38 2 TYR B N 1
ATOM 8118 C CA . TYR D 2 2 ? 174.410 180.485 182.550 1.00 96.38 2 TYR B CA 1
ATOM 8119 C C . TYR D 2 2 ? 173.780 181.678 181.843 1.00 96.38 2 TYR B C 1
ATOM 8120 O O . TYR D 2 2 ? 173.209 181.549 180.757 1.00 96.38 2 TYR B O 1
ATOM 8129 N N . ASP D 2 3 ? 173.881 182.846 182.469 1.00 85.98 3 ASP B N 1
ATOM 8130 C CA . ASP D 2 3 ? 173.327 184.065 181.904 1.00 85.98 3 ASP B CA 1
ATOM 8131 C C . ASP D 2 3 ? 174.387 185.026 181.386 1.00 85.98 3 ASP B C 1
ATOM 8132 O O . ASP D 2 3 ? 174.034 186.024 180.751 1.00 85.98 3 ASP B O 1
ATOM 8137 N N . LEU D 2 4 ? 175.666 184.754 181.628 1.00 65.48 4 LEU B N 1
ATOM 8138 C CA . LEU D 2 4 ? 176.728 185.671 181.242 1.00 65.48 4 LEU B CA 1
ATOM 8139 C C . LEU D 2 4 ? 177.200 185.351 179.831 1.00 65.48 4 LEU B C 1
ATOM 8140 O O . LEU D 2 4 ? 177.610 184.222 179.547 1.00 65.48 4 LEU B O 1
ATOM 8145 N N . THR D 2 5 ? 177.149 186.350 178.954 1.00 56.54 5 THR B N 1
ATOM 8146 C CA . THR D 2 5 ? 177.491 186.190 177.551 1.00 56.54 5 THR B CA 1
ATOM 8147 C C . THR D 2 5 ? 178.729 187.008 177.219 1.00 56.54 5 THR B C 1
ATOM 8148 O O . THR D 2 5 ? 178.926 188.106 177.743 1.00 56.54 5 THR B O 1
ATOM 8152 N N . GLN D 2 6 ? 179.558 186.464 176.343 1.00 47.92 6 GLN B N 1
ATOM 8153 C CA . GLN D 2 6 ? 180.798 187.084 175.910 1.00 47.92 6 GLN B CA 1
ATOM 8154 C C . GLN D 2 6 ? 180.897 187.003 174.398 1.00 47.92 6 GLN B C 1
ATOM 8155 O O . GLN D 2 6 ? 180.256 186.153 173.772 1.00 47.92 6 GLN B O 1
ATOM 8161 N N . PRO D 2 7 ? 181.680 187.879 173.779 1.00 48.66 7 PRO B N 1
ATOM 8162 C CA . PRO D 2 7 ? 181.962 187.735 172.354 1.00 48.66 7 PRO B CA 1
ATOM 8163 C C . PRO D 2 7 ? 182.628 186.401 172.077 1.00 48.66 7 PRO B C 1
ATOM 8164 O O . PRO D 2 7 ? 183.485 185.955 172.852 1.00 48.66 7 PRO B O 1
ATOM 8168 N N . PRO D 2 8 ? 182.248 185.723 170.995 1.00 50.38 8 PRO B N 1
ATOM 8169 C CA . PRO D 2 8 ? 182.902 184.443 170.682 1.00 50.38 8 PRO B CA 1
ATOM 8170 C C . PRO D 2 8 ? 184.403 184.562 170.498 1.00 50.38 8 PRO B C 1
ATOM 8171 O O . PRO D 2 8 ? 185.140 183.648 170.885 1.00 50.38 8 PRO B O 1
ATOM 8175 N N . SER D 2 9 ? 184.881 185.661 169.919 1.00 52.94 9 SER B N 1
ATOM 8176 C CA . SER D 2 9 ? 186.306 185.817 169.669 1.00 52.94 9 SER B CA 1
ATOM 8177 C C . SER D 2 9 ? 186.638 187.284 169.458 1.00 52.94 9 SER B C 1
ATOM 8178 O O . SER D 2 9 ? 185.795 188.069 169.019 1.00 52.94 9 SER B O 1
ATOM 8181 N N . VAL D 2 10 ? 187.880 187.638 169.776 1.00 56.78 10 VAL B N 1
ATOM 8182 C CA . VAL D 2 10 ? 188.421 188.970 169.530 1.00 56.78 10 VAL B CA 1
ATOM 8183 C C . VAL D 2 10 ? 189.826 188.814 168.971 1.00 56.78 10 VAL B C 1
ATOM 8184 O O . VAL D 2 10 ? 190.631 188.051 169.513 1.00 56.78 10 VAL B O 1
ATOM 8188 N N . SER D 2 11 ? 190.120 189.525 167.887 1.00 62.09 11 SER B N 1
ATOM 8189 C CA . SER D 2 11 ? 191.444 189.534 167.283 1.00 62.09 11 SER B CA 1
ATOM 8190 C C . SER D 2 11 ? 191.967 190.961 167.248 1.00 62.09 11 SER B C 1
ATOM 8191 O O . SER D 2 11 ? 191.214 191.900 166.973 1.00 62.09 11 SER B O 1
ATOM 8194 N N . VAL D 2 12 ? 193.255 191.124 167.531 1.00 63.46 12 VAL B N 1
ATOM 8195 C CA . VAL D 2 12 ? 193.852 192.450 167.617 1.00 63.46 12 VAL B CA 1
ATOM 8196 C C . VAL D 2 12 ? 195.306 192.369 167.176 1.00 63.46 12 VAL B C 1
ATOM 8197 O O . VAL D 2 12 ? 196.003 191.393 167.462 1.00 63.46 12 VAL B O 1
ATOM 8201 N N . SER D 2 13 ? 195.751 193.393 166.454 1.00 66.74 13 SER B N 1
ATOM 8202 C CA . SER D 2 13 ? 197.136 193.465 166.027 1.00 66.74 13 SER B CA 1
ATOM 8203 C C . SER D 2 13 ? 198.034 193.831 167.208 1.00 66.74 13 SER B C 1
ATOM 8204 O O . SER D 2 13 ? 197.589 194.486 168.153 1.00 66.74 13 SER B O 1
ATOM 8207 N N . PRO D 2 14 ? 199.300 193.415 167.179 1.00 66.06 14 PRO B N 1
ATOM 8208 C CA . PRO D 2 14 ? 200.195 193.706 168.305 1.00 66.06 14 PRO B CA 1
ATOM 8209 C C . PRO D 2 14 ? 200.351 195.201 168.527 1.00 66.06 14 PRO B C 1
ATOM 8210 O O . PRO D 2 14 ? 200.412 195.987 167.580 1.00 66.06 14 PRO B O 1
ATOM 8214 N N . GLY D 2 15 ? 200.415 195.588 169.799 1.00 67.58 15 GLY B N 1
ATOM 8215 C CA . GLY D 2 15 ? 200.575 196.969 170.185 1.00 67.58 15 GLY B CA 1
ATOM 8216 C C . GLY D 2 15 ? 199.287 197.713 170.470 1.00 67.58 15 GLY B C 1
ATOM 8217 O O . GLY D 2 15 ? 199.328 198.756 171.129 1.00 67.58 15 GLY B O 1
ATOM 8218 N N . GLN D 2 16 ? 198.148 197.211 170.004 1.00 68.91 16 GLN B N 1
ATOM 8219 C CA . GLN D 2 16 ? 196.878 197.880 170.224 1.00 68.91 16 GLN B CA 1
ATOM 8220 C C . GLN D 2 16 ? 196.278 197.447 171.558 1.00 68.91 16 GLN B C 1
ATOM 8221 O O . GLN D 2 16 ? 196.890 196.715 172.338 1.00 68.91 16 GLN B O 1
ATOM 8227 N N . THR D 2 17 ? 195.062 197.910 171.827 1.00 62.16 17 THR B N 1
ATOM 8228 C CA . THR D 2 17 ? 194.336 197.563 173.038 1.00 62.16 17 THR B CA 1
ATOM 8229 C C . THR D 2 17 ? 193.106 196.745 172.677 1.00 62.16 17 THR B C 1
ATOM 8230 O O . THR D 2 17 ? 192.371 197.090 171.748 1.00 62.16 17 THR B O 1
ATOM 8234 N N . ALA D 2 18 ? 192.886 195.664 173.415 1.00 55.23 18 ALA B N 1
ATOM 8235 C CA . ALA D 2 18 ? 191.747 194.785 173.204 1.00 55.23 18 ALA B CA 1
ATOM 8236 C C . ALA D 2 18 ? 190.773 194.925 174.362 1.00 55.23 18 ALA B C 1
ATOM 8237 O O . ALA D 2 18 ? 191.180 194.946 175.527 1.00 55.23 18 ALA B O 1
ATOM 8239 N N . ARG D 2 19 ? 189.488 195.025 174.041 1.00 50.33 19 ARG B N 1
ATOM 8240 C CA . ARG D 2 19 ? 188.440 195.186 175.037 1.00 50.33 19 ARG B CA 1
ATOM 8241 C C . ARG D 2 19 ? 187.528 193.971 175.016 1.00 50.33 19 ARG B C 1
ATOM 8242 O O . ARG D 2 19 ? 186.977 193.623 173.968 1.00 50.33 19 ARG B O 1
ATOM 8250 N N . ILE D 2 20 ? 187.367 193.336 176.173 1.00 44.27 20 ILE B N 1
ATOM 8251 C CA . ILE D 2 20 ? 186.458 192.212 176.352 1.00 44.27 20 ILE B CA 1
ATOM 8252 C C . ILE D 2 20 ? 185.389 192.622 177.350 1.00 44.27 20 ILE B C 1
ATOM 8253 O O . ILE D 2 20 ? 185.708 193.116 178.436 1.00 44.27 20 ILE B O 1
ATOM 8258 N N . THR D 2 21 ? 184.128 192.430 176.980 1.00 44.61 21 THR B N 1
ATOM 8259 C CA . THR D 2 21 ? 183.007 192.781 177.836 1.00 44.61 21 THR B CA 1
ATOM 8260 C C . THR D 2 21 ? 182.095 191.578 177.980 1.00 44.61 21 THR B C 1
ATOM 8261 O O . THR D 2 21 ? 181.722 190.961 176.979 1.00 44.61 21 THR B O 1
ATOM 8265 N N . CYS D 2 22 ? 181.731 191.250 179.214 1.00 49.22 22 CYS B N 1
ATOM 8266 C CA . CYS D 2 22 ? 180.708 190.252 179.480 1.00 49.22 22 CYS B CA 1
ATOM 8267 C C . CYS D 2 22 ? 179.592 190.902 180.277 1.00 49.22 22 CYS B C 1
ATOM 8268 O O . CYS D 2 22 ? 179.849 191.665 181.211 1.00 49.22 22 CYS B O 1
ATOM 8271 N N . SER D 2 23 ? 178.354 190.608 179.896 1.00 57.20 23 SER B N 1
ATOM 8272 C CA . SER D 2 23 ? 177.194 191.284 180.450 1.00 57.20 23 SER B CA 1
ATOM 8273 C C . SER D 2 23 ? 176.163 190.269 180.911 1.00 57.20 23 SER B C 1
ATOM 8274 O O . SER D 2 23 ? 176.048 189.175 180.354 1.00 57.20 23 SER B O 1
ATOM 8277 N N . GLY D 2 24 ? 175.409 190.650 181.933 1.00 61.32 24 GLY B N 1
ATOM 8278 C CA . GLY D 2 24 ? 174.370 189.794 182.468 1.00 61.32 24 GLY B CA 1
ATOM 8279 C C . GLY D 2 24 ? 173.475 190.596 183.384 1.00 61.32 24 GLY B C 1
ATOM 8280 O O . GLY D 2 24 ? 173.695 191.786 183.620 1.00 61.32 24 GLY B O 1
ATOM 8281 N N . ASP D 2 25 ? 172.451 189.928 183.897 1.00 65.96 25 ASP B N 1
ATOM 8282 C CA . ASP D 2 25 ? 171.499 190.572 184.788 1.00 65.96 25 ASP B CA 1
ATOM 8283 C C . ASP D 2 25 ? 171.879 190.447 186.254 1.00 65.96 25 ASP B C 1
ATOM 8284 O O . ASP D 2 25 ? 171.186 191.010 187.107 1.00 65.96 25 ASP B O 1
ATOM 8289 N N . SER D 2 26 ? 172.954 189.729 186.571 1.00 55.61 26 SER B N 1
ATOM 8290 C CA . SER D 2 26 ? 173.398 189.576 187.946 1.00 55.61 26 SER B CA 1
ATOM 8291 C C . SER D 2 26 ? 174.634 190.395 188.271 1.00 55.61 26 SER B C 1
ATOM 8292 O O . SER D 2 26 ? 175.035 190.441 189.438 1.00 55.61 26 SER B O 1
ATOM 8295 N N . LEU D 2 27 ? 175.247 191.039 187.281 1.00 51.42 27 LEU B N 1
ATOM 8296 C CA . LEU D 2 27 ? 176.407 191.881 187.530 1.00 51.42 27 LEU B CA 1
ATOM 8297 C C . LEU D 2 27 ? 176.057 193.151 188.288 1.00 51.42 27 LEU B C 1
ATOM 8298 O O . LEU D 2 27 ? 176.967 193.850 188.744 1.00 51.42 27 LEU B O 1
ATOM 8303 N N . ALA D 2 28 ? 174.770 193.473 188.418 1.00 54.55 28 ALA B N 1
ATOM 8304 C CA . ALA D 2 28 ? 174.380 194.706 189.090 1.00 54.55 28 ALA B CA 1
ATOM 8305 C C . ALA D 2 28 ? 174.717 194.664 190.573 1.00 54.55 28 ALA B C 1
ATOM 8306 O O . ALA D 2 28 ? 175.243 195.638 191.121 1.00 54.55 28 ALA B O 1
ATOM 8308 N N . ARG D 2 29 ? 174.431 193.547 191.237 1.00 57.10 29 ARG B N 1
ATOM 8309 C CA . ARG D 2 29 ? 174.584 193.452 192.681 1.00 57.10 29 ARG B CA 1
ATOM 8310 C C . ARG D 2 29 ? 175.782 192.633 193.128 1.00 57.10 29 ARG B C 1
ATOM 8311 O O . ARG D 2 29 ? 176.299 192.873 194.219 1.00 57.10 29 ARG B O 1
ATOM 8319 N N . GLN D 2 30 ? 176.236 191.681 192.324 1.00 45.52 30 GLN B N 1
ATOM 8320 C CA . GLN D 2 30 ? 177.331 190.801 192.699 1.00 45.52 30 GLN B CA 1
ATOM 8321 C C . GLN D 2 30 ? 178.585 191.169 191.923 1.00 45.52 30 GLN B C 1
ATOM 8322 O O . GLN D 2 30 ? 178.509 191.596 190.770 1.00 45.52 30 GLN B O 1
ATOM 8328 N N . PHE D 2 31 ? 179.737 190.996 192.560 1.00 37.30 31 PHE B N 1
ATOM 8329 C CA . PHE D 2 31 ? 180.998 191.376 191.948 1.00 37.30 31 PHE B CA 1
ATOM 8330 C C . PHE D 2 31 ? 181.345 190.421 190.810 1.00 37.30 31 PHE B C 1
ATOM 8331 O O . PHE D 2 31 ? 180.580 189.525 190.452 1.00 37.30 31 PHE B O 1
ATOM 8339 N N . ALA D 2 32 ? 182.525 190.623 190.232 1.00 33.75 32 ALA B N 1
ATOM 8340 C CA . ALA D 2 32 ? 182.991 189.822 189.114 1.00 33.75 32 ALA B CA 1
ATOM 8341 C C . ALA D 2 32 ? 184.495 189.641 189.217 1.00 33.75 32 ALA B C 1
ATOM 8342 O O . ALA D 2 32 ? 185.177 190.352 189.954 1.00 33.75 32 ALA B O 1
ATOM 8344 N N . SER D 2 33 ? 185.008 188.671 188.470 1.00 34.48 33 SER B N 1
ATOM 8345 C CA . SER D 2 33 ? 186.443 188.472 188.383 1.00 34.48 33 SER B CA 1
ATOM 8346 C C . SER D 2 33 ? 186.770 187.887 187.020 1.00 34.48 33 SER B C 1
ATOM 8347 O O . SER D 2 33 ? 185.919 187.283 186.367 1.00 34.48 33 SER B O 1
ATOM 8350 N N . TRP D 2 34 ? 188.015 188.078 186.592 1.00 35.32 34 TRP B N 1
ATOM 8351 C CA . TRP D 2 34 ? 188.456 187.706 185.255 1.00 35.32 34 TRP B CA 1
ATOM 8352 C C . TRP D 2 34 ? 189.557 186.663 185.346 1.00 35.32 34 TRP B C 1
ATOM 8353 O O . TRP D 2 34 ? 190.512 186.833 186.108 1.00 35.32 34 TRP B O 1
ATOM 8364 N N . TYR D 2 35 ? 189.438 185.603 184.554 1.00 32.31 35 TYR B N 1
ATOM 8365 C CA . TYR D 2 35 ? 190.403 184.516 184.549 1.00 32.31 35 TYR B CA 1
ATOM 8366 C C . TYR D 2 35 ? 191.051 184.394 183.178 1.00 32.31 35 TYR B C 1
ATOM 8367 O O . TYR D 2 35 ? 190.427 184.676 182.155 1.00 32.31 35 TYR B O 1
ATOM 8376 N N . GLN D 2 36 ? 192.309 183.967 183.169 1.00 34.11 36 GLN B N 1
ATOM 8377 C CA . GLN D 2 36 ? 193.076 183.788 181.944 1.00 34.11 36 GLN B CA 1
ATOM 8378 C C . GLN D 2 36 ? 193.566 182.353 181.880 1.00 34.11 36 GLN B C 1
ATOM 8379 O O . GLN D 2 36 ? 194.247 181.890 182.799 1.00 34.11 36 GLN B O 1
ATOM 8385 N N . GLN D 2 37 ? 193.237 181.657 180.798 1.00 40.20 37 GLN B N 1
ATOM 8386 C CA . GLN D 2 37 ? 193.625 180.260 180.621 1.00 40.20 37 GLN B CA 1
ATOM 8387 C C . GLN D 2 37 ? 194.403 180.121 179.320 1.00 40.20 37 GLN B C 1
ATOM 8388 O O . GLN D 2 37 ? 193.813 180.110 178.237 1.00 40.20 37 GLN B O 1
ATOM 8394 N N . LYS D 2 38 ? 195.721 180.006 179.428 1.00 48.95 38 LYS B N 1
ATOM 8395 C CA . LYS D 2 38 ? 196.536 179.687 178.273 1.00 48.95 38 LYS B CA 1
ATOM 8396 C C . LYS D 2 38 ? 196.289 178.236 177.866 1.00 48.95 38 LYS B C 1
ATOM 8397 O O . LYS D 2 38 ? 195.857 177.424 178.685 1.00 48.95 38 LYS B O 1
ATOM 8403 N N . PRO D 2 39 ? 196.530 177.891 176.602 1.00 50.47 39 PRO B N 1
ATOM 8404 C CA . PRO D 2 39 ? 196.174 176.547 176.127 1.00 50.47 39 PRO B CA 1
ATOM 8405 C C . PRO D 2 39 ? 196.873 175.460 176.929 1.00 50.47 39 PRO B C 1
ATOM 8406 O O . PRO D 2 39 ? 198.090 175.486 177.114 1.00 50.47 39 PRO B O 1
ATOM 8410 N N . GLY D 2 40 ? 196.093 174.502 177.397 1.00 49.44 40 GLY B N 1
ATOM 8411 C CA . GLY D 2 40 ? 196.621 173.391 178.185 1.00 49.44 40 GLY B CA 1
ATOM 8412 C C . GLY D 2 40 ? 196.749 173.626 179.677 1.00 49.44 40 GLY B C 1
ATOM 8413 O O . GLY D 2 40 ? 196.315 172.798 180.476 1.00 49.44 40 GLY B O 1
ATOM 8414 N N . GLN D 2 41 ? 197.335 174.755 180.064 1.00 48.96 41 GLN B N 1
ATOM 8415 C CA . GLN D 2 41 ? 197.560 175.055 181.469 1.00 48.96 41 GLN B CA 1
ATOM 8416 C C . GLN D 2 41 ? 196.234 175.272 182.194 1.00 48.96 41 GLN B C 1
ATOM 8417 O O . GLN D 2 41 ? 195.146 175.154 181.625 1.00 48.96 41 GLN B O 1
ATOM 8423 N N . SER D 2 42 ? 196.335 175.586 183.467 1.00 38.22 42 SER B N 1
ATOM 8424 C CA . SER D 2 42 ? 195.248 175.911 184.371 1.00 38.22 42 SER B CA 1
ATOM 8425 C C . SER D 2 42 ? 195.008 177.415 184.400 1.00 38.22 42 SER B C 1
ATOM 8426 O O . SER D 2 42 ? 195.949 178.202 184.280 1.00 38.22 42 SER B O 1
ATOM 8429 N N . PRO D 2 43 ? 193.758 177.834 184.566 1.00 32.73 43 PRO B N 1
ATOM 8430 C CA . PRO D 2 43 ? 193.456 179.267 184.586 1.00 32.73 43 PRO B CA 1
ATOM 8431 C C . PRO D 2 43 ? 194.115 179.977 185.758 1.00 32.73 43 PRO B C 1
ATOM 8432 O O . PRO D 2 43 ? 194.366 179.390 186.810 1.00 32.73 43 PRO B O 1
ATOM 8436 N N . VAL D 2 44 ? 194.404 181.259 185.555 1.00 31.24 44 VAL B N 1
ATOM 8437 C CA . VAL D 2 44 ? 195.045 182.104 186.553 1.00 31.24 44 VAL B CA 1
ATOM 8438 C C . VAL D 2 44 ? 194.175 183.327 186.789 1.00 31.24 44 VAL B C 1
ATOM 8439 O O . VAL D 2 44 ? 193.678 183.935 185.836 1.00 31.24 44 VAL B O 1
ATOM 8443 N N . LEU D 2 45 ? 193.990 183.688 188.053 1.00 30.51 45 LEU B N 1
ATOM 8444 C CA . LEU D 2 45 ? 193.202 184.866 188.386 1.00 30.51 45 LEU B CA 1
ATOM 8445 C C . LEU D 2 45 ? 193.922 186.132 187.944 1.00 30.51 45 LEU B C 1
ATOM 8446 O O . LEU D 2 45 ? 195.133 186.268 188.122 1.00 30.51 45 LEU B O 1
ATOM 8451 N N . LEU D 2 46 ? 193.168 187.066 187.363 1.00 34.19 46 LEU B N 1
ATOM 8452 C CA . LEU D 2 46 ? 193.717 188.329 186.883 1.00 34.19 46 LEU B CA 1
ATOM 8453 C C . LEU D 2 46 ? 193.196 189.526 187.664 1.00 34.19 46 LEU B C 1
ATOM 8454 O O . LEU D 2 46 ? 193.983 190.306 188.203 1.00 34.19 46 LEU B O 1
ATOM 8459 N N . ILE D 2 47 ? 191.882 189.701 187.725 1.00 34.05 47 ILE B N 1
ATOM 8460 C CA . ILE D 2 47 ? 191.268 190.860 188.357 1.00 34.05 47 ILE B CA 1
ATOM 8461 C C . ILE D 2 47 ? 190.107 190.374 189.205 1.00 34.05 47 ILE B C 1
ATOM 8462 O O . ILE D 2 47 ? 189.307 189.554 188.748 1.00 34.05 47 ILE B O 1
ATOM 8467 N N . TYR D 2 48 ? 190.010 190.865 190.436 1.00 35.94 48 TYR B N 1
ATOM 8468 C CA . TYR D 2 48 ? 188.908 190.507 191.314 1.00 35.94 48 TYR B CA 1
ATOM 8469 C C . TYR D 2 48 ? 188.303 191.764 191.919 1.00 35.94 48 TYR B C 1
ATOM 8470 O O . TYR D 2 48 ? 188.988 192.769 192.115 1.00 35.94 48 TYR B O 1
ATOM 8479 N N . LYS D 2 49 ? 187.003 191.693 192.203 1.00 35.99 49 LYS B N 1
ATOM 8480 C CA . LYS D 2 49 ? 186.204 192.813 192.694 1.00 35.99 49 LYS B CA 1
ATOM 8481 C C . LYS D 2 49 ? 186.131 193.959 191.689 1.00 35.99 49 LYS B C 1
ATOM 8482 O O . LYS D 2 49 ? 185.911 195.110 192.074 1.00 35.99 49 LYS B O 1
ATOM 8488 N N . ASN D 2 50 ? 186.352 193.656 190.410 1.00 37.59 50 ASN B N 1
ATOM 8489 C CA . ASN D 2 50 ? 186.088 194.533 189.270 1.00 37.59 50 ASN B CA 1
ATOM 8490 C C . ASN D 2 50 ? 187.068 195.689 189.112 1.00 37.59 50 ASN B C 1
ATOM 8491 O O . ASN D 2 50 ? 187.075 196.344 188.067 1.00 37.59 50 ASN B O 1
ATOM 8496 N N . ILE D 2 51 ? 187.908 195.949 190.109 1.00 39.76 51 ILE B N 1
ATOM 8497 C CA . ILE D 2 51 ? 188.756 197.134 190.052 1.00 39.76 51 ILE B CA 1
ATOM 8498 C C . ILE D 2 51 ? 190.203 196.772 190.351 1.00 39.76 51 ILE B C 1
ATOM 8499 O O . ILE D 2 51 ? 191.133 197.433 189.877 1.00 39.76 51 ILE B O 1
ATOM 8504 N N . GLU D 2 52 ? 190.407 195.701 191.102 1.00 44.13 52 GLU B N 1
ATOM 8505 C CA . GLU D 2 52 ? 191.704 195.416 191.689 1.00 44.13 52 GLU B CA 1
ATOM 8506 C C . GLU D 2 52 ? 192.417 194.308 190.930 1.00 44.13 52 GLU B C 1
ATOM 8507 O O . GLU D 2 52 ? 191.794 193.372 190.427 1.00 44.13 52 GLU B O 1
ATOM 8513 N N . ARG D 2 53 ? 193.736 194.428 190.849 1.00 47.65 53 ARG B N 1
ATOM 8514 C CA . ARG D 2 53 ? 194.586 193.412 190.254 1.00 47.65 53 ARG B CA 1
ATOM 8515 C C . ARG D 2 53 ? 195.384 192.710 191.340 1.00 47.65 53 ARG B C 1
ATOM 8516 O O . ARG D 2 53 ? 195.498 193.191 192.469 1.00 47.65 53 ARG B O 1
ATOM 8524 N N . LEU D 2 54 ? 195.942 191.561 190.984 1.00 47.04 54 LEU B N 1
ATOM 8525 C CA . LEU D 2 54 ? 196.857 190.883 191.883 1.00 47.04 54 LEU B CA 1
ATOM 8526 C C . LEU D 2 54 ? 198.213 191.581 191.867 1.00 47.04 54 LEU B C 1
ATOM 8527 O O . LEU D 2 54 ? 198.504 192.416 191.008 1.00 47.04 54 LEU B O 1
ATOM 8532 N N . SER D 2 55 ? 199.052 191.237 192.840 1.00 51.79 55 SER B N 1
ATOM 8533 C CA . SER D 2 55 ? 200.343 191.898 192.962 1.00 51.79 55 SER B CA 1
ATOM 8534 C C . SER D 2 55 ? 201.364 191.402 191.946 1.00 51.79 55 SER B C 1
ATOM 8535 O O . SER D 2 55 ? 202.396 192.054 191.760 1.00 51.79 55 SER B O 1
ATOM 8538 N N . ALA D 2 56 ? 201.105 190.279 191.287 1.00 51.08 56 ALA B N 1
ATOM 8539 C CA . ALA D 2 56 ? 202.051 189.674 190.359 1.00 51.08 56 ALA B CA 1
ATOM 8540 C C . ALA D 2 56 ? 201.455 189.554 188.963 1.00 51.08 56 ALA B C 1
ATOM 8541 O O . ALA D 2 56 ? 201.606 188.537 188.286 1.00 51.08 56 ALA B O 1
ATOM 8543 N N . ILE D 2 57 ? 200.772 190.601 188.516 1.00 49.80 57 ILE B N 1
ATOM 8544 C CA . ILE D 2 57 ? 200.147 190.618 187.197 1.00 49.80 57 ILE B CA 1
ATOM 8545 C C . ILE D 2 57 ? 200.653 191.844 186.449 1.00 49.80 57 ILE B C 1
ATOM 8546 O O . ILE D 2 57 ? 200.792 192.916 187.053 1.00 49.80 57 ILE B O 1
ATOM 8551 N N . PRO D 2 58 ? 200.954 191.736 185.155 1.00 53.70 58 PRO B N 1
ATOM 8552 C CA . PRO D 2 58 ? 201.500 192.887 184.430 1.00 53.70 58 PRO B CA 1
ATOM 8553 C C . PRO D 2 58 ? 200.555 194.077 184.469 1.00 53.70 58 PRO B C 1
ATOM 8554 O O . PRO D 2 58 ? 199.332 193.930 184.478 1.00 53.70 58 PRO B O 1
ATOM 8558 N N . GLU D 2 59 ? 201.145 195.273 184.491 1.00 57.83 59 GLU B N 1
ATOM 8559 C CA . GLU D 2 59 ? 200.377 196.501 184.649 1.00 57.83 59 GLU B CA 1
ATOM 8560 C C . GLU D 2 59 ? 199.445 196.773 183.482 1.00 57.83 59 GLU B C 1
ATOM 8561 O O . GLU D 2 59 ? 198.580 197.647 183.596 1.00 57.83 59 GLU B O 1
ATOM 8567 N N . ARG D 2 60 ? 199.604 196.065 182.366 1.00 56.51 60 ARG B N 1
ATOM 8568 C CA . ARG D 2 60 ? 198.775 196.344 181.202 1.00 56.51 60 ARG B CA 1
ATOM 8569 C C . ARG D 2 60 ? 197.312 196.004 181.462 1.00 56.51 60 ARG B C 1
ATOM 8570 O O . ARG D 2 60 ? 196.415 196.714 180.995 1.00 56.51 60 ARG B O 1
ATOM 8578 N N . PHE D 2 61 ? 197.048 194.937 182.213 1.00 49.14 61 PHE B N 1
ATOM 8579 C CA . PHE D 2 61 ? 195.673 194.527 182.464 1.00 49.14 61 PHE B CA 1
ATOM 8580 C C . PHE D 2 61 ? 194.989 195.510 183.400 1.00 49.14 61 PHE B C 1
ATOM 8581 O O . PHE D 2 61 ? 195.548 195.895 184.429 1.00 49.14 61 PHE B O 1
ATOM 8589 N N . SER D 2 62 ? 193.776 195.914 183.043 1.00 48.34 62 SER B N 1
ATOM 8590 C CA . SER D 2 62 ? 192.964 196.748 183.913 1.00 48.34 62 SER B CA 1
ATOM 8591 C C . SER D 2 62 ? 191.503 196.473 183.608 1.00 48.34 62 SER B C 1
ATOM 8592 O O . SER D 2 62 ? 191.153 196.028 182.513 1.00 48.34 62 SER B O 1
ATOM 8595 N N . GLY D 2 63 ? 190.649 196.744 184.589 1.00 46.88 63 GLY B N 1
ATOM 8596 C CA . GLY D 2 63 ? 189.240 196.452 184.451 1.00 46.88 63 GLY B CA 1
ATOM 8597 C C . GLY D 2 63 ? 188.395 197.587 184.989 1.00 46.88 63 GLY B C 1
ATOM 8598 O O . GLY D 2 63 ? 188.865 198.440 185.744 1.00 46.88 63 GLY B O 1
ATOM 8599 N N . SER D 2 64 ? 187.133 197.586 184.575 1.00 47.41 64 SER B N 1
ATOM 8600 C CA . SER D 2 64 ? 186.186 198.589 185.036 1.00 47.41 64 SER B CA 1
ATOM 8601 C C . SER D 2 64 ? 184.779 198.039 184.876 1.00 47.41 64 SER B C 1
ATOM 8602 O O . SER D 2 64 ? 184.544 197.097 184.116 1.00 47.41 64 SER B O 1
ATOM 8605 N N . THR D 2 65 ? 183.847 198.644 185.599 1.00 52.96 65 THR B N 1
ATOM 8606 C CA . THR D 2 65 ? 182.451 198.241 185.577 1.00 52.96 65 THR B CA 1
ATOM 8607 C C . THR D 2 65 ? 181.608 199.332 184.935 1.00 52.96 65 THR B C 1
ATOM 8608 O O . THR D 2 65 ? 181.854 200.525 185.140 1.00 52.96 65 THR B O 1
ATOM 8612 N N . SER D 2 66 ? 180.623 198.917 184.141 1.00 54.51 66 SER B N 1
ATOM 8613 C CA . SER D 2 66 ? 179.703 199.845 183.482 1.00 54.51 66 SER B CA 1
ATOM 8614 C C . SER D 2 66 ? 178.296 199.273 183.630 1.00 54.51 66 SER B C 1
ATOM 8615 O O . SER D 2 66 ? 177.821 198.540 182.760 1.00 54.51 66 SER B O 1
ATOM 8618 N N . GLY D 2 67 ? 177.635 199.613 184.731 1.00 50.42 67 GLY B N 1
ATOM 8619 C CA . GLY D 2 67 ? 176.295 199.121 184.974 1.00 50.42 67 GLY B CA 1
ATOM 8620 C C . GLY D 2 67 ? 176.231 197.614 185.104 1.00 50.42 67 GLY B C 1
ATOM 8621 O O . GLY D 2 67 ? 176.726 197.049 186.082 1.00 50.42 67 GLY B O 1
ATOM 8622 N N . THR D 2 68 ? 175.625 196.951 184.119 1.00 51.78 68 THR B N 1
ATOM 8623 C CA . THR D 2 68 ? 175.495 195.500 184.108 1.00 51.78 68 THR B CA 1
ATOM 8624 C C . THR D 2 68 ? 176.510 194.834 183.188 1.00 51.78 68 THR B C 1
ATOM 8625 O O . THR D 2 68 ? 176.229 193.778 182.616 1.00 51.78 68 THR B O 1
ATOM 8629 N N . SER D 2 69 ? 177.682 195.439 183.022 1.00 49.47 69 SER B N 1
ATOM 8630 C CA . SER D 2 69 ? 178.739 194.841 182.225 1.00 49.47 69 SER B CA 1
ATOM 8631 C C . SER D 2 69 ? 180.080 195.228 182.821 1.00 49.47 69 SER B C 1
ATOM 8632 O O . SER D 2 69 ? 180.227 196.304 183.403 1.00 49.47 69 SER B O 1
ATOM 8635 N N . VAL D 2 70 ? 181.057 194.343 182.668 1.00 45.31 70 VAL B N 1
ATOM 8636 C CA . VAL D 2 70 ? 182.412 194.582 183.143 1.00 45.31 70 VAL B CA 1
ATOM 8637 C C . VAL D 2 70 ? 183.362 194.394 181.971 1.00 45.31 70 VAL B C 1
ATOM 8638 O O . VAL D 2 70 ? 183.189 193.473 181.167 1.00 45.31 70 VAL B O 1
ATOM 8642 N N . THR D 2 71 ? 184.343 195.283 181.855 1.00 43.31 71 THR B N 1
ATOM 8643 C CA . THR D 2 71 ? 185.251 195.303 180.718 1.00 43.31 71 THR B CA 1
ATOM 8644 C C . THR D 2 71 ? 186.682 195.123 181.198 1.00 43.31 71 THR B C 1
ATOM 8645 O O . THR D 2 71 ? 187.112 195.791 182.142 1.00 43.31 71 THR B O 1
ATOM 8649 N N . LEU D 2 72 ? 187.414 194.233 180.539 1.00 41.74 72 LEU B N 1
ATOM 8650 C CA . LEU D 2 72 ? 188.829 194.011 180.799 1.00 41.74 72 LEU B CA 1
ATOM 8651 C C . LEU D 2 72 ? 189.610 194.468 179.579 1.00 41.74 72 LEU B C 1
ATOM 8652 O O . LEU D 2 72 ? 189.367 193.982 178.471 1.00 41.74 72 LEU B O 1
ATOM 8657 N N . THR D 2 73 ? 190.541 195.395 179.777 1.00 47.23 73 THR B N 1
ATOM 8658 C CA . THR D 2 73 ? 191.288 196.000 178.681 1.00 47.23 73 THR B CA 1
ATOM 8659 C C . THR D 2 73 ? 192.746 195.585 178.780 1.00 47.23 73 THR B C 1
ATOM 8660 O O . THR D 2 73 ? 193.397 195.839 179.798 1.00 47.23 73 THR B O 1
ATOM 8664 N N . ILE D 2 74 ? 193.262 194.963 177.722 1.00 52.08 74 ILE B N 1
ATOM 8665 C CA . ILE D 2 74 ? 194.670 194.574 177.665 1.00 52.08 74 ILE B CA 1
ATOM 8666 C C . ILE D 2 74 ? 195.373 195.659 176.858 1.00 52.08 74 ILE B C 1
ATOM 8667 O O . ILE D 2 74 ? 195.465 195.593 175.635 1.00 52.08 74 ILE B O 1
ATOM 8672 N N . SER D 2 75 ? 195.878 196.671 177.550 1.00 58.86 75 SER B N 1
ATOM 8673 C CA . SER D 2 75 ? 196.551 197.758 176.857 1.00 58.86 75 SER B CA 1
ATOM 8674 C C . SER D 2 75 ? 197.916 197.294 176.370 1.00 58.86 75 SER B C 1
ATOM 8675 O O . SER D 2 75 ? 198.724 196.786 177.150 1.00 58.86 75 SER B O 1
ATOM 8678 N N . GLY D 2 76 ? 198.176 197.479 175.080 1.00 64.93 76 GLY B N 1
ATOM 8679 C CA . GLY D 2 76 ? 199.440 197.066 174.505 1.00 64.93 76 GLY B CA 1
ATOM 8680 C C . GLY D 2 76 ? 199.653 195.567 174.514 1.00 64.93 76 GLY B C 1
ATOM 8681 O O . GLY D 2 76 ? 200.686 195.087 174.988 1.00 64.93 76 GLY B O 1
ATOM 8682 N N . VAL D 2 77 ? 198.675 194.819 174.001 1.00 63.70 77 VAL B N 1
ATOM 8683 C CA . VAL D 2 77 ? 198.770 193.365 173.992 1.00 63.70 77 VAL B CA 1
ATOM 8684 C C . VAL D 2 77 ? 200.023 192.931 173.248 1.00 63.70 77 VAL B C 1
ATOM 8685 O O . VAL D 2 77 ? 200.303 193.394 172.136 1.00 63.70 77 VAL B O 1
ATOM 8689 N N . GLN D 2 78 ? 200.798 192.054 173.872 1.00 68.50 78 GLN B N 1
ATOM 8690 C CA . GLN D 2 78 ? 202.005 191.509 173.281 1.00 68.50 78 GLN B CA 1
ATOM 8691 C C . GLN D 2 78 ? 201.699 190.149 172.665 1.00 68.50 78 GLN B C 1
ATOM 8692 O O . GLN D 2 78 ? 200.542 189.737 172.556 1.00 68.50 78 GLN B O 1
ATOM 8698 N N . ALA D 2 79 ? 202.743 189.437 172.254 1.00 69.74 79 ALA B N 1
ATOM 8699 C CA . ALA D 2 79 ? 202.565 188.121 171.660 1.00 69.74 79 ALA B CA 1
ATOM 8700 C C . ALA D 2 79 ? 202.265 187.039 172.685 1.00 69.74 79 ALA B C 1
ATOM 8701 O O . ALA D 2 79 ? 201.787 185.966 172.304 1.00 69.74 79 ALA B O 1
ATOM 8703 N N . GLU D 2 80 ? 202.533 187.286 173.968 1.00 74.77 80 GLU B N 1
ATOM 8704 C CA . GLU D 2 80 ? 202.289 186.274 174.989 1.00 74.77 80 GLU B CA 1
ATOM 8705 C C . GLU D 2 80 ? 200.813 186.146 175.333 1.00 74.77 80 GLU B C 1
ATOM 8706 O O . GLU D 2 80 ? 200.354 185.050 175.670 1.00 74.77 80 GLU B O 1
ATOM 8712 N N . ASP D 2 81 ? 200.060 187.241 175.255 1.00 64.20 81 ASP B N 1
ATOM 8713 C CA . ASP D 2 81 ? 198.670 187.257 175.708 1.00 64.20 81 ASP B CA 1
ATOM 8714 C C . ASP D 2 81 ? 197.754 186.741 174.600 1.00 64.20 81 ASP B C 1
ATOM 8715 O O . ASP D 2 81 ? 196.966 187.470 173.999 1.00 64.20 81 ASP B O 1
ATOM 8720 N N . GLU D 2 82 ? 197.874 185.445 174.342 1.00 64.73 82 GLU B N 1
ATOM 8721 C CA . GLU D 2 82 ? 196.985 184.729 173.432 1.00 64.73 82 GLU B CA 1
ATOM 8722 C C . GLU D 2 82 ? 196.381 183.570 174.213 1.00 64.73 82 GLU B C 1
ATOM 8723 O O . GLU D 2 82 ? 196.989 182.501 174.315 1.00 64.73 82 GLU B O 1
ATOM 8729 N N . ALA D 2 83 ? 195.191 183.776 174.761 1.00 51.37 83 ALA B N 1
ATOM 8730 C CA . ALA D 2 83 ? 194.569 182.774 175.611 1.00 51.37 83 ALA B CA 1
ATOM 8731 C C . ALA D 2 83 ? 193.065 183.005 175.609 1.00 51.37 83 ALA B C 1
ATOM 8732 O O . ALA D 2 83 ? 192.537 183.761 174.789 1.00 51.37 83 ALA B O 1
ATOM 8734 N N . ASP D 2 84 ? 192.371 182.346 176.529 1.00 47.26 84 ASP B N 1
ATOM 8735 C CA . ASP D 2 84 ? 190.935 182.491 176.693 1.00 47.26 84 ASP B CA 1
ATOM 8736 C C . ASP D 2 84 ? 190.654 183.197 178.010 1.00 47.26 84 ASP B C 1
ATOM 8737 O O . ASP D 2 84 ? 191.331 182.945 179.009 1.00 47.26 84 ASP B O 1
ATOM 8742 N N . TYR D 2 85 ? 189.661 184.079 178.013 1.00 40.04 85 TYR B N 1
ATOM 8743 C CA . TYR D 2 85 ? 189.370 184.915 179.170 1.00 40.04 85 TYR B CA 1
ATOM 8744 C C . TYR D 2 85 ? 187.935 184.682 179.613 1.00 40.04 85 TYR B C 1
ATOM 8745 O O . TYR D 2 85 ? 187.002 184.897 178.835 1.00 40.04 85 TYR B O 1
ATOM 8754 N N . PHE D 2 86 ? 187.759 184.263 180.862 1.00 38.07 86 PHE B N 1
ATOM 8755 C CA . PHE D 2 86 ? 186.447 183.983 181.425 1.00 38.07 86 PHE B CA 1
ATOM 8756 C C . PHE D 2 86 ? 186.163 184.942 182.569 1.00 38.07 86 PHE B C 1
ATOM 8757 O O . PHE D 2 86 ? 187.048 185.229 183.378 1.00 38.07 86 PHE B O 1
ATOM 8765 N N . CYS D 2 87 ? 184.929 185.428 182.644 1.00 41.36 87 CYS B N 1
ATOM 8766 C CA . CYS D 2 87 ? 184.473 186.228 183.769 1.00 41.36 87 CYS B CA 1
ATOM 8767 C C . CYS D 2 87 ? 183.455 185.424 184.560 1.00 41.36 87 CYS B C 1
ATOM 8768 O O . CYS D 2 87 ? 182.658 184.682 183.980 1.00 41.36 87 CYS B O 1
ATOM 8771 N N . GLN D 2 88 ? 183.491 185.551 185.882 1.00 38.35 88 GLN B N 1
ATOM 8772 C CA . GLN D 2 88 ? 182.613 184.774 186.741 1.00 38.35 88 GLN B CA 1
ATOM 8773 C C . GLN D 2 88 ? 181.934 185.677 187.756 1.00 38.35 88 GLN B C 1
ATOM 8774 O O . GLN D 2 88 ? 182.492 186.688 188.185 1.00 38.35 88 GLN B O 1
ATOM 8780 N N . SER D 2 89 ? 180.715 185.303 188.127 1.00 43.72 89 SER B N 1
ATOM 8781 C CA . SER D 2 89 ? 179.924 186.067 189.078 1.00 43.72 89 SER B CA 1
ATOM 8782 C C . SER D 2 89 ? 178.805 185.183 189.594 1.00 43.72 89 SER B C 1
ATOM 8783 O O . SER D 2 89 ? 178.480 184.154 189.000 1.00 43.72 89 SER B O 1
ATOM 8786 N N . ALA D 2 90 ? 178.210 185.603 190.701 1.00 46.41 90 ALA B N 1
ATOM 8787 C CA . ALA D 2 90 ? 177.085 184.868 191.243 1.00 46.41 90 ALA B CA 1
ATOM 8788 C C . ALA D 2 90 ? 175.827 185.145 190.428 1.00 46.41 90 ALA B C 1
ATOM 8789 O O . ALA D 2 90 ? 175.804 185.998 189.540 1.00 46.41 90 ALA B O 1
ATOM 8791 N N . ASP D 2 91 ? 174.771 184.401 190.731 1.00 53.07 91 ASP B N 1
ATOM 8792 C CA . ASP D 2 91 ? 173.469 184.669 190.140 1.00 53.07 91 ASP B CA 1
ATOM 8793 C C . ASP D 2 91 ? 172.811 185.817 190.901 1.00 53.07 91 ASP B C 1
ATOM 8794 O O . ASP D 2 91 ? 173.455 186.529 191.674 1.00 53.07 91 ASP B O 1
ATOM 8799 N N . ASP D 2 92 ? 171.510 186.012 190.686 1.00 59.88 92 ASP B N 1
ATOM 8800 C CA . ASP D 2 92 ? 170.810 187.101 191.360 1.00 59.88 92 ASP B CA 1
ATOM 8801 C C . ASP D 2 92 ? 170.820 186.922 192.873 1.00 59.88 92 ASP B C 1
ATOM 8802 O O . ASP D 2 92 ? 171.045 187.884 193.617 1.00 59.88 92 ASP B O 1
ATOM 8807 N N . SER D 2 93 ? 170.587 185.700 193.349 1.00 52.85 93 SER B N 1
ATOM 8808 C CA . SER D 2 93 ? 170.457 185.450 194.778 1.00 52.85 93 SER B CA 1
ATOM 8809 C C . SER D 2 93 ? 171.794 185.360 195.498 1.00 52.85 93 SER B C 1
ATOM 8810 O O . SER D 2 93 ? 171.811 185.321 196.732 1.00 52.85 93 SER B O 1
ATOM 8813 N N . GLY D 2 94 ? 172.905 185.321 194.770 1.00 47.94 94 GLY B N 1
ATOM 8814 C CA . GLY D 2 94 ? 174.205 185.301 195.405 1.00 47.94 94 GLY B CA 1
ATOM 8815 C C . GLY D 2 94 ? 174.604 183.987 196.027 1.00 47.94 94 GLY B C 1
ATOM 8816 O O . GLY D 2 94 ? 175.476 183.971 196.900 1.00 47.94 94 GLY B O 1
ATOM 8817 N N . SER D 2 95 ? 173.997 182.879 195.609 1.00 46.22 95 SER B N 1
ATOM 8818 C CA . SER D 2 95 ? 174.346 181.566 196.136 1.00 46.22 95 SER B CA 1
ATOM 8819 C C . SER D 2 95 ? 175.261 180.800 195.187 1.00 46.22 95 SER B C 1
ATOM 8820 O O . SER D 2 95 ? 176.365 180.403 195.566 1.00 46.22 95 SER B O 1
ATOM 8823 N N . TYR D 2 96 ? 174.821 180.590 193.956 1.00 43.40 96 TYR B N 1
ATOM 8824 C CA . TYR D 2 96 ? 175.589 179.830 192.985 1.00 43.40 96 TYR B CA 1
ATOM 8825 C C . TYR D 2 96 ? 176.529 180.748 192.215 1.00 43.40 96 TYR B C 1
ATOM 8826 O O . TYR D 2 96 ? 176.386 181.970 192.227 1.00 43.40 96 TYR B O 1
ATOM 8835 N N . SER D 2 97 ? 177.505 180.143 191.546 1.00 40.54 97 SER B N 1
ATOM 8836 C CA . SER D 2 97 ? 178.471 180.873 190.737 1.00 40.54 97 SER B CA 1
ATOM 8837 C C . SER D 2 97 ? 178.323 180.487 189.273 1.00 40.54 97 SER B C 1
ATOM 8838 O O . SER D 2 97 ? 178.061 179.326 188.951 1.00 40.54 97 SER B O 1
ATOM 8841 N N . LEU D 2 98 ? 178.486 181.468 188.393 1.00 43.92 98 LEU B N 1
ATOM 8842 C CA . LEU D 2 98 ? 178.299 181.277 186.964 1.00 43.92 98 LEU B CA 1
ATOM 8843 C C . LEU D 2 98 ? 179.542 181.756 186.239 1.00 43.92 98 LEU B C 1
ATOM 8844 O O . LEU D 2 98 ? 180.013 182.867 186.488 1.00 43.92 98 LEU B O 1
ATOM 8849 N N . PHE D 2 99 ? 180.066 180.930 185.343 1.00 36.34 99 PHE B N 1
ATOM 8850 C CA . PHE D 2 99 ? 181.167 181.356 184.500 1.00 36.34 99 PHE B CA 1
ATOM 8851 C C . PHE D 2 99 ? 180.614 181.903 183.189 1.00 36.34 99 PHE B C 1
ATOM 8852 O O . PHE D 2 99 ? 179.412 181.853 182.926 1.00 36.34 99 PHE B O 1
ATOM 8860 N N . GLY D 2 100 ? 181.497 182.434 182.346 1.00 41.49 100 GLY B N 1
ATOM 8861 C CA . GLY D 2 100 ? 181.112 182.974 181.065 1.00 41.49 100 GLY B CA 1
ATOM 8862 C C . GLY D 2 100 ? 181.493 182.041 179.927 1.00 41.49 100 GLY B C 1
ATOM 8863 O O . GLY D 2 100 ? 182.183 181.041 180.105 1.00 41.49 100 GLY B O 1
ATOM 8864 N N . THR D 2 101 ? 181.011 182.387 178.734 1.00 46.98 101 THR B N 1
ATOM 8865 C CA . THR D 2 101 ? 181.388 181.627 177.549 1.00 46.98 101 THR B CA 1
ATOM 8866 C C . THR D 2 101 ? 182.881 181.740 177.278 1.00 46.98 101 THR B C 1
ATOM 8867 O O . THR D 2 101 ? 183.538 180.747 176.950 1.00 46.98 101 THR B O 1
ATOM 8871 N N . GLY D 2 102 ? 183.435 182.939 177.409 1.00 44.71 102 GLY B N 1
ATOM 8872 C CA . GLY D 2 102 ? 184.866 183.116 177.274 1.00 44.71 102 GLY B CA 1
ATOM 8873 C C . GLY D 2 102 ? 185.328 183.414 175.866 1.00 44.71 102 GLY B C 1
ATOM 8874 O O . GLY D 2 102 ? 185.084 182.631 174.946 1.00 44.71 102 GLY B O 1
ATOM 8875 N N . THR D 2 103 ? 186.013 184.538 175.691 1.00 47.13 103 THR B N 1
ATOM 8876 C CA . THR D 2 103 ? 186.496 184.947 174.381 1.00 47.13 103 THR B CA 1
ATOM 8877 C C . THR D 2 103 ? 187.804 184.229 174.072 1.00 47.13 103 THR B C 1
ATOM 8878 O O . THR D 2 103 ? 188.205 183.285 174.756 1.00 47.13 103 THR B O 1
ATOM 8882 N N . ARG D 2 104 ? 188.485 184.676 173.019 1.00 53.43 104 ARG B N 1
ATOM 8883 C CA . ARG D 2 104 ? 189.777 184.111 172.639 1.00 53.43 104 ARG B CA 1
ATOM 8884 C C . ARG D 2 104 ? 190.566 185.219 171.949 1.00 53.43 104 ARG B C 1
ATOM 8885 O O . ARG D 2 104 ? 190.370 185.470 170.758 1.00 53.43 104 ARG B O 1
ATOM 8893 N N . VAL D 2 105 ? 191.446 185.873 172.697 1.00 55.57 105 VAL B N 1
ATOM 8894 C CA . VAL D 2 105 ? 192.242 186.964 172.150 1.00 55.57 105 VAL B CA 1
ATOM 8895 C C . VAL D 2 105 ? 193.383 186.373 171.336 1.00 55.57 105 VAL B C 1
ATOM 8896 O O . VAL D 2 105 ? 194.183 185.587 171.851 1.00 55.57 105 VAL B O 1
ATOM 8900 N N . SER D 2 106 ? 193.461 186.753 170.065 1.00 61.59 106 SER B N 1
ATOM 8901 C CA . SER D 2 106 ? 194.493 186.270 169.160 1.00 61.59 106 SER B CA 1
ATOM 8902 C C . SER D 2 106 ? 195.174 187.454 168.495 1.00 61.59 106 SER B C 1
ATOM 8903 O O . SER D 2 106 ? 194.518 188.434 168.131 1.00 61.59 106 SER B O 1
ATOM 8906 N N . VAL D 2 107 ? 196.488 187.359 168.335 1.00 67.34 107 VAL B N 1
ATOM 8907 C CA . VAL D 2 107 ? 197.286 188.415 167.727 1.00 67.34 107 VAL B CA 1
ATOM 8908 C C . VAL D 2 107 ? 197.579 188.034 166.283 1.00 67.34 107 VAL B C 1
ATOM 8909 O O . VAL D 2 107 ? 198.006 186.908 166.001 1.00 67.34 107 VAL B O 1
ATOM 8913 N N . LEU D 2 108 ? 197.337 188.965 165.366 1.00 70.41 108 LEU B N 1
ATOM 8914 C CA . LEU D 2 108 ? 197.503 188.713 163.944 1.00 70.41 108 LEU B CA 1
ATOM 8915 C C . LEU D 2 108 ? 198.941 188.960 163.510 1.00 70.41 108 LEU B C 1
ATOM 8916 O O . LEU D 2 108 ? 199.634 189.829 164.046 1.00 70.41 108 LEU B O 1
ATOM 8921 N N . GLY D 2 109 ? 199.386 188.177 162.526 1.00 72.92 109 GLY B N 1
ATOM 8922 C CA . GLY D 2 109 ? 200.718 188.379 161.983 1.00 72.92 109 GLY B CA 1
ATOM 8923 C C . GLY D 2 109 ? 200.855 189.691 161.235 1.00 72.92 109 GLY B C 1
ATOM 8924 O O . GLY D 2 109 ? 201.873 190.378 161.351 1.00 72.92 109 GLY B O 1
ATOM 8925 N N . GLN D 2 110 ? 199.835 190.059 160.461 1.00 69.86 110 GLN B N 1
ATOM 8926 C CA . GLN D 2 110 ? 199.849 191.278 159.676 1.00 69.86 110 GLN B CA 1
ATOM 8927 C C . GLN D 2 110 ? 198.793 192.247 160.193 1.00 69.86 110 GLN B C 1
ATOM 8928 O O . GLN D 2 110 ? 197.719 191.813 160.622 1.00 69.86 110 GLN B O 1
ATOM 8934 N N . PRO D 2 111 ? 199.065 193.551 160.180 1.00 66.05 111 PRO B N 1
ATOM 8935 C CA . PRO D 2 111 ? 198.082 194.514 160.691 1.00 66.05 111 PRO B CA 1
ATOM 8936 C C . PRO D 2 111 ? 196.759 194.427 159.947 1.00 66.05 111 PRO B C 1
ATOM 8937 O O . PRO D 2 111 ? 196.715 194.188 158.740 1.00 66.05 111 PRO B O 1
ATOM 8941 N N . LYS D 2 112 ? 195.674 194.621 160.691 1.00 64.98 112 LYS B N 1
ATOM 8942 C CA . LYS D 2 112 ? 194.335 194.492 160.136 1.00 64.98 112 LYS B CA 1
ATOM 8943 C C . LYS D 2 112 ? 194.026 195.639 159.180 1.00 64.98 112 LYS B C 1
ATOM 8944 O O . LYS D 2 112 ? 194.507 196.762 159.343 1.00 64.98 112 LYS B O 1
ATOM 8950 N N . ALA D 2 113 ? 193.211 195.341 158.171 1.00 60.82 113 ALA B N 1
ATOM 8951 C CA . ALA D 2 113 ? 192.771 196.328 157.199 1.00 60.82 113 ALA B CA 1
ATOM 8952 C C . ALA D 2 113 ? 191.269 196.207 156.996 1.00 60.82 113 ALA B C 1
ATOM 8953 O O . ALA D 2 113 ? 190.699 195.120 157.107 1.00 60.82 113 ALA B O 1
ATOM 8955 N N . ASN D 2 114 ? 190.633 197.336 156.690 1.00 57.21 114 ASN B N 1
ATOM 8956 C CA . ASN D 2 114 ? 189.186 197.345 156.557 1.00 57.21 114 ASN B CA 1
ATOM 8957 C C . ASN D 2 114 ? 188.769 197.289 155.093 1.00 57.21 114 ASN B C 1
ATOM 8958 O O . ASN D 2 114 ? 189.472 197.802 154.219 1.00 57.21 114 ASN B O 1
ATOM 8963 N N . PRO D 2 115 ? 187.628 196.672 154.801 1.00 49.06 115 PRO B N 1
ATOM 8964 C CA . PRO D 2 115 ? 187.194 196.545 153.409 1.00 49.06 115 PRO B CA 1
ATOM 8965 C C . PRO D 2 115 ? 186.848 197.888 152.793 1.00 49.06 115 PRO B C 1
ATOM 8966 O O . PRO D 2 115 ? 186.428 198.824 153.474 1.00 49.06 115 PRO B O 1
ATOM 8970 N N . THR D 2 116 ? 187.034 197.969 151.479 1.00 44.10 116 THR B N 1
ATOM 8971 C CA . THR D 2 116 ? 186.614 199.112 150.678 1.00 44.10 116 THR B CA 1
ATOM 8972 C C . THR D 2 116 ? 185.480 198.648 149.776 1.00 44.10 116 THR B C 1
ATOM 8973 O O . THR D 2 116 ? 185.715 197.945 148.788 1.00 44.10 116 THR B O 1
ATOM 8977 N N . VAL D 2 117 ? 184.258 199.048 150.107 1.00 37.33 117 VAL B N 1
ATOM 8978 C CA . VAL D 2 117 ? 183.058 198.540 149.457 1.00 37.33 117 VAL B CA 1
ATOM 8979 C C . VAL D 2 117 ? 182.556 199.590 148.481 1.00 37.33 117 VAL B C 1
ATOM 8980 O O . VAL D 2 117 ? 182.299 200.735 148.865 1.00 37.33 117 VAL B O 1
ATOM 8984 N N . THR D 2 118 ? 182.411 199.202 147.219 1.00 35.81 118 THR B N 1
ATOM 8985 C CA . THR D 2 118 ? 181.814 200.056 146.204 1.00 35.81 118 THR B CA 1
ATOM 8986 C C . THR D 2 118 ? 180.692 199.287 145.530 1.00 35.81 118 THR B C 1
ATOM 8987 O O . THR D 2 118 ? 180.895 198.152 145.091 1.00 35.81 118 THR B O 1
ATOM 8991 N N . LEU D 2 119 ? 179.519 199.905 145.444 1.00 34.45 119 LEU B N 1
ATOM 8992 C CA . LEU D 2 119 ? 178.330 199.280 144.885 1.00 34.45 119 LEU B CA 1
ATOM 8993 C C . LEU D 2 119 ? 177.914 200.019 143.622 1.00 34.45 119 LEU B C 1
ATOM 8994 O O . LEU D 2 119 ? 177.978 201.249 143.564 1.00 34.45 119 LEU B O 1
ATOM 8999 N N . PHE D 2 120 ? 177.474 199.269 142.616 1.00 38.04 120 PHE B N 1
ATOM 9000 C CA . PHE D 2 120 ? 177.135 199.829 141.322 1.00 38.04 120 PHE B CA 1
ATOM 9001 C C . PHE D 2 120 ? 175.695 199.500 140.960 1.00 38.04 120 PHE B C 1
ATOM 9002 O O . PHE D 2 120 ? 175.288 198.336 141.058 1.00 38.04 120 PHE B O 1
ATOM 9010 N N . PRO D 2 121 ? 174.904 200.474 140.536 1.00 44.43 121 PRO B N 1
ATOM 9011 C CA . PRO D 2 121 ? 173.540 200.194 140.117 1.00 44.43 121 PRO B CA 1
ATOM 9012 C C . PRO D 2 121 ? 173.532 199.516 138.762 1.00 44.43 121 PRO B C 1
ATOM 9013 O O . PRO D 2 121 ? 174.554 199.513 138.062 1.00 44.43 121 PRO B O 1
ATOM 9017 N N . PRO D 2 122 ? 172.413 198.924 138.355 1.00 51.42 122 PRO B N 1
ATOM 9018 C CA . PRO D 2 122 ? 172.339 198.364 137.005 1.00 51.42 122 PRO B CA 1
ATOM 9019 C C . PRO D 2 122 ? 172.450 199.460 135.963 1.00 51.42 122 PRO B C 1
ATOM 9020 O O . PRO D 2 122 ? 172.047 200.603 136.187 1.00 51.42 122 PRO B O 1
ATOM 9024 N N . SER D 2 123 ? 173.013 199.104 134.813 1.00 62.35 123 SER B N 1
ATOM 9025 C CA . SER D 2 123 ? 173.229 200.096 133.771 1.00 62.35 123 SER B CA 1
ATOM 9026 C C . SER D 2 123 ? 171.898 200.603 133.240 1.00 62.35 123 SER B C 1
ATOM 9027 O O . SER D 2 123 ? 170.871 199.928 133.326 1.00 62.35 123 SER B O 1
ATOM 9030 N N . SER D 2 124 ? 171.922 201.810 132.679 1.00 70.81 124 SER B N 1
ATOM 9031 C CA . SER D 2 124 ? 170.711 202.351 132.085 1.00 70.81 124 SER B CA 1
ATOM 9032 C C . SER D 2 124 ? 170.256 201.553 130.875 1.00 70.81 124 SER B C 1
ATOM 9033 O O . SER D 2 124 ? 169.107 201.707 130.450 1.00 70.81 124 SER B O 1
ATOM 9036 N N . GLU D 2 125 ? 171.119 200.713 130.307 1.00 70.31 125 GLU B N 1
ATOM 9037 C CA . GLU D 2 125 ? 170.749 199.923 129.146 1.00 70.31 125 GLU B CA 1
ATOM 9038 C C . GLU D 2 125 ? 170.336 198.501 129.513 1.00 70.31 125 GLU B C 1
ATOM 9039 O O . GLU D 2 125 ? 169.884 197.754 128.641 1.00 70.31 125 GLU B O 1
ATOM 9045 N N . GLU D 2 126 ? 170.433 198.123 130.790 1.00 71.21 126 GLU B N 1
ATOM 9046 C CA . GLU D 2 126 ? 169.931 196.837 131.250 1.00 71.21 126 GLU B CA 1
ATOM 9047 C C . GLU D 2 126 ? 168.425 196.815 131.435 1.00 71.21 126 GLU B C 1
ATOM 9048 O O . GLU D 2 126 ? 167.812 195.760 131.253 1.00 71.21 126 GLU B O 1
ATOM 9054 N N . LEU D 2 127 ? 167.823 197.944 131.802 1.00 76.99 127 LEU B N 1
ATOM 9055 C CA . LEU D 2 127 ? 166.371 198.018 131.866 1.00 76.99 127 LEU B CA 1
ATOM 9056 C C . LEU D 2 127 ? 165.745 197.786 130.500 1.00 76.99 127 LEU B C 1
ATOM 9057 O O . LEU D 2 127 ? 164.633 197.254 130.409 1.00 76.99 127 LEU B O 1
ATOM 9062 N N . GLN D 2 128 ? 166.432 198.189 129.431 1.00 75.44 128 GLN B N 1
ATOM 9063 C CA . GLN D 2 128 ? 165.941 197.891 128.092 1.00 75.44 128 GLN B CA 1
ATOM 9064 C C . GLN D 2 128 ? 165.976 196.392 127.826 1.00 75.44 128 GLN B C 1
ATOM 9065 O O . GLN D 2 128 ? 165.101 195.853 127.138 1.00 75.44 128 GLN B O 1
ATOM 9071 N N . ALA D 2 129 ? 166.974 195.703 128.373 1.00 71.69 129 ALA B N 1
ATOM 9072 C CA . ALA D 2 129 ? 167.152 194.271 128.176 1.00 71.69 129 ALA B CA 1
ATOM 9073 C C . ALA D 2 129 ? 166.382 193.425 129.179 1.00 71.69 129 ALA B C 1
ATOM 9074 O O . ALA D 2 129 ? 166.506 192.197 129.153 1.00 71.69 129 ALA B O 1
ATOM 9076 N N . ASN D 2 130 ? 165.616 194.048 130.073 1.00 72.51 130 ASN B N 1
ATOM 9077 C CA . ASN D 2 130 ? 164.729 193.385 131.025 1.00 72.51 130 ASN B CA 1
ATOM 9078 C C . ASN D 2 130 ? 165.461 192.540 132.057 1.00 72.51 130 ASN B C 1
ATOM 9079 O O . ASN D 2 130 ? 164.844 191.659 132.662 1.00 72.51 130 ASN B O 1
ATOM 9084 N N . LYS D 2 131 ? 166.755 192.770 132.269 1.00 67.16 131 LYS B N 1
ATOM 9085 C CA . LYS D 2 131 ? 167.526 192.095 133.308 1.00 67.16 131 LYS B CA 1
ATOM 9086 C C . LYS D 2 131 ? 168.281 193.143 134.108 1.00 67.16 131 LYS B C 1
ATOM 9087 O O . LYS D 2 131 ? 168.932 194.013 133.524 1.00 67.16 131 LYS B O 1
ATOM 9093 N N . ALA D 2 132 ? 168.201 193.062 135.433 1.00 55.21 132 ALA B N 1
ATOM 9094 C CA . ALA D 2 132 ? 168.875 194.007 136.313 1.00 55.21 132 ALA B CA 1
ATOM 9095 C C . ALA D 2 132 ? 169.723 193.245 137.314 1.00 55.21 132 ALA B C 1
ATOM 9096 O O . ALA D 2 132 ? 169.277 192.235 137.866 1.00 55.21 132 ALA B O 1
ATOM 9098 N N . THR D 2 133 ? 170.943 193.726 137.543 1.00 43.39 133 THR B N 1
ATOM 9099 C CA . THR D 2 133 ? 171.869 193.101 138.480 1.00 43.39 133 THR B CA 1
ATOM 9100 C C . THR D 2 133 ? 172.640 194.178 139.222 1.00 43.39 133 THR B C 1
ATOM 9101 O O . THR D 2 133 ? 173.338 194.978 138.595 1.00 43.39 133 THR B O 1
ATOM 9105 N N . LEU D 2 134 ? 172.511 194.209 140.545 1.00 35.94 134 LEU B N 1
ATOM 9106 C CA . LEU D 2 134 ? 173.397 195.026 141.360 1.00 35.94 134 LEU B CA 1
ATOM 9107 C C . LEU D 2 134 ? 174.723 194.308 141.559 1.00 35.94 134 LEU B C 1
ATOM 9108 O O . LEU D 2 134 ? 174.795 193.079 141.524 1.00 35.94 134 LEU B O 1
ATOM 9113 N N . VAL D 2 135 ? 175.782 195.086 141.759 1.00 31.03 135 VAL B N 1
ATOM 9114 C CA . VAL D 2 135 ? 177.120 194.550 141.970 1.00 31.03 135 VAL B CA 1
ATOM 9115 C C . VAL D 2 135 ? 177.703 195.177 143.225 1.00 31.03 135 VAL B C 1
ATOM 9116 O O . VAL D 2 135 ? 177.660 196.400 143.387 1.00 31.03 135 VAL B O 1
ATOM 9120 N N . CYS D 2 136 ? 178.245 194.344 144.108 1.00 32.82 136 CYS B N 1
ATOM 9121 C CA . CYS D 2 136 ? 178.945 194.792 145.306 1.00 32.82 136 CYS B CA 1
ATOM 9122 C C . CYS D 2 136 ? 180.350 194.215 145.269 1.00 32.82 136 CYS B C 1
ATOM 9123 O O . CYS D 2 136 ? 180.517 192.996 145.174 1.00 32.82 136 CYS B O 1
ATOM 9126 N N . LEU D 2 137 ? 181.355 195.082 145.340 1.00 35.37 137 LEU B N 1
ATOM 9127 C CA . LEU D 2 137 ? 182.747 194.677 145.212 1.00 35.37 137 LEU B CA 1
ATOM 9128 C C . LEU D 2 137 ? 183.503 195.025 146.483 1.00 35.37 137 LEU B C 1
ATOM 9129 O O . LEU D 2 137 ? 183.515 196.185 146.902 1.00 35.37 137 LEU B O 1
ATOM 9134 N N . ILE D 2 138 ? 184.152 194.027 147.075 1.00 39.32 138 ILE B N 1
ATOM 9135 C CA . ILE D 2 138 ? 184.902 194.184 148.315 1.00 39.32 138 ILE B CA 1
ATOM 9136 C C . ILE D 2 138 ? 186.376 193.976 148.011 1.00 39.32 138 ILE B C 1
ATOM 9137 O O . ILE D 2 138 ? 186.750 192.982 147.381 1.00 39.32 138 ILE B O 1
ATOM 9142 N N . SER D 2 139 ? 187.212 194.905 148.462 1.00 48.98 139 SER B N 1
ATOM 9143 C CA . SER D 2 139 ? 188.626 194.872 148.133 1.00 48.98 139 SER B CA 1
ATOM 9144 C C . SER D 2 139 ? 189.471 195.169 149.360 1.00 48.98 139 SER B C 1
ATOM 9145 O O . SER D 2 139 ? 189.076 195.946 150.233 1.00 48.98 139 SER B O 1
ATOM 9148 N N . ASP D 2 140 ? 190.645 194.541 149.407 1.00 55.63 140 ASP B N 1
ATOM 9149 C CA . ASP D 2 140 ? 191.719 194.901 150.331 1.00 55.63 140 ASP B CA 1
ATOM 9150 C C . ASP D 2 140 ? 191.290 194.763 151.793 1.00 55.63 140 ASP B C 1
ATOM 9151 O O . ASP D 2 140 ? 191.249 195.734 152.548 1.00 55.63 140 ASP B O 1
ATOM 9156 N N . PHE D 2 141 ? 190.980 193.532 152.192 1.00 53.57 141 PHE B N 1
ATOM 9157 C CA . PHE D 2 141 ? 190.644 193.247 153.578 1.00 53.57 141 PHE B CA 1
ATOM 9158 C C . PHE D 2 141 ? 191.424 192.037 154.065 1.00 53.57 141 PHE B C 1
ATOM 9159 O O . PHE D 2 141 ? 191.727 191.124 153.295 1.00 53.57 141 PHE B O 1
ATOM 9167 N N . TYR D 2 142 ? 191.746 192.043 155.362 1.00 59.97 142 TYR B N 1
ATOM 9168 C CA . TYR D 2 142 ? 192.531 191.001 156.013 1.00 59.97 142 TYR B CA 1
ATOM 9169 C C . TYR D 2 142 ? 192.094 190.883 157.465 1.00 59.97 142 TYR B C 1
ATOM 9170 O O . TYR D 2 142 ? 192.002 191.912 158.150 1.00 59.97 142 TYR B O 1
ATOM 9179 N N . PRO D 2 143 ? 191.825 189.669 157.971 1.00 57.77 143 PRO B N 1
ATOM 9180 C CA . PRO D 2 143 ? 191.833 188.367 157.300 1.00 57.77 143 PRO B CA 1
ATOM 9181 C C . PRO D 2 143 ? 190.618 188.178 156.413 1.00 57.77 143 PRO B C 1
ATOM 9182 O O . PRO D 2 143 ? 189.714 189.009 156.445 1.00 57.77 143 PRO B O 1
ATOM 9186 N N . GLY D 2 144 ? 190.591 187.102 155.635 1.00 56.11 144 GLY B N 1
ATOM 9187 C CA . GLY D 2 144 ? 189.487 186.894 154.724 1.00 56.11 144 GLY B CA 1
ATOM 9188 C C . GLY D 2 144 ? 188.315 186.158 155.332 1.00 56.11 144 GLY B C 1
ATOM 9189 O O . GLY D 2 144 ? 188.301 184.926 155.396 1.00 56.11 144 GLY B O 1
ATOM 9190 N N . ALA D 2 145 ? 187.319 186.919 155.782 1.00 52.84 145 ALA B N 1
ATOM 9191 C CA . ALA D 2 145 ? 186.056 186.346 156.235 1.00 52.84 145 ALA B CA 1
ATOM 9192 C C . ALA D 2 145 ? 185.016 187.458 156.129 1.00 52.84 145 ALA B C 1
ATOM 9193 O O . ALA D 2 145 ? 184.955 188.330 156.998 1.00 52.84 145 ALA B O 1
ATOM 9195 N N . VAL D 2 146 ? 184.216 187.422 155.071 1.00 47.71 146 VAL B N 1
ATOM 9196 C CA . VAL D 2 146 ? 183.207 188.442 154.828 1.00 47.71 146 VAL B CA 1
ATOM 9197 C C . VAL D 2 146 ? 181.891 187.756 154.510 1.00 47.71 146 VAL B C 1
ATOM 9198 O O . VAL D 2 146 ? 181.862 186.738 153.811 1.00 47.71 146 VAL B O 1
ATOM 9202 N N . THR D 2 147 ? 180.801 188.310 155.033 1.00 43.77 147 THR B N 1
ATOM 9203 C CA . THR D 2 147 ? 179.465 187.747 154.860 1.00 43.77 147 THR B CA 1
ATOM 9204 C C . THR D 2 147 ? 178.566 188.850 154.316 1.00 43.77 147 THR B C 1
ATOM 9205 O O . THR D 2 147 ? 177.958 189.598 155.083 1.00 43.77 147 THR B O 1
ATOM 9209 N N . VAL D 2 148 ? 178.481 188.945 152.992 1.00 36.35 148 VAL B N 1
ATOM 9210 C CA . VAL D 2 148 ? 177.616 189.934 152.368 1.00 36.35 148 VAL B CA 1
ATOM 9211 C C . VAL D 2 148 ? 176.168 189.617 152.702 1.00 36.35 148 VAL B C 1
ATOM 9212 O O . VAL D 2 148 ? 175.723 188.470 152.580 1.00 36.35 148 VAL B O 1
ATOM 9216 N N . ALA D 2 149 ? 175.425 190.632 153.135 1.00 32.96 149 ALA B N 1
ATOM 9217 C CA . ALA D 2 149 ? 174.016 190.481 153.491 1.00 32.96 149 ALA B CA 1
ATOM 9218 C C . ALA D 2 149 ? 173.233 191.594 152.806 1.00 32.96 149 ALA B C 1
ATOM 9219 O O . ALA D 2 149 ? 173.148 192.709 153.324 1.00 32.96 149 ALA B O 1
ATOM 9221 N N . TRP D 2 150 ? 172.666 191.293 151.645 1.00 32.41 150 TRP B N 1
ATOM 9222 C CA . TRP D 2 150 ? 171.907 192.288 150.905 1.00 32.41 150 TRP B CA 1
ATOM 9223 C C . TRP D 2 150 ? 170.641 192.663 151.655 1.00 32.41 150 TRP B C 1
ATOM 9224 O O . TRP D 2 150 ? 169.985 191.814 152.261 1.00 32.41 150 TRP B O 1
ATOM 9235 N N . LYS D 2 151 ? 170.302 193.947 151.619 1.00 37.19 151 LYS B N 1
ATOM 9236 C CA . LYS D 2 151 ? 169.077 194.440 152.228 1.00 37.19 151 LYS B CA 1
ATOM 9237 C C . LYS D 2 151 ? 168.400 195.396 151.265 1.00 37.19 151 LYS B C 1
ATOM 9238 O O . LYS D 2 151 ? 169.047 196.297 150.726 1.00 37.19 151 LYS B O 1
ATOM 9244 N N . ALA D 2 152 ? 167.105 195.199 151.052 1.00 47.72 152 ALA B N 1
ATOM 9245 C CA . ALA D 2 152 ? 166.303 196.074 150.209 1.00 47.72 152 ALA B CA 1
ATOM 9246 C C . ALA D 2 152 ? 165.211 196.692 151.065 1.00 47.72 152 ALA B C 1
ATOM 9247 O O . ALA D 2 152 ? 164.475 195.971 151.746 1.00 47.72 152 ALA B O 1
ATOM 9249 N N . ASP D 2 153 ? 165.120 198.022 151.042 1.00 55.30 153 ASP B N 1
ATOM 9250 C CA . ASP D 2 153 ? 164.122 198.759 151.815 1.00 55.30 153 ASP B CA 1
ATOM 9251 C C . ASP D 2 153 ? 164.207 198.442 153.303 1.00 55.30 153 ASP B C 1
ATOM 9252 O O . ASP D 2 153 ? 163.213 198.531 154.025 1.00 55.30 153 ASP B O 1
ATOM 9257 N N . GLY D 2 154 ? 165.390 198.065 153.775 1.00 51.19 154 GLY B N 1
ATOM 9258 C CA . GLY D 2 154 ? 165.583 197.715 155.161 1.00 51.19 154 GLY B CA 1
ATOM 9259 C C . GLY D 2 154 ? 165.207 196.295 155.524 1.00 51.19 154 GLY B C 1
ATOM 9260 O O . GLY D 2 154 ? 165.403 195.899 156.678 1.00 51.19 154 GLY B O 1
ATOM 9261 N N . SER D 2 155 ? 164.680 195.517 154.585 1.00 46.96 155 SER B N 1
ATOM 9262 C CA . SER D 2 155 ? 164.355 194.133 154.880 1.00 46.96 155 SER B CA 1
ATOM 9263 C C . SER D 2 155 ? 165.323 193.202 154.165 1.00 46.96 155 SER B C 1
ATOM 9264 O O . SER D 2 155 ? 165.747 193.500 153.045 1.00 46.96 155 SER B O 1
ATOM 9267 N N . PRO D 2 156 ? 165.692 192.081 154.780 1.00 39.36 156 PRO B N 1
ATOM 9268 C CA . PRO D 2 156 ? 166.675 191.193 154.156 1.00 39.36 156 PRO B CA 1
ATOM 9269 C C . PRO D 2 156 ? 166.154 190.610 152.854 1.00 39.36 156 PRO B C 1
ATOM 9270 O O . PRO D 2 156 ? 164.959 190.362 152.691 1.00 39.36 156 PRO B O 1
ATOM 9274 N N . VAL D 2 157 ? 167.075 190.399 151.919 1.00 35.08 157 VAL B N 1
ATOM 9275 C CA . VAL D 2 157 ? 166.783 189.770 150.639 1.00 35.08 157 VAL B CA 1
ATOM 9276 C C . VAL D 2 157 ? 167.786 188.648 150.430 1.00 35.08 157 VAL B C 1
ATOM 9277 O O . VAL D 2 157 ? 168.997 188.868 150.532 1.00 35.08 157 VAL B O 1
ATOM 9281 N N . LYS D 2 158 ? 167.285 187.444 150.152 1.00 35.75 158 LYS B N 1
ATOM 9282 C CA . LYS D 2 158 ? 168.142 186.287 149.931 1.00 35.75 158 LYS B CA 1
ATOM 9283 C C . LYS D 2 158 ? 167.749 185.521 148.674 1.00 35.75 158 LYS B C 1
ATOM 9284 O O . LYS D 2 158 ? 168.093 184.345 148.541 1.00 35.75 158 LYS B O 1
ATOM 9290 N N . ALA D 2 159 ? 167.042 186.161 147.752 1.00 36.79 159 ALA B N 1
ATOM 9291 C CA . ALA D 2 159 ? 166.552 185.514 146.540 1.00 36.79 159 ALA B CA 1
ATOM 9292 C C . ALA D 2 159 ? 167.320 186.075 145.348 1.00 36.79 159 ALA B C 1
ATOM 9293 O O . ALA D 2 159 ? 166.878 187.021 144.695 1.00 36.79 159 ALA B O 1
ATOM 9295 N N . GLY D 2 160 ? 168.468 185.473 145.058 1.00 37.37 160 GLY B N 1
ATOM 9296 C CA . GLY D 2 160 ? 169.259 185.878 143.915 1.00 37.37 160 GLY B CA 1
ATOM 9297 C C . GLY D 2 160 ? 170.705 186.170 144.250 1.00 37.37 160 GLY B C 1
ATOM 9298 O O . GLY D 2 160 ? 171.529 186.353 143.352 1.00 37.37 160 GLY B O 1
ATOM 9299 N N . VAL D 2 161 ? 171.031 186.208 145.539 1.00 35.85 161 VAL B N 1
ATOM 9300 C CA . VAL D 2 161 ? 172.386 186.536 145.955 1.00 35.85 161 VAL B CA 1
ATOM 9301 C C . VAL D 2 161 ? 173.336 185.415 145.561 1.00 35.85 161 VAL B C 1
ATOM 9302 O O . VAL D 2 161 ? 173.072 184.232 145.809 1.00 35.85 161 VAL B O 1
ATOM 9306 N N . GLU D 2 162 ? 174.449 185.786 144.932 1.00 41.00 162 GLU B N 1
ATOM 9307 C CA . GLU D 2 162 ? 175.493 184.843 144.545 1.00 41.00 162 GLU B CA 1
ATOM 9308 C C . GLU D 2 162 ? 176.832 185.430 144.957 1.00 41.00 162 GLU B C 1
ATOM 9309 O O . GLU D 2 162 ? 177.161 186.551 144.563 1.00 41.00 162 GLU B O 1
ATOM 9315 N N . THR D 2 163 ? 177.599 184.684 145.745 1.00 41.17 163 THR B N 1
ATOM 9316 C CA . THR D 2 163 ? 178.833 185.190 146.327 1.00 41.17 163 THR B CA 1
ATOM 9317 C C . THR D 2 163 ? 179.949 184.172 146.162 1.00 41.17 163 THR B C 1
ATOM 9318 O O . THR D 2 163 ? 179.711 182.963 146.228 1.00 41.17 163 THR B O 1
ATOM 9322 N N . THR D 2 164 ? 181.163 184.662 145.948 1.00 43.32 164 THR B N 1
ATOM 9323 C CA . THR D 2 164 ? 182.329 183.799 145.878 1.00 43.32 164 THR B CA 1
ATOM 9324 C C . THR D 2 164 ? 183.089 183.805 147.194 1.00 43.32 164 THR B C 1
ATOM 9325 O O . THR D 2 164 ? 182.983 184.732 148.000 1.00 43.32 164 THR B O 1
ATOM 9329 N N . LYS D 2 165 ? 183.865 182.748 147.402 1.00 51.90 165 LYS B N 1
ATOM 9330 C CA . LYS D 2 165 ? 184.744 182.691 148.552 1.00 51.90 165 LYS B CA 1
ATOM 9331 C C . LYS D 2 165 ? 185.849 183.733 148.410 1.00 51.90 165 LYS B C 1
ATOM 9332 O O . LYS D 2 165 ? 186.259 184.064 147.296 1.00 51.90 165 LYS B O 1
ATOM 9338 N N . PRO D 2 166 ? 186.331 184.279 149.520 1.00 52.34 166 PRO B N 1
ATOM 9339 C CA . PRO D 2 166 ? 187.470 185.195 149.444 1.00 52.34 166 PRO B CA 1
ATOM 9340 C C . PRO D 2 166 ? 188.660 184.499 148.810 1.00 52.34 166 PRO B C 1
ATOM 9341 O O . PRO D 2 166 ? 188.920 183.323 149.064 1.00 52.34 166 PRO B O 1
ATOM 9345 N N . SER D 2 167 ? 189.384 185.233 147.976 1.00 57.41 167 SER B N 1
ATOM 9346 C CA . SER D 2 167 ? 190.470 184.659 147.204 1.00 57.41 167 SER B CA 1
ATOM 9347 C C . SER D 2 167 ? 191.743 185.457 147.429 1.00 57.41 167 SER B C 1
ATOM 9348 O O . SER D 2 167 ? 191.712 186.631 147.801 1.00 57.41 167 SER B O 1
ATOM 9351 N N . LYS D 2 168 ? 192.868 184.789 147.206 1.00 67.31 168 LYS B N 1
ATOM 9352 C CA . LYS D 2 168 ? 194.164 185.438 147.278 1.00 67.31 168 LYS B CA 1
ATOM 9353 C C . LYS D 2 168 ? 194.284 186.509 146.202 1.00 67.31 168 LYS B C 1
ATOM 9354 O O . LYS D 2 168 ? 193.747 186.380 145.100 1.00 67.31 168 LYS B O 1
ATOM 9360 N N . GLN D 2 169 ? 194.989 187.580 146.537 1.00 69.67 169 GLN B N 1
ATOM 9361 C CA . GLN D 2 169 ? 195.217 188.689 145.628 1.00 69.67 169 GLN B CA 1
ATOM 9362 C C . GLN D 2 169 ? 196.713 188.835 145.395 1.00 69.67 169 GLN B C 1
ATOM 9363 O O . GLN D 2 169 ? 197.529 188.273 146.130 1.00 69.67 169 GLN B O 1
ATOM 9369 N N . SER D 2 170 ? 197.073 189.578 144.346 1.00 77.95 170 SER B N 1
ATOM 9370 C CA . SER D 2 170 ? 198.484 189.827 144.069 1.00 77.95 170 SER B CA 1
ATOM 9371 C C . SER D 2 170 ? 199.159 190.492 145.261 1.00 77.95 170 SER B C 1
ATOM 9372 O O . SER D 2 170 ? 200.222 190.054 145.713 1.00 77.95 170 SER B O 1
ATOM 9375 N N . ASN D 2 171 ? 198.550 191.548 145.788 1.00 76.72 171 ASN B N 1
ATOM 9376 C CA . ASN D 2 171 ? 198.949 192.042 147.093 1.00 76.72 171 ASN B CA 1
ATOM 9377 C C . ASN D 2 171 ? 198.459 191.080 148.171 1.00 76.72 171 ASN B C 1
ATOM 9378 O O . ASN D 2 171 ? 197.496 190.334 147.980 1.00 76.72 171 ASN B O 1
ATOM 9383 N N . ASN D 2 172 ? 199.130 191.099 149.319 1.00 71.77 172 ASN B N 1
ATOM 9384 C CA . ASN D 2 172 ? 198.805 190.141 150.369 1.00 71.77 172 ASN B CA 1
ATOM 9385 C C . ASN D 2 172 ? 197.595 190.573 151.189 1.00 71.77 172 ASN B C 1
ATOM 9386 O O . ASN D 2 172 ? 197.659 190.624 152.420 1.00 71.77 172 ASN B O 1
ATOM 9391 N N . LYS D 2 173 ? 196.487 190.873 150.514 1.00 63.76 173 LYS B N 1
ATOM 9392 C CA . LYS D 2 173 ? 195.213 191.158 151.159 1.00 63.76 173 LYS B CA 1
ATOM 9393 C C . LYS D 2 173 ? 194.106 190.587 150.288 1.00 63.76 173 LYS B C 1
ATOM 9394 O O . LYS D 2 173 ? 194.097 190.813 149.077 1.00 63.76 173 LYS B O 1
ATOM 9400 N N . TYR D 2 174 ? 193.170 189.869 150.900 1.00 60.82 174 TYR B N 1
ATOM 9401 C CA . TYR D 2 174 ? 192.207 189.080 150.145 1.00 60.82 174 TYR B CA 1
ATOM 9402 C C . TYR D 2 174 ? 191.206 189.990 149.429 1.00 60.82 174 TYR B C 1
ATOM 9403 O O . TYR D 2 174 ? 191.223 191.214 149.569 1.00 60.82 174 TYR B O 1
ATOM 9412 N N . ALA D 2 175 ? 190.328 189.378 148.634 1.00 54.16 175 ALA B N 1
ATOM 9413 C CA . ALA D 2 175 ? 189.303 190.115 147.903 1.00 54.16 175 ALA B CA 1
ATOM 9414 C C . ALA D 2 175 ? 188.148 189.179 147.580 1.00 54.16 175 ALA B C 1
ATOM 9415 O O . ALA D 2 175 ? 188.294 187.955 147.614 1.00 54.16 175 ALA B O 1
ATOM 9417 N N . ALA D 2 176 ? 186.998 189.769 147.260 1.00 42.06 176 ALA B N 1
ATOM 9418 C CA . ALA D 2 176 ? 185.793 189.005 146.956 1.00 42.06 176 ALA B CA 1
ATOM 9419 C C . ALA D 2 176 ? 184.814 189.905 146.214 1.00 42.06 176 ALA B C 1
ATOM 9420 O O . ALA D 2 176 ? 185.094 191.076 145.954 1.00 42.06 176 ALA B O 1
ATOM 9422 N N . SER D 2 177 ? 183.653 189.347 145.880 1.00 35.83 177 SER B N 1
ATOM 9423 C CA . SER D 2 177 ? 182.602 190.095 145.202 1.00 35.83 177 SER B CA 1
ATOM 9424 C C . SER D 2 177 ? 181.278 189.383 145.430 1.00 35.83 177 SER B C 1
ATOM 9425 O O . SER D 2 177 ? 181.241 188.234 145.870 1.00 35.83 177 SER B O 1
ATOM 9428 N N . SER D 2 178 ? 180.186 190.081 145.126 1.00 32.87 178 SER B N 1
ATOM 9429 C CA . SER D 2 178 ? 178.853 189.523 145.308 1.00 32.87 178 SER B CA 1
ATOM 9430 C C . SER D 2 178 ? 177.885 190.183 144.340 1.00 32.87 178 SER B C 1
ATOM 9431 O O . SER D 2 178 ? 177.955 191.390 144.115 1.00 32.87 178 SER B O 1
ATOM 9434 N N . TYR D 2 179 ? 176.974 189.388 143.785 1.00 33.93 179 TYR B N 1
ATOM 9435 C CA . TYR D 2 179 ? 176.057 189.850 142.754 1.00 33.93 179 TYR B CA 1
ATOM 9436 C C . TYR D 2 179 ? 174.627 189.537 143.156 1.00 33.93 179 TYR B C 1
ATOM 9437 O O . TYR D 2 179 ? 174.345 188.456 143.675 1.00 33.93 179 TYR B O 1
ATOM 9446 N N . LEU D 2 180 ? 173.727 190.480 142.903 1.00 35.35 180 LEU B N 1
ATOM 9447 C CA . LEU D 2 180 ? 172.299 190.286 143.111 1.00 35.35 180 LEU B CA 1
ATOM 9448 C C . LEU D 2 180 ? 171.585 190.462 141.784 1.00 35.35 180 LEU B C 1
ATOM 9449 O O . LEU D 2 180 ? 171.833 191.439 141.074 1.00 35.35 180 LEU B O 1
ATOM 9454 N N . SER D 2 181 ? 170.707 189.522 141.450 1.00 40.66 181 SER B N 1
ATOM 9455 C CA . SER D 2 181 ? 169.952 189.554 140.205 1.00 40.66 181 SER B CA 1
ATOM 9456 C C . SER D 2 181 ? 168.509 189.927 140.502 1.00 40.66 181 SER B C 1
ATOM 9457 O O . SER D 2 181 ? 167.877 189.326 141.375 1.00 40.66 181 SER B O 1
ATOM 9460 N N . LEU D 2 182 ? 167.989 190.910 139.774 1.00 50.38 182 LEU B N 1
ATOM 9461 C CA . LEU D 2 182 ? 166.656 191.436 140.022 1.00 50.38 182 LEU B CA 1
ATOM 9462 C C . LEU D 2 182 ? 165.866 191.517 138.729 1.00 50.38 182 LEU B C 1
ATOM 9463 O O . LEU D 2 182 ? 166.423 191.802 137.665 1.00 50.38 182 LEU B O 1
ATOM 9468 N N . THR D 2 183 ? 164.565 191.269 138.827 1.00 56.39 183 THR B N 1
ATOM 9469 C CA . THR D 2 183 ? 163.669 191.650 137.756 1.00 56.39 183 THR B CA 1
ATOM 9470 C C . THR D 2 183 ? 163.533 193.170 137.738 1.00 56.39 183 THR B C 1
ATOM 9471 O O . THR D 2 183 ? 163.509 193.808 138.793 1.00 56.39 183 THR B O 1
ATOM 9475 N N . PRO D 2 184 ? 163.444 193.775 136.554 1.00 60.24 184 PRO B N 1
ATOM 9476 C CA . PRO D 2 184 ? 163.404 195.245 136.489 1.00 60.24 184 PRO B CA 1
ATOM 9477 C C . PRO D 2 184 ? 162.266 195.862 137.279 1.00 60.24 184 PRO B C 1
ATOM 9478 O O . PRO D 2 184 ? 162.449 196.926 137.886 1.00 60.24 184 PRO B O 1
ATOM 9482 N N . GLU D 2 185 ? 161.095 195.224 137.299 1.00 62.47 185 GLU B N 1
ATOM 9483 C CA . GLU D 2 185 ? 159.984 195.756 138.079 1.00 62.47 185 GLU B CA 1
ATOM 9484 C C . GLU D 2 185 ? 160.318 195.790 139.563 1.00 62.47 185 GLU B C 1
ATOM 9485 O O . GLU D 2 185 ? 160.030 196.779 140.246 1.00 62.47 185 GLU B O 1
ATOM 9491 N N . GLN D 2 186 ? 160.937 194.727 140.080 1.00 59.49 186 GLN B N 1
ATOM 9492 C CA . GLN D 2 186 ? 161.367 194.746 141.472 1.00 59.49 186 GLN B CA 1
ATOM 9493 C C . GLN D 2 186 ? 162.418 195.817 141.711 1.00 59.49 186 GLN B C 1
ATOM 9494 O O . GLN D 2 186 ? 162.425 196.455 142.768 1.00 59.49 186 GLN B O 1
ATOM 9500 N N . TRP D 2 187 ? 163.315 196.026 140.746 1.00 58.83 187 TRP B N 1
ATOM 9501 C CA . TRP D 2 187 ? 164.337 197.053 140.905 1.00 58.83 187 TRP B CA 1
ATOM 9502 C C . TRP D 2 187 ? 163.718 198.436 141.015 1.00 58.83 187 TRP B C 1
ATOM 9503 O O . TRP D 2 187 ? 164.149 199.252 141.836 1.00 58.83 187 TRP B O 1
ATOM 9514 N N . LYS D 2 188 ? 162.711 198.724 140.194 1.00 61.39 188 LYS B N 1
ATOM 9515 C CA . LYS D 2 188 ? 162.062 200.026 140.260 1.00 61.39 188 LYS B CA 1
ATOM 9516 C C . LYS D 2 188 ? 161.014 200.115 141.359 1.00 61.39 188 LYS B C 1
ATOM 9517 O O . LYS D 2 188 ? 160.515 201.212 141.625 1.00 61.39 188 LYS B O 1
ATOM 9523 N N . SER D 2 189 ? 160.672 198.999 142.003 1.00 60.78 189 SER B N 1
ATOM 9524 C CA . SER D 2 189 ? 159.637 199.026 143.031 1.00 60.78 189 SER B CA 1
ATOM 9525 C C . SER D 2 189 ? 160.152 199.653 144.320 1.00 60.78 189 SER B C 1
ATOM 9526 O O . SER D 2 189 ? 159.626 200.671 144.782 1.00 60.78 189 SER B O 1
ATOM 9529 N N . HIS D 2 190 ? 161.182 199.058 144.915 1.00 57.24 190 HIS B N 1
ATOM 9530 C CA . HIS D 2 190 ? 161.682 199.532 146.195 1.00 57.24 190 HIS B CA 1
ATOM 9531 C C . HIS D 2 190 ? 162.371 200.885 146.035 1.00 57.24 190 HIS B C 1
ATOM 9532 O O . HIS D 2 190 ? 162.563 201.393 144.928 1.00 57.24 190 HIS B O 1
ATOM 9539 N N . ARG D 2 191 ? 162.743 201.476 147.166 1.00 62.03 191 ARG B N 1
ATOM 9540 C CA . ARG D 2 191 ? 163.311 202.817 147.169 1.00 62.03 191 ARG B CA 1
ATOM 9541 C C . ARG D 2 191 ? 164.803 202.845 147.457 1.00 62.03 191 ARG B C 1
ATOM 9542 O O . ARG D 2 191 ? 165.467 203.825 147.114 1.00 62.03 191 ARG B O 1
ATOM 9550 N N . SER D 2 192 ? 165.354 201.815 148.095 1.00 56.43 192 SER B N 1
ATOM 9551 C CA . SER D 2 192 ? 166.773 201.816 148.421 1.00 56.43 192 SER B CA 1
ATOM 9552 C C . SER D 2 192 ? 167.278 200.393 148.582 1.00 56.43 192 SER B C 1
ATOM 9553 O O . SER D 2 192 ? 166.647 199.574 149.253 1.00 56.43 192 SER B O 1
ATOM 9556 N N . TYR D 2 193 ? 168.429 200.115 147.980 1.00 48.49 193 TYR B N 1
ATOM 9557 C CA . TYR D 2 193 ? 169.130 198.853 148.147 1.00 48.49 193 TYR B CA 1
ATOM 9558 C C . TYR D 2 193 ? 170.477 199.113 148.804 1.00 48.49 193 TYR B C 1
ATOM 9559 O O . TYR D 2 193 ? 171.085 200.167 148.605 1.00 48.49 193 TYR B O 1
ATOM 9568 N N . SER D 2 194 ? 170.944 198.152 149.594 1.00 37.84 194 SER B N 1
ATOM 9569 C CA . SER D 2 194 ? 172.151 198.370 150.381 1.00 37.84 194 SER B CA 1
ATOM 9570 C C . SER D 2 194 ? 172.924 197.073 150.523 1.00 37.84 194 SER B C 1
ATOM 9571 O O . SER D 2 194 ? 172.401 196.096 151.062 1.00 37.84 194 SER B O 1
ATOM 9574 N N . CYS D 2 195 ? 174.165 197.070 150.051 1.00 37.21 195 CYS B N 1
ATOM 9575 C CA . CYS D 2 195 ? 175.082 195.982 150.353 1.00 37.21 195 CYS B CA 1
ATOM 9576 C C . CYS D 2 195 ? 175.621 196.158 151.762 1.00 37.21 195 CYS B C 1
ATOM 9577 O O . CYS D 2 195 ? 175.967 197.266 152.174 1.00 37.21 195 CYS B O 1
ATOM 9580 N N . GLN D 2 196 ? 175.683 195.064 152.511 1.00 38.11 196 GLN B N 1
ATOM 9581 C CA . GLN D 2 196 ? 176.139 195.118 153.893 1.00 38.11 196 GLN B CA 1
ATOM 9582 C C . GLN D 2 196 ? 177.243 194.094 154.080 1.00 38.11 196 GLN B C 1
ATOM 9583 O O . GLN D 2 196 ? 177.057 192.918 153.761 1.00 38.11 196 GLN B O 1
ATOM 9589 N N . VAL D 2 197 ? 178.384 194.536 154.599 1.00 41.16 197 VAL B N 1
ATOM 9590 C CA . VAL D 2 197 ? 179.582 193.713 154.697 1.00 41.16 197 VAL B CA 1
ATOM 9591 C C . VAL D 2 197 ? 179.985 193.604 156.157 1.00 41.16 197 VAL B C 1
ATOM 9592 O O . VAL D 2 197 ? 180.102 194.619 156.850 1.00 41.16 197 VAL B O 1
ATOM 9596 N N . THR D 2 198 ? 180.203 192.378 156.616 1.00 48.71 198 THR B N 1
ATOM 9597 C CA . THR D 2 198 ? 180.642 192.101 157.978 1.00 48.71 198 THR B CA 1
ATOM 9598 C C . THR D 2 198 ? 182.057 191.547 157.917 1.00 48.71 198 THR B C 1
ATOM 9599 O O . THR D 2 198 ? 182.300 190.527 157.266 1.00 48.71 198 THR B O 1
ATOM 9603 N N . HIS D 2 199 ? 182.987 192.211 158.597 1.00 56.31 199 HIS B N 1
ATOM 9604 C CA . HIS D 2 199 ? 184.390 191.812 158.603 1.00 56.31 199 HIS B CA 1
ATOM 9605 C C . HIS D 2 199 ? 184.940 191.931 160.015 1.00 56.31 199 HIS B C 1
ATOM 9606 O O . HIS D 2 199 ? 185.232 193.039 160.475 1.00 56.31 199 HIS B O 1
ATOM 9613 N N . GLU D 2 200 ? 185.102 190.794 160.689 1.00 62.09 200 GLU B N 1
ATOM 9614 C CA . GLU D 2 200 ? 185.627 190.754 162.052 1.00 62.09 200 GLU B CA 1
ATOM 9615 C C . GLU D 2 200 ? 184.837 191.686 162.967 1.00 62.09 200 GLU B C 1
ATOM 9616 O O . GLU D 2 200 ? 185.395 192.515 163.687 1.00 62.09 200 GLU B O 1
ATOM 9622 N N . GLY D 2 201 ? 183.527 191.556 162.917 1.00 52.85 201 GLY B N 1
ATOM 9623 C CA . GLY D 2 201 ? 182.645 192.378 163.734 1.00 52.85 201 GLY B CA 1
ATOM 9624 C C . GLY D 2 201 ? 182.206 193.678 163.106 1.00 52.85 201 GLY B C 1
ATOM 9625 O O . GLY D 2 201 ? 181.015 193.983 163.084 1.00 52.85 201 GLY B O 1
ATOM 9626 N N . SER D 2 202 ? 183.154 194.452 162.584 1.00 51.21 202 SER B N 1
ATOM 9627 C CA . SER D 2 202 ? 182.821 195.744 162.001 1.00 51.21 202 SER B CA 1
ATOM 9628 C C . SER D 2 202 ? 181.914 195.572 160.791 1.00 51.21 202 SER B C 1
ATOM 9629 O O . SER D 2 202 ? 182.029 194.602 160.039 1.00 51.21 202 SER B O 1
ATOM 9632 N N . THR D 2 203 ? 181.002 196.520 160.610 1.00 43.96 203 THR B N 1
ATOM 9633 C CA . THR D 2 203 ? 180.023 196.471 159.536 1.00 43.96 203 THR B CA 1
ATOM 9634 C C . THR D 2 203 ? 180.094 197.756 158.729 1.00 43.96 203 THR B C 1
ATOM 9635 O O . THR D 2 203 ? 180.086 198.850 159.297 1.00 43.96 203 THR B O 1
ATOM 9639 N N . VAL D 2 204 ? 180.162 197.620 157.410 1.00 41.61 204 VAL B N 1
ATOM 9640 C CA . VAL D 2 204 ? 180.182 198.755 156.498 1.00 41.61 204 VAL B CA 1
ATOM 9641 C C . VAL D 2 204 ? 179.039 198.586 155.508 1.00 41.61 204 VAL B C 1
ATOM 9642 O O . VAL D 2 204 ? 178.630 197.466 155.191 1.00 41.61 204 VAL B O 1
ATOM 9646 N N . GLU D 2 205 ? 178.503 199.708 155.035 1.00 41.90 205 GLU B N 1
ATOM 9647 C CA . GLU D 2 205 ? 177.300 199.676 154.220 1.00 41.90 205 GLU B CA 1
ATOM 9648 C C . GLU D 2 205 ? 177.348 200.783 153.182 1.00 41.90 205 GLU B C 1
ATOM 9649 O O . GLU D 2 205 ? 177.754 201.905 153.488 1.00 41.90 205 GLU B O 1
ATOM 9655 N N . LYS D 2 206 ? 176.934 200.462 151.958 1.00 36.74 206 LYS B N 1
ATOM 9656 C CA . LYS D 2 206 ? 176.799 201.443 150.889 1.00 36.74 206 LYS B CA 1
ATOM 9657 C C . LYS D 2 206 ? 175.438 201.285 150.232 1.00 36.74 206 LYS B C 1
ATOM 9658 O O . LYS D 2 206 ? 175.020 200.168 149.920 1.00 36.74 206 LYS B O 1
ATOM 9664 N N . THR D 2 207 ? 174.753 202.404 150.013 1.00 41.25 207 THR B N 1
ATOM 9665 C CA . THR D 2 207 ? 173.368 202.397 149.566 1.00 41.25 207 THR B CA 1
ATOM 9666 C C . THR D 2 207 ? 173.224 203.160 148.259 1.00 41.25 207 THR B C 1
ATOM 9667 O O . THR D 2 207 ? 173.921 204.152 148.029 1.00 41.25 207 THR B O 1
ATOM 9671 N N . VAL D 2 208 ? 172.318 202.690 147.407 1.00 48.32 208 VAL B N 1
ATOM 9672 C CA . VAL D 2 208 ? 171.935 203.389 146.186 1.00 48.32 208 VAL B CA 1
ATOM 9673 C C . VAL D 2 208 ? 170.419 203.359 146.072 1.00 48.32 208 VAL B C 1
ATOM 9674 O O . VAL D 2 208 ? 169.759 202.510 146.680 1.00 48.32 208 VAL B O 1
ATOM 9678 N N . ALA D 2 209 ? 169.865 204.284 145.288 1.00 62.01 209 ALA B N 1
ATOM 9679 C CA . ALA D 2 209 ? 168.423 204.354 145.129 1.00 62.01 209 ALA B CA 1
ATOM 9680 C C . ALA D 2 209 ? 168.038 204.372 143.657 1.00 62.01 209 ALA B C 1
ATOM 9681 O O . ALA D 2 209 ? 168.763 204.943 142.837 1.00 62.01 209 ALA B O 1
ATOM 9683 N N . PRO D 2 210 ? 166.917 203.751 143.288 1.00 65.73 210 PRO B N 1
ATOM 9684 C CA . PRO D 2 210 ? 166.467 203.834 141.891 1.00 65.73 210 PRO B CA 1
ATOM 9685 C C . PRO D 2 210 ? 166.171 205.248 141.434 1.00 65.73 210 PRO B C 1
ATOM 9686 O O . PRO D 2 210 ? 166.382 205.567 140.258 1.00 65.73 210 PRO B O 1
ATOM 9690 N N . THR D 2 211 ? 165.680 206.108 142.325 1.00 72.57 211 THR B N 1
ATOM 9691 C CA . THR D 2 211 ? 165.316 207.459 141.915 1.00 72.57 211 THR B CA 1
ATOM 9692 C C . THR D 2 211 ? 166.537 208.291 141.546 1.00 72.57 211 THR B C 1
ATOM 9693 O O . THR D 2 211 ? 166.439 209.178 140.693 1.00 72.57 211 THR B O 1
ATOM 9697 N N . GLU D 2 212 ? 167.686 208.033 142.174 1.00 80.11 212 GLU B N 1
ATOM 9698 C CA . GLU D 2 212 ? 168.902 208.746 141.796 1.00 80.11 212 GLU B CA 1
ATOM 9699 C C . GLU D 2 212 ? 169.280 208.442 140.354 1.00 80.11 212 GLU B C 1
ATOM 9700 O O . GLU D 2 212 ? 169.635 209.343 139.587 1.00 80.11 212 GLU B O 1
ATOM 9706 N N . CYS D 2 213 ? 169.207 207.171 139.969 1.00 86.54 213 CYS B N 1
ATOM 9707 C CA . CYS D 2 213 ? 169.542 206.745 138.619 1.00 86.54 213 CYS B CA 1
ATOM 9708 C C . CYS D 2 213 ? 168.801 205.451 138.329 1.00 86.54 213 CYS B C 1
ATOM 9709 O O . CYS D 2 213 ? 168.790 204.542 139.163 1.00 86.54 213 CYS B O 1
ATOM 9712 N N . SER D 2 214 ? 168.180 205.374 137.158 1.00 85.69 214 SER B N 1
ATOM 9713 C CA . SER D 2 214 ? 167.413 204.190 136.789 1.00 85.69 214 SER B CA 1
ATOM 9714 C C . SER D 2 214 ? 168.206 203.309 135.833 1.00 85.69 214 SER B C 1
ATOM 9715 O O . SER D 2 214 ? 169.426 203.431 135.733 1.00 85.69 214 SER B O 1
ATOM 9718 N N . ALA E 3 14 ? 138.184 122.590 233.525 1.00 117.25 186 ALA D N 1
ATOM 9719 C CA . ALA E 3 14 ? 139.348 123.086 232.803 1.00 117.25 186 ALA D CA 1
ATOM 9720 C C . ALA E 3 14 ? 139.133 122.990 231.298 1.00 117.25 186 ALA D C 1
ATOM 9721 O O . ALA E 3 14 ? 140.086 123.066 230.523 1.00 117.25 186 ALA D O 1
ATOM 9723 N N . ALA E 3 15 ? 137.870 122.820 230.892 1.00 121.17 187 ALA D N 1
ATOM 9724 C CA . ALA E 3 15 ? 137.553 122.696 229.472 1.00 121.17 187 ALA D CA 1
ATOM 9725 C C . ALA E 3 15 ? 137.868 123.975 228.710 1.00 121.17 187 ALA D C 1
ATOM 9726 O O . ALA E 3 15 ? 138.091 123.934 227.495 1.00 121.17 187 ALA D O 1
ATOM 9728 N N . ARG E 3 16 ? 137.887 125.113 229.403 1.00 118.57 188 ARG D N 1
ATOM 9729 C CA . ARG E 3 16 ? 138.244 126.370 228.759 1.00 118.57 188 ARG D CA 1
ATOM 9730 C C . ARG E 3 16 ? 139.708 126.389 228.342 1.00 118.57 188 ARG D C 1
ATOM 9731 O O . ARG E 3 16 ? 140.065 127.065 227.370 1.00 118.57 188 ARG D O 1
ATOM 9739 N N . ILE E 3 17 ? 140.565 125.654 229.060 1.00 116.76 189 ILE D N 1
ATOM 9740 C CA . ILE E 3 17 ? 142.004 125.740 228.810 1.00 116.76 189 ILE D CA 1
ATOM 9741 C C . ILE E 3 17 ? 142.367 125.305 227.395 1.00 116.76 189 ILE D C 1
ATOM 9742 O O . ILE E 3 17 ? 143.081 126.054 226.709 1.00 116.76 189 ILE D O 1
ATOM 9747 N N . PRO E 3 18 ? 141.932 124.139 226.896 1.00 112.64 190 PRO D N 1
ATOM 9748 C CA . PRO E 3 18 ? 142.213 123.837 225.482 1.00 112.64 190 PRO D CA 1
ATOM 9749 C C . PRO E 3 18 ? 141.635 124.872 224.541 1.00 112.64 190 PRO D C 1
ATOM 9750 O O . PRO E 3 18 ? 142.298 125.265 223.574 1.00 112.64 190 PRO D O 1
ATOM 9754 N N . ALA E 3 19 ? 140.418 125.345 224.815 1.00 112.79 191 ALA D N 1
ATOM 9755 C CA . ALA E 3 19 ? 139.800 126.338 223.944 1.00 112.79 191 ALA D CA 1
ATOM 9756 C C . ALA E 3 19 ? 140.565 127.653 223.976 1.00 112.79 191 ALA D C 1
ATOM 9757 O O . ALA E 3 19 ? 140.815 128.254 222.926 1.00 112.79 191 ALA D O 1
ATOM 9759 N N . ALA E 3 20 ? 140.947 128.112 225.169 1.00 109.77 192 ALA D N 1
ATOM 9760 C CA . ALA E 3 20 ? 141.697 129.359 225.273 1.00 109.77 192 ALA D CA 1
ATOM 9761 C C . ALA E 3 20 ? 143.045 129.254 224.574 1.00 109.77 192 ALA D C 1
ATOM 9762 O O . ALA E 3 20 ? 143.440 130.162 223.832 1.00 109.77 192 ALA D O 1
ATOM 9764 N N . ILE E 3 21 ? 143.760 128.145 224.791 1.00 108.01 193 ILE D N 1
ATOM 9765 C CA . ILE E 3 21 ? 145.068 127.962 224.165 1.00 108.01 193 ILE D CA 1
ATOM 9766 C C . ILE E 3 21 ? 144.931 127.935 222.649 1.00 108.01 193 ILE D C 1
ATOM 9767 O O . ILE E 3 21 ? 145.682 128.604 221.925 1.00 108.01 193 ILE D O 1
ATOM 9772 N N . ASP E 3 22 ? 143.961 127.168 222.145 1.00 107.31 194 ASP D N 1
ATOM 9773 C CA . ASP E 3 22 ? 143.770 127.079 220.705 1.00 107.31 194 ASP D CA 1
ATOM 9774 C C . ASP E 3 22 ? 143.399 128.430 220.118 1.00 107.31 194 ASP D C 1
ATOM 9775 O O . ASP E 3 22 ? 143.926 128.822 219.073 1.00 107.31 194 ASP D O 1
ATOM 9780 N N . ALA E 3 23 ? 142.510 129.168 220.784 1.00 107.29 195 ALA D N 1
ATOM 9781 C CA . ALA E 3 23 ? 142.092 130.468 220.271 1.00 107.29 195 ALA D CA 1
ATOM 9782 C C . ALA E 3 23 ? 143.258 131.448 220.225 1.00 107.29 195 ALA D C 1
ATOM 9783 O O . ALA E 3 23 ? 143.441 132.164 219.233 1.00 107.29 195 ALA D O 1
ATOM 9785 N N . VAL E 3 24 ? 144.066 131.494 221.287 1.00 104.27 196 VAL D N 1
ATOM 9786 C CA . VAL E 3 24 ? 145.139 132.480 221.319 1.00 104.27 196 VAL D CA 1
ATOM 9787 C C . VAL E 3 24 ? 146.221 132.129 220.306 1.00 104.27 196 VAL D C 1
ATOM 9788 O O . VAL E 3 24 ? 146.738 133.011 219.606 1.00 104.27 196 VAL D O 1
ATOM 9792 N N . ILE E 3 25 ? 146.577 130.844 220.193 1.00 105.74 197 ILE D N 1
ATOM 9793 C CA . ILE E 3 25 ? 147.577 130.487 219.193 1.00 105.74 197 ILE D CA 1
ATOM 9794 C C . ILE E 3 25 ? 147.026 130.725 217.796 1.00 105.74 197 ILE D C 1
ATOM 9795 O O . ILE E 3 25 ? 147.767 131.126 216.893 1.00 105.74 197 ILE D O 1
ATOM 9800 N N . GLU E 3 26 ? 145.722 130.514 217.599 1.00 106.22 198 GLU D N 1
ATOM 9801 C CA . GLU E 3 26 ? 145.097 130.811 216.318 1.00 106.22 198 GLU D CA 1
ATOM 9802 C C . GLU E 3 26 ? 145.220 132.288 215.980 1.00 106.22 198 GLU D C 1
ATOM 9803 O O . GLU E 3 26 ? 145.586 132.653 214.858 1.00 106.22 198 GLU D O 1
ATOM 9809 N N . GLY E 3 27 ? 144.923 133.154 216.947 1.00 100.07 199 GLY D N 1
ATOM 9810 C CA . GLY E 3 27 ? 145.014 134.583 216.694 1.00 100.07 199 GLY D CA 1
ATOM 9811 C C . GLY E 3 27 ? 146.428 135.023 216.372 1.00 100.07 199 GLY D C 1
ATOM 9812 O O . GLY E 3 27 ? 146.660 135.769 215.414 1.00 100.07 199 GLY D O 1
ATOM 9813 N N . ILE E 3 28 ? 147.396 134.556 217.163 1.00 99.48 200 ILE D N 1
ATOM 9814 C CA . ILE E 3 28 ? 148.784 134.948 216.929 1.00 99.48 200 ILE D CA 1
ATOM 9815 C C . ILE E 3 28 ? 149.276 134.419 215.588 1.00 99.48 200 ILE D C 1
ATOM 9816 O O . ILE E 3 28 ? 149.964 135.128 214.844 1.00 99.48 200 ILE D O 1
ATOM 9821 N N . LYS E 3 29 ? 148.938 133.173 215.255 1.00 97.91 201 LYS D N 1
ATOM 9822 C CA . LYS E 3 29 ? 149.356 132.609 213.979 1.00 97.91 201 LYS D CA 1
ATOM 9823 C C . LYS E 3 29 ? 148.721 133.353 212.813 1.00 97.91 201 LYS D C 1
ATOM 9824 O O . LYS E 3 29 ? 149.370 133.576 211.785 1.00 97.91 201 LYS D O 1
ATOM 9830 N N . SER E 3 30 ? 147.455 133.747 212.954 1.00 97.66 202 SER D N 1
ATOM 9831 C CA . SER E 3 30 ? 146.771 134.426 211.861 1.00 97.66 202 SER D CA 1
ATOM 9832 C C . SER E 3 30 ? 147.319 135.829 211.647 1.00 97.66 202 SER D C 1
ATOM 9833 O O . SER E 3 30 ? 147.554 136.241 210.506 1.00 97.66 202 SER D O 1
ATOM 9836 N N . LYS E 3 31 ? 147.533 136.579 212.730 1.00 96.16 203 LYS D N 1
ATOM 9837 C CA . LYS E 3 31 ? 147.934 137.974 212.581 1.00 96.16 203 LYS D CA 1
ATOM 9838 C C . LYS E 3 31 ? 149.341 138.095 212.010 1.00 96.16 203 LYS D C 1
ATOM 9839 O O . LYS E 3 31 ? 149.580 138.876 211.083 1.00 96.16 203 LYS D O 1
ATOM 9845 N N . PHE E 3 32 ? 150.283 137.325 212.544 1.00 99.40 204 PHE D N 1
ATOM 9846 C CA . PHE E 3 32 ? 151.695 137.504 212.239 1.00 99.40 204 PHE D CA 1
ATOM 9847 C C . PHE E 3 32 ? 152.217 136.513 211.207 1.00 99.40 204 PHE D C 1
ATOM 9848 O O . PHE E 3 32 ? 153.430 136.466 210.976 1.00 99.40 204 PHE D O 1
ATOM 9856 N N . SER E 3 33 ? 151.340 135.728 210.585 1.00 104.70 205 SER D N 1
ATOM 9857 C CA . SER E 3 33 ? 151.748 134.699 209.629 1.00 104.70 205 SER D CA 1
ATOM 9858 C C . SER E 3 33 ? 152.777 133.760 210.252 1.00 104.70 205 SER D C 1
ATOM 9859 O O . SER E 3 33 ? 153.799 133.424 209.650 1.00 104.70 205 SER D O 1
ATOM 9862 N N . ILE E 3 34 ? 152.500 133.345 211.490 1.00 109.52 206 ILE D N 1
ATOM 9863 C CA . ILE E 3 34 ? 153.419 132.476 212.211 1.00 109.52 206 ILE D CA 1
ATOM 9864 C C . ILE E 3 34 ? 153.534 131.132 211.510 1.00 109.52 206 ILE D C 1
ATOM 9865 O O . ILE E 3 34 ? 152.547 130.578 211.007 1.00 109.52 206 ILE D O 1
ATOM 9870 N N . ASP E 3 35 ? 154.754 130.604 211.474 1.00 117.98 207 ASP D N 1
ATOM 9871 C CA . ASP E 3 35 ? 155.010 129.320 210.843 1.00 117.98 207 ASP D CA 1
ATOM 9872 C C . ASP E 3 35 ? 154.297 128.205 211.601 1.00 117.98 207 ASP D C 1
ATOM 9873 O O . ASP E 3 35 ? 154.018 128.316 212.798 1.00 117.98 207 ASP D O 1
ATOM 9878 N N . THR E 3 36 ? 153.991 127.121 210.884 1.00 118.92 208 THR D N 1
ATOM 9879 C CA . THR E 3 36 ? 153.217 126.036 211.480 1.00 118.92 208 THR D CA 1
ATOM 9880 C C . THR E 3 36 ? 153.949 125.420 212.666 1.00 118.92 208 THR D C 1
ATOM 9881 O O . THR E 3 36 ? 153.343 125.167 213.714 1.00 118.92 208 THR D O 1
ATOM 9885 N N . LEU E 3 37 ? 155.254 125.181 212.525 1.00 112.71 209 LEU D N 1
ATOM 9886 C CA . LEU E 3 37 ? 156.031 124.656 213.643 1.00 112.71 209 LEU D CA 1
ATOM 9887 C C . LEU E 3 37 ? 156.047 125.642 214.804 1.00 112.71 209 LEU D C 1
ATOM 9888 O O . LEU E 3 37 ? 156.113 125.235 215.971 1.00 112.71 209 LEU D O 1
ATOM 9893 N N . GLY E 3 38 ? 155.972 126.940 214.504 1.00 110.16 210 GLY D N 1
ATOM 9894 C CA . GLY E 3 38 ? 155.923 127.934 215.558 1.00 110.16 210 GLY D CA 1
ATOM 9895 C C . GLY E 3 38 ? 154.712 127.788 216.455 1.00 110.16 210 GLY D C 1
ATOM 9896 O O . GLY E 3 38 ? 154.775 128.114 217.641 1.00 110.16 210 GLY D O 1
ATOM 9897 N N . GLY E 3 39 ? 153.598 127.299 215.909 1.00 108.69 211 GLY D N 1
ATOM 9898 C CA . GLY E 3 39 ? 152.425 127.072 216.739 1.00 108.69 211 GLY D CA 1
ATOM 9899 C C . GLY E 3 39 ? 152.693 126.075 217.850 1.00 108.69 211 GLY D C 1
ATOM 9900 O O . GLY E 3 39 ? 152.366 126.318 219.014 1.00 108.69 211 GLY D O 1
ATOM 9901 N N . GLU E 3 40 ? 153.319 124.948 217.509 1.00 111.67 212 GLU D N 1
ATOM 9902 C CA . GLU E 3 40 ? 153.670 123.963 218.527 1.00 111.67 212 GLU D CA 1
ATOM 9903 C C . GLU E 3 40 ? 154.804 124.455 219.420 1.00 111.67 212 GLU D C 1
ATOM 9904 O O . GLU E 3 40 ? 154.833 124.137 220.616 1.00 111.67 212 GLU D O 1
ATOM 9910 N N . ALA E 3 41 ? 155.734 125.238 218.868 1.00 107.66 213 ALA D N 1
ATOM 9911 C CA . ALA E 3 41 ? 156.773 125.834 219.701 1.00 107.66 213 ALA D CA 1
ATOM 9912 C C . ALA E 3 41 ? 156.162 126.710 220.787 1.00 107.66 213 ALA D C 1
ATOM 9913 O O . ALA E 3 41 ? 156.579 126.657 221.949 1.00 107.66 213 ALA D O 1
ATOM 9915 N N . LEU E 3 42 ? 155.167 127.519 220.423 1.00 106.13 214 LEU D N 1
ATOM 9916 C CA . LEU E 3 42 ? 154.460 128.323 221.412 1.00 106.13 214 LEU D CA 1
ATOM 9917 C C . LEU E 3 42 ? 153.679 127.445 222.377 1.00 106.13 214 LEU D C 1
ATOM 9918 O O . LEU E 3 42 ? 153.732 127.655 223.593 1.00 106.13 214 LEU D O 1
ATOM 9923 N N . LYS E 3 43 ? 152.967 126.440 221.853 1.00 107.58 215 LYS D N 1
ATOM 9924 C CA . LYS E 3 43 ? 152.191 125.545 222.708 1.00 107.58 215 LYS D CA 1
ATOM 9925 C C . LYS E 3 43 ? 153.069 124.876 223.754 1.00 107.58 215 LYS D C 1
ATOM 9926 O O . LYS E 3 43 ? 152.586 124.509 224.831 1.00 107.58 215 LYS D O 1
ATOM 9932 N N . SER E 3 44 ? 154.354 124.699 223.450 1.00 109.66 216 SER D N 1
ATOM 9933 C CA . SER E 3 44 ? 155.293 124.226 224.459 1.00 109.66 216 SER D CA 1
ATOM 9934 C C . SER E 3 44 ? 155.537 125.252 225.559 1.00 109.66 216 SER D C 1
ATOM 9935 O O . SER E 3 44 ? 155.981 124.873 226.647 1.00 109.66 216 SER D O 1
ATOM 9938 N N . VAL E 3 45 ? 155.270 126.535 225.306 1.00 110.39 217 VAL D N 1
ATOM 9939 C CA . VAL E 3 45 ? 155.620 127.591 226.253 1.00 110.39 217 VAL D CA 1
ATOM 9940 C C . VAL E 3 45 ? 154.386 128.394 226.661 1.00 110.39 217 VAL D C 1
ATOM 9941 O O . VAL E 3 45 ? 154.329 128.945 227.766 1.00 110.39 217 VAL D O 1
ATOM 9945 N N . ILE E 3 46 ? 153.372 128.436 225.796 1.00 111.41 218 ILE D N 1
ATOM 9946 C CA . ILE E 3 46 ? 152.215 129.299 226.020 1.00 111.41 218 ILE D CA 1
ATOM 9947 C C . ILE E 3 46 ? 151.253 128.587 226.965 1.00 111.41 218 ILE D C 1
ATOM 9948 O O . ILE E 3 46 ? 150.112 129.023 227.157 1.00 111.41 218 ILE D O 1
ATOM 9953 N N . ASP E 3 47 ? 151.715 127.489 227.566 1.00 113.33 219 ASP D N 1
ATOM 9954 C CA . ASP E 3 47 ? 150.911 126.637 228.438 1.00 113.33 219 ASP D CA 1
ATOM 9955 C C . ASP E 3 47 ? 150.083 127.439 229.436 1.00 113.33 219 ASP D C 1
ATOM 9956 O O . ASP E 3 47 ? 150.488 128.525 229.862 1.00 113.33 219 ASP D O 1
ATOM 9961 N N . GLY E 3 48 ? 148.929 126.896 229.825 1.00 116.45 220 GLY D N 1
ATOM 9962 C CA . GLY E 3 48 ? 147.907 127.623 230.558 1.00 116.45 220 GLY D CA 1
ATOM 9963 C C . GLY E 3 48 ? 148.356 128.356 231.805 1.00 116.45 220 GLY D C 1
ATOM 9964 O O . GLY E 3 48 ? 147.578 129.105 232.402 1.00 116.45 220 GLY D O 1
ATOM 9965 N N . THR E 3 49 ? 149.603 128.146 232.220 1.00 115.24 221 THR D N 1
ATOM 9966 C CA . THR E 3 49 ? 150.144 128.915 233.330 1.00 115.24 221 THR D CA 1
ATOM 9967 C C . THR E 3 49 ? 150.225 130.400 233.001 1.00 115.24 221 THR D C 1
ATOM 9968 O O . THR E 3 49 ? 150.247 131.226 233.919 1.00 115.24 221 THR D O 1
ATOM 9972 N N . ASN E 3 50 ? 150.241 130.766 231.715 1.00 117.44 222 ASN D N 1
ATOM 9973 C CA . ASN E 3 50 ? 150.593 132.126 231.331 1.00 117.44 222 ASN D CA 1
ATOM 9974 C C . ASN E 3 50 ? 149.680 132.765 230.287 1.00 117.44 222 ASN D C 1
ATOM 9975 O O . ASN E 3 50 ? 150.042 133.815 229.744 1.00 117.44 222 ASN D O 1
ATOM 9980 N N . TYR E 3 51 ? 148.517 132.184 229.978 1.00 122.04 223 TYR D N 1
ATOM 9981 C CA . TYR E 3 51 ? 147.665 132.849 228.996 1.00 122.04 223 TYR D CA 1
ATOM 9982 C C . TYR E 3 51 ? 146.998 134.083 229.584 1.00 122.04 223 TYR D C 1
ATOM 9983 O O . TYR E 3 51 ? 146.448 134.893 228.831 1.00 122.04 223 TYR D O 1
ATOM 9992 N N . TYR E 3 52 ? 147.027 134.230 230.912 1.00 118.15 224 TYR D N 1
ATOM 9993 C CA . TYR E 3 52 ? 146.364 135.359 231.556 1.00 118.15 224 TYR D CA 1
ATOM 9994 C C . TYR E 3 52 ? 146.946 136.684 231.084 1.00 118.15 224 TYR D C 1
ATOM 9995 O O . TYR E 3 52 ? 146.204 137.632 230.800 1.00 118.15 224 TYR D O 1
ATOM 10004 N N . ASP E 3 53 ? 148.270 136.764 230.989 1.00 109.85 225 ASP D N 1
ATOM 10005 C CA . ASP E 3 53 ? 148.976 138.005 230.710 1.00 109.85 225 ASP D CA 1
ATOM 10006 C C . ASP E 3 53 ? 149.394 138.080 229.247 1.00 109.85 225 ASP D C 1
ATOM 10007 O O . ASP E 3 53 ? 149.591 137.060 228.582 1.00 109.85 225 ASP D O 1
ATOM 10012 N N . ALA E 3 54 ? 149.525 139.311 228.755 1.00 102.35 226 ALA D N 1
ATOM 10013 C CA . ALA E 3 54 ? 149.951 139.555 227.386 1.00 102.35 226 ALA D CA 1
ATOM 10014 C C . ALA E 3 54 ? 151.408 139.979 227.276 1.00 102.35 226 ALA D C 1
ATOM 10015 O O . ALA E 3 54 ? 152.007 139.802 226.211 1.00 102.35 226 ALA D O 1
ATOM 10017 N N . SER E 3 55 ? 151.989 140.537 228.338 1.00 101.19 227 SER D N 1
ATOM 10018 C CA . SER E 3 55 ? 153.390 140.941 228.280 1.00 101.19 227 SER D CA 1
ATOM 10019 C C . SER E 3 55 ? 154.307 139.736 228.110 1.00 101.19 227 SER D C 1
ATOM 10020 O O . SER E 3 55 ? 155.281 139.791 227.347 1.00 101.19 227 SER D O 1
ATOM 10023 N N . TYR E 3 56 ? 154.015 138.644 228.817 1.00 104.03 228 TYR D N 1
ATOM 10024 C CA . TYR E 3 56 ? 154.857 137.457 228.725 1.00 104.03 228 TYR D CA 1
ATOM 10025 C C . TYR E 3 56 ? 154.860 136.900 227.311 1.00 104.03 228 TYR D C 1
ATOM 10026 O O . TYR E 3 56 ? 155.921 136.620 226.746 1.00 104.03 228 TYR D O 1
ATOM 10035 N N . ILE E 3 57 ? 153.676 136.740 226.718 1.00 101.80 229 ILE D N 1
ATOM 10036 C CA . ILE E 3 57 ? 153.614 136.207 225.363 1.00 101.80 229 ILE D CA 1
ATOM 10037 C C . ILE E 3 57 ? 154.199 137.197 224.368 1.00 101.80 229 ILE D C 1
ATOM 10038 O O . ILE E 3 57 ? 154.809 136.793 223.374 1.00 101.80 229 ILE D O 1
ATOM 10043 N N . THR E 3 58 ? 154.033 138.499 224.608 1.00 99.52 230 THR D N 1
ATOM 10044 C CA . THR E 3 58 ? 154.643 139.492 223.730 1.00 99.52 230 THR D CA 1
ATOM 10045 C C . THR E 3 58 ? 156.156 139.331 223.699 1.00 99.52 230 THR D C 1
ATOM 10046 O O . THR E 3 58 ? 156.762 139.227 222.626 1.00 99.52 230 THR D O 1
ATOM 10050 N N . THR E 3 59 ? 156.780 139.295 224.876 1.00 103.19 231 THR D N 1
ATOM 10051 C CA . THR E 3 59 ? 158.226 139.118 224.935 1.00 103.19 231 THR D CA 1
ATOM 10052 C C . THR E 3 59 ? 158.637 137.766 224.368 1.00 103.19 231 THR D C 1
ATOM 10053 O O . THR E 3 59 ? 159.678 137.649 223.710 1.00 103.19 231 THR D O 1
ATOM 10057 N N . ALA E 3 60 ? 157.829 136.731 224.610 1.00 103.77 232 ALA D N 1
ATOM 10058 C CA . ALA E 3 60 ? 158.149 135.404 224.102 1.00 103.77 232 ALA D CA 1
ATOM 10059 C C . ALA E 3 60 ? 158.168 135.391 222.581 1.00 103.77 232 ALA D C 1
ATOM 10060 O O . ALA E 3 60 ? 159.082 134.836 221.968 1.00 103.77 232 ALA D O 1
ATOM 10062 N N . ILE E 3 61 ? 157.168 136.006 221.951 1.00 102.78 233 ILE D N 1
ATOM 10063 C CA . ILE E 3 61 ? 157.185 136.138 220.497 1.00 102.78 233 ILE D CA 1
ATOM 10064 C C . ILE E 3 61 ? 158.406 136.932 220.065 1.00 102.78 233 ILE D C 1
ATOM 10065 O O . ILE E 3 61 ? 159.160 136.523 219.170 1.00 102.78 233 ILE D O 1
ATOM 10070 N N . TYR E 3 62 ? 158.641 138.060 220.737 1.00 103.84 234 TYR D N 1
ATOM 10071 C CA . TYR E 3 62 ? 159.643 139.021 220.299 1.00 103.84 234 TYR D CA 1
ATOM 10072 C C . TYR E 3 62 ? 161.051 138.446 220.385 1.00 103.84 234 TYR D C 1
ATOM 10073 O O . TYR E 3 62 ? 161.942 138.884 219.649 1.00 103.84 234 TYR D O 1
ATOM 10082 N N . ASN E 3 63 ? 161.273 137.472 221.269 1.00 106.47 235 ASN D N 1
ATOM 10083 C CA . ASN E 3 63 ? 162.586 136.845 221.372 1.00 106.47 235 ASN D CA 1
ATOM 10084 C C . ASN E 3 63 ? 162.677 135.491 220.678 1.00 106.47 235 ASN D C 1
ATOM 10085 O O . ASN E 3 63 ? 163.766 135.116 220.230 1.00 106.47 235 ASN D O 1
ATOM 10090 N N . LYS E 3 64 ? 161.575 134.741 220.574 1.00 104.72 236 LYS D N 1
ATOM 10091 C CA . LYS E 3 64 ? 161.608 133.454 219.891 1.00 104.72 236 LYS D CA 1
ATOM 10092 C C . LYS E 3 64 ? 161.678 133.621 218.381 1.00 104.72 236 LYS D C 1
ATOM 10093 O O . LYS E 3 64 ? 162.428 132.905 217.709 1.00 104.72 236 LYS D O 1
ATOM 10099 N N . PHE E 3 65 ? 160.905 134.553 217.833 1.00 101.27 237 PHE D N 1
ATOM 10100 C CA . PHE E 3 65 ? 160.872 134.770 216.396 1.00 101.27 237 PHE D CA 1
ATOM 10101 C C . PHE E 3 65 ? 161.838 135.855 215.951 1.00 101.27 237 PHE D C 1
ATOM 10102 O O . PHE E 3 65 ? 161.791 136.267 214.788 1.00 101.27 237 PHE D O 1
ATOM 10110 N N . GLN E 3 66 ? 162.701 136.316 216.855 1.00 100.72 238 GLN D N 1
ATOM 10111 C CA . GLN E 3 66 ? 163.748 137.300 216.574 1.00 100.72 238 GLN D CA 1
ATOM 10112 C C . GLN E 3 66 ? 163.227 138.445 215.707 1.00 100.72 238 GLN D C 1
ATOM 10113 O O . GLN E 3 66 ? 163.795 138.802 214.674 1.00 100.72 238 GLN D O 1
ATOM 10119 N N . VAL E 3 67 ? 162.118 139.035 216.162 1.00 97.85 239 VAL D N 1
ATOM 10120 C CA . VAL E 3 67 ? 161.582 140.225 215.511 1.00 97.85 239 VAL D CA 1
ATOM 10121 C C . VAL E 3 67 ? 162.592 141.359 215.564 1.00 97.85 239 VAL D C 1
ATOM 10122 O O . VAL E 3 67 ? 162.639 142.206 214.664 1.00 97.85 239 VAL D O 1
ATOM 10126 N N . SER E 3 68 ? 163.430 141.382 216.602 1.00 96.41 240 SER D N 1
ATOM 10127 C CA . SER E 3 68 ? 164.448 142.416 216.732 1.00 96.41 240 SER D CA 1
ATOM 10128 C C . SER E 3 68 ? 165.442 142.400 215.579 1.00 96.41 240 SER D C 1
ATOM 10129 O O . SER E 3 68 ? 166.126 143.403 215.353 1.00 96.41 240 SER D O 1
ATOM 10132 N N . SER E 3 69 ? 165.544 141.290 214.850 1.00 96.43 241 SER D N 1
ATOM 10133 C CA . SER E 3 69 ? 166.435 141.228 213.701 1.00 96.43 241 SER D CA 1
ATOM 10134 C C . SER E 3 69 ? 165.832 141.837 212.443 1.00 96.43 241 SER D C 1
ATOM 10135 O O . SER E 3 69 ? 166.564 142.053 211.473 1.00 96.43 241 SER D O 1
ATOM 10138 N N . CYS E 3 70 ? 164.525 142.106 212.429 1.00 94.33 242 CYS D N 1
ATOM 10139 C CA . CYS E 3 70 ? 163.902 142.673 211.237 1.00 94.33 242 CYS D CA 1
ATOM 10140 C C . CYS E 3 70 ? 164.434 144.069 210.941 1.00 94.33 242 CYS D C 1
ATOM 10141 O O . CYS E 3 70 ? 164.695 144.410 209.782 1.00 94.33 242 CYS D O 1
ATOM 10144 N N . LEU E 3 71 ? 164.597 144.888 211.971 1.00 80.46 243 LEU D N 1
ATOM 10145 C CA . LEU E 3 71 ? 165.021 146.260 211.771 1.00 80.46 243 LEU D CA 1
ATOM 10146 C C . LEU E 3 71 ? 166.488 146.311 211.342 1.00 80.46 243 LEU D C 1
ATOM 10147 O O . LEU E 3 71 ? 167.291 145.467 211.747 1.00 80.46 243 LEU D O 1
ATOM 10152 N N . PRO E 3 72 ? 166.860 147.285 210.516 1.00 69.88 244 PRO D N 1
ATOM 10153 C CA . PRO E 3 72 ? 168.235 147.345 210.014 1.00 69.88 244 PRO D CA 1
ATOM 10154 C C . PRO E 3 72 ? 169.216 147.794 211.085 1.00 69.88 244 PRO D C 1
ATOM 10155 O O . PRO E 3 72 ? 168.847 148.381 212.103 1.00 69.88 244 PRO D O 1
ATOM 10159 N N . SER E 3 73 ? 170.493 147.503 210.837 1.00 69.48 245 SER D N 1
ATOM 10160 C CA . SER E 3 73 ? 171.563 147.882 211.749 1.00 69.48 245 SER D CA 1
ATOM 10161 C C . SER E 3 73 ? 172.853 148.071 210.964 1.00 69.48 245 SER D C 1
ATOM 10162 O O . SER E 3 73 ? 172.978 147.623 209.822 1.00 69.48 245 SER D O 1
ATOM 10165 N N . VAL E 3 74 ? 173.818 148.735 211.597 1.00 72.32 246 VAL D N 1
ATOM 10166 C CA . VAL E 3 74 ? 175.066 149.114 210.936 1.00 72.32 246 VAL D CA 1
ATOM 10167 C C . VAL E 3 74 ? 176.254 148.379 211.546 1.00 72.32 246 VAL D C 1
ATOM 10168 O O . VAL E 3 74 ? 176.283 148.143 212.762 1.00 72.32 246 VAL D O 1
ATOM 10172 N N . PRO E 3 75 ? 177.244 147.989 210.746 1.00 74.91 247 PRO D N 1
ATOM 10173 C CA . PRO E 3 75 ? 178.454 147.376 211.309 1.00 74.91 247 PRO D CA 1
ATOM 10174 C C . PRO E 3 75 ? 179.325 148.344 212.099 1.00 74.91 247 PRO D C 1
ATOM 10175 O O . PRO E 3 75 ? 179.662 148.071 213.255 1.00 74.91 247 PRO D O 1
ATOM 10179 N N . PHE E 3 76 ? 179.691 149.476 211.501 1.00 79.54 248 PHE D N 1
ATOM 10180 C CA . PHE E 3 76 ? 180.581 150.430 212.152 1.00 79.54 248 PHE D CA 1
ATOM 10181 C C . PHE E 3 76 ? 179.790 151.291 213.131 1.00 79.54 248 PHE D C 1
ATOM 10182 O O . PHE E 3 76 ? 178.615 151.046 213.413 1.00 79.54 248 PHE D O 1
ATOM 10190 N N . LEU E 3 77 ? 180.447 152.314 213.679 1.00 79.76 249 LEU D N 1
ATOM 10191 C CA . LEU E 3 77 ? 179.710 153.384 214.338 1.00 79.76 249 LEU D CA 1
ATOM 10192 C C . LEU E 3 77 ? 178.875 154.159 213.330 1.00 79.76 249 LEU D C 1
ATOM 10193 O O . LEU E 3 77 ? 177.731 154.529 213.614 1.00 79.76 249 LEU D O 1
ATOM 10198 N N . GLY E 3 78 ? 179.434 154.416 212.150 1.00 80.55 250 GLY D N 1
ATOM 10199 C CA . GLY E 3 78 ? 178.684 154.986 211.050 1.00 80.55 250 GLY D CA 1
ATOM 10200 C C . GLY E 3 78 ? 178.307 153.919 210.043 1.00 80.55 250 GLY D C 1
ATOM 10201 O O . GLY E 3 78 ? 177.739 152.889 210.413 1.00 80.55 250 GLY D O 1
ATOM 10202 N N . GLY E 3 79 ? 178.613 154.150 208.771 1.00 71.21 251 GLY D N 1
ATOM 10203 C CA . GLY E 3 79 ? 178.390 153.156 207.749 1.00 71.21 251 GLY D CA 1
ATOM 10204 C C . GLY E 3 79 ? 176.931 153.035 207.367 1.00 71.21 251 GLY D C 1
ATOM 10205 O O . GLY E 3 79 ? 176.034 153.139 208.207 1.00 71.21 251 GLY D O 1
ATOM 10206 N N . PRO E 3 80 ? 176.667 152.812 206.084 1.00 67.88 252 PRO D N 1
ATOM 10207 C CA . PRO E 3 80 ? 175.285 152.735 205.610 1.00 67.88 252 PRO D CA 1
ATOM 10208 C C . PRO E 3 80 ? 174.548 151.590 206.274 1.00 67.88 252 PRO D C 1
ATOM 10209 O O . PRO E 3 80 ? 175.128 150.521 206.506 1.00 67.88 252 PRO D O 1
ATOM 10213 N N . PRO E 3 81 ? 173.275 151.776 206.606 1.00 62.22 253 PRO D N 1
ATOM 10214 C CA . PRO E 3 81 ? 172.498 150.674 207.172 1.00 62.22 253 PRO D CA 1
ATOM 10215 C C . PRO E 3 81 ? 172.259 149.589 206.140 1.00 62.22 253 PRO D C 1
ATOM 10216 O O . PRO E 3 81 ? 172.141 149.850 204.941 1.00 62.22 253 PRO D O 1
ATOM 10220 N N . VAL E 3 82 ? 172.192 148.354 206.624 1.00 66.36 254 VAL D N 1
ATOM 10221 C CA . VAL E 3 82 ? 171.945 147.200 205.768 1.00 66.36 254 VAL D CA 1
ATOM 10222 C C . VAL E 3 82 ? 170.865 146.349 206.421 1.00 66.36 254 VAL D C 1
ATOM 10223 O O . VAL E 3 82 ? 170.752 146.342 207.654 1.00 66.36 254 VAL D O 1
ATOM 10227 N N . PRO E 3 83 ? 170.051 145.630 205.650 1.00 74.14 255 PRO D N 1
ATOM 10228 C CA . PRO E 3 83 ? 168.979 144.833 206.256 1.00 74.14 255 PRO D CA 1
ATOM 10229 C C . PRO E 3 83 ? 169.534 143.735 207.149 1.00 74.14 255 PRO D C 1
ATOM 10230 O O . PRO E 3 83 ? 170.606 143.181 206.900 1.00 74.14 255 PRO D O 1
ATOM 10234 N N . GLY E 3 84 ? 168.781 143.421 208.198 1.00 86.44 256 GLY D N 1
ATOM 10235 C CA . GLY E 3 84 ? 169.221 142.479 209.202 1.00 86.44 256 GLY D CA 1
ATOM 10236 C C . GLY E 3 84 ? 169.057 141.037 208.763 1.00 86.44 256 GLY D C 1
ATOM 10237 O O . GLY E 3 84 ? 168.752 140.726 207.610 1.00 86.44 256 GLY D O 1
ATOM 10238 N N . ALA E 3 85 ? 169.274 140.135 209.723 1.00 95.25 257 ALA D N 1
ATOM 10239 C CA . ALA E 3 85 ? 169.201 138.707 209.439 1.00 95.25 257 ALA D CA 1
ATOM 10240 C C . ALA E 3 85 ? 167.803 138.269 209.030 1.00 95.25 257 ALA D C 1
ATOM 10241 O O . ALA E 3 85 ? 167.664 137.263 208.329 1.00 95.25 257 ALA D O 1
ATOM 10243 N N . GLY E 3 86 ? 166.770 138.994 209.446 1.00 93.29 258 GLY D N 1
ATOM 10244 C CA . GLY E 3 86 ? 165.421 138.667 209.036 1.00 93.29 258 GLY D CA 1
ATOM 10245 C C . GLY E 3 86 ? 165.105 139.202 207.656 1.00 93.29 258 GLY D C 1
ATOM 10246 O O . GLY E 3 86 ? 164.091 139.876 207.457 1.00 93.29 258 GLY D O 1
ATOM 10247 N N . ALA E 3 87 ? 165.978 138.908 206.692 1.00 92.50 259 ALA D N 1
ATOM 10248 C CA . ALA E 3 87 ? 165.805 139.439 205.346 1.00 92.50 259 ALA D CA 1
ATOM 10249 C C . ALA E 3 87 ? 164.563 138.866 204.677 1.00 92.50 259 ALA D C 1
ATOM 10250 O O . ALA E 3 87 ? 163.801 139.596 204.034 1.00 92.50 259 ALA D O 1
ATOM 10252 N N . ASN E 3 88 ? 164.340 137.561 204.816 1.00 94.00 260 ASN D N 1
ATOM 10253 C CA . ASN E 3 88 ? 163.268 136.889 204.091 1.00 94.00 260 ASN D CA 1
ATOM 10254 C C . ASN E 3 88 ? 162.343 136.084 204.993 1.00 94.00 260 ASN D C 1
ATOM 10255 O O . ASN E 3 88 ? 161.481 135.358 204.484 1.00 94.00 260 ASN D O 1
ATOM 10260 N N . LYS E 3 89 ? 162.497 136.180 206.307 1.00 97.26 261 LYS D N 1
ATOM 10261 C CA . LYS E 3 89 ? 161.599 135.468 207.200 1.00 97.26 261 LYS D CA 1
ATOM 10262 C C . LYS E 3 89 ? 160.191 136.050 207.088 1.00 97.26 261 LYS D C 1
ATOM 10263 O O . LYS E 3 89 ? 160.031 137.268 206.971 1.00 97.26 261 LYS D O 1
ATOM 10269 N N . PRO E 3 90 ? 159.156 135.208 207.104 1.00 99.24 262 PRO D N 1
ATOM 10270 C CA . PRO E 3 90 ? 157.789 135.731 206.956 1.00 99.24 262 PRO D CA 1
ATOM 10271 C C . PRO E 3 90 ? 157.380 136.686 208.061 1.00 99.24 262 PRO D C 1
ATOM 10272 O O . PRO E 3 90 ? 156.545 137.568 207.825 1.00 99.24 262 PRO D O 1
ATOM 10276 N N . ILE E 3 91 ? 157.937 136.536 209.263 1.00 95.39 263 ILE D N 1
ATOM 10277 C CA . ILE E 3 91 ? 157.549 137.394 210.378 1.00 95.39 263 ILE D CA 1
ATOM 10278 C C . ILE E 3 91 ? 157.962 138.842 210.128 1.00 95.39 263 ILE D C 1
ATOM 10279 O O . ILE E 3 91 ? 157.204 139.776 210.424 1.00 95.39 263 ILE D O 1
ATOM 10284 N N . CYS E 3 92 ? 159.161 139.057 209.582 1.00 93.53 264 CYS D N 1
ATOM 10285 C CA . CYS E 3 92 ? 159.611 140.417 209.309 1.00 93.53 264 CYS D CA 1
ATOM 10286 C C . CYS E 3 92 ? 158.748 141.077 208.243 1.00 93.53 264 CYS D C 1
ATOM 10287 O O . CYS E 3 92 ? 158.355 142.241 208.384 1.00 93.53 264 CYS D O 1
ATOM 10290 N N . SER E 3 93 ? 158.434 140.349 207.173 1.00 90.83 265 SER D N 1
ATOM 10291 C CA . SER E 3 93 ? 157.562 140.902 206.145 1.00 90.83 265 SER D CA 1
ATOM 10292 C C . SER E 3 93 ? 156.179 141.200 206.705 1.00 90.83 265 SER D C 1
ATOM 10293 O O . SER E 3 93 ? 155.572 142.223 206.369 1.00 90.83 265 SER D O 1
ATOM 10296 N N . ALA E 3 94 ? 155.667 140.320 207.566 1.00 88.68 266 ALA D N 1
ATOM 10297 C CA . ALA E 3 94 ? 154.351 140.541 208.153 1.00 88.68 266 ALA D CA 1
ATOM 10298 C C . ALA E 3 94 ? 154.332 141.802 209.007 1.00 88.68 266 ALA D C 1
ATOM 10299 O O . ALA E 3 94 ? 153.424 142.631 208.885 1.00 88.68 266 ALA D O 1
ATOM 10301 N N . VAL E 3 95 ? 155.335 141.976 209.871 1.00 86.19 267 VAL D N 1
ATOM 10302 C CA . VAL E 3 95 ? 155.342 143.153 210.739 1.00 86.19 267 VAL D CA 1
ATOM 10303 C C . VAL E 3 95 ? 155.569 144.420 209.921 1.00 86.19 267 VAL D C 1
ATOM 10304 O O . VAL E 3 95 ? 154.992 145.475 210.216 1.00 86.19 267 VAL D O 1
ATOM 10308 N N . ASP E 3 96 ? 156.395 144.337 208.873 1.00 82.53 268 ASP D N 1
ATOM 10309 C CA . ASP E 3 96 ? 156.603 145.481 207.994 1.00 82.53 268 ASP D CA 1
ATOM 10310 C C . ASP E 3 96 ? 155.293 145.896 207.339 1.00 82.53 268 ASP D C 1
ATOM 10311 O O . ASP E 3 96 ? 154.893 147.063 207.403 1.00 82.53 268 ASP D O 1
ATOM 10316 N N . LYS E 3 97 ? 154.598 144.944 206.717 1.00 84.39 269 LYS D N 1
ATOM 10317 C CA . LYS E 3 97 ? 153.343 145.260 206.053 1.00 84.39 269 LYS D CA 1
ATOM 10318 C C . LYS E 3 97 ? 152.246 145.632 207.040 1.00 84.39 269 LYS D C 1
ATOM 10319 O O . LYS E 3 97 ? 151.260 146.260 206.641 1.00 84.39 269 LYS D O 1
ATOM 10325 N N . LEU E 3 98 ? 152.392 145.269 208.312 1.00 83.66 270 LEU D N 1
ATOM 10326 C CA . LEU E 3 98 ? 151.349 145.560 209.285 1.00 83.66 270 LEU D CA 1
ATOM 10327 C C . LEU E 3 98 ? 151.495 146.934 209.927 1.00 83.66 270 LEU D C 1
ATOM 10328 O O . LEU E 3 98 ? 150.505 147.662 210.051 1.00 83.66 270 LEU D O 1
ATOM 10333 N N . TYR E 3 99 ? 152.703 147.313 210.345 1.00 82.17 271 TYR D N 1
ATOM 10334 C CA . TYR E 3 99 ? 152.887 148.555 211.091 1.00 82.17 271 TYR D CA 1
ATOM 10335 C C . TYR E 3 99 ? 153.340 149.709 210.204 1.00 82.17 271 TYR D C 1
ATOM 10336 O O . TYR E 3 99 ? 152.699 150.762 210.180 1.00 82.17 271 TYR D O 1
ATOM 10345 N N . LEU E 3 100 ? 154.430 149.529 209.464 1.00 77.37 272 LEU D N 1
ATOM 10346 C CA . LEU E 3 100 ? 154.965 150.617 208.659 1.00 77.37 272 LEU D CA 1
ATOM 10347 C C . LEU E 3 100 ? 154.092 150.871 207.441 1.00 77.37 272 LEU D C 1
ATOM 10348 O O . LEU E 3 100 ? 154.466 150.519 206.318 1.00 77.37 272 LEU D O 1
ATOM 10353 N N . GLY E 3 101 ? 152.938 151.494 207.646 1.00 81.47 273 GLY D N 1
ATOM 10354 C CA . GLY E 3 101 ? 152.028 151.749 206.550 1.00 81.47 273 GLY D CA 1
ATOM 10355 C C . GLY E 3 101 ? 152.342 153.047 205.839 1.00 81.47 273 GLY D C 1
ATOM 10356 O O . GLY E 3 101 ? 153.445 153.221 205.314 1.00 81.47 273 GLY D O 1
ATOM 10357 N N . SER E 3 102 ? 151.380 153.963 205.810 1.00 77.73 274 SER D N 1
ATOM 10358 C CA . SER E 3 102 ? 151.551 155.278 205.202 1.00 77.73 274 SER D CA 1
ATOM 10359 C C . SER E 3 102 ? 151.367 156.320 206.300 1.00 77.73 274 SER D C 1
ATOM 10360 O O . SER E 3 102 ? 150.270 156.850 206.488 1.00 77.73 274 SER D O 1
ATOM 10363 N N . GLY E 3 103 ? 152.443 156.614 207.020 1.00 72.10 275 GLY D N 1
ATOM 10364 C CA . GLY E 3 103 ? 152.386 157.615 208.064 1.00 72.10 275 GLY D CA 1
ATOM 10365 C C . GLY E 3 103 ? 152.445 157.042 209.463 1.00 72.10 275 GLY D C 1
ATOM 10366 O O . GLY E 3 103 ? 151.934 157.646 210.410 1.00 72.10 275 GLY D O 1
ATOM 10367 N N . ASN E 3 104 ? 153.062 155.874 209.609 1.00 74.08 276 ASN D N 1
ATOM 10368 C CA . ASN E 3 104 ? 153.244 155.238 210.905 1.00 74.08 276 ASN D CA 1
ATOM 10369 C C . ASN E 3 104 ? 154.728 155.161 211.224 1.00 74.08 276 ASN D C 1
ATOM 10370 O O . ASN E 3 104 ? 155.528 154.753 210.377 1.00 74.08 276 ASN D O 1
ATOM 10375 N N . PHE E 3 105 ? 155.091 155.552 212.437 1.00 67.65 277 PHE D N 1
ATOM 10376 C CA . PHE E 3 105 ? 156.475 155.550 212.878 1.00 67.65 277 PHE D CA 1
ATOM 10377 C C . PHE E 3 105 ? 156.740 154.340 213.762 1.00 67.65 277 PHE D C 1
ATOM 10378 O O . PHE E 3 105 ? 155.828 153.765 214.359 1.00 67.65 277 PHE D O 1
ATOM 10386 N N . LEU E 3 106 ? 158.010 153.954 213.838 1.00 66.30 278 LEU D N 1
ATOM 10387 C CA . LEU E 3 106 ? 158.386 152.782 214.622 1.00 66.30 278 LEU D CA 1
ATOM 10388 C C . LEU E 3 106 ? 159.858 152.898 214.984 1.00 66.30 278 LEU D C 1
ATOM 10389 O O . LEU E 3 106 ? 160.718 152.746 214.114 1.00 66.30 278 LEU D O 1
ATOM 10394 N N . ASP E 3 107 ? 160.142 153.156 216.252 1.00 70.55 279 ASP D N 1
ATOM 10395 C CA . ASP E 3 107 ? 161.505 153.157 216.746 1.00 70.55 279 ASP D CA 1
ATOM 10396 C C . ASP E 3 107 ? 161.776 151.829 217.443 1.00 70.55 279 ASP D C 1
ATOM 10397 O O . ASP E 3 107 ? 160.958 150.908 217.407 1.00 70.55 279 ASP D O 1
ATOM 10402 N N . LYS E 3 108 ? 162.937 151.722 218.089 1.00 71.23 280 LYS D N 1
ATOM 10403 C CA . LYS E 3 108 ? 163.254 150.502 218.822 1.00 71.23 280 LYS D CA 1
ATOM 10404 C C . LYS E 3 108 ? 162.280 150.272 219.970 1.00 71.23 280 LYS D C 1
ATOM 10405 O O . LYS E 3 108 ? 161.850 149.139 220.211 1.00 71.23 280 LYS D O 1
ATOM 10411 N N . SER E 3 109 ? 161.916 151.331 220.684 1.00 72.21 281 SER D N 1
ATOM 10412 C CA . SER E 3 109 ? 161.086 151.212 221.873 1.00 72.21 281 SER D CA 1
ATOM 10413 C C . SER E 3 109 ? 159.600 151.378 221.585 1.00 72.21 281 SER D C 1
ATOM 10414 O O . SER E 3 109 ? 158.805 151.426 222.527 1.00 72.21 281 SER D O 1
ATOM 10417 N N . SER E 3 110 ? 159.206 151.482 220.318 1.00 74.17 282 SER D N 1
ATOM 10418 C CA . SER E 3 110 ? 157.794 151.552 219.967 1.00 74.17 282 SER D CA 1
ATOM 10419 C C . SER E 3 110 ? 157.232 150.244 219.442 1.00 74.17 282 SER D C 1
ATOM 10420 O O . SER E 3 110 ? 156.032 150.005 219.583 1.00 74.17 282 SER D O 1
ATOM 10423 N N . LEU E 3 111 ? 158.061 149.403 218.828 1.00 77.66 283 LEU D N 1
ATOM 10424 C CA . LEU E 3 111 ? 157.574 148.116 218.335 1.00 77.66 283 LEU D CA 1
ATOM 10425 C C . LEU E 3 111 ? 157.042 147.220 219.443 1.00 77.66 283 LEU D C 1
ATOM 10426 O O . LEU E 3 111 ? 155.938 146.669 219.279 1.00 77.66 283 LEU D O 1
ATOM 10431 N N . PRO E 3 112 ? 157.744 147.010 220.565 1.00 77.10 284 PRO D N 1
ATOM 10432 C CA . PRO E 3 112 ? 157.155 146.172 221.619 1.00 77.10 284 PRO D CA 1
ATOM 10433 C C . PRO E 3 112 ? 155.829 146.698 222.124 1.00 77.10 284 PRO D C 1
ATOM 10434 O O . PRO E 3 112 ? 154.929 145.905 222.410 1.00 77.10 284 PRO D O 1
ATOM 10438 N N . GLY E 3 113 ? 155.669 148.017 222.218 1.00 81.82 285 GLY D N 1
ATOM 10439 C CA . GLY E 3 113 ? 154.398 148.560 222.668 1.00 81.82 285 GLY D CA 1
ATOM 10440 C C . GLY E 3 113 ? 153.263 148.262 221.707 1.00 81.82 285 GLY D C 1
ATOM 10441 O O . GLY E 3 113 ? 152.169 147.866 222.118 1.00 81.82 285 GLY D O 1
ATOM 10442 N N . SER E 3 114 ? 153.506 148.456 220.410 1.00 83.43 286 SER D N 1
ATOM 10443 C CA . SER E 3 114 ? 152.467 148.184 219.423 1.00 83.43 286 SER D CA 1
ATOM 10444 C C . SER E 3 114 ? 152.119 146.704 219.388 1.00 83.43 286 SER D C 1
ATOM 10445 O O . SER E 3 114 ? 150.940 146.334 219.286 1.00 83.43 286 SER D O 1
ATOM 10448 N N . ILE E 3 115 ? 153.133 145.841 219.458 1.00 82.96 287 ILE D N 1
ATOM 10449 C CA . ILE E 3 115 ? 152.875 144.406 219.490 1.00 82.96 287 ILE D CA 1
ATOM 10450 C C . ILE E 3 115 ? 152.078 144.045 220.733 1.00 82.96 287 ILE D C 1
ATOM 10451 O O . ILE E 3 115 ? 151.157 143.223 220.679 1.00 82.96 287 ILE D O 1
ATOM 10456 N N . GLN E 3 116 ? 152.410 144.661 221.868 1.00 88.47 288 GLN D N 1
ATOM 10457 C CA . GLN E 3 116 ? 151.646 144.441 223.089 1.00 88.47 288 GLN D CA 1
ATOM 10458 C C . GLN E 3 116 ? 150.189 144.822 222.889 1.00 88.47 288 GLN D C 1
ATOM 10459 O O . GLN E 3 116 ? 149.283 144.064 223.250 1.00 88.47 288 GLN D O 1
ATOM 10465 N N . LYS E 3 117 ? 149.946 145.992 222.297 1.00 88.07 289 LYS D N 1
ATOM 10466 C CA . LYS E 3 117 ? 148.575 146.440 222.077 1.00 88.07 289 LYS D CA 1
ATOM 10467 C C . LYS E 3 117 ? 147.806 145.448 221.216 1.00 88.07 289 LYS D C 1
ATOM 10468 O O . LYS E 3 117 ? 146.713 144.998 221.587 1.00 88.07 289 LYS D O 1
ATOM 10474 N N . ASP E 3 118 ? 148.370 145.083 220.065 1.00 89.95 290 ASP D N 1
ATOM 10475 C CA . ASP E 3 118 ? 147.646 144.208 219.150 1.00 89.95 290 ASP D CA 1
ATOM 10476 C C . ASP E 3 118 ? 147.430 142.824 219.750 1.00 89.95 290 ASP D C 1
ATOM 10477 O O . ASP E 3 118 ? 146.328 142.267 219.658 1.00 89.95 290 ASP D O 1
ATOM 10482 N N . VAL E 3 119 ? 148.464 142.252 220.370 1.00 90.63 291 VAL D N 1
ATOM 10483 C CA . VAL E 3 119 ? 148.328 140.923 220.951 1.00 90.63 291 VAL D CA 1
ATOM 10484 C C . VAL E 3 119 ? 147.296 140.935 222.067 1.00 90.63 291 VAL D C 1
ATOM 10485 O O . VAL E 3 119 ? 146.458 140.034 222.159 1.00 90.63 291 VAL D O 1
ATOM 10489 N N . ALA E 3 120 ? 147.334 141.954 222.929 1.00 91.20 292 ALA D N 1
ATOM 10490 C CA . ALA E 3 120 ? 146.350 142.040 223.999 1.00 91.20 292 ALA D CA 1
ATOM 10491 C C . ALA E 3 120 ? 144.944 142.145 223.434 1.00 91.20 292 ALA D C 1
ATOM 10492 O O . ALA E 3 120 ? 144.013 141.517 223.950 1.00 91.20 292 ALA D O 1
ATOM 10494 N N . LYS E 3 121 ? 144.771 142.925 222.365 1.00 91.16 293 LYS D N 1
ATOM 10495 C CA . LYS E 3 121 ? 143.453 143.041 221.750 1.00 91.16 293 LYS D CA 1
ATOM 10496 C C . LYS E 3 121 ? 142.968 141.690 221.241 1.00 91.16 293 LYS D C 1
ATOM 10497 O O . LYS E 3 121 ? 141.817 141.301 221.477 1.00 91.16 293 LYS D O 1
ATOM 10503 N N . ILE E 3 122 ? 143.839 140.953 220.550 1.00 92.49 294 ILE D N 1
ATOM 10504 C CA . ILE E 3 122 ? 143.425 139.668 219.989 1.00 92.49 294 ILE D CA 1
ATOM 10505 C C . ILE E 3 122 ? 143.098 138.669 221.094 1.00 92.49 294 ILE D C 1
ATOM 10506 O O . ILE E 3 122 ? 142.100 137.944 221.011 1.00 92.49 294 ILE D O 1
ATOM 10511 N N . VAL E 3 123 ? 143.928 138.603 222.137 1.00 91.43 295 VAL D N 1
ATOM 10512 C CA . VAL E 3 123 ? 143.660 137.662 223.222 1.00 91.43 295 VAL D CA 1
ATOM 10513 C C . VAL E 3 123 ? 142.373 138.021 223.951 1.00 91.43 295 VAL D C 1
ATOM 10514 O O . VAL E 3 123 ? 141.568 137.140 224.271 1.00 91.43 295 VAL D O 1
ATOM 10518 N N . ALA E 3 124 ? 142.160 139.306 224.243 1.00 95.21 296 ALA D N 1
ATOM 10519 C CA . ALA E 3 124 ? 140.926 139.695 224.917 1.00 95.21 296 ALA D CA 1
ATOM 10520 C C . ALA E 3 124 ? 139.710 139.354 224.066 1.00 95.21 296 ALA D C 1
ATOM 10521 O O . ALA E 3 124 ? 138.726 138.793 224.569 1.00 95.21 296 ALA D O 1
ATOM 10523 N N . GLY E 3 125 ? 139.770 139.657 222.767 1.00 97.45 297 GLY D N 1
ATOM 10524 C CA . GLY E 3 125 ? 138.655 139.337 221.895 1.00 97.45 297 GLY D CA 1
ATOM 10525 C C . GLY E 3 125 ? 138.374 137.849 221.837 1.00 97.45 297 GLY D C 1
ATOM 10526 O O . GLY E 3 125 ? 137.226 137.419 221.950 1.00 97.45 297 GLY D O 1
ATOM 10527 N N . ALA E 3 126 ? 139.424 137.040 221.674 1.00 99.09 298 ALA D N 1
ATOM 10528 C CA . ALA E 3 126 ? 139.234 135.596 221.593 1.00 99.09 298 ALA D CA 1
ATOM 10529 C C . ALA E 3 126 ? 138.671 135.037 222.892 1.00 99.09 298 ALA D C 1
ATOM 10530 O O . ALA E 3 126 ? 137.738 134.222 222.875 1.00 99.09 298 ALA D O 1
ATOM 10532 N N . GLU E 3 127 ? 139.217 135.467 224.031 1.00 99.58 299 GLU D N 1
ATOM 10533 C CA . GLU E 3 127 ? 138.760 134.946 225.312 1.00 99.58 299 GLU D CA 1
ATOM 10534 C C . GLU E 3 127 ? 137.302 135.305 225.555 1.00 99.58 299 GLU D C 1
ATOM 10535 O O . GLU E 3 127 ? 136.491 134.449 225.925 1.00 99.58 299 GLU D O 1
ATOM 10541 N N . GLN E 3 128 ? 136.939 136.564 225.319 1.00 102.88 300 GLN D N 1
ATOM 10542 C CA . GLN E 3 128 ? 135.571 136.973 225.592 1.00 102.88 300 GLN D CA 1
ATOM 10543 C C . GLN E 3 128 ? 134.591 136.496 224.527 1.00 102.88 300 GLN D C 1
ATOM 10544 O O . GLN E 3 128 ? 133.386 136.442 224.796 1.00 102.88 300 GLN D O 1
ATOM 10550 N N . ALA E 3 129 ? 135.071 136.143 223.332 1.00 103.61 301 ALA D N 1
ATOM 10551 C CA . ALA E 3 129 ? 134.205 135.515 222.344 1.00 103.61 301 ALA D CA 1
ATOM 10552 C C . ALA E 3 129 ? 133.959 134.049 222.667 1.00 103.61 301 ALA D C 1
ATOM 10553 O O . ALA E 3 129 ? 132.871 133.531 222.394 1.00 103.61 301 ALA D O 1
ATOM 10555 N N . ALA E 3 130 ? 134.957 133.366 223.232 1.00 105.76 302 ALA D N 1
ATOM 10556 C CA . ALA E 3 130 ? 134.718 132.027 223.757 1.00 105.76 302 ALA D CA 1
ATOM 10557 C C . ALA E 3 130 ? 133.805 132.067 224.977 1.00 105.76 302 ALA D C 1
ATOM 10558 O O . ALA E 3 130 ? 133.028 131.131 225.199 1.00 105.76 302 ALA D O 1
ATOM 10560 N N . LYS E 3 131 ? 133.887 133.130 225.774 1.00 97.93 303 LYS D N 1
ATOM 10561 C CA . LYS E 3 131 ? 133.006 133.300 226.927 1.00 97.93 303 LYS D CA 1
ATOM 10562 C C . LYS E 3 131 ? 131.559 133.497 226.484 1.00 97.93 303 LYS D C 1
ATOM 10563 O O . LYS E 3 131 ? 130.760 134.110 227.191 1.00 97.93 303 LYS D O 1
ATOM 10569 N N . ALA F 3 14 ? 220.879 109.511 177.669 1.00 99.08 186 ALA C N 1
ATOM 10570 C CA . ALA F 3 14 ? 219.525 109.969 177.383 1.00 99.08 186 ALA C CA 1
ATOM 10571 C C . ALA F 3 14 ? 219.044 110.958 178.434 1.00 99.08 186 ALA C C 1
ATOM 10572 O O . ALA F 3 14 ? 217.988 110.773 179.034 1.00 99.08 186 ALA C O 1
ATOM 10574 N N . ALA F 3 15 ? 219.825 112.010 178.655 1.00 104.99 187 ALA C N 1
ATOM 10575 C CA . ALA F 3 15 ? 219.478 113.051 179.612 1.00 104.99 187 ALA C CA 1
ATOM 10576 C C . ALA F 3 15 ? 218.710 114.203 178.980 1.00 104.99 187 ALA C C 1
ATOM 10577 O O . ALA F 3 15 ? 218.482 115.215 179.649 1.00 104.99 187 ALA C O 1
ATOM 10579 N N . ARG F 3 16 ? 218.326 114.085 177.710 1.00 100.97 188 ARG C N 1
ATOM 10580 C CA . ARG F 3 16 ? 217.549 115.123 177.048 1.00 100.97 188 ARG C CA 1
ATOM 10581 C C . ARG F 3 16 ? 216.048 114.921 177.187 1.00 100.97 188 ARG C C 1
ATOM 10582 O O . ARG F 3 16 ? 215.288 115.869 176.955 1.00 100.97 188 ARG C O 1
ATOM 10590 N N . ILE F 3 17 ? 215.604 113.723 177.557 1.00 104.66 189 ILE C N 1
ATOM 10591 C CA . ILE F 3 17 ? 214.180 113.448 177.744 1.00 104.66 189 ILE C CA 1
ATOM 10592 C C . ILE F 3 17 ? 213.610 114.228 178.931 1.00 104.66 189 ILE C C 1
ATOM 10593 O O . ILE F 3 17 ? 212.425 114.589 178.886 1.00 104.66 189 ILE C O 1
ATOM 10598 N N . PRO F 3 18 ? 214.375 114.548 180.008 1.00 108.13 190 PRO C N 1
ATOM 10599 C CA . PRO F 3 18 ? 213.834 115.522 180.964 1.00 108.13 190 PRO C CA 1
ATOM 10600 C C . PRO F 3 18 ? 213.895 116.927 180.396 1.00 108.13 190 PRO C C 1
ATOM 10601 O O . PRO F 3 18 ? 212.982 117.727 180.607 1.00 108.13 190 PRO C O 1
ATOM 10605 N N . ALA F 3 19 ? 214.966 117.229 179.657 1.00 109.72 191 ALA C N 1
ATOM 10606 C CA . ALA F 3 19 ? 215.105 118.551 179.056 1.00 109.72 191 ALA C CA 1
ATOM 10607 C C . ALA F 3 19 ? 214.024 118.804 178.014 1.00 109.72 191 ALA C C 1
ATOM 10608 O O . ALA F 3 19 ? 213.482 119.914 177.929 1.00 109.72 191 ALA C O 1
ATOM 10610 N N . ALA F 3 20 ? 213.697 117.786 177.215 1.00 107.09 192 ALA C N 1
ATOM 10611 C CA . ALA F 3 20 ? 212.715 117.970 176.153 1.00 107.09 192 ALA C CA 1
ATOM 10612 C C . ALA F 3 20 ? 211.370 118.394 176.720 1.00 107.09 192 ALA C C 1
ATOM 10613 O O . ALA F 3 20 ? 210.709 119.282 176.171 1.00 107.09 192 ALA C O 1
ATOM 10615 N N . ILE F 3 21 ? 210.953 117.783 177.826 1.00 108.88 193 ILE C N 1
ATOM 10616 C CA . ILE F 3 21 ? 209.679 118.167 178.415 1.00 108.88 193 ILE C CA 1
ATOM 10617 C C . ILE F 3 21 ? 209.818 119.433 179.255 1.00 108.88 193 ILE C C 1
ATOM 10618 O O . ILE F 3 21 ? 208.884 120.240 179.312 1.00 108.88 193 ILE C O 1
ATOM 10623 N N . ASP F 3 22 ? 210.965 119.645 179.905 1.00 109.71 194 ASP C N 1
ATOM 10624 C CA . ASP F 3 22 ? 211.134 120.839 180.726 1.00 109.71 194 ASP C CA 1
ATOM 10625 C C . ASP F 3 22 ? 211.050 122.101 179.879 1.00 109.71 194 ASP C C 1
ATOM 10626 O O . ASP F 3 22 ? 210.368 123.069 180.244 1.00 109.71 194 ASP C O 1
ATOM 10631 N N . ALA F 3 23 ? 211.731 122.103 178.734 1.00 105.11 195 ALA C N 1
ATOM 10632 C CA . ALA F 3 23 ? 211.726 123.289 177.890 1.00 105.11 195 ALA C CA 1
ATOM 10633 C C . ALA F 3 23 ? 210.324 123.603 177.392 1.00 105.11 195 ALA C C 1
ATOM 10634 O O . ALA F 3 23 ? 209.904 124.764 177.396 1.00 105.11 195 ALA C O 1
ATOM 10636 N N . VAL F 3 24 ? 209.577 122.582 176.971 1.00 104.76 196 VAL C N 1
ATOM 10637 C CA . VAL F 3 24 ? 208.251 122.845 176.426 1.00 104.76 196 VAL C CA 1
ATOM 10638 C C . VAL F 3 24 ? 207.293 123.280 177.528 1.00 104.76 196 VAL C C 1
ATOM 10639 O O . VAL F 3 24 ? 206.453 124.160 177.315 1.00 104.76 196 VAL C O 1
ATOM 10643 N N . ILE F 3 25 ? 207.391 122.683 178.720 1.00 108.12 197 ILE C N 1
ATOM 10644 C CA . ILE F 3 25 ? 206.471 123.092 179.778 1.00 108.12 197 ILE C CA 1
ATOM 10645 C C . ILE F 3 25 ? 206.802 124.496 180.264 1.00 108.12 197 ILE C C 1
ATOM 10646 O O . ILE F 3 25 ? 205.923 125.206 180.766 1.00 108.12 197 ILE C O 1
ATOM 10651 N N . GLU F 3 26 ? 208.062 124.923 180.144 1.00 109.19 198 GLU C N 1
ATOM 10652 C CA . GLU F 3 26 ? 208.368 126.321 180.433 1.00 109.19 198 GLU C CA 1
ATOM 10653 C C . GLU F 3 26 ? 207.838 127.237 179.337 1.00 109.19 198 GLU C C 1
ATOM 10654 O O . GLU F 3 26 ? 207.239 128.280 179.624 1.00 109.19 198 GLU C O 1
ATOM 10660 N N . GLY F 3 27 ? 208.053 126.860 178.075 1.00 104.28 199 GLY C N 1
ATOM 10661 C CA . GLY F 3 27 ? 207.684 127.731 176.973 1.00 104.28 199 GLY C CA 1
ATOM 10662 C C . GLY F 3 27 ? 206.186 127.909 176.833 1.00 104.28 199 GLY C C 1
ATOM 10663 O O . GLY F 3 27 ? 205.713 128.998 176.504 1.00 104.28 199 GLY C O 1
ATOM 10664 N N . ILE F 3 28 ? 205.421 126.841 177.056 1.00 100.25 200 ILE C N 1
ATOM 10665 C CA . ILE F 3 28 ? 203.969 126.949 176.986 1.00 100.25 200 ILE C CA 1
ATOM 10666 C C . ILE F 3 28 ? 203.461 127.896 178.062 1.00 100.25 200 ILE C C 1
ATOM 10667 O O . ILE F 3 28 ? 202.578 128.726 177.817 1.00 100.25 200 ILE C O 1
ATOM 10672 N N . LYS F 3 29 ? 204.017 127.794 179.269 1.00 104.20 201 LYS C N 1
ATOM 10673 C CA . LYS F 3 29 ? 203.626 128.704 180.339 1.00 104.20 201 LYS C CA 1
ATOM 10674 C C . LYS F 3 29 ? 204.001 130.140 180.001 1.00 104.20 201 LYS C C 1
ATOM 10675 O O . LYS F 3 29 ? 203.231 131.069 180.267 1.00 104.20 201 LYS C O 1
ATOM 10681 N N . SER F 3 30 ? 205.184 130.340 179.417 1.00 102.64 202 SER C N 1
ATOM 10682 C CA . SER F 3 30 ? 205.649 131.694 179.126 1.00 102.64 202 SER C CA 1
ATOM 10683 C C . SER F 3 30 ? 204.834 132.339 178.011 1.00 102.64 202 SER C C 1
ATOM 10684 O O . SER F 3 30 ? 204.390 133.487 178.136 1.00 102.64 202 SER C O 1
ATOM 10687 N N . LYS F 3 31 ? 204.633 131.619 176.906 1.00 95.09 203 LYS C N 1
ATOM 10688 C CA . LYS F 3 31 ? 203.978 132.206 175.742 1.00 95.09 203 LYS C CA 1
ATOM 10689 C C . LYS F 3 31 ? 202.490 132.423 175.985 1.00 95.09 203 LYS C C 1
ATOM 10690 O O . LYS F 3 31 ? 201.960 133.505 175.714 1.00 95.09 203 LYS C O 1
ATOM 10696 N N . PHE F 3 32 ? 201.801 131.411 176.504 1.00 98.41 204 PHE C N 1
ATOM 10697 C CA . PHE F 3 32 ? 200.350 131.447 176.612 1.00 98.41 204 PHE C CA 1
ATOM 10698 C C . PHE F 3 32 ? 199.868 131.809 178.009 1.00 98.41 204 PHE C C 1
ATOM 10699 O O . PHE F 3 32 ? 198.677 131.657 178.295 1.00 98.41 204 PHE C O 1
ATOM 10707 N N . SER F 3 33 ? 200.762 132.273 178.883 1.00 104.64 205 SER C N 1
ATOM 10708 C CA . SER F 3 33 ? 200.402 132.654 180.250 1.00 104.64 205 SER C CA 1
ATOM 10709 C C . SER F 3 33 ? 199.667 131.521 180.958 1.00 104.64 205 SER C C 1
ATOM 10710 O O . SER F 3 33 ? 198.646 131.727 181.617 1.00 104.64 205 SER C O 1
ATOM 10713 N N . ILE F 3 34 ? 200.190 130.305 180.805 1.00 110.91 206 ILE C N 1
ATOM 10714 C CA . ILE F 3 34 ? 199.549 129.133 181.384 1.00 110.91 206 ILE C CA 1
ATOM 10715 C C . ILE F 3 34 ? 199.798 129.092 182.885 1.00 110.91 206 ILE C C 1
ATOM 10716 O O . ILE F 3 34 ? 200.918 129.333 183.357 1.00 110.91 206 ILE C O 1
ATOM 10721 N N . ASP F 3 35 ? 198.747 128.787 183.643 1.00 122.88 207 ASP C N 1
ATOM 10722 C CA . ASP F 3 35 ? 198.876 128.650 185.085 1.00 122.88 207 ASP C CA 1
ATOM 10723 C C . ASP F 3 35 ? 199.848 127.526 185.431 1.00 122.88 207 ASP C C 1
ATOM 10724 O O . ASP F 3 35 ? 199.932 126.509 184.737 1.00 122.88 207 ASP C O 1
ATOM 10729 N N . THR F 3 36 ? 200.594 127.727 186.518 1.00 121.98 208 THR C N 1
ATOM 10730 C CA . THR F 3 36 ? 201.647 126.785 186.884 1.00 121.98 208 THR C CA 1
ATOM 10731 C C . THR F 3 36 ? 201.079 125.416 187.242 1.00 121.98 208 THR C C 1
ATOM 10732 O O . THR F 3 36 ? 201.664 124.383 186.893 1.00 121.98 208 THR C O 1
ATOM 10736 N N . LEU F 3 37 ? 199.943 125.384 187.940 1.00 122.85 209 LEU C N 1
ATOM 10737 C CA . LEU F 3 37 ? 199.394 124.105 188.376 1.00 122.85 209 LEU C CA 1
ATOM 10738 C C . LEU F 3 37 ? 198.819 123.304 187.214 1.00 122.85 209 LEU C C 1
ATOM 10739 O O . LEU F 3 37 ? 198.594 122.096 187.351 1.00 122.85 209 LEU C O 1
ATOM 10744 N N . GLY F 3 38 ? 198.562 123.946 186.078 1.00 120.24 210 GLY C N 1
ATOM 10745 C CA . GLY F 3 38 ? 198.000 123.255 184.938 1.00 120.24 210 GLY C CA 1
ATOM 10746 C C . GLY F 3 38 ? 198.967 122.902 183.833 1.00 120.24 210 GLY C C 1
ATOM 10747 O O . GLY F 3 38 ? 198.580 122.210 182.887 1.00 120.24 210 GLY C O 1
ATOM 10748 N N . GLY F 3 39 ? 200.219 123.353 183.919 1.00 120.05 211 GLY C N 1
ATOM 10749 C CA . GLY F 3 39 ? 201.157 123.121 182.832 1.00 120.05 211 GLY C CA 1
ATOM 10750 C C . GLY F 3 39 ? 201.548 121.664 182.667 1.00 120.05 211 GLY C C 1
ATOM 10751 O O . GLY F 3 39 ? 201.705 121.177 181.544 1.00 120.05 211 GLY C O 1
ATOM 10752 N N . GLU F 3 40 ? 201.711 120.946 183.781 1.00 122.56 212 GLU C N 1
ATOM 10753 C CA . GLU F 3 40 ? 202.235 119.586 183.736 1.00 122.56 212 GLU C CA 1
ATOM 10754 C C . GLU F 3 40 ? 201.262 118.591 183.122 1.00 122.56 212 GLU C C 1
ATOM 10755 O O . GLU F 3 40 ? 201.654 117.446 182.876 1.00 122.56 212 GLU C O 1
ATOM 10761 N N . ALA F 3 41 ? 200.012 118.988 182.879 1.00 118.64 213 ALA C N 1
ATOM 10762 C CA . ALA F 3 41 ? 199.052 118.067 182.282 1.00 118.64 213 ALA C CA 1
ATOM 10763 C C . ALA F 3 41 ? 199.501 117.606 180.902 1.00 118.64 213 ALA C C 1
ATOM 10764 O O . ALA F 3 41 ? 199.112 116.522 180.455 1.00 118.64 213 ALA C O 1
ATOM 10766 N N . LEU F 3 42 ? 200.318 118.408 180.216 1.00 120.56 214 LEU C N 1
ATOM 10767 C CA . LEU F 3 42 ? 200.835 117.993 178.916 1.00 120.56 214 LEU C CA 1
ATOM 10768 C C . LEU F 3 42 ? 201.811 116.832 179.041 1.00 120.56 214 LEU C C 1
ATOM 10769 O O . LEU F 3 42 ? 201.983 116.067 178.086 1.00 120.56 214 LEU C O 1
ATOM 10774 N N . LYS F 3 43 ? 202.451 116.683 180.204 1.00 119.91 215 LYS C N 1
ATOM 10775 C CA . LYS F 3 43 ? 203.452 115.634 180.369 1.00 119.91 215 LYS C CA 1
ATOM 10776 C C . LYS F 3 43 ? 202.837 114.251 180.198 1.00 119.91 215 LYS C C 1
ATOM 10777 O O . LYS F 3 43 ? 203.440 113.368 179.577 1.00 119.91 215 LYS C O 1
ATOM 10783 N N . SER F 3 44 ? 201.633 114.045 180.737 1.00 123.29 216 SER C N 1
ATOM 10784 C CA . SER F 3 44 ? 200.983 112.745 180.608 1.00 123.29 216 SER C CA 1
ATOM 10785 C C . SER F 3 44 ? 200.714 112.409 179.148 1.00 123.29 216 SER C C 1
ATOM 10786 O O . SER F 3 44 ? 200.801 111.243 178.745 1.00 123.29 216 SER C O 1
ATOM 10789 N N . VAL F 3 45 ? 200.401 113.416 178.341 1.00 121.05 217 VAL C N 1
ATOM 10790 C CA . VAL F 3 45 ? 200.036 113.207 176.949 1.00 121.05 217 VAL C CA 1
ATOM 10791 C C . VAL F 3 45 ? 201.214 113.481 176.009 1.00 121.05 217 VAL C C 1
ATOM 10792 O O . VAL F 3 45 ? 201.011 113.715 174.819 1.00 121.05 217 VAL C O 1
ATOM 10796 N N . ILE F 3 46 ? 202.445 113.454 176.525 1.00 115.17 218 ILE C N 1
ATOM 10797 C CA . ILE F 3 46 ? 203.638 113.576 175.698 1.00 115.17 218 ILE C CA 1
ATOM 10798 C C . ILE F 3 46 ? 204.691 112.608 176.224 1.00 115.17 218 ILE C C 1
ATOM 10799 O O . ILE F 3 46 ? 204.653 112.179 177.379 1.00 115.17 218 ILE C O 1
ATOM 10804 N N . ASP F 3 47 ? 205.627 112.249 175.355 1.00 108.04 219 ASP C N 1
ATOM 10805 C CA . ASP F 3 47 ? 206.735 111.379 175.731 1.00 108.04 219 ASP C CA 1
ATOM 10806 C C . ASP F 3 47 ? 207.946 111.755 174.882 1.00 108.04 219 ASP C C 1
ATOM 10807 O O . ASP F 3 47 ? 208.000 112.845 174.303 1.00 108.04 219 ASP C O 1
ATOM 10812 N N . GLY F 3 48 ? 208.922 110.854 174.815 1.00 114.72 220 GLY C N 1
ATOM 10813 C CA . GLY F 3 48 ? 210.212 111.083 174.200 1.00 114.72 220 GLY C CA 1
ATOM 10814 C C . GLY F 3 48 ? 210.313 110.818 172.714 1.00 114.72 220 GLY C C 1
ATOM 10815 O O . GLY F 3 48 ? 211.428 110.783 172.183 1.00 114.72 220 GLY C O 1
ATOM 10816 N N . THR F 3 49 ? 209.194 110.616 172.023 1.00 118.82 221 THR C N 1
ATOM 10817 C CA . THR F 3 49 ? 209.197 110.492 170.570 1.00 118.82 221 THR C CA 1
ATOM 10818 C C . THR F 3 49 ? 208.216 111.418 169.873 1.00 118.82 221 THR C C 1
ATOM 10819 O O . THR F 3 49 ? 208.404 111.692 168.681 1.00 118.82 221 THR C O 1
ATOM 10823 N N . ASN F 3 50 ? 207.186 111.906 170.559 1.00 119.99 222 ASN C N 1
ATOM 10824 C CA . ASN F 3 50 ? 206.171 112.755 169.955 1.00 119.99 222 ASN C CA 1
ATOM 10825 C C . ASN F 3 50 ? 206.349 114.233 170.278 1.00 119.99 222 ASN C C 1
ATOM 10826 O O . ASN F 3 50 ? 205.522 115.045 169.853 1.00 119.99 222 ASN C O 1
ATOM 10831 N N . TYR F 3 51 ? 207.389 114.607 171.028 1.00 121.77 223 TYR C N 1
ATOM 10832 C CA . TYR F 3 51 ? 207.615 116.021 171.300 1.00 121.77 223 TYR C CA 1
ATOM 10833 C C . TYR F 3 51 ? 208.245 116.739 170.117 1.00 121.77 223 TYR C C 1
ATOM 10834 O O . TYR F 3 51 ? 208.179 117.971 170.049 1.00 121.77 223 TYR C O 1
ATOM 10843 N N . TYR F 3 52 ? 208.861 115.996 169.195 1.00 120.16 224 TYR C N 1
ATOM 10844 C CA . TYR F 3 52 ? 209.446 116.612 168.010 1.00 120.16 224 TYR C CA 1
ATOM 10845 C C . TYR F 3 52 ? 208.378 117.294 167.164 1.00 120.16 224 TYR C C 1
ATOM 10846 O O . TYR F 3 52 ? 208.584 118.406 166.667 1.00 120.16 224 TYR C O 1
ATOM 10855 N N . ASP F 3 53 ? 207.229 116.645 167.000 1.00 114.45 225 ASP C N 1
ATOM 10856 C CA . ASP F 3 53 ? 206.131 117.206 166.225 1.00 114.45 225 ASP C CA 1
ATOM 10857 C C . ASP F 3 53 ? 205.279 118.103 167.113 1.00 114.45 225 ASP C C 1
ATOM 10858 O O . ASP F 3 53 ? 204.714 117.642 168.110 1.00 114.45 225 ASP C O 1
ATOM 10863 N N . ALA F 3 54 ? 205.179 119.381 166.745 1.00 109.94 226 ALA C N 1
ATOM 10864 C CA . ALA F 3 54 ? 204.406 120.336 167.529 1.00 109.94 226 ALA C CA 1
ATOM 10865 C C . ALA F 3 54 ? 202.902 120.156 167.370 1.00 109.94 226 ALA C C 1
ATOM 10866 O O . ALA F 3 54 ? 202.141 120.629 168.223 1.00 109.94 226 ALA C O 1
ATOM 10868 N N . SER F 3 55 ? 202.458 119.487 166.303 1.00 109.37 227 SER C N 1
ATOM 10869 C CA . SER F 3 55 ? 201.026 119.319 166.090 1.00 109.37 227 SER C CA 1
ATOM 10870 C C . SER F 3 55 ? 200.387 118.501 167.201 1.00 109.37 227 SER C C 1
ATOM 10871 O O . SER F 3 55 ? 199.220 118.724 167.535 1.00 109.37 227 SER C O 1
ATOM 10874 N N . TYR F 3 56 ? 201.124 117.551 167.784 1.00 112.25 228 TYR C N 1
ATOM 10875 C CA . TYR F 3 56 ? 200.589 116.814 168.926 1.00 112.25 228 TYR C CA 1
ATOM 10876 C C . TYR F 3 56 ? 200.322 117.749 170.097 1.00 112.25 228 TYR C C 1
ATOM 10877 O O . TYR F 3 56 ? 199.275 117.659 170.751 1.00 112.25 228 TYR C O 1
ATOM 10886 N N . ILE F 3 57 ? 201.255 118.660 170.371 1.00 109.93 229 ILE C N 1
ATOM 10887 C CA . ILE F 3 57 ? 201.045 119.638 171.432 1.00 109.93 229 ILE C CA 1
ATOM 10888 C C . ILE F 3 57 ? 199.849 120.520 171.108 1.00 109.93 229 ILE C C 1
ATOM 10889 O O . ILE F 3 57 ? 199.041 120.846 171.986 1.00 109.93 229 ILE C O 1
ATOM 10894 N N . THR F 3 58 ? 199.718 120.923 169.843 1.00 104.02 230 THR C N 1
ATOM 10895 C CA . THR F 3 58 ? 198.577 121.744 169.453 1.00 104.02 230 THR C CA 1
ATOM 10896 C C . THR F 3 58 ? 197.264 121.012 169.694 1.00 104.02 230 THR C C 1
ATOM 10897 O O . THR F 3 58 ? 196.310 121.592 170.221 1.00 104.02 230 THR C O 1
ATOM 10901 N N . THR F 3 59 ? 197.201 119.733 169.320 1.00 108.19 231 THR C N 1
ATOM 10902 C CA . THR F 3 59 ? 195.989 118.954 169.552 1.00 108.19 231 THR C CA 1
ATOM 10903 C C . THR F 3 59 ? 195.696 118.822 171.038 1.00 108.19 231 THR C C 1
ATOM 10904 O O . THR F 3 59 ? 194.541 118.940 171.463 1.00 108.19 231 THR C O 1
ATOM 10908 N N . ALA F 3 60 ? 196.728 118.573 171.845 1.00 108.31 232 ALA C N 1
ATOM 10909 C CA . ALA F 3 60 ? 196.514 118.424 173.280 1.00 108.31 232 ALA C CA 1
ATOM 10910 C C . ALA F 3 60 ? 195.984 119.713 173.896 1.00 108.31 232 ALA C C 1
ATOM 10911 O O . ALA F 3 60 ? 195.071 119.681 174.730 1.00 108.31 232 ALA C O 1
ATOM 10913 N N . ILE F 3 61 ? 196.547 120.856 173.499 1.00 105.75 233 ILE C N 1
ATOM 10914 C CA . ILE F 3 61 ? 196.052 122.136 173.999 1.00 105.75 233 ILE C CA 1
ATOM 10915 C C . ILE F 3 61 ? 194.611 122.349 173.559 1.00 105.75 233 ILE C C 1
ATOM 10916 O O . ILE F 3 61 ? 193.736 122.678 174.369 1.00 105.75 233 ILE C O 1
ATOM 10921 N N . TYR F 3 62 ? 194.341 122.127 172.270 1.00 108.88 234 TYR C N 1
ATOM 10922 C CA . TYR F 3 62 ? 193.007 122.343 171.723 1.00 108.88 234 TYR C CA 1
ATOM 10923 C C . TYR F 3 62 ? 191.975 121.452 172.396 1.00 108.88 234 TYR C C 1
ATOM 10924 O O . TYR F 3 62 ? 190.800 121.822 172.486 1.00 108.88 234 TYR C O 1
ATOM 10933 N N . ASN F 3 63 ? 192.390 120.280 172.870 1.00 108.99 235 ASN C N 1
ATOM 10934 C CA . ASN F 3 63 ? 191.462 119.359 173.511 1.00 108.99 235 ASN C CA 1
ATOM 10935 C C . ASN F 3 63 ? 191.255 119.681 174.987 1.00 108.99 235 ASN C C 1
ATOM 10936 O O . ASN F 3 63 ? 190.113 119.762 175.450 1.00 108.99 235 ASN C O 1
ATOM 10941 N N . LYS F 3 64 ? 192.339 119.877 175.737 1.00 105.12 236 LYS C N 1
ATOM 10942 C CA . LYS F 3 64 ? 192.224 120.006 177.184 1.00 105.12 236 LYS C CA 1
ATOM 10943 C C . LYS F 3 64 ? 191.998 121.445 177.629 1.00 105.12 236 LYS C C 1
ATOM 10944 O O . LYS F 3 64 ? 191.105 121.710 178.439 1.00 105.12 236 LYS C O 1
ATOM 10950 N N . PHE F 3 65 ? 192.790 122.385 177.114 1.00 101.16 237 PHE C N 1
ATOM 10951 C CA . PHE F 3 65 ? 192.702 123.756 177.596 1.00 101.16 237 PHE C CA 1
ATOM 10952 C C . PHE F 3 65 ? 191.429 124.461 177.149 1.00 101.16 237 PHE C C 1
ATOM 10953 O O . PHE F 3 65 ? 191.165 125.572 177.620 1.00 101.16 237 PHE C O 1
ATOM 10961 N N . GLN F 3 66 ? 190.650 123.851 176.254 1.00 97.56 238 GLN C N 1
ATOM 10962 C CA . GLN F 3 66 ? 189.350 124.377 175.837 1.00 97.56 238 GLN C CA 1
ATOM 10963 C C . GLN F 3 66 ? 189.489 125.745 175.173 1.00 97.56 238 GLN C C 1
ATOM 10964 O O . GLN F 3 66 ? 188.784 126.699 175.509 1.00 97.56 238 GLN C O 1
ATOM 10970 N N . VAL F 3 67 ? 190.412 125.839 174.214 1.00 91.77 239 VAL C N 1
ATOM 10971 C CA . VAL F 3 67 ? 190.567 127.086 173.477 1.00 91.77 239 VAL C CA 1
ATOM 10972 C C . VAL F 3 67 ? 189.348 127.369 172.610 1.00 91.77 239 VAL C C 1
ATOM 10973 O O . VAL F 3 67 ? 189.108 128.524 172.242 1.00 91.77 239 VAL C O 1
ATOM 10977 N N . SER F 3 68 ? 188.557 126.345 172.287 1.00 88.97 240 SER C N 1
ATOM 10978 C CA . SER F 3 68 ? 187.347 126.558 171.505 1.00 88.97 240 SER C CA 1
ATOM 10979 C C . SER F 3 68 ? 186.331 127.419 172.238 1.00 88.97 240 SER C C 1
ATOM 10980 O O . SER F 3 68 ? 185.494 128.056 171.591 1.00 88.97 240 SER C O 1
ATOM 10983 N N . SER F 3 69 ? 186.379 127.452 173.570 1.00 91.22 241 SER C N 1
ATOM 10984 C CA . SER F 3 69 ? 185.410 128.231 174.328 1.00 91.22 241 SER C CA 1
ATOM 10985 C C . SER F 3 69 ? 185.698 129.724 174.284 1.00 91.22 241 SER C C 1
ATOM 10986 O O . SER F 3 69 ? 184.819 130.520 174.628 1.00 91.22 241 SER C O 1
ATOM 10989 N N . CYS F 3 70 ? 186.905 130.122 173.876 1.00 90.33 242 CYS C N 1
ATOM 10990 C CA . CYS F 3 70 ? 187.239 131.542 173.819 1.00 90.33 242 CYS C CA 1
ATOM 10991 C C . CYS F 3 70 ? 186.378 132.278 172.802 1.00 90.33 242 CYS C C 1
ATOM 10992 O O . CYS F 3 70 ? 185.929 133.402 173.054 1.00 90.33 242 CYS C O 1
ATOM 10995 N N . LEU F 3 71 ? 186.141 131.662 171.654 1.00 75.80 243 LEU C N 1
ATOM 10996 C CA . LEU F 3 71 ? 185.560 132.368 170.531 1.00 75.80 243 LEU C CA 1
ATOM 10997 C C . LEU F 3 71 ? 184.071 132.623 170.767 1.00 75.80 243 LEU C C 1
ATOM 10998 O O . LEU F 3 71 ? 183.413 131.872 171.491 1.00 75.80 243 LEU C O 1
ATOM 11003 N N . PRO F 3 72 ? 183.520 133.687 170.184 1.00 69.22 244 PRO C N 1
ATOM 11004 C CA . PRO F 3 72 ? 182.099 133.983 170.388 1.00 69.22 244 PRO C CA 1
ATOM 11005 C C . PRO F 3 72 ? 181.207 132.917 169.778 1.00 69.22 244 PRO C C 1
ATOM 11006 O O . PRO F 3 72 ? 181.542 132.289 168.773 1.00 69.22 244 PRO C O 1
ATOM 11010 N N . SER F 3 73 ? 180.054 132.717 170.408 1.00 74.07 245 SER C N 1
ATOM 11011 C CA . SER F 3 73 ? 179.080 131.744 169.947 1.00 74.07 245 SER C CA 1
ATOM 11012 C C . SER F 3 73 ? 177.688 132.343 170.050 1.00 74.07 245 SER C C 1
ATOM 11013 O O . SER F 3 73 ? 177.400 133.132 170.953 1.00 74.07 245 SER C O 1
ATOM 11016 N N . VAL F 3 74 ? 176.826 131.950 169.120 1.00 76.67 246 VAL C N 1
ATOM 11017 C CA . VAL F 3 74 ? 175.461 132.463 169.053 1.00 76.67 246 VAL C CA 1
ATOM 11018 C C . VAL F 3 74 ? 174.506 131.414 169.611 1.00 76.67 246 VAL C C 1
ATOM 11019 O O . VAL F 3 74 ? 174.636 130.224 169.290 1.00 76.67 246 VAL C O 1
ATOM 11023 N N . PRO F 3 75 ? 173.554 131.797 170.470 1.00 78.67 247 PRO C N 1
ATOM 11024 C CA . PRO F 3 75 ? 172.661 130.800 171.077 1.00 78.67 247 PRO C CA 1
ATOM 11025 C C . PRO F 3 75 ? 171.815 130.053 170.061 1.00 78.67 247 PRO C C 1
ATOM 11026 O O . PRO F 3 75 ? 171.869 128.822 169.978 1.00 78.67 247 PRO C O 1
ATOM 11030 N N . PHE F 3 76 ? 171.036 130.790 169.279 1.00 79.87 248 PHE C N 1
ATOM 11031 C CA . PHE F 3 76 ? 170.184 130.216 168.252 1.00 79.87 248 PHE C CA 1
ATOM 11032 C C . PHE F 3 76 ? 170.400 130.975 166.955 1.00 79.87 248 PHE C C 1
ATOM 11033 O O . PHE F 3 76 ? 170.753 132.156 166.967 1.00 79.87 248 PHE C O 1
ATOM 11041 N N . LEU F 3 77 ? 170.180 130.287 165.836 1.00 78.38 249 LEU C N 1
ATOM 11042 C CA . LEU F 3 77 ? 170.545 130.836 164.536 1.00 78.38 249 LEU C CA 1
ATOM 11043 C C . LEU F 3 77 ? 169.879 132.186 164.309 1.00 78.38 249 LEU C C 1
ATOM 11044 O O . LEU F 3 77 ? 168.698 132.376 164.612 1.00 78.38 249 LEU C O 1
ATOM 11049 N N . GLY F 3 78 ? 170.649 133.128 163.775 1.00 72.31 250 GLY C N 1
ATOM 11050 C CA . GLY F 3 78 ? 170.177 134.492 163.633 1.00 72.31 250 GLY C CA 1
ATOM 11051 C C . GLY F 3 78 ? 169.965 135.207 164.949 1.00 72.31 250 GLY C C 1
ATOM 11052 O O . GLY F 3 78 ? 168.949 135.891 165.121 1.00 72.31 250 GLY C O 1
ATOM 11053 N N . GLY F 3 79 ? 170.897 135.064 165.885 1.00 69.84 251 GLY C N 1
ATOM 11054 C CA . GLY F 3 79 ? 170.789 135.712 167.169 1.00 69.84 251 GLY C CA 1
ATOM 11055 C C . GLY F 3 79 ? 172.038 136.494 167.513 1.00 69.84 251 GLY C C 1
ATOM 11056 O O . GLY F 3 79 ? 173.095 136.316 166.904 1.00 69.84 251 GLY C O 1
ATOM 11057 N N . PRO F 3 80 ? 171.937 137.388 168.488 1.00 67.86 252 PRO C N 1
ATOM 11058 C CA . PRO F 3 80 ? 173.092 138.199 168.874 1.00 67.86 252 PRO C CA 1
ATOM 11059 C C . PRO F 3 80 ? 174.174 137.334 169.490 1.00 67.86 252 PRO C C 1
ATOM 11060 O O . PRO F 3 80 ? 173.883 136.459 170.317 1.00 67.86 252 PRO C O 1
ATOM 11064 N N . PRO F 3 81 ? 175.430 137.536 169.108 1.00 61.81 253 PRO C N 1
ATOM 11065 C CA . PRO F 3 81 ? 176.513 136.762 169.716 1.00 61.81 253 PRO C CA 1
ATOM 11066 C C . PRO F 3 81 ? 176.681 137.095 171.186 1.00 61.81 253 PRO C C 1
ATOM 11067 O O . PRO F 3 81 ? 176.434 138.217 171.630 1.00 61.81 253 PRO C O 1
ATOM 11071 N N . VAL F 3 82 ? 177.106 136.091 171.944 1.00 68.69 254 VAL C N 1
ATOM 11072 C CA . VAL F 3 82 ? 177.467 136.266 173.346 1.00 68.69 254 VAL C CA 1
ATOM 11073 C C . VAL F 3 82 ? 178.842 135.642 173.535 1.00 68.69 254 VAL C C 1
ATOM 11074 O O . VAL F 3 82 ? 179.194 134.703 172.807 1.00 68.69 254 VAL C O 1
ATOM 11078 N N . PRO F 3 83 ? 179.649 136.120 174.479 1.00 72.51 255 PRO C N 1
ATOM 11079 C CA . PRO F 3 83 ? 180.997 135.566 174.636 1.00 72.51 255 PRO C CA 1
ATOM 11080 C C . PRO F 3 83 ? 180.939 134.110 175.061 1.00 72.51 255 PRO C C 1
ATOM 11081 O O . PRO F 3 83 ? 179.964 133.652 175.659 1.00 72.51 255 PRO C O 1
ATOM 11085 N N . GLY F 3 84 ? 181.999 133.382 174.739 1.00 86.63 256 GLY C N 1
ATOM 11086 C CA . GLY F 3 84 ? 182.034 131.958 175.001 1.00 86.63 256 GLY C CA 1
ATOM 11087 C C . GLY F 3 84 ? 182.035 131.645 176.484 1.00 86.63 256 GLY C C 1
ATOM 11088 O O . GLY F 3 84 ? 182.081 132.519 177.349 1.00 86.63 256 GLY C O 1
ATOM 11089 N N . ALA F 3 85 ? 181.975 130.346 176.775 1.00 91.45 257 ALA C N 1
ATOM 11090 C CA . ALA F 3 85 ? 181.874 129.897 178.159 1.00 91.45 257 ALA C CA 1
ATOM 11091 C C . ALA F 3 85 ? 183.078 130.352 178.973 1.00 91.45 257 ALA C C 1
ATOM 11092 O O . ALA F 3 85 ? 182.951 131.156 179.903 1.00 91.45 257 ALA C O 1
ATOM 11094 N N . GLY F 3 86 ? 184.263 129.863 178.623 1.00 96.14 258 GLY C N 1
ATOM 11095 C CA . GLY F 3 86 ? 185.449 130.163 179.399 1.00 96.14 258 GLY C CA 1
ATOM 11096 C C . GLY F 3 86 ? 186.123 131.457 179.001 1.00 96.14 258 GLY C C 1
ATOM 11097 O O . GLY F 3 86 ? 187.344 131.496 178.832 1.00 96.14 258 GLY C O 1
ATOM 11098 N N . ALA F 3 87 ? 185.338 132.527 178.869 1.00 96.95 259 ALA C N 1
ATOM 11099 C CA . ALA F 3 87 ? 185.887 133.800 178.413 1.00 96.95 259 ALA C CA 1
ATOM 11100 C C . ALA F 3 87 ? 186.903 134.360 179.399 1.00 96.95 259 ALA C C 1
ATOM 11101 O O . ALA F 3 87 ? 187.937 134.902 178.995 1.00 96.95 259 ALA C O 1
ATOM 11103 N N . ASN F 3 88 ? 186.629 134.238 180.694 1.00 95.38 260 ASN C N 1
ATOM 11104 C CA . ASN F 3 88 ? 187.468 134.845 181.719 1.00 95.38 260 ASN C CA 1
ATOM 11105 C C . ASN F 3 88 ? 188.714 134.031 182.040 1.00 95.38 260 ASN C C 1
ATOM 11106 O O . ASN F 3 88 ? 189.550 134.495 182.823 1.00 95.38 260 ASN C O 1
ATOM 11111 N N . LYS F 3 89 ? 188.862 132.843 181.463 1.00 96.29 261 LYS C N 1
ATOM 11112 C CA . LYS F 3 89 ? 190.033 132.028 181.732 1.00 96.29 261 LYS C CA 1
ATOM 11113 C C . LYS F 3 89 ? 191.284 132.693 181.156 1.00 96.29 261 LYS C C 1
ATOM 11114 O O . LYS F 3 89 ? 191.205 133.433 180.173 1.00 96.29 261 LYS C O 1
ATOM 11120 N N . PRO F 3 90 ? 192.450 132.456 181.764 1.00 93.09 262 PRO C N 1
ATOM 11121 C CA . PRO F 3 90 ? 193.670 133.141 181.301 1.00 93.09 262 PRO C CA 1
ATOM 11122 C C . PRO F 3 90 ? 194.035 132.846 179.858 1.00 93.09 262 PRO C C 1
ATOM 11123 O O . PRO F 3 90 ? 194.613 133.711 179.185 1.00 93.09 262 PRO C O 1
ATOM 11127 N N . ILE F 3 91 ? 193.723 131.647 179.362 1.00 88.12 263 ILE C N 1
ATOM 11128 C CA . ILE F 3 91 ? 194.118 131.281 178.005 1.00 88.12 263 ILE C CA 1
ATOM 11129 C C . ILE F 3 91 ? 193.421 132.176 176.987 1.00 88.12 263 ILE C C 1
ATOM 11130 O O . ILE F 3 91 ? 194.006 132.550 175.962 1.00 88.12 263 ILE C O 1
ATOM 11135 N N . CYS F 3 92 ? 192.167 132.544 177.258 1.00 90.28 264 CYS C N 1
ATOM 11136 C CA . CYS F 3 92 ? 191.468 133.473 176.379 1.00 90.28 264 CYS C CA 1
ATOM 11137 C C . CYS F 3 92 ? 192.169 134.821 176.345 1.00 90.28 264 CYS C C 1
ATOM 11138 O O . CYS F 3 92 ? 192.314 135.425 175.278 1.00 90.28 264 CYS C O 1
ATOM 11141 N N . SER F 3 93 ? 192.607 135.311 177.505 1.00 88.95 265 SER C N 1
ATOM 11142 C CA . SER F 3 93 ? 193.323 136.579 177.537 1.00 88.95 265 SER C CA 1
ATOM 11143 C C . SER F 3 93 ? 194.625 136.492 176.756 1.00 88.95 265 SER C C 1
ATOM 11144 O O . SER F 3 93 ? 194.992 137.431 176.040 1.00 88.95 265 SER C O 1
ATOM 11147 N N . ALA F 3 94 ? 195.339 135.372 176.882 1.00 85.45 266 ALA C N 1
ATOM 11148 C CA . ALA F 3 94 ? 196.583 135.209 176.136 1.00 85.45 266 ALA C CA 1
ATOM 11149 C C . ALA F 3 94 ? 196.333 135.210 174.633 1.00 85.45 266 ALA C C 1
ATOM 11150 O O . ALA F 3 94 ? 197.047 135.880 173.878 1.00 85.45 266 ALA C O 1
ATOM 11152 N N . VAL F 3 95 ? 195.317 134.472 174.179 1.00 81.57 267 VAL C N 1
ATOM 11153 C CA . VAL F 3 95 ? 195.004 134.448 172.753 1.00 81.57 267 VAL C CA 1
ATOM 11154 C C . VAL F 3 95 ? 194.599 135.835 172.274 1.00 81.57 267 VAL C C 1
ATOM 11155 O O . VAL F 3 95 ? 195.023 136.286 171.203 1.00 81.57 267 VAL C O 1
ATOM 11159 N N . ASP F 3 96 ? 193.789 136.538 173.065 1.00 80.91 268 ASP C N 1
ATOM 11160 C CA . ASP F 3 96 ? 193.356 137.878 172.687 1.00 80.91 268 ASP C CA 1
ATOM 11161 C C . ASP F 3 96 ? 194.538 138.825 172.554 1.00 80.91 268 ASP C C 1
ATOM 11162 O O . ASP F 3 96 ? 194.616 139.602 171.596 1.00 80.91 268 ASP C O 1
ATOM 11167 N N . LYS F 3 97 ? 195.468 138.780 173.506 1.00 83.66 269 LYS C N 1
ATOM 11168 C CA . LYS F 3 97 ? 196.599 139.695 173.456 1.00 83.66 269 LYS C CA 1
ATOM 11169 C C . LYS F 3 97 ? 197.578 139.321 172.354 1.00 83.66 269 LYS C C 1
ATOM 11170 O O . LYS F 3 97 ? 198.240 140.200 171.794 1.00 83.66 269 LYS C O 1
ATOM 11176 N N . LEU F 3 98 ? 197.680 138.036 172.018 1.00 83.54 270 LEU C N 1
ATOM 11177 C CA . LEU F 3 98 ? 198.663 137.610 171.030 1.00 83.54 270 LEU C CA 1
ATOM 11178 C C . LEU F 3 98 ? 198.145 137.762 169.602 1.00 83.54 270 LEU C C 1
ATOM 11179 O O . LEU F 3 98 ? 198.729 138.495 168.800 1.00 83.54 270 LEU C O 1
ATOM 11184 N N . TYR F 3 99 ? 197.047 137.080 169.276 1.00 77.81 271 TYR C N 1
ATOM 11185 C CA . TYR F 3 99 ? 196.650 136.952 167.879 1.00 77.81 271 TYR C CA 1
ATOM 11186 C C . TYR F 3 99 ? 195.813 138.126 167.398 1.00 77.81 271 TYR C C 1
ATOM 11187 O O . TYR F 3 99 ? 195.905 138.503 166.227 1.00 77.81 271 TYR C O 1
ATOM 11196 N N . LEU F 3 100 ? 195.002 138.714 168.269 1.00 71.05 272 LEU C N 1
ATOM 11197 C CA . LEU F 3 100 ? 194.274 139.924 167.912 1.00 71.05 272 LEU C CA 1
ATOM 11198 C C . LEU F 3 100 ? 195.188 141.134 168.029 1.00 71.05 272 LEU C C 1
ATOM 11199 O O . LEU F 3 100 ? 196.411 140.991 168.121 1.00 71.05 272 LEU C O 1
ATOM 11204 N N . GLY F 3 101 ? 194.614 142.321 168.010 1.00 71.37 273 GLY C N 1
ATOM 11205 C CA . GL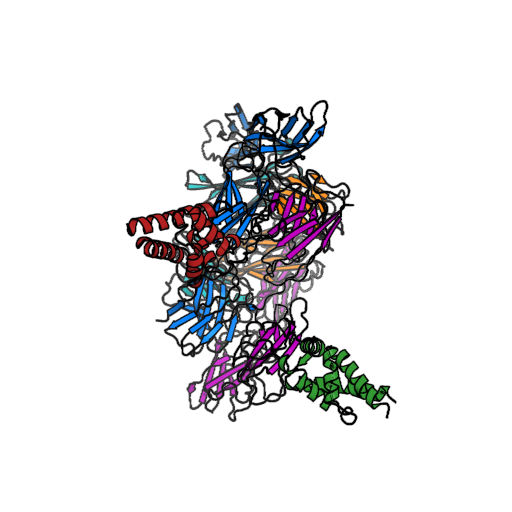Y F 3 101 ? 195.378 143.548 168.036 1.00 71.37 273 GLY C CA 1
ATOM 11206 C C . GLY F 3 101 ? 195.310 144.255 166.697 1.00 71.37 273 GLY C C 1
ATOM 11207 O O . GLY F 3 101 ? 194.586 143.856 165.781 1.00 71.37 273 GLY C O 1
ATOM 11208 N N . SER F 3 102 ? 196.088 145.327 166.592 1.00 72.80 274 SER C N 1
ATOM 11209 C CA . SER F 3 102 ? 196.067 146.136 165.382 1.00 72.80 274 SER C CA 1
ATOM 11210 C C . SER F 3 102 ? 196.498 145.306 164.180 1.00 72.80 274 SER C C 1
ATOM 11211 O O . SER F 3 102 ? 197.520 144.617 164.217 1.00 72.80 274 SER C O 1
ATOM 11214 N N . GLY F 3 103 ? 195.705 145.367 163.115 1.00 71.74 275 GLY C N 1
ATOM 11215 C CA . GLY F 3 103 ? 196.052 144.714 161.869 1.00 71.74 275 GLY C CA 1
ATOM 11216 C C . GLY F 3 103 ? 196.159 143.206 161.937 1.00 71.74 275 GLY C C 1
ATOM 11217 O O . GLY F 3 103 ? 197.132 142.631 161.443 1.00 71.74 275 GLY C O 1
ATOM 11218 N N . ASN F 3 104 ? 195.178 142.547 162.545 1.00 70.20 276 ASN C N 1
ATOM 11219 C CA . ASN F 3 104 ? 195.171 141.094 162.601 1.00 70.20 276 ASN C CA 1
ATOM 11220 C C . ASN F 3 104 ? 193.764 140.570 162.367 1.00 70.20 276 ASN C C 1
ATOM 11221 O O . ASN F 3 104 ? 192.774 141.232 162.686 1.00 70.20 276 ASN C O 1
ATOM 11226 N N . PHE F 3 105 ? 193.688 139.367 161.807 1.00 62.62 277 PHE C N 1
ATOM 11227 C CA . PHE F 3 105 ? 192.432 138.662 161.619 1.00 62.62 277 PHE C CA 1
ATOM 11228 C C . PHE F 3 105 ? 192.551 137.279 162.235 1.00 62.62 277 PHE C C 1
ATOM 11229 O O . PHE F 3 105 ? 193.649 136.746 162.408 1.00 62.62 277 PHE C O 1
ATOM 11237 N N . LEU F 3 106 ? 191.404 136.700 162.571 1.00 59.61 278 LEU C N 1
ATOM 11238 C CA . LEU F 3 106 ? 191.366 135.403 163.241 1.00 59.61 278 LEU C CA 1
ATOM 11239 C C . LEU F 3 106 ? 190.131 134.655 162.756 1.00 59.61 278 LEU C C 1
ATOM 11240 O O . LEU F 3 106 ? 189.021 134.906 163.231 1.00 59.61 278 LEU C O 1
ATOM 11245 N N . ASP F 3 107 ? 190.324 133.746 161.812 1.00 64.44 279 ASP C N 1
ATOM 11246 C CA . ASP F 3 107 ? 189.243 132.885 161.371 1.00 64.44 279 ASP C CA 1
ATOM 11247 C C . ASP F 3 107 ? 189.130 131.684 162.302 1.00 64.44 279 ASP C C 1
ATOM 11248 O O . ASP F 3 107 ? 189.961 131.470 163.184 1.00 64.44 279 ASP C O 1
ATOM 11253 N N . LYS F 3 108 ? 188.071 130.898 162.107 1.00 66.75 280 LYS C N 1
ATOM 11254 C CA . LYS F 3 108 ? 187.926 129.674 162.887 1.00 66.75 280 LYS C CA 1
ATOM 11255 C C . LYS F 3 108 ? 189.045 128.688 162.574 1.00 66.75 280 LYS C C 1
ATOM 11256 O O . LYS F 3 108 ? 189.602 128.061 163.481 1.00 66.75 280 LYS C O 1
ATOM 11262 N N . SER F 3 109 ? 189.389 128.538 161.295 1.00 69.24 281 SER C N 1
ATOM 11263 C CA . SER F 3 109 ? 190.450 127.615 160.914 1.00 69.24 281 SER C CA 1
ATOM 11264 C C . SER F 3 109 ? 191.837 128.176 161.192 1.00 69.24 281 SER C C 1
ATOM 11265 O O . SER F 3 109 ? 192.772 127.406 161.432 1.00 69.24 281 SER C O 1
ATOM 11268 N N . SER F 3 110 ? 191.995 129.500 161.155 1.00 71.21 282 SER C N 1
ATOM 11269 C CA . SER F 3 110 ? 193.325 130.085 161.288 1.00 71.21 282 SER C CA 1
ATOM 11270 C C . SER F 3 110 ? 193.877 129.933 162.697 1.00 71.21 282 SER C C 1
ATOM 11271 O O . SER F 3 110 ? 195.099 129.911 162.881 1.00 71.21 282 SER C O 1
ATOM 11274 N N . LEU F 3 111 ? 193.004 129.841 163.699 1.00 73.78 283 LEU C N 1
ATOM 11275 C CA . LEU F 3 111 ? 193.477 129.748 165.078 1.00 73.78 283 LEU C CA 1
ATOM 11276 C C . LEU F 3 111 ? 194.300 128.493 165.337 1.00 73.78 283 LEU C C 1
ATOM 11277 O O . LEU F 3 111 ? 195.401 128.616 165.903 1.00 73.78 283 LEU C O 1
ATOM 11282 N N . PRO F 3 112 ? 193.856 127.280 164.979 1.00 74.98 284 PRO C N 1
ATOM 11283 C CA . PRO F 3 112 ? 194.765 126.129 165.111 1.00 74.98 284 PRO C CA 1
ATOM 11284 C C . PRO F 3 112 ? 196.030 126.281 164.295 1.00 74.98 284 PRO C C 1
ATOM 11285 O O . PRO F 3 112 ? 197.104 125.867 164.744 1.00 74.98 284 PRO C O 1
ATOM 11289 N N . GLY F 3 113 ? 195.940 126.884 163.109 1.00 77.83 285 GLY C N 1
ATOM 11290 C CA . GLY F 3 113 ? 197.136 127.085 162.308 1.00 77.83 285 GLY C CA 1
ATOM 11291 C C . GLY F 3 113 ? 198.139 127.998 162.985 1.00 77.83 285 GLY C C 1
ATOM 11292 O O . GLY F 3 113 ? 199.333 127.691 163.053 1.00 77.83 285 GLY C O 1
ATOM 11293 N N . SER F 3 114 ? 197.666 129.131 163.507 1.00 78.97 286 SER C N 1
ATOM 11294 C CA . SER F 3 114 ? 198.564 130.057 164.189 1.00 78.97 286 SER C CA 1
ATOM 11295 C C . SER F 3 114 ? 199.117 129.447 165.470 1.00 78.97 286 SER C C 1
ATOM 11296 O O . SER F 3 114 ? 200.295 129.637 165.797 1.00 78.97 286 SER C O 1
ATOM 11299 N N . ILE F 3 115 ? 198.286 128.706 166.205 1.00 81.05 287 ILE C N 1
ATOM 11300 C CA . ILE F 3 115 ? 198.759 128.041 167.415 1.00 81.05 287 ILE C CA 1
ATOM 11301 C C . ILE F 3 115 ? 199.861 127.046 167.074 1.00 81.05 287 ILE C C 1
ATOM 11302 O O . ILE F 3 115 ? 200.894 126.984 167.749 1.00 81.05 287 ILE C O 1
ATOM 11307 N N . GLN F 3 116 ? 199.659 126.255 166.018 1.00 84.73 288 GLN C N 1
ATOM 11308 C CA . GLN F 3 116 ? 200.664 125.274 165.625 1.00 84.73 288 GLN C CA 1
ATOM 11309 C C . GLN F 3 116 ? 201.949 125.956 165.179 1.00 84.73 288 GLN C C 1
ATOM 11310 O O . GLN F 3 116 ? 203.051 125.514 165.528 1.00 84.73 288 GLN C O 1
ATOM 11316 N N . LYS F 3 117 ? 201.828 127.046 164.418 1.00 84.65 289 LYS C N 1
ATOM 11317 C CA . LYS F 3 117 ? 203.012 127.775 163.977 1.00 84.65 289 LYS C CA 1
ATOM 11318 C C . LYS F 3 117 ? 203.783 128.340 165.161 1.00 84.65 289 LYS C C 1
ATOM 11319 O O . LYS F 3 117 ? 205.019 128.368 165.150 1.00 84.65 289 LYS C O 1
ATOM 11325 N N . ASP F 3 118 ? 203.072 128.808 166.189 1.00 88.25 290 ASP C N 1
ATOM 11326 C CA . ASP F 3 118 ? 203.755 129.340 167.364 1.00 88.25 290 ASP C CA 1
ATOM 11327 C C . ASP F 3 118 ? 204.382 128.235 168.205 1.00 88.25 290 ASP C C 1
ATOM 11328 O O . ASP F 3 118 ? 205.465 128.428 168.768 1.00 88.25 290 ASP C O 1
ATOM 11333 N N . VAL F 3 119 ? 203.721 127.080 168.309 1.00 91.18 291 VAL C N 1
ATOM 11334 C CA . VAL F 3 119 ? 204.276 125.968 169.073 1.00 91.18 291 VAL C CA 1
ATOM 11335 C C . VAL F 3 119 ? 205.478 125.353 168.370 1.00 91.18 291 VAL C C 1
ATOM 11336 O O . VAL F 3 119 ? 206.348 124.768 169.029 1.00 91.18 291 VAL C O 1
ATOM 11340 N N . ALA F 3 120 ? 205.561 125.481 167.045 1.00 91.60 292 ALA C N 1
ATOM 11341 C CA . ALA F 3 120 ? 206.716 124.946 166.332 1.00 91.60 292 ALA C CA 1
ATOM 11342 C C . ALA F 3 120 ? 208.010 125.592 166.810 1.00 91.60 292 ALA C C 1
ATOM 11343 O O . ALA F 3 120 ? 209.021 124.906 167.000 1.00 91.60 292 ALA C O 1
ATOM 11345 N N . LYS F 3 121 ? 208.000 126.911 167.007 1.00 92.56 293 LYS C N 1
ATOM 11346 C CA . LYS F 3 121 ? 209.209 127.596 167.451 1.00 92.56 293 LYS C CA 1
ATOM 11347 C C . LYS F 3 121 ? 209.594 127.165 168.863 1.00 92.56 293 LYS C C 1
ATOM 11348 O O . LYS F 3 121 ? 210.776 126.935 169.150 1.00 92.56 293 LYS C O 1
ATOM 11354 N N . ILE F 3 122 ? 208.609 127.028 169.750 1.00 95.81 294 ILE C N 1
ATOM 11355 C CA . ILE F 3 122 ? 208.891 126.559 171.103 1.00 95.81 294 ILE C CA 1
ATOM 11356 C C . ILE F 3 122 ? 209.505 125.166 171.064 1.00 95.81 294 ILE C C 1
ATOM 11357 O O . ILE F 3 122 ? 210.470 124.875 171.781 1.00 95.81 294 ILE C O 1
ATOM 11362 N N . VAL F 3 123 ? 208.963 124.286 170.219 1.00 101.06 295 VAL C N 1
ATOM 11363 C CA . VAL F 3 123 ? 209.502 122.932 170.109 1.00 101.06 295 VAL C CA 1
ATOM 11364 C C . VAL F 3 123 ? 210.938 122.973 169.604 1.00 101.06 295 VAL C C 1
ATOM 11365 O O . VAL F 3 123 ? 211.821 122.284 170.127 1.00 101.06 295 VAL C O 1
ATOM 11369 N N . ALA F 3 124 ? 211.194 123.787 168.580 1.00 102.01 296 ALA C N 1
ATOM 11370 C CA . ALA F 3 124 ? 212.542 123.865 168.030 1.00 102.01 296 ALA C CA 1
ATOM 11371 C C . ALA F 3 124 ? 213.527 124.462 169.027 1.00 102.01 296 ALA C C 1
ATOM 11372 O O . ALA F 3 124 ? 214.735 124.205 168.934 1.00 102.01 296 ALA C O 1
ATOM 11374 N N . GLY F 3 125 ? 213.036 125.268 169.971 1.00 106.64 297 GLY C N 1
ATOM 11375 C CA . GLY F 3 125 ? 213.930 125.876 170.945 1.00 106.64 297 GLY C CA 1
ATOM 11376 C C . GLY F 3 125 ? 214.663 124.854 171.795 1.00 106.64 297 GLY C C 1
ATOM 11377 O O . GLY F 3 125 ? 215.862 124.993 172.052 1.00 106.64 297 GLY C O 1
ATOM 11378 N N . ALA F 3 126 ? 213.954 123.816 172.244 1.00 106.10 298 ALA C N 1
ATOM 11379 C CA . ALA F 3 126 ? 214.588 122.778 173.050 1.00 106.10 298 ALA C CA 1
ATOM 11380 C C . ALA F 3 126 ? 215.661 122.042 172.261 1.00 106.10 298 ALA C C 1
ATOM 11381 O O . ALA F 3 126 ? 216.745 121.762 172.786 1.00 106.10 298 ALA C O 1
ATOM 11383 N N . GLU F 3 127 ? 215.370 121.710 171.001 1.00 111.28 299 GLU C N 1
ATOM 11384 C CA . GLU F 3 127 ? 216.356 121.029 170.169 1.00 111.28 299 GLU C CA 1
ATOM 11385 C C . GLU F 3 127 ? 217.586 121.899 169.958 1.00 111.28 299 GLU C C 1
ATOM 11386 O O . GLU F 3 127 ? 218.720 121.410 170.012 1.00 111.28 299 GLU C O 1
ATOM 11392 N N . GLN F 3 128 ? 217.381 123.195 169.715 1.00 108.16 300 GLN C N 1
ATOM 11393 C CA . GLN F 3 128 ? 218.517 124.090 169.523 1.00 108.16 300 GLN C CA 1
ATOM 11394 C C . GLN F 3 128 ? 219.346 124.207 170.796 1.00 108.16 300 GLN C C 1
ATOM 11395 O O . GLN F 3 128 ? 220.581 124.212 170.744 1.00 108.16 300 GLN C O 1
ATOM 11401 N N . ALA F 3 129 ? 218.684 124.293 171.952 1.00 107.95 301 ALA C N 1
ATOM 11402 C CA . ALA F 3 129 ? 219.394 124.540 173.201 1.00 107.95 301 ALA C CA 1
ATOM 11403 C C . ALA F 3 129 ? 220.099 123.302 173.745 1.00 107.95 301 ALA C C 1
ATOM 11404 O O . ALA F 3 129 ? 221.165 123.430 174.356 1.00 107.95 301 ALA C O 1
ATOM 11406 N N . ALA F 3 130 ? 219.534 122.109 173.545 1.00 101.41 302 ALA C N 1
ATOM 11407 C CA . ALA F 3 130 ? 220.034 120.915 174.218 1.00 101.41 302 ALA C CA 1
ATOM 11408 C C . ALA F 3 130 ? 221.472 120.575 173.845 1.00 101.41 302 ALA C C 1
ATOM 11409 O O . ALA F 3 130 ? 222.368 120.653 174.692 1.00 101.41 302 ALA C O 1
ATOM 11411 N N . LYS F 3 131 ? 221.700 120.213 172.586 1.00 94.40 303 LYS C N 1
ATOM 11412 C CA . LYS F 3 131 ? 223.014 119.770 172.116 1.00 94.40 303 LYS C CA 1
ATOM 11413 C C . LYS F 3 131 ? 223.648 118.724 173.029 1.00 94.40 303 LYS C C 1
ATOM 11414 O O . LYS F 3 131 ? 224.832 118.809 173.353 1.00 94.40 303 LYS C O 1
#

Sequence (1516 aa):
QITLKESGPTLVERTQTLTLTCTFSGFSLTTDGLGVGWIRQPPGKALEWLALIYYDDVRRYRPSLKSRLTITKDTSKNRVVLTVTDMDPVDAGTYFCVHASLFNLGSRNVYFRYWGQGTLVSVSSGVSKKPSLSVQPGPIVAPEETLTLQCGSDAGYNRFVLYKDGERDFLQLAGAQPQAGLSQANFTLGPVSRSYGGQYRCYGAHNLSSEWSAPSDPLDILIAGQFYDRVSLSVQPGPTVASGENVTLLCQSQGWMQTFLLTKEGAADDPWRLRSTYQSQKYQAEFPMGPVTSAHAGTYRCYGSQSSKPYLLTHPSDPLELVVSASTKGPSVFPLAPCSRSTSESTAALGCLVKDYFPEPVTVSWNSGALTSGVHTFPAVLQSSGLYSLSSVVTVPSSSLGTKTYTCNVDHKPSNTKVDKRVESKSYDLTQPPSVSVSPGQTARITCSGDSLARQFASWYQQKPGQSPVLLIYKNIERLSAIPERFSGSTSGTSVTLTISGVQAEDEADYFCQSADDSGSYSLFGTGTRVSVLGQPKANPTVTLFPPSSEELQANKATLVCLISDFYPGAVTVAWKADGSPVKAGVETTKPSKQSNNKYAASSYLSLTPEQWKSHRSYSCQVTHEGSTVEKTVAPTECSQITLKESGPTLVERTQTLTLTCTFSGFSLTTDGLGVGWIRQPPGKALEWLALIYYDDVRRYRPSLKSRLTITKDTSKNRVVLTVTDMDPVDAGTYFCVHASLFNLGSRNVYFRYWGQGTLVSVSSGVSKKPSLSVQPGPIVAPEETLTLQCGSDAGYNRFVLYKDGERDFLQLAGAQPQAGLSQANFTLGPVSRSYGGQYRCYGAHNLSSEWSAPSDPLDILIAGQFYDRVSLSVQPGPTVASGENVTLLCQSQGWMQTFLLTKEGAADDPWRLRSTYQSQKYQAEFPMGPVTSAHAGTYRCYGSQSSKPYLLTHPSDPLELVVSASTKGPSVFPLAPCSRSTSESTAALGCLVKDYFPEPVTVSWNSGALTSGVHTFPAVLQSSGLYSLSSVVTVPSSSLGTKTYTCNVDHKPSNTKVDKRVESKSYDLTQPPSVSVSPGQTARITCSGDSLARQFASWYQQKPGQSPVLLIYKNIERLSAIPERFSGSTSGTSVTLTISGVQAEDEADYFCQSADDSGSYSLFGTGTRVSVLGQPKANPTVTLFPPSSEELQANKATLVCLISDFYPGAVTVAWKADGSPVKAGVETTKPSKQSNNKYAASSYLSLTPEQWKSHRSYSCQVTHEGSTVEKTVAPTECSAARIPAAIDAVIEGIKSKFSIDTLGGEALKSVIDGTNYYDASYITTAIYNKFQVSSCLPSVPFLGGPPVPGAGANKPICSAVDKLYLGSGNFLDKSSLPGSIQKDVAKIVAGAEQAAKAARIPAAIDAVIEGIKSKFSIDTLGGEALKSVIDGTNYYDASYITTAIYNKFQVSSCLPSVPFLGGPPVPGAGANKPICSAVDKLYLGSGNFLDKSSLPGSIQKDVAKIVAGAEQAAK